Protein 6XUX (pdb70)

Structure (mmCIF, N/CA/C/O backbone):
data_6XUX
#
_entry.id   6XUX
#
_cell.length_a   67.450
_cell.length_b   84.460
_cell.length_c   140.320
_cell.angle_alpha   90.000
_cell.angle_beta   90.000
_cell.angle_gamma   90.000
#
_symmetry.space_group_name_H-M   'P 21 21 21'
#
loop_
_entity.id
_entity.type
_entity.pdbx_description
1 polymer 'Nanobody,Glucosidase YgjK,Glucosidase YgjK,Nanobody'
2 non-polymer 'CALCIUM ION'
3 water water
#
loop_
_atom_site.group_PDB
_atom_site.id
_atom_site.type_symbol
_atom_site.label_atom_id
_atom_site.label_alt_id
_atom_site.label_comp_id
_atom_site.label_asym_id
_atom_site.label_entity_id
_atom_site.label_seq_id
_atom_site.pdbx_PDB_ins_code
_atom_site.Cartn_x
_atom_site.Cartn_y
_atom_site.Cartn_z
_atom_site.occupancy
_atom_site.B_iso_or_equiv
_atom_site.auth_seq_id
_atom_site.auth_comp_id
_atom_site.auth_asym_id
_atom_site.auth_atom_id
_atom_site.pdbx_PDB_model_num
ATOM 1 N N . VAL A 1 2 ? 27.87300 -11.81000 -43.37100 1.000 43.60000 2 VAL A N 1
ATOM 2 C CA . VAL A 1 2 ? 29.05700 -11.15200 -42.71800 1.000 47.52000 2 VAL A CA 1
ATOM 3 C C . VAL A 1 2 ? 29.15500 -9.65900 -43.07700 1.000 44.16000 2 VAL A C 1
ATOM 4 O O . VAL A 1 2 ? 29.27200 -9.30400 -44.25100 1.000 52.25000 2 VAL A O 1
ATOM 8 N N . GLN A 1 3 ? 29.12900 -8.79300 -42.06600 1.000 38.04000 3 GLN A N 1
ATOM 9 C CA . GLN A 1 3 ? 29.34000 -7.37400 -42.29200 1.000 35.02000 3 GLN A CA 1
ATOM 10 C C . GLN A 1 3 ? 30.38300 -6.77600 -41.34100 1.000 39.02000 3 GLN A C 1
ATOM 11 O O . GLN A 1 3 ? 30.40600 -7.09500 -40.14600 1.000 37.56000 3 GLN A O 1
ATOM 17 N N . LEU A 1 4 ? 31.24300 -5.92200 -41.89400 1.000 30.42000 4 LEU A N 1
ATOM 18 C CA . LEU A 1 4 ? 32.20700 -5.13300 -41.11800 1.000 35.90000 4 LEU A CA 1
ATOM 19 C C . LEU A 1 4 ? 31.90800 -3.65100 -41.33300 1.000 32.63000 4 LEU A C 1
ATOM 20 O O . LEU A 1 4 ? 31.81000 -3.19300 -42.47700 1.000 35.00000 4 LEU A O 1
ATOM 25 N N . VAL A 1 5 ? 31.72900 -2.91500 -40.24200 1.000 32.27000 5 VAL A N 1
ATOM 26 C CA . VAL A 1 5 ? 31.28400 -1.52500 -40.30700 1.000 26.67000 5 VAL A CA 1
ATOM 27 C C . VAL A 1 5 ? 32.33500 -0.68300 -39.59600 1.000 38.44000 5 VAL A C 1
ATOM 28 O O . VAL A 1 5 ? 32.5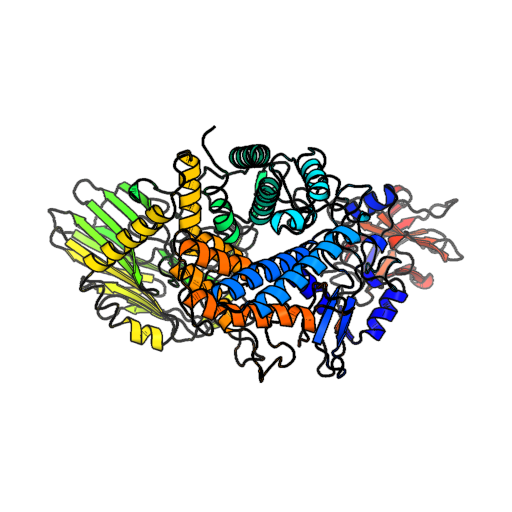4500 -0.84500 -38.37800 1.000 31.70000 5 VAL A O 1
ATOM 32 N N . GLU A 1 6 ? 32.99100 0.21000 -40.34900 1.000 38.62000 6 GLU A N 1
ATOM 33 C CA . GLU A 1 6 ? 33.99600 1.09800 -39.75300 1.000 31.75000 6 GLU A CA 1
ATOM 34 C C . GLU A 1 6 ? 33.39700 2.42100 -39.27600 1.000 40.81000 6 GLU A C 1
ATOM 35 O O . GLU A 1 6 ? 32.36900 2.87000 -39.78600 1.000 41.50000 6 GLU A O 1
ATOM 41 N N . SER A 1 7 ? 34.05700 3.01700 -38.28300 1.000 32.09000 7 SER A N 1
ATOM 42 C CA . SER A 1 7 ? 33.64500 4.25600 -37.67300 1.000 36.88000 7 SER A CA 1
ATOM 43 C C . SER A 1 7 ? 34.90000 5.01900 -37.32100 1.000 38.84000 7 SER A C 1
ATOM 44 O O . SER A 1 7 ? 35.99500 4.44300 -37.28400 1.000 35.15000 7 SER A O 1
ATOM 47 N N . GLY A 1 8 ? 34.73400 6.31600 -37.08200 1.000 34.44000 8 GLY A N 1
ATOM 48 C CA . GLY A 1 8 ? 35.75000 7.11700 -36.43500 1.000 33.16000 8 GLY A CA 1
ATOM 49 C C . GLY A 1 8 ? 36.70200 7.86900 -37.33500 1.000 32.49000 8 GLY A C 1
ATOM 50 O O . GLY A 1 8 ? 37.67700 8.44800 -36.84600 1.000 41.42000 8 GLY A O 1
ATOM 51 N N . GLY A 1 9 ? 36.43100 7.90100 -38.63600 1.000 33.19000 9 GLY A N 1
ATOM 52 C CA . GLY A 1 9 ? 37.29700 8.65200 -39.55300 1.000 41.46000 9 GLY A CA 1
ATOM 53 C C . GLY A 1 9 ? 36.95900 10.13300 -39.61000 1.000 44.62000 9 GLY A C 1
ATOM 54 O O . GLY A 1 9 ? 36.23500 10.65100 -38.73700 1.000 46.38000 9 GLY A O 1
ATOM 55 N N . GLY A 1 10 ? 37.47100 10.81100 -40.64000 1.000 40.33000 10 GLY A N 1
ATOM 56 C CA . GLY A 1 10 ? 37.22400 12.24400 -40.83700 1.000 48.23000 10 GLY A CA 1
ATOM 57 C C . GLY A 1 10 ? 38.47000 13.10800 -40.77300 1.000 38.87000 10 GLY A C 1
ATOM 58 O O . GLY A 1 10 ? 39.58800 12.60300 -40.85500 1.000 43.67000 10 GLY A O 1
ATOM 59 N N . LEU A 1 11 ? 38.27600 14.41900 -40.65300 1.000 35.72000 11 LEU A N 1
ATOM 60 C CA . LEU A 1 11 ? 39.39600 15.34700 -40.56500 1.000 35.20000 11 LEU A CA 1
ATOM 61 C C . LEU A 1 11 ? 39.94800 15.31600 -39.14600 1.000 32.78000 11 LEU A C 1
ATOM 62 O O . LEU A 1 11 ? 39.21600 15.51600 -38.16800 1.000 35.21000 11 LEU A O 1
ATOM 67 N N . VAL A 1 12 ? 41.23600 15.00100 -39.06300 1.000 38.81000 12 VAL A N 1
ATOM 68 C CA . VAL A 1 12 ? 41.99400 14.99300 -37.81100 1.000 39.14000 12 VAL A CA 1
ATOM 69 C C . VAL A 1 12 ? 42.24300 16.43100 -37.32200 1.000 34.01000 12 VAL A C 1
ATOM 70 O O . VAL A 1 12 ? 42.59400 17.32600 -38.09300 1.000 37.43000 12 VAL A O 1
ATOM 74 N N . LYS A 1 13 ? 42.04300 16.63400 -36.03300 1.000 31.13000 13 LYS A N 1
ATOM 75 C CA . LYS A 1 13 ? 42.21000 17.94000 -35.42700 1.000 42.68000 13 LYS A CA 1
ATOM 76 C C . LYS A 1 13 ? 43.67000 18.14900 -34.98300 1.000 41.65000 13 LYS A C 1
ATOM 77 O O . LYS A 1 13 ? 44.49100 17.21800 -35.01700 1.000 31.15000 13 LYS A O 1
ATOM 83 N N . GLU A 1 14 ? 43.97400 19.38800 -34.59700 1.000 36.10000 14 GLU A N 1
ATOM 84 C CA . GLU A 1 14 ? 45.30400 19.82400 -34.20800 1.000 34.92000 14 GLU A CA 1
ATOM 85 C C . GLU A 1 14 ? 45.30300 20.31700 -32.75800 1.000 39.11000 14 GLU A C 1
ATOM 86 O O . GLU A 1 14 ? 44.27100 20.68100 -32.20200 1.000 44.79000 14 GLU A O 1
ATOM 92 N N . GLU A 1 15 ? 46.47500 20.33600 -32.15400 1.000 36.90000 15 GLU A N 1
ATOM 93 C CA . GLU A 1 15 ? 46.64100 20.94500 -30.85700 1.000 38.39000 15 GLU A CA 1
ATOM 94 C C . GLU A 1 15 ? 47.96000 21.71300 -30.85800 1.000 37.75000 15 GLU A C 1
ATOM 95 O O . GLU A 1 15 ? 49.00700 21.17200 -31.24500 1.000 30.66000 15 GLU A O 1
ATOM 101 N N . THR A 1 16 ? 47.88700 22.96500 -30.41000 1.000 29.15000 16 THR A N 1
ATOM 102 C CA . THR A 1 16 ? 49.04300 23.80400 -30.24200 1.000 30.22000 16 THR A CA 1
ATOM 103 C C . THR A 1 16 ? 49.76300 23.49000 -28.93100 1.000 29.41000 16 THR A C 1
ATOM 104 O O . THR A 1 16 ? 49.14200 23.32700 -27.87900 1.000 27.93000 16 THR A O 1
ATOM 108 N N . GLN A 1 17 ? 51.08300 23.42300 -29.02300 1.000 30.32000 17 GLN A N 1
ATOM 109 C CA . GLN A 1 17 ? 51.97300 23.25100 -27.88700 1.000 33.11000 17 GLN A CA 1
ATOM 110 C C . GLN A 1 17 ? 53.03200 24.35100 -27.96200 1.000 31.65000 17 GLN A C 1
ATOM 111 O O . GLN A 1 17 ? 53.22400 24.96200 -29.02200 1.000 26.28000 17 GLN A O 1
ATOM 117 N N . SER A 1 18 ? 53.76000 24.56800 -26.87100 1.000 32.69000 18 SER A N 1
ATOM 118 C CA . SER A 1 18 ? 54.88300 25.49400 -26.91500 1.000 28.76000 18 SER A CA 1
ATOM 119 C C . SER A 1 18 ? 56.14100 25.01500 -26.20800 1.000 29.33000 18 SER A C 1
ATOM 120 O O . SER A 1 18 ? 56.08600 24.21100 -25.28100 1.000 27.41000 18 SER A O 1
ATOM 123 N N . GLY A 1 19 ? 57.28400 25.51400 -26.66600 1.000 25.57000 19 GLY A N 1
ATOM 124 C CA . GLY A 1 19 ? 58.52600 25.30900 -25.95700 1.000 24.53000 19 GLY A CA 1
ATOM 125 C C . GLY A 1 19 ? 59.51000 24.56100 -26.78800 1.000 24.00000 19 GLY A C 1
ATOM 126 O O . GLY A 1 19 ? 59.22100 23.43200 -27.22200 1.000 24.69000 19 GLY A O 1
ATOM 127 N N . LEU A 1 20 ? 60.69100 25.16100 -26.98100 1.000 27.64000 20 LEU A N 1
ATOM 128 C CA . LEU A 1 20 ? 61.76100 24.54400 -27.77100 1.000 22.56000 20 LEU A CA 1
ATOM 129 C C . LEU A 1 20 ? 62.27000 23.27800 -27.09600 1.000 27.28000 20 LEU A C 1
ATOM 130 O O . LEU A 1 20 ? 62.61300 22.30000 -27.77500 1.000 32.85000 20 LEU A O 1
ATOM 135 N N . ASN A 1 21 ? 62.32000 23.28500 -25.76600 1.000 25.41000 21 ASN A N 1
ATOM 136 C CA . ASN A 1 21 ? 62.59300 22.04800 -25.03200 1.000 33.45000 21 ASN A CA 1
ATOM 137 C C . ASN A 1 21 ? 61.56400 20.90900 -25.29300 1.000 27.47000 21 ASN A C 1
ATOM 138 O O . ASN A 1 21 ? 61.97300 19.79200 -25.58900 1.000 30.06000 21 ASN A O 1
ATOM 143 N N . ASN A 1 22 ? 60.25800 21.20600 -25.25600 1.000 27.80000 22 ASN A N 1
ATOM 144 C CA . ASN A 1 22 ? 59.21300 20.21900 -25.61000 1.000 22.90000 22 ASN A CA 1
ATOM 145 C C . ASN A 1 22 ? 59.32900 19.71900 -27.03200 1.000 26.46000 22 ASN A C 1
ATOM 146 O O . ASN A 1 22 ? 59.15900 18.51800 -27.29300 1.000 30.57000 22 ASN A O 1
ATOM 151 N N . TYR A 1 23 ? 59.61900 20.63000 -27.95500 1.000 23.72000 23 TYR A N 1
ATOM 152 C CA . TYR A 1 23 ? 59.85900 20.24600 -29.35100 1.000 31.91000 23 TYR A CA 1
ATOM 153 C C . TYR A 1 23 ? 61.00100 19.23100 -29.44100 1.000 22.36000 23 TYR A C 1
ATOM 154 O O . TYR A 1 23 ? 60.85200 18.21200 -30.10100 1.000 30.51000 23 TYR A O 1
ATOM 163 N N . ALA A 1 24 ? 62.12300 19.51200 -28.77400 1.000 26.16000 24 ALA A N 1
ATOM 164 C CA . ALA A 1 24 ? 63.30000 18.64400 -28.85000 1.000 27.85000 24 ALA A CA 1
ATOM 165 C C . ALA A 1 24 ? 63.01700 17.26300 -28.26400 1.000 26.78000 24 ALA A C 1
ATOM 166 O O . ALA A 1 24 ? 63.50000 16.25000 -28.80100 1.000 37.74000 24 ALA A O 1
ATOM 168 N N . ARG A 1 25 ? 62.22200 17.22300 -27.18700 1.000 28.23000 25 ARG A N 1
ATOM 169 C CA . ARG A 1 25 ? 61.72200 15.94800 -26.62900 1.000 35.98000 25 ARG A CA 1
ATOM 170 C C . ARG A 1 25 ? 60.86500 15.12400 -27.61100 1.000 29.66000 25 ARG A C 1
ATOM 171 O O . ARG A 1 25 ? 60.96600 13.88600 -27.62800 1.000 29.51000 25 ARG A O 1
ATOM 179 N N . VAL A 1 26 ? 60.06300 15.79000 -28.45300 1.000 25.04000 26 VAL A N 1
ATOM 180 C CA . VAL A 1 26 ? 59.28900 15.07500 -29.49800 1.000 26.34000 26 VAL A CA 1
ATOM 181 C C . VAL A 1 26 ? 60.19800 14.52000 -30.62300 1.000 25.62000 26 VAL A C 1
ATOM 182 O O . VAL A 1 26 ? 60.06100 13.35700 -31.03000 1.000 34.18000 26 VAL A O 1
ATOM 186 N N . VAL A 1 27 ? 61.13100 15.33700 -31.10300 1.000 28.53000 27 VAL A N 1
ATOM 187 C CA . VAL A 1 27 ? 62.17300 14.89100 -32.03900 1.000 30.47000 27 VAL A CA 1
ATOM 188 C C . VAL A 1 27 ? 62.94900 13.68600 -31.46000 1.000 41.73000 27 VAL A C 1
ATOM 189 O O . VAL A 1 27 ? 63.09600 12.64500 -32.13100 1.000 26.19000 27 VAL A O 1
ATOM 193 N N . GLU A 1 28 ? 63.35400 13.80500 -30.19900 1.000 33.69000 28 GLU A N 1
ATOM 194 C CA . GLU A 1 28 ? 64.07800 12.74200 -29.50300 1.000 40.27000 28 GLU A CA 1
ATOM 195 C C . GLU A 1 28 ? 63.31600 11.42100 -29.43200 1.000 34.76000 28 GLU A C 1
ATOM 196 O O . GLU A 1 28 ? 63.90600 10.34300 -29.53600 1.000 34.62000 28 GLU A O 1
ATOM 202 N N . LYS A 1 29 ? 62.00700 11.52400 -29.23900 1.000 33.44000 29 LYS A N 1
ATOM 203 C CA . LYS A 1 29 ? 61.09900 10.39900 -29.17600 1.000 29.46000 29 LYS A CA 1
ATOM 204 C C . LYS A 1 29 ? 61.01200 9.62600 -30.50900 1.000 33.20000 29 LYS A C 1
ATOM 205 O O . LYS A 1 29 ? 60.58300 8.48000 -30.52600 1.000 31.11000 29 LYS A O 1
ATOM 211 N N . GLY A 1 30 ? 61.40400 10.26700 -31.61100 1.000 30.88000 30 GLY A N 1
ATOM 212 C CA . GLY A 1 30 ? 61.33900 9.66100 -32.93600 1.000 32.32000 30 GLY A CA 1
ATOM 213 C C . GLY A 1 30 ? 60.24300 10.25800 -33.78800 1.000 34.78000 30 GLY A C 1
ATOM 214 O O . GLY A 1 30 ? 60.02600 9.81700 -34.91300 1.000 28.33000 30 GLY A O 1
ATOM 215 N N . GLN A 1 31 ? 59.59000 11.29900 -33.28500 1.000 21.80000 31 GLN A N 1
ATOM 216 C CA . GLN A 1 31 ? 58.31300 11.72700 -33.85200 1.000 24.98000 31 GLN A CA 1
ATOM 217 C C . GLN A 1 31 ? 58.35000 13.12000 -34.53500 1.000 30.49000 31 GLN A C 1
ATOM 218 O O . GLN A 1 31 ? 57.30000 13.79500 -34.64600 1.000 27.51000 31 GLN A O 1
ATOM 224 N N . TYR A 1 32 ? 59.54400 13.51200 -35.00500 1.000 24.28000 32 TYR A N 1
ATOM 225 C CA . TYR A 1 32 ? 59.72900 14.70600 -35.85600 1.000 34.58000 32 TYR A CA 1
ATOM 226 C C . TYR A 1 32 ? 58.63300 14.91700 -36.91100 1.000 33.24000 32 TYR A C 1
ATOM 227 O O . TYR A 1 32 ? 58.13600 16.05000 -37.07700 1.000 31.74000 32 TYR A O 1
ATOM 236 N N . ASP A 1 33 ? 58.28900 13.84100 -37.63200 1.000 34.90000 33 ASP A N 1
ATOM 237 C CA . ASP A 1 33 ? 57.26100 13.87000 -38.68800 1.000 33.18000 33 ASP A CA 1
ATOM 238 C C . ASP A 1 33 ? 55.82800 14.19300 -38.25400 1.000 33.70000 33 ASP A C 1
ATOM 239 O O . ASP A 1 33 ? 54.97200 14.47600 -39.10800 1.000 37.53000 33 ASP A O 1
ATOM 244 N N . SER A 1 34 ? 55.56400 14.15100 -36.95100 1.000 32.03000 34 SER A N 1
ATOM 245 C CA . SER A 1 34 ? 54.23500 14.50100 -36.45400 1.000 35.11000 34 SER A CA 1
ATOM 246 C C . SER A 1 34 ? 54.09000 15.99400 -36.14800 1.000 18.52000 34 SER A C 1
ATOM 247 O O . SER A 1 34 ? 53.00900 16.46200 -35.76400 1.000 24.21000 34 SER A O 1
ATOM 250 N N . LEU A 1 35 ? 55.17500 16.73300 -36.31800 1.000 31.57000 35 LEU A N 1
ATOM 251 C CA . LEU A 1 35 ? 55.21700 18.15600 -35.92200 1.000 23.85000 35 LEU A CA 1
ATOM 252 C C . LEU A 1 35 ? 55.08000 19.10600 -37.08800 1.000 31.33000 35 LEU A C 1
ATOM 253 O O . LEU A 1 35 ? 55.59000 18.82200 -38.17700 1.000 22.53000 35 LEU A O 1
ATOM 258 N N . GLU A 1 36 ? 54.41700 20.23900 -36.82900 1.000 28.79000 36 GLU A N 1
ATOM 259 C CA . GLU A 1 36 ? 54.42100 21.41300 -37.71600 1.000 30.37000 36 GLU A CA 1
ATOM 260 C C . GLU A 1 36 ? 54.81000 22.60300 -36.81100 1.000 26.82000 36 GLU A C 1
ATOM 261 O O . GLU A 1 36 ? 54.18500 22.83400 -35.76200 1.000 36.40000 36 GLU A O 1
ATOM 267 N N . ILE A 1 37 ? 55.89400 23.29500 -37.17200 1.000 23.19000 37 ILE A N 1
ATOM 268 C CA . ILE A 1 37 ? 56.39600 24.43400 -36.41400 1.000 23.48000 37 ILE A CA 1
ATOM 269 C C . ILE A 1 37 ? 56.20100 25.64700 -37.32100 1.000 22.19000 37 ILE A C 1
ATOM 270 O O . ILE A 1 37 ? 56.84700 25.70800 -38.36800 1.000 22.67000 37 ILE A O 1
ATOM 275 N N . PRO A 1 38 ? 55.29500 26.58300 -36.94100 1.000 25.43000 38 PRO A N 1
ATOM 276 C CA . PRO A 1 38 ? 55.07000 27.82400 -37.74900 1.000 15.92000 38 PRO A CA 1
ATOM 277 C C . PRO A 1 38 ? 56.36600 28.56400 -38.12200 1.000 18.65000 38 PRO A C 1
ATOM 278 O O . PRO A 1 38 ? 56.51100 28.97100 -39.28500 1.000 19.04000 38 PRO A O 1
ATOM 282 N N . ALA A 1 39 ? 57.30600 28.69900 -37.18000 1.000 15.74000 39 ALA A N 1
ATOM 283 C CA . ALA A 1 39 ? 58.60500 29.35200 -37.47600 1.000 22.79000 39 ALA A CA 1
ATOM 284 C C . ALA A 1 39 ? 59.43000 28.62500 -38.51900 1.000 19.56000 39 ALA A C 1
ATOM 285 O O . ALA A 1 39 ? 60.02200 29.24900 -39.36900 1.000 22.14000 39 ALA A O 1
ATOM 287 N N . GLN A 1 40 ? 59.40900 27.30400 -38.50200 1.000 20.25000 40 GLN A N 1
ATOM 288 C CA . GLN A 1 40 ? 60.10000 26.50800 -39.51700 1.000 20.80000 40 GLN A CA 1
ATOM 289 C C . GLN A 1 40 ? 59.43500 26.53300 -40.92900 1.000 17.25000 40 GLN A C 1
ATOM 290 O O . GLN A 1 40 ? 60.14300 26.53200 -41.93900 1.000 20.29000 40 GLN A O 1
ATOM 296 N N . VAL A 1 41 ? 58.09700 26.60300 -40.97400 1.000 17.19000 41 VAL A N 1
ATOM 297 C CA . VAL A 1 41 ? 57.35600 26.82500 -42.20700 1.000 18.67000 41 VAL A CA 1
ATOM 298 C C . VAL A 1 41 ? 57.81300 28.20100 -42.79700 1.000 24.31000 41 VAL A C 1
ATOM 299 O O . VAL A 1 41 ? 58.11900 28.31800 -44.00800 1.000 19.28000 41 VAL A O 1
ATOM 303 N N . ALA A 1 42 ? 57.91800 29.19900 -41.92500 1.000 17.91000 42 ALA A N 1
ATOM 304 C CA . ALA A 1 42 ? 58.31600 30.52700 -42.33500 1.000 23.63000 42 ALA A CA 1
ATOM 305 C C . ALA A 1 42 ? 59.78900 30.55100 -42.82700 1.000 23.63000 42 ALA A C 1
ATOM 306 O O . ALA A 1 42 ? 60.09800 31.32700 -43.72100 1.000 19.72000 42 ALA A O 1
ATOM 308 N N . ALA A 1 43 ? 60.68100 29.71100 -42.27900 1.000 18.12000 43 ALA A N 1
ATOM 309 C CA . ALA A 1 43 ? 62.07000 29.69000 -42.74600 1.000 17.83000 43 ALA A CA 1
ATOM 310 C C . ALA A 1 43 ? 62.15500 29.13300 -44.16400 1.000 15.45000 43 ALA A C 1
ATOM 311 O O . ALA A 1 43 ? 63.00400 29.56400 -44.96600 1.000 18.03000 43 ALA A O 1
ATOM 313 N N . SER A 1 44 ? 61.23800 28.22300 -44.48900 1.000 19.62000 44 SER A N 1
ATOM 314 C CA . SER A 1 44 ? 61.12500 27.72500 -45.87700 1.000 22.71000 44 SER A CA 1
ATOM 315 C C . SER A 1 44 ? 60.63600 28.84800 -46.81400 1.000 22.87000 44 SER A C 1
ATOM 316 O O . SER A 1 44 ? 61.00000 28.87300 -47.99100 1.000 30.89000 44 SER A O 1
ATOM 319 N N . TRP A 1 45 ? 59.84100 29.77800 -46.28600 1.000 24.47000 45 TRP A N 1
ATOM 320 C CA . TRP A 1 45 ? 59.43700 30.94400 -47.06300 1.000 18.34000 45 TRP A CA 1
ATOM 321 C C . TRP A 1 45 ? 60.60500 31.89500 -47.25600 1.000 21.58000 45 TRP A C 1
ATOM 322 O O . TRP A 1 45 ? 60.78400 32.45300 -48.34700 1.000 20.96000 45 TRP A O 1
ATOM 333 N N . GLU A 1 46 ? 61.41700 32.07600 -46.20100 1.000 19.86000 46 GLU A N 1
ATOM 334 C CA . GLU A 1 46 ? 62.61700 32.90300 -46.27400 1.000 16.37000 46 GLU A CA 1
ATOM 335 C C . GLU A 1 46 ? 63.62600 32.42500 -47.33900 1.000 24.69000 46 GLU A C 1
ATOM 336 O O . GLU A 1 46 ? 64.26000 33.24700 -47.97100 1.000 19.95000 46 GLU A O 1
ATOM 342 N N . SER A 1 47 ? 63.76100 31.11100 -47.52000 1.000 21.13000 47 SER A N 1
ATOM 343 C CA . SER A 1 47 ? 64.64500 30.53400 -48.57200 1.000 17.23000 47 SER A CA 1
ATOM 344 C C . SER A 1 47 ? 64.15100 30.83800 -49.97800 1.000 22.30000 47 SER A C 1
ATOM 345 O O . SER A 1 47 ? 64.94000 30.85200 -50.93100 1.000 20.24000 47 SER A O 1
ATOM 348 N N . GLY A 1 48 ? 62.83600 31.00100 -50.10000 1.000 19.57000 48 GLY A N 1
ATOM 349 C CA . GLY A 1 48 ? 62.20200 31.34200 -51.35400 1.000 23.84000 48 GLY A CA 1
ATOM 350 C C . GLY A 1 48 ? 61.94600 30.16700 -52.24100 1.000 21.72000 48 GLY A C 1
ATOM 351 O O . GLY A 1 48 ? 61.59000 30.34800 -53.40200 1.000 21.91000 48 GLY A O 1
ATOM 352 N N . ARG A 1 49 ? 62.17200 28.96800 -51.70600 1.000 24.23000 49 ARG A N 1
ATOM 353 C CA . ARG A 1 49 ? 61.97200 27.69100 -52.41600 1.000 29.14000 49 ARG A CA 1
ATOM 354 C C . ARG A 1 49 ? 61.16100 26.78600 -51.49300 1.000 28.29000 49 ARG A C 1
ATOM 355 O O . ARG A 1 49 ? 61.72400 25.97800 -50.75700 1.000 40.13000 49 ARG A O 1
ATOM 363 N N . ASP A 1 50 ? 59.84500 26.97700 -51.54900 1.000 30.57000 50 ASP A N 1
ATOM 364 C CA . ASP A 1 50 ? 58.80700 26.34400 -50.72900 1.000 39.98000 50 ASP A CA 1
ATOM 365 C C . ASP A 1 50 ? 59.02000 24.90200 -50.26000 1.000 35.05000 50 ASP A C 1
ATOM 366 O O . ASP A 1 50 ? 59.03300 24.61000 -49.06000 1.000 39.45000 50 ASP A O 1
ATOM 371 N N . ASP A 1 51 ? 59.12900 24.00200 -51.22400 1.000 37.51000 51 ASP A N 1
ATOM 372 C CA . ASP A 1 51 ? 59.27300 22.59300 -50.92800 1.000 33.74000 51 ASP A CA 1
ATOM 373 C C . ASP A 1 51 ? 60.45400 22.01100 -51.70600 1.000 18.74000 51 ASP A C 1
ATOM 374 O O . ASP A 1 51 ? 60.33200 21.00700 -52.37800 1.000 22.31000 51 ASP A O 1
ATOM 379 N N . ALA A 1 52 ? 61.61300 22.66700 -51.59700 1.000 22.15000 52 ALA A N 1
ATOM 380 C CA . ALA A 1 52 ? 62.83100 22.15600 -52.20600 1.000 20.91000 52 ALA A CA 1
ATOM 381 C C . ALA A 1 52 ? 63.36200 20.97900 -51.41400 1.000 17.22000 52 ALA A C 1
ATOM 382 O O . ALA A 1 52 ? 63.19900 20.91500 -50.19000 1.000 19.08000 52 ALA A O 1
ATOM 384 N N . ALA A 1 53 ? 64.02700 20.08700 -52.14800 1.000 23.67000 53 ALA A N 1
ATOM 385 C CA . ALA A 1 53 ? 64.62400 18.84800 -51.61400 1.000 20.08000 53 ALA A CA 1
ATOM 386 C C . ALA A 1 53 ? 65.55600 19.18600 -50.46900 1.000 27.98000 53 ALA A C 1
ATOM 387 O O . ALA A 1 53 ? 65.54000 18.51900 -49.43600 1.000 23.94000 53 ALA A O 1
ATOM 389 N N . VAL A 1 54 ? 66.33300 20.24000 -50.64200 1.000 21.53000 54 VAL A N 1
ATOM 390 C CA . VAL A 1 54 ? 67.33600 20.56100 -49.67100 1.000 24.05000 54 VAL A CA 1
ATOM 391 C C . VAL A 1 54 ? 66.83000 20.87900 -48.28800 1.000 24.28000 54 VAL A C 1
ATOM 392 O O . VAL A 1 54 ? 67.51500 20.64700 -47.35600 1.000 25.54000 54 VAL A O 1
ATOM 396 N N . PHE A 1 55 ? 65.62200 21.36300 -48.20200 1.000 25.83000 55 PHE A N 1
ATOM 397 C CA . PHE A 1 55 ? 64.94500 21.67900 -46.92300 1.000 27.40000 55 PHE A CA 1
ATOM 398 C C . PHE A 1 55 ? 64.10200 20.54500 -46.36100 1.000 21.18000 55 PHE A C 1
ATOM 399 O O . PHE A 1 55 ? 63.29600 20.75400 -45.45800 1.000 21.19000 55 PHE A O 1
ATOM 407 N N . GLY A 1 56 ? 64.28600 19.35200 -46.92700 1.000 23.74000 56 GLY A N 1
ATOM 408 C CA . GLY A 1 56 ? 63.73800 18.11200 -46.37200 1.000 28.34000 56 GLY A CA 1
ATOM 409 C C . GLY A 1 56 ? 62.48100 17.56600 -47.00900 1.000 30.07000 56 GLY A C 1
ATOM 410 O O . GLY A 1 56 ? 61.92200 16.55000 -46.53400 1.000 35.75000 56 GLY A O 1
ATOM 411 N N . PHE A 1 57 ? 62.05900 18.20600 -48.10000 1.000 25.87000 57 PHE A N 1
ATOM 412 C CA . PHE A 1 57 ? 60.75900 17.96500 -48.73100 1.000 26.61000 57 PHE A CA 1
ATOM 413 C C . PHE A 1 57 ? 60.83700 16.88400 -49.80300 1.000 23.95000 57 PHE A C 1
ATOM 414 O O . PHE A 1 57 ? 61.58600 17.01200 -50.76600 1.000 20.06000 57 PHE A O 1
ATOM 422 N N . ILE A 1 58 ? 60.09900 15.79700 -49.57800 1.000 25.75000 58 ILE A N 1
ATOM 423 C CA . ILE A 1 58 ? 60.20000 14.57500 -50.39600 1.000 25.68000 58 ILE A CA 1
ATOM 424 C C . ILE A 1 58 ? 58.91800 13.77800 -50.15800 1.000 27.97000 58 ILE A C 1
ATOM 425 O O . ILE A 1 58 ? 58.46000 13.64500 -49.01500 1.000 29.71000 58 ILE A O 1
ATOM 430 N N . ASP A 1 59 ? 58.29800 13.27600 -51.21200 1.000 25.45000 59 ASP A N 1
ATOM 431 C CA . ASP A 1 59 ? 57.00900 12.65900 -50.97800 1.000 26.53000 59 ASP A CA 1
ATOM 432 C C . ASP A 1 59 ? 57.19800 11.17500 -50.66300 1.000 28.47000 59 ASP A C 1
ATOM 433 O O . ASP A 1 59 ? 58.31700 10.64700 -50.77900 1.000 24.65000 59 ASP A O 1
ATOM 438 N N . LYS A 1 60 ? 56.12300 10.51800 -50.23200 1.000 35.01000 60 LYS A N 1
ATOM 439 C CA . LYS A 1 60 ? 56.19900 9.14100 -49.73400 1.000 28.47000 60 LYS A CA 1
ATOM 440 C C . LYS A 1 60 ? 56.81600 8.17500 -50.74800 1.000 28.56000 60 LYS A C 1
ATOM 441 O O . LYS A 1 60 ? 57.71700 7.43200 -50.39800 1.000 35.55000 60 LYS A O 1
ATOM 447 N N . GLU A 1 61 ? 56.33400 8.19700 -51.99100 1.000 32.71000 61 GLU A N 1
ATOM 448 C CA . GLU A 1 61 ? 56.78600 7.23600 -53.02100 1.000 25.53000 61 GLU A CA 1
ATOM 449 C C . GLU A 1 61 ? 58.26500 7.46700 -53.34100 1.000 27.87000 61 GLU A C 1
ATOM 450 O O . GLU A 1 61 ? 59.02900 6.51800 -53.50600 1.000 24.67000 61 GLU A O 1
ATOM 456 N N . GLN A 1 62 ? 58.67200 8.73800 -53.39300 1.000 27.34000 62 GLN A N 1
ATOM 457 C CA . GLN A 1 62 ? 60.07300 9.11400 -53.61200 1.000 23.26000 62 GLN A CA 1
ATOM 458 C C . GLN A 1 62 ? 60.97900 8.63100 -52.47400 1.000 22.75000 62 GLN A C 1
ATOM 459 O O . GLN A 1 62 ? 62.09300 8.16400 -52.72400 1.000 20.05000 62 GLN A O 1
ATOM 465 N N . LEU A 1 63 ? 60.50300 8.79400 -51.23700 1.000 18.10000 63 LEU A N 1
ATOM 466 C CA . LEU A 1 63 ? 61.25200 8.39500 -50.05600 1.000 24.84000 63 LEU A CA 1
ATOM 467 C C . LEU A 1 63 ? 61.39100 6.85900 -49.96300 1.000 22.63000 63 LEU A C 1
ATOM 468 O O . LEU A 1 63 ? 62.45800 6.35100 -49.56400 1.000 22.63000 63 LEU A O 1
ATOM 473 N N . ASP A 1 64 ? 60.33100 6.13700 -50.32900 1.000 26.02000 64 ASP A N 1
ATOM 474 C CA . ASP A 1 64 ? 60.42200 4.65700 -50.39200 1.000 26.14000 64 ASP A CA 1
ATOM 475 C C . ASP A 1 64 ? 61.52400 4.21600 -51.35300 1.000 25.23000 64 ASP A C 1
ATOM 476 O O . ASP A 1 64 ? 62.33700 3.36200 -51.00600 1.000 22.95000 64 ASP A O 1
ATOM 481 N N . LYS A 1 65 ? 61.56500 4.84000 -52.53600 1.000 22.32000 65 LYS A N 1
ATOM 482 C CA . LYS A 1 65 ? 62.59500 4.53500 -53.51800 1.000 22.32000 65 LYS A CA 1
ATOM 483 C C . LYS A 1 65 ? 63.99200 4.89000 -53.01200 1.000 24.03000 65 LYS A C 1
ATOM 484 O O . LYS A 1 65 ? 64.95000 4.19400 -53.31600 1.000 23.23000 65 LYS A O 1
ATOM 490 N N . TYR A 1 66 ? 64.10000 6.00000 -52.27100 1.000 24.06000 66 TYR A N 1
ATOM 491 C CA . TYR A 1 66 ? 65.37600 6.474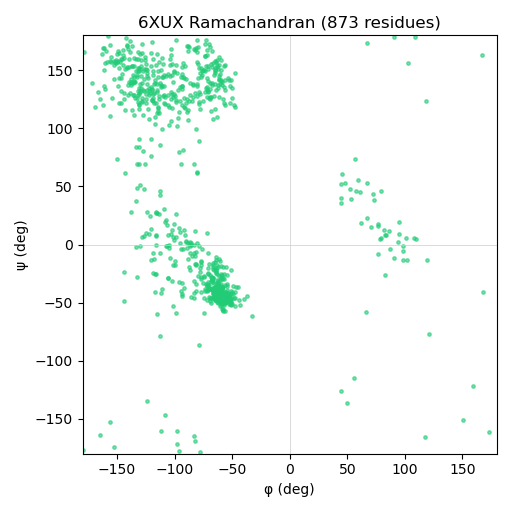00 -51.76400 1.000 16.77000 66 TYR A CA 1
ATOM 492 C C . TYR A 1 66 ? 65.99600 5.45900 -50.77200 1.000 17.23000 66 TYR A C 1
ATOM 493 O O . TYR A 1 66 ? 67.18500 5.15000 -50.82500 1.000 21.52000 66 TYR A O 1
ATOM 502 N N . VAL A 1 67 ? 65.16100 4.94200 -49.89800 1.000 17.56000 67 VAL A N 1
ATOM 503 C CA . VAL A 1 67 ? 65.54400 3.89600 -48.93400 1.000 23.58000 67 VAL A CA 1
ATOM 504 C C . VAL A 1 67 ? 65.93800 2.57700 -49.67000 1.000 24.29000 67 VAL A C 1
ATOM 505 O O . VAL A 1 67 ? 66.96700 1.95000 -49.37800 1.000 24.42000 67 VAL A O 1
ATOM 509 N N . ALA A 1 68 ? 65.13300 2.20000 -50.65400 1.000 28.03000 68 ALA A N 1
ATOM 510 C CA . ALA A 1 68 ? 65.43400 1.00800 -51.45700 1.000 28.61000 68 ALA A CA 1
ATOM 511 C C . ALA A 1 68 ? 66.79100 1.15200 -52.15800 1.000 33.69000 68 ALA A C 1
ATOM 512 O O . ALA A 1 68 ? 67.45300 0.15900 -52.45500 1.000 29.04000 68 ALA A O 1
ATOM 514 N N . ASN A 1 69 ? 67.19800 2.39100 -52.42700 1.000 29.51000 69 ASN A N 1
ATOM 515 C CA . ASN A 1 69 ? 68.49100 2.64300 -53.04400 1.000 29.48000 69 ASN A CA 1
ATOM 516 C C . ASN A 1 69 ? 69.63600 2.72800 -52.01700 1.000 35.39000 69 ASN A C 1
ATOM 517 O O . ASN A 1 69 ? 70.77500 2.95100 -52.40900 1.000 40.58000 69 ASN A O 1
ATOM 522 N N . GLY A 1 70 ? 69.35400 2.55000 -50.72000 1.000 26.78000 70 GLY A N 1
ATOM 523 C CA . GLY A 1 70 ? 70.40700 2.65000 -49.70600 1.000 26.83000 70 GLY A CA 1
ATOM 524 C C . GLY A 1 70 ? 70.30600 3.71400 -48.61800 1.000 30.70000 70 GLY A C 1
ATOM 525 O O . GLY A 1 70 ? 71.04200 3.66000 -47.62500 1.000 31.76000 70 GLY A O 1
ATOM 526 N N . GLY A 1 71 ? 69.41000 4.68300 -48.78000 1.000 35.09000 71 GLY A N 1
ATOM 527 C CA . GLY A 1 71 ? 69.33400 5.80900 -47.85000 1.000 34.24000 71 GLY A CA 1
ATOM 528 C C . GLY A 1 71 ? 68.45400 5.59800 -46.62700 1.000 31.53000 71 GLY A C 1
ATOM 529 O O . GLY A 1 71 ? 67.71400 4.62400 -46.55500 1.000 29.95000 71 GLY A O 1
ATOM 530 N N . LYS A 1 72 ? 68.53700 6.52100 -45.66400 1.000 31.24000 72 LYS A N 1
ATOM 531 C CA . LYS A 1 72 ? 67.70500 6.47700 -44.45300 1.000 28.65000 72 LYS A CA 1
ATOM 532 C C . LYS A 1 72 ? 66.71500 7.62200 -44.48500 1.000 29.91000 72 LYS A C 1
ATOM 533 O O . LYS A 1 72 ? 67.06700 8.69600 -44.95900 1.000 27.64000 72 LYS A O 1
ATOM 539 N N . ARG A 1 73 ? 65.49100 7.39500 -43.98400 1.000 30.15000 73 ARG A N 1
ATOM 540 C CA . ARG A 1 73 ? 64.44500 8.44100 -43.93900 1.000 29.93000 73 ARG A CA 1
ATOM 541 C C . ARG A 1 73 ? 64.87300 9.67100 -43.11800 1.000 30.89000 73 ARG A C 1
ATOM 542 O O . ARG A 1 73 ? 64.59600 10.81600 -43.49300 1.000 27.49000 73 ARG A O 1
ATOM 550 N N . SER A 1 74 ? 65.58500 9.42000 -42.01700 1.000 22.16000 74 SER A N 1
ATOM 551 C CA . SER A 1 74 ? 66.09500 10.49800 -41.17400 1.000 42.75000 74 SER A CA 1
ATOM 552 C C . SER A 1 74 ? 67.08500 11.48200 -41.89200 1.000 34.72000 74 SER A C 1
ATOM 553 O O . SER A 1 74 ? 67.37500 12.57900 -41.37200 1.000 25.19000 74 SER A O 1
ATOM 556 N N . ASP A 1 75 ? 67.58700 11.09500 -43.07200 1.000 31.19000 75 ASP A N 1
ATOM 557 C CA . ASP A 1 75 ? 68.43800 11.97500 -43.89600 1.000 27.57000 75 ASP A CA 1
ATOM 558 C C . ASP A 1 75 ? 67.73700 13.24200 -44.41100 1.000 26.41000 75 ASP A C 1
ATOM 559 O O . ASP A 1 75 ? 68.42200 14.13700 -44.94800 1.000 25.07000 75 ASP A O 1
ATOM 564 N N . TRP A 1 76 ? 66.40700 13.29600 -44.25000 1.000 20.94000 76 TRP A N 1
ATOM 565 C CA . TRP A 1 76 ? 65.54100 14.40700 -44.71800 1.000 25.86000 76 TRP A CA 1
ATOM 566 C C . TRP A 1 76 ? 65.04500 15.33900 -43.59800 1.000 26.98000 76 TRP A C 1
ATOM 567 O O . TRP A 1 76 ? 64.40200 16.34600 -43.87400 1.000 29.59000 76 TRP A O 1
ATOM 578 N N . THR A 1 77 ? 65.37800 15.02200 -42.34800 1.000 24.73000 77 THR A N 1
ATOM 579 C CA . THR A 1 77 ? 64.99400 15.81100 -41.17300 1.000 16.83000 77 THR A CA 1
ATOM 580 C C . THR A 1 77 ? 65.86800 17.03100 -41.05500 1.000 24.35000 77 THR A C 1
ATOM 581 O O . THR A 1 77 ? 67.09700 16.92900 -41.10300 1.000 22.66000 77 THR A O 1
ATOM 585 N N . VAL A 1 78 ? 65.23000 18.19100 -40.88900 1.000 22.51000 78 VAL A N 1
ATOM 586 C CA . VAL A 1 78 ? 65.94900 19.45800 -40.72000 1.000 17.88000 78 VAL A CA 1
ATOM 587 C C . VAL A 1 78 ? 65.66200 19.96200 -39.31300 1.000 18.50000 78 VAL A C 1
ATOM 588 O O . VAL A 1 78 ? 64.50100 20.24100 -38.95700 1.000 18.66000 78 VAL A O 1
ATOM 592 N N . LYS A 1 79 ? 66.70900 20.05900 -38.51100 1.000 19.50000 79 LYS A N 1
ATOM 593 C CA . LYS A 1 79 ? 66.55700 20.55100 -37.12900 1.000 19.43000 79 LYS A CA 1
ATOM 594 C C . LYS A 1 79 ? 66.52900 22.08400 -37.08000 1.000 22.26000 79 LYS A C 1
ATOM 595 O O . LYS A 1 79 ? 66.85600 22.75700 -38.06200 1.000 21.76000 79 LYS A O 1
ATOM 601 N N . PHE A 1 80 ? 66.13700 22.62400 -35.93400 1.000 24.19000 80 PHE A N 1
ATOM 602 C CA . PHE A 1 80 ? 65.72500 24.01400 -35.82400 1.000 24.90000 80 PHE A CA 1
ATOM 603 C C . PHE A 1 80 ? 66.15700 24.49700 -34.47200 1.000 26.59000 80 PHE A C 1
ATOM 604 O O . PHE A 1 80 ? 66.19100 23.72500 -33.50300 1.000 22.18000 80 PHE A O 1
ATOM 612 N N . ALA A 1 81 ? 66.51500 25.76900 -34.39400 1.000 23.17000 81 ALA A N 1
ATOM 613 C CA . ALA A 1 81 ? 67.02800 26.31400 -33.15000 1.000 23.19000 81 ALA A CA 1
ATOM 614 C C . ALA A 1 81 ? 66.61900 27.79400 -32.95800 1.000 20.96000 81 ALA A C 1
ATOM 615 O O . ALA A 1 81 ? 66.21700 28.47000 -33.91500 1.000 22.90000 81 ALA A O 1
ATOM 617 N N . GLU A 1 82 ? 66.66700 28.25800 -31.71700 1.000 18.80000 82 GLU A N 1
ATOM 618 C CA . GLU A 1 82 ? 66.42100 29.68600 -31.43200 1.000 18.66000 82 GLU A CA 1
ATOM 619 C C . GLU A 1 82 ? 67.72400 30.49200 -31.39200 1.000 20.57000 82 GLU A C 1
ATOM 620 O O . GLU A 1 82 ? 68.79500 29.98100 -30.99800 1.000 15.92000 82 GLU A O 1
ATOM 626 N N . ASN A 1 83 ? 67.62200 31.75800 -31.82500 1.000 16.12000 83 ASN A N 1
ATOM 627 C CA . ASN A 1 83 ? 68.75500 32.65500 -31.95800 1.000 25.78000 83 ASN A CA 1
ATOM 628 C C . ASN A 1 83 ? 68.61300 33.66000 -30.85000 1.000 21.11000 83 ASN A C 1
ATOM 629 O O . ASN A 1 83 ? 67.58100 34.32700 -30.74900 1.000 25.21000 83 ASN A O 1
ATOM 634 N N . ARG A 1 84 ? 69.61500 33.72100 -29.98600 1.000 23.20000 84 ARG A N 1
ATOM 635 C CA . ARG A 1 84 ? 69.62900 34.68000 -28.85400 1.000 21.93000 84 ARG A CA 1
ATOM 636 C C . ARG A 1 84 ? 70.89800 35.54000 -28.89500 1.000 24.10000 84 ARG A C 1
ATOM 637 O O . ARG A 1 84 ? 71.94800 35.06100 -29.30800 1.000 29.28000 84 ARG A O 1
ATOM 645 N N . SER A 1 85 ? 70.79000 36.78800 -28.43600 1.000 19.76000 85 SER A N 1
ATOM 646 C CA . SER A 1 85 ? 71.93500 37.67500 -28.34900 1.000 27.77000 85 SER A CA 1
ATOM 647 C C . SER A 1 85 ? 72.72400 37.34800 -27.07400 1.000 31.03000 85 SER A C 1
ATOM 648 O O . SER A 1 85 ? 72.27600 36.52600 -26.27500 1.000 26.33000 85 SER A O 1
ATOM 651 N N . GLN A 1 86 ? 73.85800 38.02400 -26.88800 1.000 32.05000 86 GLN A N 1
ATOM 652 C CA . GLN A 1 86 ? 74.68200 37.91100 -25.67500 1.000 41.27000 86 GLN A CA 1
ATOM 653 C C . GLN A 1 86 ? 73.93500 38.32500 -24.42800 1.000 35.00000 86 GLN A C 1
ATOM 654 O O . GLN A 1 86 ? 74.21600 37.81300 -23.35400 1.000 36.74000 86 GLN A O 1
ATOM 660 N N . ASP A 1 87 ? 72.99900 39.26400 -24.59000 1.000 37.21000 87 ASP A N 1
ATOM 661 C CA . ASP A 1 87 ? 72.06600 39.69500 -23.53600 1.000 36.72000 87 ASP A CA 1
ATOM 662 C C . ASP A 1 87 ? 71.11700 38.57100 -23.05900 1.000 39.66000 87 ASP A C 1
ATOM 663 O O . ASP A 1 87 ? 70.63600 38.61800 -21.92000 1.000 42.62000 87 ASP A O 1
ATOM 668 N N . GLY A 1 88 ? 70.85700 37.58100 -23.91800 1.000 33.17000 88 GLY A N 1
ATOM 669 C CA . GLY A 1 88 ? 69.76100 36.62800 -23.72500 1.000 20.15000 88 GLY A CA 1
ATOM 670 C C . GLY A 1 88 ? 68.49000 36.92900 -24.50900 1.000 25.53000 88 GLY A C 1
ATOM 671 O O . GLY A 1 88 ? 67.52300 36.17600 -24.43800 1.000 26.73000 88 GLY A O 1
ATOM 672 N N . THR A 1 89 ? 68.47000 38.03100 -25.26600 1.000 24.54000 89 THR A N 1
ATOM 673 C CA . THR A 1 89 ? 67.23600 38.45700 -25.94500 1.000 22.91000 89 THR A CA 1
ATOM 674 C C . THR A 1 89 ? 66.91700 37.49600 -27.08400 1.000 19.66000 89 THR A C 1
ATOM 675 O O . THR A 1 89 ? 67.82400 37.06400 -27.78800 1.000 17.74000 89 THR A O 1
ATOM 679 N N . LEU A 1 90 ? 65.63200 37.19100 -27.25500 1.000 22.66000 90 LEU A N 1
ATOM 680 C CA . LEU A 1 90 ? 65.18600 36.34100 -28.35900 1.000 22.43000 90 LEU A CA 1
ATOM 681 C C . LEU A 1 90 ? 65.20400 37.14600 -29.66300 1.000 17.71000 90 LEU A C 1
ATOM 682 O O . LEU A 1 90 ? 64.55300 38.17600 -29.76400 1.000 25.32000 90 LEU A O 1
ATOM 687 N N . LEU A 1 91 ? 65.93600 36.64900 -30.65500 1.000 20.32000 91 LEU A N 1
ATOM 688 C CA . LEU A 1 91 ? 66.17600 37.40400 -31.90400 1.000 20.40000 91 LEU A CA 1
ATOM 689 C C . LEU A 1 91 ? 65.35800 36.83100 -33.02500 1.000 18.28000 91 LEU A C 1
ATOM 690 O O . LEU A 1 91 ? 64.99800 37.52100 -33.99100 1.000 25.98000 91 LEU A O 1
ATOM 695 N N . GLY A 1 92 ? 65.09700 35.55000 -32.90400 1.000 24.71000 92 GLY A N 1
ATOM 696 C CA . GLY A 1 92 ? 64.50200 34.76600 -33.97500 1.000 22.48000 92 GLY A CA 1
ATOM 697 C C . GLY A 1 92 ? 64.93500 33.30100 -33.93800 1.000 23.25000 92 GLY A C 1
ATOM 698 O O . GLY A 1 92 ? 65.15200 32.72600 -32.87400 1.000 20.55000 92 GLY A O 1
ATOM 699 N N . TYR A 1 93 ? 64.96500 32.69000 -35.11500 1.000 12.62000 93 TYR A N 1
ATOM 700 C CA . TYR A 1 93 ? 65.12700 31.26400 -35.25600 1.000 23.89000 93 TYR A CA 1
ATOM 701 C C . TYR A 1 93 ? 65.95500 31.01800 -36.50300 1.000 20.39000 93 TYR A C 1
ATOM 702 O O . TYR A 1 93 ? 65.95300 31.85500 -37.43100 1.000 24.19000 93 TYR A O 1
ATOM 711 N N . SER A 1 94 ? 66.64100 29.88500 -36.52300 1.000 18.37000 94 SER A N 1
ATOM 712 C CA . SER A 1 94 ? 67.38900 29.40500 -37.66900 1.000 19.23000 94 SER A CA 1
ATOM 713 C C . SER A 1 94 ? 67.16400 27.90000 -37.94500 1.000 21.57000 94 SER A C 1
ATOM 714 O O . SER A 1 94 ? 67.06000 27.08900 -37.02400 1.000 24.34000 94 SER A O 1
ATOM 717 N N . LEU A 1 95 ? 67.13300 27.51200 -39.22500 1.000 24.69000 95 LEU A N 1
ATOM 718 C CA . LEU A 1 95 ? 67.41500 26.10600 -39.57300 1.000 22.05000 95 LEU A CA 1
ATOM 719 C C . LEU A 1 95 ? 68.82300 25.77000 -39.09000 1.000 22.70000 95 LEU A C 1
ATOM 720 O O . LEU A 1 95 ? 69.72100 26.57900 -39.22100 1.000 18.69000 95 LEU A O 1
ATOM 725 N N . LEU A 1 96 ? 69.03500 24.55900 -38.57200 1.000 20.67000 96 LEU A N 1
ATOM 726 C CA . LEU A 1 96 ? 70.40800 24.11000 -38.25600 1.000 19.98000 96 LEU A CA 1
ATOM 727 C C . LEU A 1 96 ? 71.14100 23.61900 -39.50600 1.000 18.16000 96 LEU A C 1
ATOM 728 O O . LEU A 1 96 ? 71.50800 22.44700 -39.64200 1.000 19.13000 96 LEU A O 1
ATOM 733 N N . GLN A 1 97 ? 71.32100 24.54200 -40.44800 1.000 16.63000 97 GLN A N 1
ATOM 734 C CA . GLN A 1 97 ? 71.70800 24.21700 -41.81000 1.000 18.14000 97 GLN A CA 1
ATOM 735 C C . GLN A 1 97 ? 72.17100 25.53400 -42.42200 1.000 16.40000 97 GLN A C 1
ATOM 736 O O . GLN A 1 97 ? 71.46900 26.54000 -42.34200 1.000 20.37000 97 GLN A O 1
ATOM 742 N N . GLU A 1 98 ? 73.39200 25.53000 -42.93900 1.000 15.67000 98 GLU A N 1
ATOM 743 C CA . GLU A 1 98 ? 73.91700 26.67300 -43.65700 1.000 19.56000 98 GLU A CA 1
ATOM 744 C C . GLU A 1 98 ? 73.77800 26.43000 -45.14000 1.000 17.34000 98 GLU A C 1
ATOM 745 O O . GLU A 1 98 ? 74.27400 25.44000 -45.64300 1.000 20.67000 98 GLU A O 1
ATOM 751 N N . SER A 1 99 ? 73.07700 27.32900 -45.82500 1.000 20.94000 99 SER A N 1
ATOM 752 C CA . SER A 1 99 ? 72.73000 27.09600 -47.22300 1.000 21.86000 99 SER A CA 1
ATOM 753 C C . SER A 1 99 ? 73.76200 27.72400 -48.13800 1.000 22.13000 99 SER A C 1
ATOM 754 O O . SER A 1 99 ? 74.15800 28.85900 -47.95100 1.000 24.78000 99 SER A O 1
ATOM 757 N N . VAL A 1 100 ? 74.16100 26.99500 -49.16700 1.000 20.10000 100 VAL A N 1
ATOM 758 C CA . VAL A 1 100 ? 75.19500 27.46800 -50.07500 1.000 21.54000 100 VAL A CA 1
ATOM 759 C C . VAL A 1 100 ? 74.68900 28.64400 -50.94200 1.000 23.22000 100 VAL A C 1
ATOM 760 O O . VAL A 1 100 ? 75.45000 29.58800 -51.19300 1.000 22.09000 100 VAL A O 1
ATOM 764 N N . ASP A 1 101 ? 73.42000 28.61300 -51.36500 1.000 22.88000 101 ASP A N 1
ATOM 765 C CA . ASP A 1 101 ? 72.86700 29.79500 -52.08400 1.000 22.96000 101 ASP A CA 1
ATOM 766 C C . ASP A 1 101 ? 72.81500 31.05100 -51.19200 1.000 24.72000 101 ASP A C 1
ATOM 767 O O . ASP A 1 101 ? 73.24400 32.09900 -51.60100 1.000 18.09000 101 ASP A O 1
ATOM 772 N N . GLN A 1 102 ? 72.41900 30.90200 -49.93300 1.000 21.06000 102 GLN A N 1
ATOM 773 C CA . GLN A 1 102 ? 72.46300 32.01800 -49.03200 1.000 21.81000 102 GLN A CA 1
ATOM 774 C C . GLN A 1 102 ? 73.88700 32.50500 -48.67100 1.000 23.08000 102 GLN A C 1
ATOM 775 O O . GLN A 1 102 ? 74.09600 33.71300 -48.61400 1.000 20.14000 102 GLN A O 1
ATOM 781 N N . ALA A 1 103 ? 74.84800 31.58900 -48.47600 1.000 20.26000 103 ALA A N 1
ATOM 782 C CA . ALA A 1 103 ? 76.24700 31.97800 -48.33300 1.000 25.50000 103 ALA A CA 1
ATOM 783 C C . ALA A 1 103 ? 76.74600 32.73700 -49.55600 1.000 19.29000 103 ALA A C 1
ATOM 784 O O . ALA A 1 103 ? 77.45200 33.71400 -49.40700 1.000 15.64000 103 ALA A O 1
ATOM 786 N N . SER A 1 104 ? 76.41100 32.26000 -50.75600 1.000 21.52000 104 SER A N 1
ATOM 787 C CA . SER A 1 104 ? 76.86400 32.95500 -51.96300 1.000 20.91000 104 SER A CA 1
ATOM 788 C C . SER A 1 104 ? 76.23700 34.34900 -52.15800 1.000 19.52000 104 SER A C 1
ATOM 789 O O . SER A 1 104 ? 76.94600 35.26400 -52.62900 1.000 22.24000 104 SER A O 1
ATOM 792 N N . TYR A 1 105 ? 74.95100 34.50100 -51.80300 1.000 14.89000 105 TYR A N 1
ATOM 793 C CA . TYR A 1 105 ? 74.27300 35.80800 -51.81600 1.000 23.66000 105 TYR A CA 1
ATOM 794 C C . TYR A 1 105 ? 74.95400 36.78100 -50.87100 1.000 24.62000 105 TYR A C 1
ATOM 795 O O . TYR A 1 105 ? 75.10800 37.95200 -51.21400 1.000 19.00000 105 TYR A O 1
ATOM 804 N N . MET A 1 106 ? 75.34800 36.28800 -49.69900 1.000 19.14000 106 MET A N 1
ATOM 805 C CA . MET A 1 106 ? 76.04900 37.07300 -48.69800 1.000 25.29000 106 MET A CA 1
ATOM 806 C C . MET A 1 106 ? 77.42900 37.48000 -49.24500 1.000 25.45000 106 MET A C 1
ATOM 807 O O . MET A 1 106 ? 77.87400 38.63400 -49.03800 1.000 20.73000 106 MET A O 1
ATOM 812 N N . TYR A 1 107 ? 78.07200 36.56400 -49.97900 1.000 22.92000 107 TYR A N 1
ATOM 813 C CA . TYR A 1 107 ? 79.30800 36.87300 -50.67600 1.000 20.34000 107 TYR A CA 1
ATOM 814 C C . TYR A 1 107 ? 79.10500 38.05100 -51.63900 1.000 19.93000 107 TYR A C 1
ATOM 815 O O . TYR A 1 107 ? 79.90100 38.98100 -51.64500 1.000 23.46000 107 TYR A O 1
ATOM 824 N N . SER A 1 108 ? 78.05000 37.98300 -52.43700 1.000 22.61000 108 SER A N 1
ATOM 825 C CA . SER A 1 108 ? 77.67200 39.04600 -53.40300 1.000 25.93000 108 SER A CA 1
ATOM 826 C C . SER A 1 108 ? 77.32700 40.35500 -52.69700 1.000 24.70000 108 SER A C 1
ATOM 827 O O . SER A 1 108 ? 77.72500 41.43800 -53.16300 1.000 25.85000 108 SER A O 1
ATOM 830 N N . ASP A 1 109 ? 76.57700 40.25500 -51.59500 1.000 21.33000 109 ASP A N 1
ATOM 831 C CA . ASP A 1 109 ? 76.22000 41.42100 -50.77900 1.000 22.98000 109 ASP A CA 1
ATOM 832 C C . ASP A 1 109 ? 77.48100 42.20200 -50.39800 1.000 25.29000 109 ASP A C 1
ATOM 833 O O . ASP A 1 109 ? 77.56200 43.44300 -50.60000 1.000 16.81000 109 ASP A O 1
ATOM 838 N N . ASN A 1 110 ? 78.45600 41.46000 -49.86200 1.000 15.51000 110 ASN A N 1
ATOM 839 C CA . ASN A 1 110 ? 79.75800 42.00200 -49.45100 1.000 19.90000 110 ASN A CA 1
ATOM 840 C C . ASN A 1 110 ? 80.54200 42.59300 -50.62000 1.000 24.18000 110 ASN A C 1
ATOM 841 O O . ASN A 1 110 ? 81.09000 43.69200 -50.49800 1.000 17.56000 110 ASN A O 1
ATOM 846 N N . HIS A 1 111 ? 80.58400 41.86100 -51.72600 1.000 21.15000 111 HIS A N 1
ATOM 847 C CA . HIS A 1 111 ? 81.28000 42.26200 -52.93200 1.000 28.27000 111 HIS A CA 1
ATOM 848 C C . HIS A 1 111 ? 80.74400 43.60900 -53.47800 1.000 21.33000 111 HIS A C 1
ATOM 849 O O . HIS A 1 111 ? 81.53200 44.52800 -53.73400 1.000 28.18000 111 HIS A O 1
ATOM 856 N N . TYR A 1 112 ? 79.41300 43.73300 -53.61800 1.000 18.58000 112 TYR A N 1
ATOM 857 C CA . TYR A 1 112 ? 78.77700 44.96300 -54.08300 1.000 19.12000 112 TYR A CA 1
ATOM 858 C C . TYR A 1 112 ? 78.82000 46.08300 -53.06500 1.000 18.83000 112 TYR A C 1
ATOM 859 O O . TYR A 1 112 ? 78.96400 47.23600 -53.42600 1.000 16.61000 112 TYR A O 1
ATOM 868 N N . LEU A 1 113 ? 78.69800 45.75300 -51.78200 1.000 16.12000 113 LEU A N 1
ATOM 869 C CA . LEU A 1 113 ? 78.89500 46.75500 -50.75400 1.000 15.20000 113 LEU A CA 1
ATOM 870 C C . LEU A 1 113 ? 80.29200 47.35400 -50.76300 1.000 24.04000 113 LEU A C 1
ATOM 871 O O . LEU A 1 113 ? 80.40900 48.57200 -50.54400 1.000 16.64000 113 LEU A O 1
ATOM 876 N N . ALA A 1 114 ? 81.33400 46.52500 -50.97600 1.000 17.18000 114 ALA A N 1
ATOM 877 C CA . ALA A 1 114 ? 82.68900 47.06000 -51.11400 1.000 18.32000 114 ALA A CA 1
ATOM 878 C C . ALA A 1 114 ? 82.77800 48.00400 -52.30100 1.000 20.63000 114 ALA A C 1
ATOM 879 O O . ALA A 1 114 ? 83.35300 49.09100 -52.17800 1.000 24.88000 114 ALA A O 1
ATOM 881 N N . GLU A 1 115 ? 82.20600 47.61700 -53.44000 1.000 18.14000 115 GLU A N 1
ATOM 882 C CA . GLU A 1 115 ? 82.20900 48.53900 -54.59500 1.000 18.47000 115 GLU A CA 1
ATOM 883 C C . GLU A 1 115 ? 81.50400 49.89700 -54.29600 1.000 21.09000 115 GLU A C 1
ATOM 884 O O . GLU A 1 115 ? 81.99400 50.97800 -54.68300 1.000 22.21000 115 GLU A O 1
ATOM 890 N N . MET A 1 116 ? 80.35200 49.83500 -53.61500 1.000 17.59000 116 MET A N 1
ATOM 891 C CA . MET A 1 116 ? 79.64600 51.00900 -53.19500 1.000 22.13000 116 MET A CA 1
ATOM 892 C C . MET A 1 116 ? 80.44500 51.92100 -52.26000 1.000 23.75000 116 MET A C 1
ATOM 893 O O . MET A 1 116 ? 80.46900 53.12100 -52.49800 1.000 21.21000 116 MET A O 1
ATOM 898 N N . ALA A 1 117 ? 81.06000 51.35200 -51.20700 1.000 21.48000 117 ALA A N 1
ATOM 899 C CA . ALA A 1 117 ? 82.00400 52.07900 -50.30100 1.000 21.46000 117 ALA A CA 1
ATOM 900 C C . ALA A 1 117 ? 83.12000 52.73100 -51.12000 1.000 22.18000 117 ALA A C 1
ATOM 901 O O . ALA A 1 117 ? 83.44200 53.91100 -50.90600 1.000 24.96000 117 ALA A O 1
ATOM 903 N N . THR A 1 118 ? 83.66100 52.00900 -52.09700 1.000 21.10000 118 THR A N 1
ATOM 904 C CA . THR A 1 118 ? 84.68200 52.58900 -52.97900 1.000 22.50000 118 THR A CA 1
ATOM 905 C C . THR A 1 118 ? 84.16400 53.83400 -53.77400 1.000 23.08000 118 THR A C 1
ATOM 906 O O . THR A 1 118 ? 84.75100 54.93700 -53.68300 1.000 23.36000 118 THR A O 1
ATOM 910 N N . ILE A 1 119 ? 83.02900 53.65900 -54.46700 1.000 23.84000 119 ILE A N 1
ATOM 911 C CA . ILE A 1 119 ? 82.29100 54.75700 -55.12600 1.000 25.44000 119 ILE A CA 1
ATOM 912 C C . ILE A 1 119 ? 82.11800 55.95400 -54.18100 1.000 25.73000 119 ILE A C 1
ATOM 913 O O . ILE A 1 119 ? 82.29000 57.10900 -54.60900 1.000 27.74000 119 ILE A O 1
ATOM 918 N N . LEU A 1 120 ? 81.81300 55.67500 -52.90300 1.000 22.43000 120 LEU A N 1
ATOM 919 C CA . LEU A 1 120 ? 81.55100 56.70900 -51.90600 1.000 23.58000 120 LEU A CA 1
ATOM 920 C C . LEU A 1 120 ? 82.78000 57.24600 -51.13700 1.000 29.72000 120 LEU A C 1
ATOM 921 O O . LEU A 1 120 ? 82.62800 58.14500 -50.27800 1.000 25.77000 120 LEU A O 1
ATOM 926 N N . GLY A 1 121 ? 83.97800 56.74900 -51.45800 1.000 21.37000 121 GLY A N 1
ATOM 927 C CA . GLY A 1 121 ? 85.20200 57.25800 -50.83300 1.000 26.06000 121 GLY A CA 1
ATOM 928 C C . GLY A 1 121 ? 85.328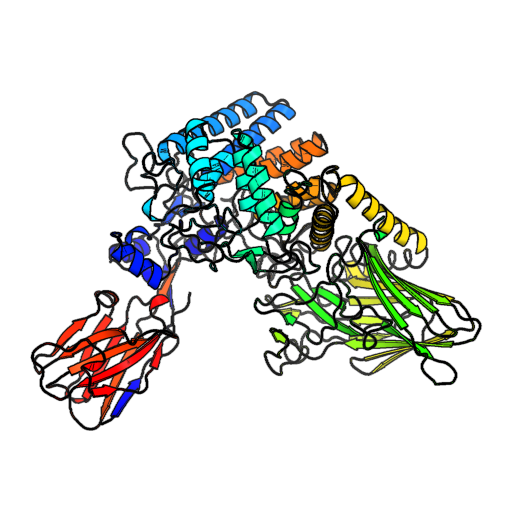00 56.82900 -49.39300 1.000 29.74000 121 GLY A C 1
ATOM 929 O O . GLY A 1 121 ? 85.68000 57.62700 -48.50800 1.000 18.46000 121 GLY A O 1
ATOM 930 N N . LYS A 1 122 ? 85.02900 55.55100 -49.15200 1.000 21.31000 122 LYS A N 1
ATOM 931 C CA . LYS A 1 122 ? 85.10000 54.96900 -47.80400 1.000 22.70000 122 LYS A CA 1
ATOM 932 C C . LYS A 1 122 ? 86.01400 53.72900 -47.87300 1.000 28.86000 122 LYS A C 1
ATOM 933 O O . LYS A 1 122 ? 85.53100 52.56200 -47.79100 1.000 25.48000 122 LYS A O 1
ATOM 939 N N . PRO A 1 123 ? 87.34500 53.95200 -48.08700 1.000 25.19000 123 PRO A N 1
ATOM 940 C CA . PRO A 1 123 ? 88.22200 52.79100 -48.35200 1.000 15.00000 123 PRO A CA 1
ATOM 941 C C . PRO A 1 123 ? 88.31200 51.78000 -47.19800 1.000 19.90000 123 PRO A C 1
ATOM 942 O O . PRO A 1 123 ? 88.46700 50.57100 -47.43100 1.000 18.89000 123 PRO A O 1
ATOM 946 N N . GLU A 1 124 ? 88.20300 52.24100 -45.95600 1.000 23.48000 124 GLU A N 1
ATOM 947 C CA . GLU A 1 124 ? 88.25700 51.26500 -44.82800 1.000 20.33000 124 GLU A CA 1
ATOM 948 C C . GLU A 1 124 ? 87.03100 50.36500 -44.75000 1.000 17.55000 124 GLU A C 1
ATOM 949 O O . GLU A 1 124 ? 87.14900 49.17700 -44.42800 1.000 19.11000 124 GLU A O 1
ATOM 955 N N . GLU A 1 125 ? 85.84700 50.91200 -45.04200 1.000 21.70000 125 GLU A N 1
ATOM 956 C CA . GLU A 1 125 ? 84.63900 50.09000 -45.15700 1.000 23.92000 125 GLU A CA 1
ATOM 957 C C . GLU A 1 125 ? 84.72300 49.10200 -46.33200 1.000 15.90000 125 GLU A C 1
ATOM 958 O O . GLU A 1 125 ? 84.38400 47.90100 -46.17900 1.000 19.76000 125 GLU A O 1
ATOM 964 N N . ALA A 1 126 ? 85.18200 49.57500 -47.49200 1.000 19.04000 126 ALA A N 1
ATOM 965 C CA . ALA A 1 126 ? 85.49200 48.66100 -48.61300 1.000 18.22000 126 ALA A CA 1
ATOM 966 C C . ALA A 1 126 ? 86.42100 47.47300 -48.19400 1.000 23.70000 126 ALA A C 1
ATOM 967 O O . ALA A 1 126 ? 86.19300 46.29300 -48.60600 1.000 22.20000 126 ALA A O 1
ATOM 969 N N . LYS A 1 127 ? 87.42400 47.76500 -47.35000 1.000 19.76000 127 LYS A N 1
ATOM 970 C CA . LYS A 1 127 ? 88.32400 46.74500 -46.82500 1.000 19.31000 127 LYS A CA 1
ATOM 971 C C . LYS A 1 127 ? 87.59300 45.73500 -45.93000 1.000 24.54000 127 LYS A C 1
ATOM 972 O O . LYS A 1 127 ? 87.76000 44.51400 -46.10600 1.000 14.37000 127 LYS A O 1
ATOM 978 N N . ARG A 1 128 ? 86.74900 46.23400 -45.02300 1.000 20.30000 128 ARG A N 1
ATOM 979 C CA . ARG A 1 128 ? 85.89600 45.32500 -44.21700 1.000 21.62000 128 ARG A CA 1
ATOM 980 C C . ARG A 1 128 ? 85.05700 44.36600 -45.09300 1.000 15.86000 128 ARG A C 1
ATOM 981 O O . ARG A 1 128 ? 85.06700 43.11800 -44.87700 1.000 15.96000 128 ARG A O 1
ATOM 989 N N . TYR A 1 129 ? 84.38700 44.91400 -46.10700 1.000 13.26000 129 TYR A N 1
ATOM 990 C CA . TYR A 1 129 ? 83.47500 44.13400 -46.93300 1.000 18.55000 129 TYR A CA 1
ATOM 991 C C . TYR A 1 129 ? 84.22600 43.13200 -47.82200 1.000 19.70000 129 TYR A C 1
ATOM 992 O O . TYR A 1 129 ? 83.75000 41.99300 -48.01600 1.000 24.59000 129 TYR A O 1
ATOM 1001 N N . ARG A 1 130 ? 85.42400 43.51000 -48.30000 1.000 17.39000 130 ARG A N 1
ATOM 1002 C CA . ARG A 1 130 ? 86.29300 42.56500 -49.05900 1.000 22.50000 130 ARG A CA 1
ATOM 1003 C C . ARG A 1 130 ? 86.78500 41.40900 -48.19100 1.000 18.03000 130 ARG A C 1
ATOM 1004 O O . ARG A 1 130 ? 86.80000 40.25800 -48.64000 1.000 17.14000 130 ARG A O 1
ATOM 1012 N N . GLN A 1 131 ? 87.11800 41.71900 -46.93500 1.000 18.95000 131 GLN A N 1
ATOM 1013 C CA . GLN A 1 131 ? 87.51900 40.70200 -45.94000 1.000 21.52000 131 GLN A CA 1
ATOM 1014 C C . GLN A 1 131 ? 86.41600 39.70400 -45.65000 1.000 18.63000 131 GLN A C 1
ATOM 1015 O O . GLN A 1 131 ? 86.66900 38.51500 -45.66300 1.000 18.02000 131 GLN A O 1
ATOM 1021 N N . LEU A 1 132 ? 85.20500 40.19700 -45.39300 1.000 23.07000 132 LEU A N 1
ATOM 1022 C CA . LEU A 1 132 ? 84.02100 39.35000 -45.15200 1.000 23.01000 132 LEU A CA 1
ATOM 1023 C C . LEU A 1 132 ? 83.68800 38.46300 -46.35400 1.000 19.68000 132 LEU A C 1
ATOM 1024 O O . LEU A 1 132 ? 83.43000 37.26800 -46.19500 1.000 22.21000 132 LEU A O 1
ATOM 1029 N N . ALA A 1 133 ? 83.73800 39.04200 -47.55100 1.000 14.80000 133 ALA A N 1
ATOM 1030 C CA . ALA A 1 133 ? 83.59900 38.25800 -48.79500 1.000 21.51000 133 ALA A CA 1
ATOM 1031 C C . ALA A 1 133 ? 84.61900 37.09900 -48.89100 1.000 15.68000 133 ALA A C 1
ATOM 1032 O O . ALA A 1 133 ? 84.26600 35.96600 -49.17000 1.000 22.76000 133 ALA A O 1
ATOM 1034 N N . GLN A 1 134 ? 85.89900 37.38600 -48.65600 1.000 20.90000 134 GLN A N 1
ATOM 1035 C CA . GLN A 1 134 ? 86.96000 36.39100 -48.83200 1.000 16.92000 134 GLN A CA 1
ATOM 1036 C C . GLN A 1 134 ? 86.79700 35.24900 -47.81700 1.000 23.20000 134 GLN A C 1
ATOM 1037 O O . GLN A 1 134 ? 86.89700 34.04800 -48.18100 1.000 17.76000 134 GLN A O 1
ATOM 1043 N N . GLN A 1 135 ? 86.53700 35.62900 -46.56000 1.000 22.38000 135 GLN A N 1
ATOM 1044 C CA . GLN A 1 135 ? 86.13100 34.65400 -45.52000 1.000 18.54000 135 GLN A CA 1
ATOM 1045 C C . GLN A 1 135 ? 84.95900 33.75500 -45.96800 1.000 19.23000 135 GLN A C 1
ATOM 1046 O O . GLN A 1 135 ? 85.05800 32.52500 -45.80600 1.000 15.05000 135 GLN A O 1
ATOM 1052 N N . LEU A 1 136 ? 83.88100 34.34300 -46.51400 1.000 13.02000 136 LEU A N 1
ATOM 1053 C CA . LEU A 1 136 ? 82.71500 33.57500 -46.96700 1.000 16.54000 136 LEU A CA 1
ATOM 1054 C C . LEU A 1 136 ? 83.09200 32.67000 -48.13900 1.000 17.25000 136 LEU A C 1
ATOM 1055 O O . LEU A 1 136 ? 82.75000 31.49100 -48.15500 1.000 18.56000 136 LEU A O 1
ATOM 1060 N N . ALA A 1 137 ? 83.89500 33.19000 -49.06200 1.000 18.17000 137 ALA A N 1
ATOM 1061 C CA . ALA A 1 137 ? 84.36900 32.37700 -50.21300 1.000 19.56000 137 ALA A CA 1
ATOM 1062 C C . ALA A 1 137 ? 85.21100 31.17300 -49.74500 1.000 20.83000 137 ALA A C 1
ATOM 1063 O O . ALA A 1 137 ? 85.03200 30.05400 -50.25200 1.000 20.04000 137 ALA A O 1
ATOM 1065 N N . ASP A 1 138 ? 86.05000 31.37800 -48.72500 1.000 20.77000 138 ASP A N 1
ATOM 1066 C CA . ASP A 1 138 ? 86.82400 30.24800 -48.17900 1.000 24.71000 138 ASP A CA 1
ATOM 1067 C C . ASP A 1 138 ? 85.93800 29.17700 -47.55800 1.000 23.02000 138 ASP A C 1
ATOM 1068 O O . ASP A 1 138 ? 86.15900 27.99200 -47.77800 1.000 21.12000 138 ASP A O 1
ATOM 1073 N N . TYR A 1 139 ? 84.91500 29.61000 -46.80900 1.000 25.53000 139 TYR A N 1
ATOM 1074 C CA . TYR A 1 139 ? 83.93200 28.68900 -46.23300 1.000 24.99000 139 TYR A CA 1
ATOM 1075 C C . TYR A 1 139 ? 83.15200 27.94000 -47.29400 1.000 21.62000 139 TYR A C 1
ATOM 1076 O O . TYR A 1 139 ? 83.04800 26.71900 -47.23000 1.000 23.83000 139 TYR A O 1
ATOM 1085 N N . ILE A 1 140 ? 82.65600 28.66000 -48.28800 1.000 17.21000 140 ILE A N 1
ATOM 1086 C CA . ILE A 1 140 ? 81.90000 28.07000 -49.39000 1.000 18.23000 140 ILE A CA 1
ATOM 1087 C C . ILE A 1 140 ? 82.71900 27.02500 -50.16300 1.000 19.49000 140 ILE A C 1
ATOM 1088 O O . ILE A 1 140 ? 82.24600 25.91200 -50.46900 1.000 22.61000 140 ILE A O 1
ATOM 1093 N N . ASN A 1 141 ? 83.94800 27.38100 -50.49700 1.000 19.46000 141 ASN A N 1
ATOM 1094 C CA . ASN A 1 141 ? 84.83600 26.46300 -51.22700 1.000 23.28000 141 ASN A CA 1
ATOM 1095 C C . ASN A 1 141 ? 85.43500 25.30100 -50.43000 1.000 21.07000 141 ASN A C 1
ATOM 1096 O O . ASN A 1 141 ? 85.67600 24.26100 -50.99600 1.000 23.05000 141 ASN A O 1
ATOM 1101 N N . THR A 1 142 ? 85.61300 25.47200 -49.11800 1.000 24.40000 142 THR A N 1
ATOM 1102 C CA . THR A 1 142 ? 86.09100 24.40600 -48.21800 1.000 22.69000 142 THR A CA 1
ATOM 1103 C C . THR A 1 142 ? 84.98800 23.49100 -47.67300 1.000 28.49000 142 THR A C 1
ATOM 1104 O O . THR A 1 142 ? 85.15500 22.26400 -47.65200 1.000 21.18000 142 THR A O 1
ATOM 1108 N N . CYS A 1 143 ? 83.89300 24.09500 -47.22400 1.000 23.66000 143 CYS A N 1
ATOM 1109 C CA . CYS A 1 143 ? 82.81600 23.39900 -46.49400 1.000 21.89000 143 CYS A CA 1
ATOM 1110 C C . CYS A 1 143 ? 81.69800 22.86100 -47.35400 1.000 21.33000 143 CYS A C 1
ATOM 1111 O O . CYS A 1 143 ? 81.22500 21.75100 -47.10200 1.000 25.22000 143 CYS A O 1
ATOM 1114 N N . MET A 1 144 ? 81.33500 23.60600 -48.39900 1.000 23.48000 144 MET A N 1
ATOM 1115 C CA . MET A 1 144 ? 80.13500 23.33800 -49.15900 1.000 13.90000 144 MET A CA 1
ATOM 1116 C C . MET A 1 144 ? 80.38300 22.58400 -50.46700 1.000 17.52000 144 MET A C 1
ATOM 1117 O O . MET A 1 144 ? 79.43500 22.04300 -51.04900 1.000 23.04000 144 MET A O 1
ATOM 1122 N N . PHE A 1 145 ? 81.64700 22.52200 -50.91400 1.000 23.45000 145 PHE A N 1
ATOM 1123 C CA . PHE A 1 145 ? 81.98000 21.80500 -52.12900 1.000 22.44000 145 PHE A CA 1
ATOM 1124 C C . PHE A 1 145 ? 82.30000 20.35900 -51.80100 1.000 25.99000 145 PHE A C 1
ATOM 1125 O O . PHE A 1 145 ? 83.20200 20.07600 -50.97900 1.000 26.28000 145 PHE A O 1
ATOM 1133 N N . ASP A 1 146 ? 81.59600 19.44100 -52.46000 1.000 26.42000 146 ASP A N 1
ATOM 1134 C CA . ASP A 1 146 ? 81.87700 18.00900 -52.25900 1.000 28.56000 146 ASP A CA 1
ATOM 1135 C C . ASP A 1 146 ? 82.80600 17.43000 -53.32700 1.000 33.45000 146 ASP A C 1
ATOM 1136 O O . ASP A 1 146 ? 82.39500 17.33700 -54.49000 1.000 28.43000 146 ASP A O 1
ATOM 1141 N N . PRO A 1 147 ? 84.03700 17.00800 -52.93800 1.000 34.14000 147 PRO A N 1
ATOM 1142 C CA . PRO A 1 147 ? 84.96600 16.53600 -53.97500 1.000 34.13000 147 PRO A CA 1
ATOM 1143 C C . PRO A 1 147 ? 84.46000 15.31000 -54.75600 1.000 41.56000 147 PRO A C 1
ATOM 1144 O O . PRO A 1 147 ? 84.59900 15.30000 -55.97200 1.000 46.44000 147 PRO A O 1
ATOM 1148 N N . THR A 1 148 ? 83.83000 14.33800 -54.08800 1.000 31.31000 148 THR A N 1
ATOM 1149 C CA . THR A 1 148 ? 83.33300 13.10800 -54.75800 1.000 37.91000 148 THR A CA 1
ATOM 1150 C C . THR A 1 148 ? 82.32900 13.37800 -55.87900 1.000 33.34000 148 THR A C 1
ATOM 1151 O O . THR A 1 148 ? 82.54100 12.93800 -57.00300 1.000 33.67000 148 THR A O 1
ATOM 1155 N N . THR A 1 149 ? 81.25000 14.09500 -55.56900 1.000 36.70000 149 THR A N 1
ATOM 1156 C CA . THR A 1 149 ? 80.19800 14.37400 -56.54300 1.000 34.80000 149 THR A CA 1
ATOM 1157 C C . THR A 1 149 ? 80.42800 15.67100 -57.34200 1.000 36.49000 149 THR A C 1
ATOM 1158 O O . THR A 1 149 ? 79.59700 16.03800 -58.17300 1.000 29.01000 149 THR A O 1
ATOM 1162 N N . GLN A 1 150 ? 81.55400 16.33700 -57.08100 1.000 29.73000 150 GLN A N 1
ATOM 1163 C CA . GLN A 1 150 ? 81.93500 17.57700 -57.76900 1.000 37.68000 150 GLN A CA 1
ATOM 1164 C C . GLN A 1 150 ? 80.78800 18.57600 -57.89600 1.000 30.34000 150 GLN A C 1
ATOM 1165 O O . GLN A 1 150 ? 80.38700 18.93800 -59.00300 1.000 24.09000 150 GLN A O 1
ATOM 1171 N N . PHE A 1 151 ? 80.26300 19.01800 -56.75900 1.000 22.69000 151 PHE A N 1
ATOM 1172 C CA . PHE A 1 151 ? 79.14500 19.95200 -56.73900 1.000 31.51000 151 PHE A CA 1
ATOM 1173 C C . PHE A 1 151 ? 79.05500 20.57100 -55.36700 1.000 24.03000 151 PHE A C 1
ATOM 1174 O O . PHE A 1 151 ? 79.64200 20.05200 -54.40700 1.000 22.96000 151 PHE A O 1
ATOM 1182 N N . TYR A 1 152 ? 78.32100 21.67100 -55.27200 1.000 21.33000 152 TYR A N 1
ATOM 1183 C CA . TYR A 1 152 ? 78.09200 22.33000 -53.99500 1.000 22.66000 152 TYR A CA 1
ATOM 1184 C C . TYR A 1 152 ? 76.74800 21.94300 -53.38700 1.000 25.35000 152 TYR A C 1
ATOM 1185 O O . TYR A 1 152 ? 75.76300 21.73700 -54.11200 1.000 22.09000 152 TYR A O 1
ATOM 1194 N N . TYR A 1 153 ? 76.72900 21.91000 -52.04400 1.000 23.82000 153 TYR A N 1
ATOM 1195 C CA . TYR A 1 153 ? 75.54600 21.61700 -51.25700 1.000 20.17000 153 TYR A CA 1
ATOM 1196 C C . TYR A 1 153 ? 75.52900 22.43900 -49.98600 1.000 19.96000 153 TYR A C 1
ATOM 1197 O O . TYR A 1 153 ? 76.56900 22.94200 -49.53000 1.000 19.61000 153 TYR A O 1
ATOM 1206 N N . ASP A 1 154 ? 74.33700 22.56300 -49.41300 1.000 23.08000 154 ASP A N 1
ATOM 1207 C CA . ASP A 1 154 ? 74.16600 23.06300 -48.05100 1.000 21.14000 154 ASP A CA 1
ATOM 1208 C C . ASP A 1 154 ? 74.93000 22.13300 -47.10100 1.000 22.36000 154 ASP A C 1
ATOM 1209 O O . ASP A 1 154 ? 75.20800 20.99600 -47.45200 1.000 18.84000 154 ASP A O 1
ATOM 1214 N N . VAL A 1 155 ? 75.26700 22.63200 -45.91000 1.000 22.69000 155 VAL A N 1
ATOM 1215 C CA . VAL A 1 155 ? 75.84000 21.79500 -44.83300 1.000 19.11000 155 VAL A CA 1
ATOM 1216 C C . VAL A 1 155 ? 74.89800 21.83800 -43.62300 1.000 20.89000 155 VAL A C 1
ATOM 1217 O O . VAL A 1 155 ? 74.22900 22.85400 -43.39700 1.000 23.21000 155 VAL A O 1
ATOM 1221 N N . ARG A 1 156 ? 74.84600 20.76100 -42.82400 1.000 19.05000 156 ARG A N 1
ATOM 1222 C CA . ARG A 1 156 ? 74.19200 20.88500 -41.50900 1.000 19.01000 156 ARG A CA 1
ATOM 1223 C C . ARG A 1 156 ? 75.05400 21.63200 -40.50000 1.000 19.28000 156 ARG A C 1
ATOM 1224 O O . ARG A 1 156 ? 76.29000 21.60800 -40.56900 1.000 27.72000 156 ARG A O 1
ATOM 1232 N N . ILE A 1 157 ? 74.40200 22.31500 -39.57800 1.000 19.13000 157 ILE A N 1
ATOM 1233 C CA . ILE A 1 157 ? 75.05300 22.68000 -38.35000 1.000 17.10000 157 ILE A CA 1
ATOM 1234 C C . ILE A 1 157 ? 74.97600 21.41700 -37.46200 1.000 22.95000 157 ILE A C 1
ATOM 1235 O O . ILE A 1 157 ? 73.94700 21.11500 -36.87900 1.000 25.77000 157 ILE A O 1
ATOM 1240 N N . GLU A 1 158 ? 76.07000 20.65800 -37.42400 1.000 20.13000 158 GLU A N 1
ATOM 1241 C CA . GLU A 1 158 ? 76.15300 19.45900 -36.57600 1.000 26.12000 158 GLU A CA 1
ATOM 1242 C C . GLU A 1 158 ? 76.45200 19.82600 -35.12700 1.000 24.03000 158 GLU A C 1
ATOM 1243 O O . GLU A 1 158 ? 76.78300 20.96400 -34.83100 1.000 23.66000 158 GLU A O 1
ATOM 1249 N N . ASP A 1 159 ? 76.34700 18.85500 -34.22500 1.000 29.44000 159 ASP A N 1
ATOM 1250 C CA . ASP A 1 159 ? 76.57100 19.07700 -32.79600 1.000 31.57000 159 ASP A CA 1
ATOM 1251 C C . ASP A 1 159 ? 77.91700 19.74400 -32.46500 1.000 29.15000 159 ASP A C 1
ATOM 1252 O O . ASP A 1 159 ? 77.97400 20.64400 -31.61900 1.000 32.83000 159 ASP A O 1
ATOM 1257 N N . LYS A 1 160 ? 78.98600 19.31100 -33.12900 1.000 34.41000 160 LYS A N 1
ATOM 1258 C CA . LYS A 1 160 ? 80.26500 20.04100 -33.14100 1.000 33.84000 160 LYS A CA 1
ATOM 1259 C C . LYS A 1 160 ? 80.74400 20.23300 -34.58900 1.000 32.05000 160 LYS A C 1
ATOM 1260 O O . LYS A 1 160 ? 80.37200 19.43900 -35.46600 1.000 20.58000 160 LYS A O 1
ATOM 1266 N N . PRO A 1 161 ? 81.55500 21.29800 -34.84700 1.000 23.09000 161 PRO A N 1
ATOM 1267 C CA . PRO A 1 161 ? 82.20600 21.46200 -36.16000 1.000 21.54000 161 PRO A CA 1
ATOM 1268 C C . PRO A 1 161 ? 83.19200 20.34100 -36.50100 1.000 30.02000 161 PRO A C 1
ATOM 1269 O O . PRO A 1 161 ? 83.70600 19.64600 -35.59900 1.000 25.81000 161 PRO A O 1
ATOM 1273 N N . LEU A 1 162 ? 83.46900 20.18300 -37.79400 1.000 25.26000 162 LEU A N 1
ATOM 1274 C CA . LEU A 1 162 ? 84.48000 19.24400 -38.26800 1.000 25.90000 162 LEU A CA 1
ATOM 1275 C C . LEU A 1 162 ? 85.87200 19.76000 -37.89600 1.000 28.31000 162 LEU A C 1
ATOM 1276 O O . LEU A 1 162 ? 86.01500 20.90100 -37.43000 1.000 23.14000 162 LEU A O 1
ATOM 1281 N N . ALA A 1 163 ? 86.90000 18.93800 -38.12100 1.000 25.49000 163 ALA A N 1
ATOM 1282 C CA . ALA A 1 163 ? 88.28000 19.27000 -37.75200 1.000 27.11000 163 ALA A CA 1
ATOM 1283 C C . ALA A 1 163 ? 88.75900 20.54900 -38.40100 1.000 19.92000 163 ALA A C 1
ATOM 1284 O O . ALA A 1 163 ? 89.49000 21.29100 -37.78700 1.000 24.32000 163 ALA A O 1
ATOM 1286 N N . ASN A 1 164 ? 88.33700 20.79700 -39.64300 1.000 23.76000 164 ASN A N 1
ATOM 1287 C CA . ASN A 1 164 ? 88.72100 22.01500 -40.39600 1.000 25.95000 164 ASN A CA 1
ATOM 1288 C C . ASN A 1 164 ? 87.88500 23.28600 -40.10100 1.000 18.68000 164 ASN A C 1
ATOM 1289 O O . ASN A 1 164 ? 88.10900 24.32500 -40.70300 1.000 22.23000 164 ASN A O 1
ATOM 1294 N N . GLY A 1 165 ? 86.90800 23.18200 -39.21200 1.000 19.36000 165 GLY A N 1
ATOM 1295 C CA . GLY A 1 165 ? 86.08500 24.29900 -38.81200 1.000 24.95000 165 GLY A CA 1
ATOM 1296 C C . GLY A 1 165 ? 84.70000 24.36300 -39.43800 1.000 22.47000 165 GLY A C 1
ATOM 1297 O O . GLY A 1 165 ? 83.88100 25.17100 -39.00500 1.000 26.19000 165 GLY A O 1
ATOM 1298 N N . CYS A 1 166 ? 84.45100 23.57000 -40.47600 1.000 17.04000 166 CYS A N 1
ATOM 1299 C CA . CYS A 1 166 ? 83.15200 23.54300 -41.12600 1.000 19.51000 166 CYS A CA 1
ATOM 1300 C C . CYS A 1 166 ? 82.08000 23.08700 -40.14800 1.000 21.58000 166 CYS A C 1
ATOM 1301 O O . CYS A 1 166 ? 82.30700 22.12400 -39.39400 1.000 28.03000 166 CYS A O 1
ATOM 1304 N N . ALA A 1 167 ? 80.91800 23.75200 -40.16500 1.000 21.27000 167 ALA A N 1
ATOM 1305 C CA . ALA A 1 167 ? 79.77900 23.38900 -39.29100 1.000 22.43000 167 ALA A CA 1
ATOM 1306 C C . ALA A 1 167 ? 79.31200 21.95700 -39.44200 1.000 24.27000 167 ALA A C 1
ATOM 1307 O O . ALA A 1 167 ? 78.82400 21.37200 -38.48200 1.000 25.00000 167 ALA A O 1
ATOM 1309 N N . GLY A 1 168 ? 79.47900 21.39400 -40.64200 1.000 25.55000 168 GLY A N 1
ATOM 1310 C CA . GLY A 1 168 ? 79.16200 19.99300 -40.88800 1.000 19.28000 168 GLY A CA 1
ATOM 1311 C C . GLY A 1 168 ? 79.45300 19.59400 -42.31000 1.000 23.05000 168 GLY A C 1
ATOM 1312 O O . GLY A 1 168 ? 79.94100 20.41700 -43.09000 1.000 24.64000 168 GLY A O 1
ATOM 1313 N N . LYS A 1 169 ? 79.13800 18.34200 -42.64100 1.000 22.79000 169 LYS A N 1
ATOM 1314 C CA . LYS A 1 169 ? 79.42600 17.78700 -43.96000 1.000 25.42000 169 LYS A CA 1
ATOM 1315 C C . LYS A 1 169 ? 78.40700 18.25300 -44.99800 1.000 22.26000 169 LYS A C 1
ATOM 1316 O O . LYS A 1 169 ? 77.24900 18.53000 -44.66000 1.000 22.77000 169 LYS A O 1
ATOM 1322 N N . PRO A 1 170 ? 78.81800 18.32700 -46.27400 1.000 22.05000 170 PRO A N 1
ATOM 1323 C CA . PRO A 1 170 ? 77.78600 18.71300 -47.25200 1.000 23.66000 170 PRO A CA 1
ATOM 1324 C C . PRO A 1 170 ? 76.63900 17.72500 -47.30600 1.000 22.68000 170 PRO A C 1
ATOM 1325 O O . PRO A 1 170 ? 76.89500 16.54000 -47.20800 1.000 18.41000 170 PRO A O 1
ATOM 1329 N N . ILE A 1 171 ? 75.39500 18.19600 -47.46100 1.000 17.81000 171 ILE A N 1
ATOM 1330 C CA . ILE A 1 171 ? 74.21100 17.30100 -47.50700 1.000 20.68000 171 ILE A CA 1
ATOM 1331 C C . ILE A 1 171 ? 74.02300 16.66300 -48.90000 1.000 28.61000 171 ILE A C 1
ATOM 1332 O O . ILE A 1 171 ? 72.99500 16.86200 -49.57000 1.000 29.07000 171 ILE A O 1
ATOM 1337 N N . VAL A 1 172 ? 75.01300 15.88400 -49.32000 1.000 20.75000 172 VAL A N 1
ATOM 1338 C CA . VAL A 1 172 ? 75.02600 15.30500 -50.67800 1.000 18.92000 172 VAL A CA 1
ATOM 1339 C C . VAL A 1 172 ? 73.80400 14.40900 -50.92300 1.000 24.28000 172 VAL A C 1
ATOM 1340 O O . VAL A 1 172 ? 73.29200 14.37100 -52.02600 1.000 24.73000 172 VAL A O 1
ATOM 1344 N N . GLU A 1 173 ? 73.33600 13.71600 -49.87800 1.000 20.19000 173 GLU A N 1
ATOM 1345 C CA . GLU A 1 173 ? 72.26400 12.70500 -49.98900 1.000 29.33000 173 GLU A CA 1
ATOM 1346 C C . GLU A 1 173 ? 70.87700 13.25900 -50.37200 1.000 27.98000 173 GLU A C 1
ATOM 1347 O O . GLU A 1 173 ? 70.04400 12.52200 -50.88900 1.000 25.57000 173 GLU A O 1
ATOM 1353 N N . ARG A 1 174 ? 70.64100 14.54800 -50.14600 1.000 22.86000 174 ARG A N 1
ATOM 1354 C CA . ARG A 1 174 ? 69.38300 15.15300 -50.57800 1.000 28.48000 174 ARG A CA 1
ATOM 1355 C C . ARG A 1 174 ? 69.43000 15.52800 -52.07100 1.000 20.47000 174 ARG A C 1
ATOM 1356 O O . ARG A 1 174 ? 68.41600 15.92400 -52.64600 1.000 22.32000 174 ARG A O 1
ATOM 1364 N N . GLY A 1 175 ? 70.60200 15.38100 -52.68400 1.000 17.93000 175 GLY A N 1
ATOM 1365 C CA . GLY A 1 175 ? 70.74900 15.51900 -54.11800 1.000 23.35000 175 GLY A CA 1
ATOM 1366 C C . GLY A 1 175 ? 71.07200 16.93900 -54.55600 1.000 24.01000 175 GLY A C 1
ATOM 1367 O O . GLY A 1 175 ? 71.15900 17.86800 -53.74600 1.000 26.57000 175 GLY A O 1
ATOM 1368 N N . LYS A 1 176 ? 71.24200 17.09400 -55.86300 1.000 27.32000 176 LYS A N 1
ATOM 1369 C CA . LYS A 1 176 ? 71.71000 18.35900 -56.43500 1.000 28.72000 176 LYS A CA 1
ATOM 1370 C C . LYS A 1 176 ? 70.55000 19.26400 -56.81300 1.000 25.64000 176 LYS A C 1
ATOM 1371 O O . LYS A 1 176 ? 69.49100 18.81000 -57.30200 1.000 16.28000 176 LYS A O 1
ATOM 1377 N N . GLY A 1 177 ? 70.77700 20.55900 -56.60500 1.000 22.56000 177 GLY A N 1
ATOM 1378 C CA . GLY A 1 177 ? 69.81300 21.58700 -56.97700 1.000 29.54000 177 GLY A CA 1
ATOM 1379 C C . GLY A 1 177 ? 70.48900 22.84200 -57.52400 1.000 17.72000 177 GLY A C 1
ATOM 1380 O O . GLY A 1 177 ? 71.72800 22.91400 -57.61400 1.000 17.71000 177 GLY A O 1
ATOM 1381 N N . PRO A 1 178 ? 69.68000 23.82400 -57.93800 1.000 23.22000 178 PRO A N 1
ATOM 1382 C CA . PRO A 1 178 ? 70.23700 25.06900 -58.48300 1.000 19.43000 178 PRO A CA 1
ATOM 1383 C C . PRO A 1 178 ? 71.14700 25.82400 -57.51000 1.000 20.35000 178 PRO A C 1
ATOM 1384 O O . PRO A 1 178 ? 72.02400 26.55800 -57.95600 1.000 27.32000 178 PRO A O 1
ATOM 1388 N N . GLU A 1 179 ? 70.97000 25.64600 -56.20100 1.000 18.15000 179 GLU A N 1
ATOM 1389 C CA . GLU A 1 179 ? 71.86500 26.25500 -55.24300 1.000 16.95000 179 GLU A CA 1
ATOM 1390 C C . GLU A 1 179 ? 73.35000 25.86300 -55.51500 1.000 19.42000 179 GLU A C 1
ATOM 1391 O O . GLU A 1 179 ? 74.29500 26.55700 -55.10200 1.000 22.77000 179 GLU A O 1
ATOM 1397 N N . GLY A 1 180 ? 73.55500 24.77700 -56.25600 1.000 17.43000 180 GLY A N 1
ATOM 1398 C CA . GLY A 1 180 ? 74.89500 24.30300 -56.57700 1.000 26.52000 180 GLY A CA 1
ATOM 1399 C C . GLY A 1 180 ? 75.66900 25.23600 -57.47400 1.000 24.75000 180 GLY A C 1
ATOM 1400 O O . GLY A 1 180 ? 76.91100 25.22900 -57.43300 1.000 24.50000 180 GLY A O 1
ATOM 1401 N N . TRP A 1 181 ? 74.96800 25.99500 -58.32400 1.000 20.23000 181 TRP A N 1
ATOM 1402 C CA . TRP A 1 181 ? 75.66000 26.98900 -59.16500 1.000 17.57000 181 TRP A CA 1
ATOM 1403 C C . TRP A 1 181 ? 75.52200 28.43000 -58.63200 1.000 21.48000 181 TRP A C 1
ATOM 1404 O O . TRP A 1 181 ? 76.02300 29.38500 -59.23500 1.000 17.07000 181 TRP A O 1
ATOM 1415 N N . SER A 1 182 ? 74.92600 28.56700 -57.45100 1.000 21.98000 182 SER A N 1
ATOM 1416 C CA . SER A 1 182 ? 74.88600 29.86200 -56.79800 1.000 18.79000 182 SER A CA 1
ATOM 1417 C C . SER A 1 182 ? 76.29700 30.43400 -56.53800 1.000 18.44000 182 SER A C 1
ATOM 1418 O O . SER A 1 182 ? 76.48200 31.64100 -56.75100 1.000 20.14000 182 SER A O 1
ATOM 1421 N N . PRO A 1 183 ? 77.30100 29.58800 -56.14600 1.000 17.62000 183 PRO A N 1
ATOM 1422 C CA . PRO A 1 183 ? 78.66800 30.13800 -56.00900 1.000 23.23000 183 PRO A CA 1
ATOM 1423 C C . PRO A 1 183 ? 79.23900 30.65700 -57.32300 1.000 22.99000 183 PRO A C 1
ATOM 1424 O O . PRO A 1 183 ? 79.99600 31.61600 -57.29700 1.000 17.82000 183 PRO A O 1
ATOM 1428 N N . LEU A 1 184 ? 78.88200 30.03800 -58.44300 1.000 21.61000 184 LEU A N 1
ATOM 1429 C CA . LEU A 1 184 ? 79.33600 30.55700 -59.74100 1.000 23.86000 184 LEU A CA 1
ATOM 1430 C C . LEU A 1 184 ? 78.69400 31.91700 -60.11400 1.000 21.78000 184 LEU A C 1
ATOM 1431 O O . LEU A 1 184 ? 79.39600 32.84500 -60.50400 1.000 23.20000 184 LEU A O 1
ATOM 1436 N N . PHE A 1 185 ? 77.36600 32.00500 -60.02400 1.000 21.65000 185 PHE A N 1
ATOM 1437 C CA . PHE A 1 185 ? 76.62500 33.22700 -60.33400 1.000 27.36000 185 PHE A CA 1
ATOM 1438 C C . PHE A 1 185 ? 77.16300 34.40200 -59.52600 1.000 19.26000 185 PHE A C 1
ATOM 1439 O O . PHE A 1 185 ? 77.40100 35.45400 -60.06800 1.000 18.17000 185 PHE A O 1
ATOM 1447 N N . ASN A 1 186 ? 77.39600 34.16700 -58.24100 1.000 18.10000 186 ASN A N 1
ATOM 1448 C CA . ASN A 1 186 ? 77.78700 35.17700 -57.29000 1.000 20.51000 186 ASN A CA 1
ATOM 1449 C C . ASN A 1 186 ? 79.28400 35.42600 -57.21700 1.000 21.68000 186 ASN A C 1
ATOM 1450 O O . ASN A 1 186 ? 79.70100 36.39200 -56.57200 1.000 24.66000 186 ASN A O 1
ATOM 1455 N N . GLY A 1 187 ? 80.06100 34.59000 -57.91400 1.000 21.62000 187 GLY A N 1
ATOM 1456 C CA . GLY A 1 187 ? 81.51100 34.72700 -58.04700 1.000 19.42000 187 GLY A CA 1
ATOM 1457 C C . GLY A 1 187 ? 82.35000 34.30300 -56.85200 1.000 20.66000 187 GLY A C 1
ATOM 1458 O O . GLY A 1 187 ? 83.51000 34.66900 -56.76900 1.000 20.54000 187 GLY A O 1
ATOM 1459 N N . ALA A 1 188 ? 81.78200 33.51600 -55.92900 1.000 16.78000 188 ALA A N 1
ATOM 1460 C CA . ALA A 1 188 ? 82.54900 32.94200 -54.80000 1.000 17.20000 188 ALA A CA 1
ATOM 1461 C C . ALA A 1 188 ? 83.36200 31.70600 -55.18600 1.000 21.80000 188 ALA A C 1
ATOM 1462 O O . ALA A 1 188 ? 84.41100 31.43200 -54.58100 1.000 23.83000 188 ALA A O 1
ATOM 1464 N N . ALA A 1 189 ? 82.90600 30.98500 -56.21800 1.000 24.74000 189 ALA A N 1
ATOM 1465 C CA . ALA A 1 189 ? 83.55100 29.75000 -56.68100 1.000 23.23000 189 ALA A CA 1
ATOM 1466 C C . ALA A 1 189 ? 85.01300 29.98800 -57.09300 1.000 29.67000 189 ALA A C 1
ATOM 1467 O O . ALA A 1 189 ? 85.33900 31.03200 -57.66600 1.000 23.75000 189 ALA A O 1
ATOM 1469 N N . THR A 1 190 ? 85.89500 29.05100 -56.75600 1.000 19.36000 190 THR A N 1
ATOM 1470 C CA . THR A 1 190 ? 87.22900 29.00400 -57.38200 1.000 28.12000 190 THR A CA 1
ATOM 1471 C C . THR A 1 190 ? 87.03500 28.47900 -58.80800 1.000 24.83000 190 THR A C 1
ATOM 1472 O O . THR A 1 190 ? 85.97700 27.90300 -59.13100 1.000 19.73000 190 THR A O 1
ATOM 1476 N N . GLN A 1 191 ? 88.03200 28.68600 -59.66500 1.000 27.23000 191 GLN A N 1
ATOM 1477 C CA . GLN A 1 191 ? 87.93800 28.22800 -61.05900 1.000 23.22000 191 GLN A CA 1
ATOM 1478 C C . GLN A 1 191 ? 87.76400 26.69900 -61.14400 1.000 22.93000 191 GLN A C 1
ATOM 1479 O O . GLN A 1 191 ? 86.92500 26.23000 -61.89600 1.000 18.76000 191 GLN A O 1
ATOM 1485 N N . ALA A 1 192 ? 88.55100 25.94400 -60.36700 1.000 27.69000 192 ALA A N 1
ATOM 1486 C CA . ALA A 1 192 ? 88.48600 24.47900 -60.37100 1.000 22.69000 192 ALA A CA 1
ATOM 1487 C C . ALA A 1 192 ? 87.09900 23.98000 -59.99200 1.000 24.00000 192 ALA A C 1
ATOM 1488 O O . ALA A 1 192 ? 86.50700 23.15000 -60.68600 1.000 25.31000 192 ALA A O 1
ATOM 1490 N N . ASN A 1 193 ? 86.57600 24.48700 -58.88500 1.000 25.99000 193 ASN A N 1
ATOM 1491 C CA . ASN A 1 193 ? 85.22900 24.16000 -58.45700 1.000 26.62000 193 ASN A CA 1
ATOM 1492 C C . ASN A 1 193 ? 84.14700 24.54800 -59.48800 1.000 25.66000 193 ASN A C 1
ATOM 1493 O O . ASN A 1 193 ? 83.20200 23.78700 -59.71500 1.000 20.55000 193 ASN A O 1
ATOM 1498 N N . ALA A 1 194 ? 84.33000 25.69100 -60.15200 1.000 22.35000 194 ALA A N 1
ATOM 1499 C CA . ALA A 1 194 ? 83.37000 26.11300 -61.17000 1.000 19.79000 194 ALA A CA 1
ATOM 1500 C C . ALA A 1 194 ? 83.36500 25.14200 -62.33500 1.000 20.31000 194 ALA A C 1
ATOM 1501 O O . ALA A 1 194 ? 82.27600 24.75300 -62.79700 1.000 16.43000 194 ALA A O 1
ATOM 1503 N N . ASP A 1 195 ? 84.56000 24.74800 -62.78600 1.000 20.11000 195 ASP A N 1
ATOM 1504 C CA . ASP A 1 195 ? 84.70100 23.82200 -63.92200 1.000 25.32000 195 ASP A CA 1
ATOM 1505 C C . ASP A 1 195 ? 83.95700 22.52400 -63.62400 1.000 29.74000 195 ASP A C 1
ATOM 1506 O O . ASP A 1 195 ? 83.27900 21.98000 -64.47500 1.000 22.27000 195 ASP A O 1
ATOM 1511 N N . ALA A 1 196 ? 84.13700 22.03000 -62.39900 1.000 22.31000 196 ALA A N 1
ATOM 1512 C CA . ALA A 1 196 ? 83.45900 20.83100 -61.93100 1.000 22.64000 196 ALA A CA 1
ATOM 1513 C C . ALA A 1 196 ? 81.92500 21.03300 -61.99600 1.000 19.50000 196 ALA A C 1
ATOM 1514 O O . ALA A 1 196 ? 81.18900 20.15000 -62.44200 1.000 18.53000 196 ALA A O 1
ATOM 1516 N N . VAL A 1 197 ? 81.44700 22.21100 -61.59100 1.000 25.30000 197 VAL A N 1
ATOM 1517 C CA . VAL A 1 197 ? 79.99000 22.42900 -61.50000 1.000 18.41000 197 VAL A CA 1
ATOM 1518 C C . VAL A 1 197 ? 79.38600 22.49400 -62.92300 1.000 17.57000 197 VAL A C 1
ATOM 1519 O O . VAL A 1 197 ? 78.29200 22.00300 -63.15900 1.000 19.87000 197 VAL A O 1
ATOM 1523 N N . VAL A 1 198 ? 80.10600 23.13000 -63.83100 1.000 22.55000 198 VAL A N 1
ATOM 1524 C CA . VAL A 1 198 ? 79.60000 23.39700 -65.18900 1.000 18.65000 198 VAL A CA 1
ATOM 1525 C C . VAL A 1 198 ? 79.49000 22.06700 -65.89800 1.000 21.63000 198 VAL A C 1
ATOM 1526 O O . VAL A 1 198 ? 78.48600 21.80700 -66.57800 1.000 23.24000 198 VAL A O 1
ATOM 1530 N N . LYS A 1 199 ? 80.45700 21.18200 -65.64400 1.000 17.66000 199 LYS A N 1
ATOM 1531 C CA . LYS A 1 199 ? 80.33100 19.81800 -66.17500 1.000 22.18000 199 LYS A CA 1
ATOM 1532 C C . LYS A 1 199 ? 79.04100 19.07000 -65.75100 1.000 19.61000 199 LYS A C 1
ATOM 1533 O O . LYS A 1 199 ? 78.45300 18.37500 -66.55300 1.000 20.98000 199 LYS A O 1
ATOM 1539 N N . VAL A 1 200 ? 78.64500 19.18600 -64.48800 1.000 23.69000 200 VAL A N 1
ATOM 1540 C CA . VAL A 1 200 ? 77.37500 18.62500 -63.99900 1.000 15.88000 200 VAL A CA 1
ATOM 1541 C C . VAL A 1 200 ? 76.16900 19.33300 -64.66100 1.000 24.34000 200 VAL A C 1
ATOM 1542 O O . VAL A 1 200 ? 75.18100 18.69300 -65.05800 1.000 16.45000 200 VAL A O 1
ATOM 1546 N N . MET A 1 201 ? 76.24000 20.66800 -64.77200 1.000 20.00000 201 MET A N 1
ATOM 1547 C CA . MET A 1 201 ? 75.13100 21.44300 -65.36700 1.000 25.33000 201 MET A CA 1
ATOM 1548 C C . MET A 1 201 ? 74.86200 20.96000 -66.80600 1.000 22.80000 201 MET A C 1
ATOM 1549 O O . MET A 1 201 ? 73.71500 20.78600 -67.20900 1.000 25.78000 201 MET A O 1
ATOM 1554 N N . LEU A 1 202 ? 75.92700 20.69100 -67.54200 1.000 18.54000 202 LEU A N 1
ATOM 1555 C CA . LEU A 1 202 ? 75.82900 20.26300 -68.93600 1.000 16.90000 202 LEU A CA 1
ATOM 1556 C C . LEU A 1 202 ? 75.65900 18.74400 -69.10400 1.000 23.19000 202 LEU A C 1
ATOM 1557 O O . LEU A 1 202 ? 75.62100 18.24100 -70.23400 1.000 22.70000 202 LEU A O 1
ATOM 1562 N N . ASP A 1 203 ? 75.57500 18.03200 -67.98400 1.000 19.55000 203 ASP A N 1
ATOM 1563 C CA . ASP A 1 203 ? 75.36900 16.58100 -68.03500 1.000 21.13000 203 ASP A CA 1
ATOM 1564 C C . ASP A 1 203 ? 73.88000 16.34600 -68.30200 1.000 22.68000 203 ASP A C 1
ATOM 1565 O O . ASP A 1 203 ? 73.01900 16.82200 -67.50500 1.000 24.29000 203 ASP A O 1
ATOM 1570 N N . PRO A 1 204 ? 73.55800 15.64000 -69.41900 1.000 20.93000 204 PRO A N 1
ATOM 1571 C CA . PRO A 1 204 ? 72.14300 15.27300 -69.69800 1.000 26.81000 204 PRO A CA 1
ATOM 1572 C C . PRO A 1 204 ? 71.49100 14.36100 -68.64000 1.000 24.06000 204 PRO A C 1
ATOM 1573 O O . PRO A 1 204 ? 70.25800 14.23100 -68.63000 1.000 28.93000 204 PRO A O 1
ATOM 1577 N N . LYS A 1 205 ? 72.27800 13.78100 -67.73500 1.000 28.00000 205 LYS A N 1
ATOM 1578 C CA . LYS A 1 205 ? 71.72300 12.94800 -66.64100 1.000 22.14000 205 LYS A CA 1
ATOM 1579 C C . LYS A 1 205 ? 71.37600 13.81800 -65.40200 1.000 32.01000 205 LYS A C 1
ATOM 1580 O O . LYS A 1 205 ? 70.71600 13.35400 -64.44600 1.000 22.36000 205 LYS A O 1
ATOM 1586 N N . GLU A 1 206 ? 71.84800 15.06900 -65.41500 1.000 25.08000 206 GLU A N 1
ATOM 1587 C CA . GLU A 1 206 ? 71.68200 15.95700 -64.26300 1.000 28.55000 206 GLU A CA 1
ATOM 1588 C C . GLU A 1 206 ? 70.74300 17.11600 -64.59400 1.000 21.58000 206 GLU A C 1
ATOM 1589 O O . GLU A 1 206 ? 69.55800 17.05100 -64.24000 1.000 27.08000 206 GLU A O 1
ATOM 1595 N N . PHE A 1 207 ? 71.25900 18.13400 -65.29500 1.000 23.14000 207 PHE A N 1
ATOM 1596 C CA . PHE A 1 207 ? 70.49700 19.37700 -65.55300 1.000 22.60000 207 PHE A CA 1
ATOM 1597 C C . PHE A 1 207 ? 70.27500 19.70900 -66.99900 1.000 24.24000 207 PHE A C 1
ATOM 1598 O O . PHE A 1 207 ? 69.47500 20.60100 -67.29700 1.000 26.73000 207 PHE A O 1
ATOM 1606 N N . ASN A 1 208 ? 70.98900 19.03100 -67.89100 1.000 22.93000 208 ASN A N 1
ATOM 1607 C CA . ASN A 1 208 ? 70.91700 19.37700 -69.27500 1.000 22.06000 208 ASN A CA 1
ATOM 1608 C C . ASN A 1 208 ? 69.71800 18.73000 -69.93900 1.000 26.24000 208 ASN A C 1
ATOM 1609 O O . ASN A 1 208 ? 69.84800 17.84900 -70.79600 1.000 21.18000 208 ASN A O 1
ATOM 1614 N N . THR A 1 209 ? 68.54600 19.21800 -69.55700 1.000 21.44000 209 THR A N 1
ATOM 1615 C CA . THR A 1 209 ? 67.27300 18.62800 -69.95600 1.000 22.46000 209 THR A CA 1
ATOM 1616 C C . THR A 1 209 ? 66.66000 19.38000 -71.12100 1.000 20.95000 209 THR A C 1
ATOM 1617 O O . THR A 1 209 ? 67.20700 20.42100 -71.54600 1.000 30.65000 209 THR A O 1
ATOM 1621 N N . PHE A 1 210 ? 65.53200 18.87000 -71.61600 1.000 21.05000 210 PHE A N 1
ATOM 1622 C CA . PHE A 1 210 ? 64.75200 19.48100 -72.71700 1.000 18.69000 210 PHE A CA 1
ATOM 1623 C C . PHE A 1 210 ? 64.61500 21.01600 -72.53800 1.000 17.64000 210 PHE A C 1
ATOM 1624 O O . PHE A 1 210 ? 64.88100 21.78700 -73.46300 1.000 24.04000 210 PHE A O 1
ATOM 1632 N N . VAL A 1 211 ? 64.24300 21.45500 -71.34500 1.000 19.31000 211 VAL A N 1
ATOM 1633 C CA . VAL A 1 211 ? 64.44700 22.85400 -70.94100 1.000 19.23000 211 VAL A CA 1
ATOM 1634 C C . VAL A 1 211 ? 65.44800 22.69500 -69.79600 1.000 19.78000 211 VAL A C 1
ATOM 1635 O O . VAL A 1 211 ? 65.10900 22.06600 -68.80100 1.000 26.30000 211 VAL A O 1
ATOM 1639 N N . PRO A 1 212 ? 66.70800 23.17900 -69.95800 1.000 21.47000 212 PRO A N 1
ATOM 1640 C CA . PRO A 1 212 ? 67.69600 22.85300 -68.95800 1.000 21.79000 212 PRO A CA 1
ATOM 1641 C C . PRO A 1 212 ? 67.69300 23.73900 -67.69800 1.000 22.27000 212 PRO A C 1
ATOM 1642 O O . PRO A 1 212 ? 67.02300 24.81000 -67.64600 1.000 22.24000 212 PRO A O 1
ATOM 1646 N N . LEU A 1 213 ? 68.45100 23.25400 -66.70500 1.000 21.35000 213 LEU A N 1
ATOM 1647 C CA . LEU A 1 213 ? 68.75700 23.93400 -65.42500 1.000 24.12000 213 LEU A CA 1
ATOM 1648 C C . LEU A 1 213 ? 67.54400 24.10100 -64.54100 1.000 25.66000 213 LEU A C 1
ATOM 1649 O O . LEU A 1 213 ? 67.28700 25.20000 -64.02800 1.000 23.18000 213 LEU A O 1
ATOM 1654 N N . GLY A 1 214 ? 66.85200 22.98400 -64.29500 1.000 19.83000 214 GLY A N 1
ATOM 1655 C CA . GLY A 1 214 ? 65.66600 22.95200 -63.42900 1.000 20.81000 214 GLY A CA 1
ATOM 1656 C C . GLY A 1 214 ? 66.01000 22.97800 -61.94700 1.000 18.40000 214 GLY A C 1
ATOM 1657 O O . GLY A 1 214 ? 67.18900 22.96400 -61.58800 1.000 22.28000 214 GLY A O 1
ATOM 1658 N N . THR A 1 215 ? 64.97800 22.92500 -61.10800 1.000 15.72000 215 THR A N 1
ATOM 1659 C CA . THR A 1 215 ? 65.11000 23.10000 -59.66400 1.000 13.36000 215 THR A CA 1
ATOM 1660 C C . THR A 1 215 ? 65.57000 21.88000 -58.88700 1.000 21.21000 215 THR A C 1
ATOM 1661 O O . THR A 1 215 ? 65.68700 21.92000 -57.64600 1.000 18.90000 215 THR A O 1
ATOM 1665 N N . ALA A 1 216 ? 65.82700 20.79100 -59.60800 1.000 21.86000 216 ALA A N 1
ATOM 1666 C CA . ALA A 1 216 ? 66.41700 19.56700 -59.02000 1.000 20.86000 216 ALA A CA 1
ATOM 1667 C C . ALA A 1 216 ? 66.98300 18.77100 -60.15600 1.000 19.13000 216 ALA A C 1
ATOM 1668 O O . ALA A 1 216 ? 66.34400 18.65800 -61.22200 1.000 23.10000 216 ALA A O 1
ATOM 1670 N N . ALA A 1 217 ? 68.19100 18.23400 -59.97200 1.000 21.46000 217 ALA A N 1
ATOM 1671 C CA . ALA A 1 217 ? 68.74600 17.35100 -61.00000 1.000 22.34000 217 ALA A CA 1
ATOM 1672 C C . ALA A 1 217 ? 67.85500 16.10100 -61.20100 1.000 28.02000 217 ALA A C 1
ATOM 1673 O O . ALA A 1 217 ? 67.14000 15.65500 -60.27700 1.000 20.33000 217 ALA A O 1
ATOM 1675 N N . LEU A 1 218 ? 67.91800 15.51500 -62.39200 1.000 27.56000 218 LEU A N 1
ATOM 1676 C CA . LEU A 1 218 ? 67.19100 14.27300 -62.65400 1.000 23.38000 218 LEU A CA 1
ATOM 1677 C C . LEU A 1 218 ? 67.52800 13.16100 -61.64800 1.000 29.45000 218 LEU A C 1
ATOM 1678 O O . LEU A 1 218 ? 66.66300 12.37500 -61.31100 1.000 30.43000 218 LEU A O 1
ATOM 1683 N N . THR A 1 219 ? 68.78400 13.13000 -61.19300 1.000 26.55000 219 THR A N 1
ATOM 1684 C CA . THR A 1 219 ? 69.28100 12.18000 -60.19500 1.000 24.45000 219 THR A CA 1
ATOM 1685 C C . THR A 1 219 ? 68.82900 12.54900 -58.77200 1.000 22.97000 219 THR A C 1
ATOM 1686 O O . THR A 1 219 ? 69.13300 11.81700 -57.83800 1.000 18.24000 219 THR A O 1
ATOM 1690 N N . ASN A 1 220 ? 68.13500 13.67700 -58.58000 1.000 24.27000 220 ASN A N 1
ATOM 1691 C CA . ASN A 1 220 ? 67.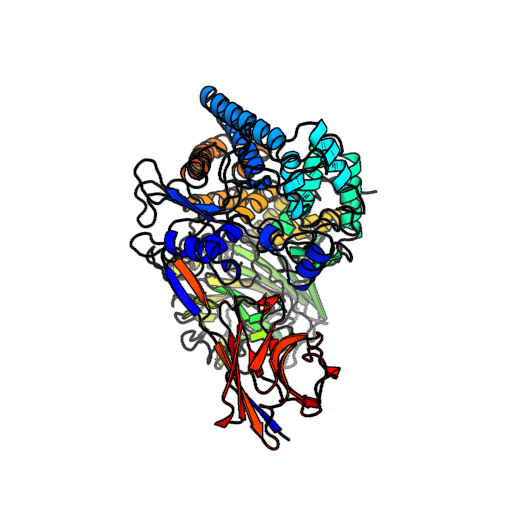70900 14.06700 -57.22500 1.000 24.93000 220 ASN A CA 1
ATOM 1692 C C . ASN A 1 220 ? 66.64000 13.07100 -56.74200 1.000 20.12000 220 ASN A C 1
ATOM 1693 O O . ASN A 1 220 ? 65.67300 12.82600 -57.44500 1.000 24.71000 220 ASN A O 1
ATOM 1698 N N . PRO A 1 221 ? 66.82700 12.46500 -55.55700 1.000 23.78000 221 PRO A N 1
ATOM 1699 C CA . PRO A 1 221 ? 65.83700 11.48700 -55.07800 1.000 25.23000 221 PRO A CA 1
ATOM 1700 C C . PRO A 1 221 ? 64.40800 12.05500 -54.98200 1.000 25.56000 221 PRO A C 1
ATOM 1701 O O . PRO A 1 221 ? 63.44400 11.30600 -55.01600 1.000 26.32000 221 PRO A O 1
ATOM 1705 N N . ALA A 1 222 ? 64.29000 13.37000 -54.81100 1.000 18.24000 222 ALA A N 1
ATOM 1706 C CA . ALA A 1 222 ? 62.98100 13.99700 -54.67200 1.000 22.74000 222 ALA A CA 1
ATOM 1707 C C . ALA A 1 222 ? 62.53700 14.71900 -55.95400 1.000 21.17000 222 ALA A C 1
ATOM 1708 O O . ALA A 1 222 ? 61.51200 15.40700 -55.94500 1.000 23.31000 222 ALA A O 1
ATOM 1710 N N . PHE A 1 223 ? 63.27400 14.54100 -57.04100 1.000 24.97000 223 PHE A N 1
ATOM 1711 C CA . PHE A 1 223 ? 62.88300 15.08300 -58.36600 1.000 24.17000 223 PHE A CA 1
ATOM 1712 C C . PHE A 1 223 ? 61.50100 14.62200 -58.85100 1.000 25.87000 223 PHE A C 1
ATOM 1713 O O . PHE A 1 223 ? 61.16300 13.44100 -58.77500 1.000 17.87000 223 PHE A O 1
ATOM 1721 N N . GLY A 1 224 ? 60.71500 15.56300 -59.36800 1.000 20.63000 224 GLY A N 1
ATOM 1722 C CA . GLY A 1 224 ? 59.52500 15.26400 -60.15300 1.000 19.31000 224 GLY A CA 1
ATOM 1723 C C . GLY A 1 224 ? 59.41100 16.36200 -61.19900 1.000 27.55000 224 GLY A C 1
ATOM 1724 O O . GLY A 1 224 ? 59.52400 17.55800 -60.87800 1.000 23.64000 224 GLY A O 1
ATOM 1725 N N . ALA A 1 225 ? 59.18600 15.96500 -62.44800 1.000 22.63000 225 ALA A N 1
ATOM 1726 C CA . ALA A 1 225 ? 59.13600 16.94400 -63.54900 1.000 26.47000 225 ALA A CA 1
ATOM 1727 C C . ALA A 1 225 ? 58.05400 18.02200 -63.38700 1.000 20.17000 225 ALA A C 1
ATOM 1728 O O . ALA A 1 225 ? 58.16800 19.06100 -63.98800 1.000 24.34000 225 ALA A O 1
ATOM 1730 N N . ASP A 1 226 ? 57.05300 17.77400 -62.53800 1.000 23.76000 226 ASP A N 1
ATOM 1731 C CA . ASP A 1 226 ? 55.95500 18.68000 -62.28100 1.000 27.82000 226 ASP A CA 1
ATOM 1732 C C . ASP A 1 226 ? 55.96100 19.38300 -60.93700 1.000 31.78000 226 ASP A C 1
ATOM 1733 O O . ASP A 1 226 ? 55.08200 20.20800 -60.67300 1.000 37.01000 226 ASP A O 1
ATOM 1738 N N . ILE A 1 227 ? 56.95200 19.10000 -60.09900 1.000 24.82000 227 ILE A N 1
ATOM 1739 C CA . ILE A 1 227 ? 57.03100 19.74800 -58.77200 1.000 25.31000 227 ILE A CA 1
ATOM 1740 C C . ILE A 1 227 ? 57.70900 21.12600 -58.87000 1.000 20.97000 227 ILE A C 1
ATOM 1741 O O . ILE A 1 227 ? 58.82700 21.22700 -59.39600 1.000 20.44000 227 ILE A O 1
ATOM 1746 N N . TYR A 1 228 ? 57.03600 22.15900 -58.34600 1.000 25.09000 228 TYR A N 1
ATOM 1747 C CA . TYR A 1 228 ? 57.46000 23.56500 -58.55400 1.000 21.91000 228 TYR A CA 1
ATOM 1748 C C . TYR A 1 228 ? 58.93600 23.73400 -58.21800 1.000 18.49000 228 TYR A C 1
ATOM 1749 O O . TYR A 1 228 ? 59.71000 24.21200 -59.05700 1.000 26.71000 228 TYR A O 1
ATOM 1758 N N . TRP A 1 229 ? 59.31900 23.29000 -57.01500 1.000 18.16000 229 TRP A N 1
ATOM 1759 C CA . TRP A 1 229 ? 60.65800 23.49500 -56.51900 1.000 17.82000 229 TRP A CA 1
ATOM 1760 C C . TRP A 1 229 ? 61.58600 22.29200 -56.50000 1.000 23.44000 229 TRP A C 1
ATOM 1761 O O . TRP A 1 229 ? 62.70000 22.38400 -55.97000 1.000 22.04000 229 TRP A O 1
ATOM 1772 N N . ARG A 1 230 ? 61.14700 21.18300 -57.10500 1.000 21.25000 230 ARG A N 1
ATOM 1773 C CA . ARG A 1 230 ? 61.95100 19.96400 -57.16800 1.000 27.41000 230 ARG A CA 1
ATOM 1774 C C . ARG A 1 230 ? 61.96400 19.38100 -58.55200 1.000 27.29000 230 ARG A C 1
ATOM 1775 O O . ARG A 1 230 ? 61.97100 18.16500 -58.73900 1.000 18.63000 230 ARG A O 1
ATOM 1783 N N . GLY A 1 231 ? 62.00400 20.26100 -59.54200 1.000 20.34000 231 GLY A N 1
ATOM 1784 C CA . GLY A 1 231 ? 62.24100 19.80000 -60.88600 1.000 21.41000 231 GLY A CA 1
ATOM 1785 C C . GLY A 1 231 ? 61.97200 20.85400 -61.92900 1.000 18.69000 231 GLY A C 1
ATOM 1786 O O . GLY A 1 231 ? 62.70200 20.97000 -62.90600 1.000 20.70000 231 GLY A O 1
ATOM 1787 N N . ARG A 1 232 ? 60.90500 21.61500 -61.73700 1.000 21.08000 232 ARG A N 1
ATOM 1788 C CA . ARG A 1 232 ? 60.56500 22.63200 -62.72200 1.000 19.51000 232 ARG A CA 1
ATOM 1789 C C . ARG A 1 232 ? 61.61000 23.69400 -62.87200 1.000 18.85000 232 ARG A C 1
ATOM 1790 O O . ARG A 1 232 ? 62.30800 24.03200 -61.91000 1.000 19.25000 232 ARG A O 1
ATOM 1798 N N . VAL A 1 233 ? 61.66300 24.25300 -64.08200 1.000 18.05000 233 VAL A N 1
ATOM 1799 C CA . VAL A 1 233 ? 62.63000 25.24900 -64.45900 1.000 20.20000 233 VAL A CA 1
ATOM 1800 C C . VAL A 1 233 ? 62.02400 26.64400 -64.27800 1.000 19.49000 233 VAL A C 1
ATOM 1801 O O . VAL A 1 233 ? 60.96200 26.96500 -64.81500 1.000 18.25000 233 VAL A O 1
ATOM 1805 N N . TRP A 1 234 ? 62.71300 27.44400 -63.49300 1.000 22.51000 234 TRP A N 1
ATOM 1806 C CA . TRP A 1 234 ? 62.40000 28.85800 -63.37100 1.000 18.18000 234 TRP A CA 1
ATOM 1807 C C . TRP A 1 234 ? 63.40800 29.70000 -64.14000 1.000 19.95000 234 TRP A C 1
ATOM 1808 O O . TRP A 1 234 ? 64.61700 29.40500 -64.20100 1.000 16.68000 234 TRP A O 1
ATOM 1819 N N . VAL A 1 235 ? 62.90500 30.79200 -64.70500 1.000 22.66000 235 VAL A N 1
ATOM 1820 C CA . VAL A 1 235 ? 63.72300 31.69000 -65.52300 1.000 19.99000 235 VAL A CA 1
ATOM 1821 C C . VAL A 1 235 ? 64.83300 32.36900 -64.72900 1.000 16.62000 235 VAL A C 1
ATOM 1822 O O . VAL A 1 235 ? 65.94700 32.48000 -65.24900 1.000 20.42000 235 VAL A O 1
ATOM 1826 N N . ASP A 1 236 ? 64.58400 32.72300 -63.45400 1.000 19.85000 236 ASP A N 1
ATOM 1827 C CA . ASP A 1 236 ? 65.64400 33.30100 -62.64100 1.000 19.08000 236 ASP A CA 1
ATOM 1828 C C . ASP A 1 236 ? 66.86000 32.38900 -62.46700 1.000 21.32000 236 ASP A C 1
ATOM 1829 O O . ASP A 1 236 ? 68.02000 32.78800 -62.71800 1.000 19.55000 236 ASP A O 1
ATOM 1834 N N . GLN A 1 237 ? 66.60100 31.15100 -62.03600 1.000 18.98000 237 GLN A N 1
ATOM 1835 C CA . GLN A 1 237 ? 67.68100 30.20600 -61.75200 1.000 21.74000 237 GLN A CA 1
ATOM 1836 C C . GLN A 1 237 ? 68.35300 29.73300 -63.03900 1.000 15.46000 237 GLN A C 1
ATOM 1837 O O . GLN A 1 237 ? 69.58000 29.48300 -63.06400 1.000 17.54000 237 GLN A O 1
ATOM 1843 N N . PHE A 1 238 ? 67.56600 29.62000 -64.10400 1.000 16.48000 238 PHE A N 1
ATOM 1844 C CA . PHE A 1 238 ? 68.14800 29.41700 -65.43900 1.000 16.65000 238 PHE A CA 1
ATOM 1845 C C . PHE A 1 238 ? 69.14900 30.54000 -65.81100 1.000 21.42000 238 PHE A C 1
ATOM 1846 O O . PHE A 1 238 ? 70.30900 30.25900 -66.21100 1.000 14.78000 238 PHE A O 1
ATOM 1854 N N . TRP A 1 239 ? 68.71900 31.80200 -65.64400 1.000 14.48000 239 TRP A N 1
ATOM 1855 C CA . TRP A 1 239 ? 69.57300 32.90700 -65.99100 1.000 17.14000 239 TRP A CA 1
ATOM 1856 C C . TRP A 1 239 ? 70.80300 32.96300 -65.06500 1.000 19.25000 239 TRP A C 1
ATOM 1857 O O . TRP A 1 239 ? 71.93300 33.16900 -65.57000 1.000 18.60000 239 TRP A O 1
ATOM 1868 N N . PHE A 1 240 ? 70.60700 32.74100 -63.73800 1.000 22.52000 240 PHE A N 1
ATOM 1869 C CA . PHE A 1 240 ? 71.73700 32.67400 -62.79500 1.000 17.17000 240 PHE A CA 1
ATOM 1870 C C . PHE A 1 240 ? 72.76400 31.65000 -63.26900 1.000 16.48000 240 PHE A C 1
ATOM 1871 O O . PHE A 1 240 ? 73.98800 31.89700 -63.19300 1.000 22.83000 240 PHE A O 1
ATOM 1879 N N . GLY A 1 241 ? 72.25200 30.50800 -63.75500 1.000 19.68000 241 GLY A N 1
ATOM 1880 C CA . GLY A 1 241 ? 73.04500 29.40900 -64.28500 1.000 22.26000 241 GLY A CA 1
ATOM 1881 C C . GLY A 1 241 ? 73.91300 29.89900 -65.43500 1.000 24.87000 241 GLY A C 1
ATOM 1882 O O . GLY A 1 241 ? 75.12800 29.77000 -65.40400 1.000 18.92000 241 GLY A O 1
ATOM 1883 N N . LEU A 1 242 ? 73.26600 30.47800 -66.44200 1.000 18.08000 242 LEU A N 1
ATOM 1884 C CA . LEU A 1 242 ? 74.01900 30.99600 -67.58100 1.000 13.86000 242 LEU A CA 1
ATOM 1885 C C . LEU A 1 242 ? 75.05700 32.07400 -67.22800 1.000 25.68000 242 LEU A C 1
ATOM 1886 O O . LEU A 1 242 ? 76.18500 32.04900 -67.75800 1.000 23.76000 242 LEU A O 1
ATOM 1891 N N . LYS A 1 243 ? 74.67600 33.00800 -66.33700 1.000 20.29000 243 LYS A N 1
ATOM 1892 C CA . LYS A 1 243 ? 75.57300 34.06500 -65.87600 1.000 18.29000 243 LYS A CA 1
ATOM 1893 C C . LYS A 1 243 ? 76.77800 33.48200 -65.16000 1.000 22.23000 243 LYS A C 1
ATOM 1894 O O . LYS A 1 243 ? 77.88600 33.96600 -65.33400 1.000 19.07000 243 LYS A O 1
ATOM 1900 N N . GLY A 1 244 ? 76.54500 32.45100 -64.34600 1.000 22.77000 244 GLY A N 1
ATOM 1901 C CA . GLY A 1 244 ? 77.60700 31.76400 -63.61000 1.000 17.58000 244 GLY A CA 1
ATOM 1902 C C . GLY A 1 244 ? 78.57100 31.11300 -64.56000 1.000 24.07000 244 GLY A C 1
ATOM 1903 O O . GLY A 1 244 ? 79.80300 31.22800 -64.39100 1.000 19.37000 244 GLY A O 1
ATOM 1904 N N . MET A 1 245 ? 78.02000 30.44800 -65.58100 1.000 22.27000 245 MET A N 1
ATOM 1905 C CA . MET A 1 245 ? 78.83600 29.82700 -66.59600 1.000 15.42000 245 MET A CA 1
ATOM 1906 C C . MET A 1 245 ? 79.73900 30.85300 -67.29300 1.000 27.73000 245 MET A C 1
ATOM 1907 O O . MET A 1 245 ? 80.98000 30.69400 -67.34900 1.000 27.95000 245 MET A O 1
ATOM 1912 N N . GLU A 1 246 ? 79.10700 31.90700 -67.82900 1.000 24.76000 246 GLU A N 1
ATOM 1913 C CA . GLU A 1 246 ? 79.83000 32.99500 -68.48800 1.000 24.59000 246 GLU A CA 1
ATOM 1914 C C . GLU A 1 246 ? 80.96400 33.54900 -67.59100 1.000 20.27000 246 GLU A C 1
ATOM 1915 O O . GLU A 1 246 ? 82.10500 33.73600 -68.04900 1.000 18.00000 246 GLU A O 1
ATOM 1921 N N . ARG A 1 247 ? 80.67200 33.71000 -66.29700 1.000 18.92000 247 ARG A N 1
ATOM 1922 C CA . ARG A 1 247 ? 81.64600 34.22600 -65.36200 1.000 21.76000 247 ARG A CA 1
ATOM 1923 C C . ARG A 1 247 ? 82.95900 33.41800 -65.31500 1.000 18.75000 247 ARG A C 1
ATOM 1924 O O . ARG A 1 247 ? 84.05200 33.99100 -65.21200 1.000 22.42000 247 ARG A O 1
ATOM 1932 N N . TYR A 1 248 ? 82.87300 32.10100 -65.48500 1.000 21.69000 248 TYR A N 1
ATOM 1933 C CA . TYR A 1 248 ? 84.05600 31.25100 -65.43000 1.000 23.03000 248 TYR A CA 1
ATOM 1934 C C . TYR A 1 248 ? 84.52700 30.68200 -66.78000 1.000 23.53000 248 TYR A C 1
ATOM 1935 O O . TYR A 1 248 ? 85.24700 29.70900 -66.80000 1.000 21.13000 248 TYR A O 1
ATOM 1944 N N . GLY A 1 249 ? 84.13300 31.30000 -67.88900 1.000 24.46000 249 GLY A N 1
ATOM 1945 C CA . GLY A 1 249 ? 84.78900 31.04200 -69.18600 1.000 30.75000 249 GLY A CA 1
ATOM 1946 C C . GLY A 1 249 ? 83.96100 30.27700 -70.21100 1.000 23.45000 249 GLY A C 1
ATOM 1947 O O . GLY A 1 249 ? 84.43600 29.97700 -71.30500 1.000 24.62000 249 GLY A O 1
ATOM 1948 N N . TYR A 1 250 ? 82.70900 30.00500 -69.87400 1.000 21.88000 250 TYR A N 1
ATOM 1949 C CA . TYR A 1 250 ? 81.84700 29.14700 -70.68600 1.000 27.69000 250 TYR A CA 1
ATOM 1950 C C . TYR A 1 250 ? 80.67600 29.88500 -71.32800 1.000 24.36000 250 TYR A C 1
ATOM 1951 O O . TYR A 1 250 ? 79.56200 29.37000 -71.32800 1.000 23.45000 250 TYR A O 1
ATOM 1960 N N . ARG A 1 251 ? 80.92000 31.08500 -71.85600 1.000 20.58000 251 ARG A N 1
ATOM 1961 C CA . ARG A 1 251 ? 79.91700 31.82800 -72.60900 1.000 23.38000 251 ARG A CA 1
ATOM 1962 C C . ARG A 1 251 ? 79.38100 30.98700 -73.79200 1.000 21.70000 251 ARG A C 1
ATOM 1963 O O . ARG A 1 251 ? 78.16400 30.91800 -73.99500 1.000 27.01000 251 ARG A O 1
ATOM 1971 N N . ASP A 1 252 ? 80.27600 30.32700 -74.53300 1.000 29.62000 252 ASP A N 1
ATOM 1972 C CA . ASP A 1 252 ? 79.86700 29.50300 -75.69300 1.000 25.46000 252 ASP A CA 1
ATOM 1973 C C . ASP A 1 252 ? 78.75500 28.51400 -75.35200 1.000 25.02000 252 ASP A C 1
ATOM 1974 O O . ASP A 1 252 ? 77.76600 28.41100 -76.09500 1.000 26.98000 252 ASP A O 1
ATOM 1979 N N . ASP A 1 253 ? 78.91900 27.79300 -74.23500 1.000 27.23000 253 ASP A N 1
ATOM 1980 C CA . ASP A 1 253 ? 77.92800 26.81500 -73.80300 1.000 22.24000 253 ASP A CA 1
ATOM 1981 C C . ASP A 1 253 ? 76.66400 27.46900 -73.27700 1.000 22.89000 253 ASP A C 1
ATOM 1982 O O . ASP A 1 253 ? 75.56400 26.96700 -73.56200 1.000 21.96000 253 ASP A O 1
ATOM 1987 N N . ALA A 1 254 ? 76.81200 28.59100 -72.53500 1.000 24.91000 254 ALA A N 1
ATOM 1988 C CA . ALA A 1 254 ? 75.66200 29.38700 -72.10900 1.000 16.16000 254 ALA A CA 1
ATOM 1989 C C . ALA A 1 254 ? 74.80100 29.78100 -73.31000 1.000 17.54000 254 ALA A C 1
ATOM 1990 O O . ALA A 1 254 ? 73.56200 29.65300 -73.26700 1.000 17.87000 254 ALA A O 1
ATOM 1992 N N . LEU A 1 255 ? 75.45700 30.21800 -74.37700 1.000 21.06000 255 LEU A N 1
ATOM 1993 C CA . LEU A 1 255 ? 74.74400 30.60500 -75.59400 1.000 16.39000 255 LEU A CA 1
ATOM 1994 C C . LEU A 1 255 ? 73.94100 29.40600 -76.17500 1.000 26.51000 255 LEU A C 1
ATOM 1995 O O . LEU A 1 255 ? 72.74900 29.52800 -76.56100 1.000 23.74000 255 LEU A O 1
ATOM 2000 N N . LYS A 1 256 ? 74.56300 28.24200 -76.15200 1.000 24.81000 256 LYS A N 1
ATOM 2001 C CA . LYS A 1 256 ? 73.88400 27.00900 -76.58900 1.000 25.37000 256 LYS A CA 1
ATOM 2002 C C . LYS A 1 256 ? 72.65000 26.69800 -75.75400 1.000 23.16000 256 LYS A C 1
ATOM 2003 O O . LYS A 1 256 ? 71.60900 26.41400 -76.32400 1.000 20.51000 256 LYS A O 1
ATOM 2009 N N . LEU A 1 257 ? 72.76700 26.80400 -74.42200 1.000 22.26000 257 LEU A N 1
ATOM 2010 C CA . LEU A 1 257 ? 71.64200 26.57200 -73.54600 1.000 23.78000 257 LEU A CA 1
ATOM 2011 C C . LEU A 1 257 ? 70.52000 27.59600 -73.75100 1.000 24.32000 257 LEU A C 1
ATOM 2012 O O . LEU A 1 257 ? 69.33900 27.22500 -73.74600 1.000 21.70000 257 LEU A O 1
ATOM 2017 N N . ALA A 1 258 ? 70.89000 28.86900 -73.95100 1.000 20.47000 258 ALA A N 1
ATOM 2018 C CA . ALA A 1 258 ? 69.90700 29.90900 -74.19600 1.000 23.06000 258 ALA A CA 1
ATOM 2019 C C . ALA A 1 258 ? 69.09900 29.58100 -75.46900 1.000 17.90000 258 ALA A C 1
ATOM 2020 O O . ALA A 1 258 ? 67.85900 29.63400 -75.46400 1.000 19.59000 258 ALA A O 1
ATOM 2022 N N . ASP A 1 259 ? 69.78600 29.13600 -76.50000 1.000 14.34000 259 ASP A N 1
ATOM 2023 C CA . ASP A 1 259 ? 69.14700 28.74200 -77.74100 1.000 21.64000 259 ASP A CA 1
ATOM 2024 C C . ASP A 1 259 ? 68.19400 27.55300 -77.50600 1.000 22.70000 259 ASP A C 1
ATOM 2025 O O . ASP A 1 259 ? 67.09200 27.55900 -77.98100 1.000 19.80000 259 ASP A O 1
ATOM 2030 N N . THR A 1 260 ? 68.64200 26.56200 -76.74700 1.000 21.20000 260 THR A N 1
ATOM 2031 C CA . THR A 1 260 ? 67.81400 25.41400 -76.40000 1.000 21.80000 260 THR A CA 1
ATOM 2032 C C . THR A 1 260 ? 66.53900 25.89100 -75.71900 1.000 25.30000 260 THR A C 1
ATOM 2033 O O . THR A 1 260 ? 65.43800 25.49200 -76.12100 1.000 20.43000 260 THR A O 1
ATOM 2037 N N . PHE A 1 261 ? 66.71000 26.79100 -74.73600 1.000 24.15000 261 PHE A N 1
ATOM 2038 C CA . PHE A 1 261 ? 65.60800 27.34200 -74.00400 1.000 23.22000 261 PHE A CA 1
ATOM 2039 C C . PHE A 1 261 ? 64.66000 28.06500 -74.95300 1.000 19.42000 261 PHE A C 1
ATOM 2040 O O . PHE A 1 261 ? 63.42900 27.88000 -74.86900 1.000 18.78000 261 PHE A O 1
ATOM 2048 N N . PHE A 1 262 ? 65.21500 28.88500 -75.85400 1.000 27.17000 262 PHE A N 1
ATOM 2049 C CA . PHE A 1 262 ? 64.35500 29.58700 -76.81200 1.000 17.84000 262 PHE A CA 1
ATOM 2050 C C . PHE A 1 262 ? 63.50900 28.66300 -77.70000 1.000 22.92000 262 PHE A C 1
ATOM 2051 O O . PHE A 1 262 ? 62.33000 28.95600 -77.97000 1.000 26.26000 262 PHE A O 1
ATOM 2059 N N . ARG A 1 263 ? 64.09000 27.53700 -78.10200 1.000 24.11000 263 ARG A N 1
ATOM 2060 C CA . ARG A 1 263 ? 63.38900 26.55200 -78.95800 1.000 29.16000 263 ARG A CA 1
ATOM 2061 C C . ARG A 1 263 ? 62.38000 25.66200 -78.23900 1.000 23.78000 263 ARG A C 1
ATOM 2062 O O . ARG A 1 263 ? 61.44200 25.20300 -78.84600 1.000 21.98000 263 ARG A O 1
ATOM 2070 N N . HIS A 1 264 ? 62.54400 25.47500 -76.93400 1.000 25.28000 264 HIS A N 1
ATOM 2071 C CA . HIS A 1 264 ? 61.81800 24.42900 -76.22800 1.000 22.53000 264 HIS A CA 1
ATOM 2072 C C . HIS A 1 264 ? 60.83100 24.90400 -75.16200 1.000 25.78000 264 HIS A C 1
ATOM 2073 O O . HIS A 1 264 ? 59.86300 24.18900 -74.87300 1.000 23.42000 264 HIS A O 1
ATOM 2080 N N . ALA A 1 265 ? 61.05500 26.09800 -74.59300 1.000 18.60000 265 ALA A N 1
ATOM 2081 C CA . ALA A 1 265 ? 60.13800 26.62700 -73.60500 1.000 20.49000 265 ALA A CA 1
ATOM 2082 C C . ALA A 1 265 ? 58.78800 26.87600 -74.31900 1.000 28.24000 265 ALA A C 1
ATOM 2083 O O . ALA A 1 265 ? 58.72000 27.66100 -75.27200 1.000 27.03000 265 ALA A O 1
ATOM 2085 N N . LYS A 1 266 ? 57.73800 26.16300 -73.90400 1.000 24.37000 266 LYS A N 1
ATOM 2086 C CA . LYS A 1 266 ? 56.45600 26.23600 -74.63200 1.000 27.81000 266 LYS A CA 1
ATOM 2087 C C . LYS A 1 266 ? 55.79700 27.60500 -74.51900 1.000 22.96000 266 LYS A C 1
ATOM 2088 O O . LYS A 1 266 ? 55.81800 28.22700 -73.45500 1.000 24.07000 266 LYS A O 1
ATOM 2094 N N . GLY A 1 267 ? 55.27600 28.06300 -75.65200 1.000 23.12000 267 GLY A N 1
ATOM 2095 C CA . GLY A 1 267 ? 54.54100 29.33900 -75.77600 1.000 28.33000 267 GLY A CA 1
ATOM 2096 C C . GLY A 1 267 ? 55.34200 30.62800 -75.83700 1.000 27.83000 267 GLY A C 1
ATOM 2097 O O . GLY A 1 267 ? 54.76200 31.71500 -75.82600 1.000 26.25000 267 GLY A O 1
ATOM 2098 N N . LEU A 1 268 ? 56.67100 30.50400 -75.87700 1.000 23.84000 268 LEU A N 1
ATOM 2099 C CA . LEU A 1 268 ? 57.56500 31.61800 -75.84000 1.000 24.38000 268 LEU A CA 1
ATOM 2100 C C . LEU A 1 268 ? 57.28000 32.59900 -76.97800 1.000 27.47000 268 LEU A C 1
ATOM 2101 O O . LEU A 1 268 ? 57.16700 33.81100 -76.73600 1.000 23.96000 268 LEU A O 1
ATOM 2106 N N . THR A 1 269 ? 57.09100 32.06900 -78.18400 1.000 21.30000 269 THR A N 1
ATOM 2107 C CA . THR A 1 269 ? 56.78800 32.87400 -79.35400 1.000 27.59000 269 THR A CA 1
ATOM 2108 C C . THR A 1 269 ? 55.29200 33.01400 -79.71500 1.000 30.43000 269 THR A C 1
ATOM 2109 O O . THR A 1 269 ? 54.95400 33.52200 -80.80800 1.000 31.37000 269 THR A O 1
ATOM 2113 N N . ALA A 1 270 ? 54.42500 32.57700 -78.81000 1.000 23.01000 270 ALA A N 1
ATOM 2114 C CA . ALA A 1 270 ? 52.96700 32.77800 -78.91200 1.000 30.69000 270 ALA A CA 1
ATOM 2115 C C . ALA A 1 270 ? 52.53100 34.02400 -78.10200 1.000 27.90000 270 ALA A C 1
ATOM 2116 O O . ALA A 1 270 ? 53.37500 34.69100 -77.50600 1.000 26.40000 270 ALA A O 1
ATOM 2118 N N . ASP A 1 271 ? 51.22100 34.30000 -78.07300 1.000 22.01000 271 ASP A N 1
ATOM 2119 C CA . ASP A 1 271 ? 50.66100 35.48300 -77.43700 1.000 19.80000 271 ASP A CA 1
ATOM 2120 C C . ASP A 1 271 ? 50.04200 35.31700 -76.04300 1.000 17.99000 271 ASP A C 1
ATOM 2121 O O . ASP A 1 271 ? 49.25700 36.15900 -75.61400 1.000 20.53000 271 ASP A O 1
ATOM 2126 N N . GLY A 1 272 ? 50.35700 34.22600 -75.34900 1.000 22.64000 272 GLY A N 1
ATOM 2127 C CA . GLY A 1 272 ? 49.85400 34.02900 -74.00100 1.000 18.78000 272 GLY A CA 1
ATOM 2128 C C . GLY A 1 272 ? 50.67300 34.80600 -72.99100 1.000 11.58000 272 GLY A C 1
ATOM 2129 O O . GLY A 1 272 ? 51.80300 35.21500 -73.28300 1.000 18.49000 272 GLY A O 1
ATOM 2130 N N . PRO A 1 273 ? 50.14100 34.95600 -71.76800 1.000 21.45000 273 PRO A N 1
ATOM 2131 C CA . PRO A 1 273 ? 50.85800 35.65800 -70.66600 1.000 23.50000 273 PRO A CA 1
ATOM 2132 C C . PRO A 1 273 ? 52.09600 34.90300 -70.20500 1.000 24.82000 273 PRO A C 1
ATOM 2133 O O . PRO A 1 273 ? 52.21900 33.68000 -70.43900 1.000 14.17000 273 PRO A O 1
ATOM 2137 N N . ILE A 1 274 ? 53.04000 35.62600 -69.61800 1.000 19.55000 274 ILE A N 1
ATOM 2138 C CA . ILE A 1 274 ? 54.28700 35.03000 -69.15900 1.000 17.45000 274 ILE A CA 1
ATOM 2139 C C . ILE A 1 274 ? 53.99500 34.32900 -67.83400 1.000 17.82000 274 ILE A C 1
ATOM 2140 O O . ILE A 1 274 ? 53.32900 34.91600 -66.98500 1.000 16.05000 274 ILE A O 1
ATOM 2145 N N . GLN A 1 275 ? 54.42800 33.06400 -67.67900 1.000 15.54000 275 GLN A N 1
ATOM 2146 C CA . GLN A 1 275 ? 54.05400 32.30900 -66.44600 1.000 15.73000 275 GLN A CA 1
ATOM 2147 C C . GLN A 1 275 ? 55.25500 32.04400 -65.52700 1.000 22.47000 275 GLN A C 1
ATOM 2148 O O . GLN A 1 275 ? 56.24700 32.76200 -65.62800 1.000 17.82000 275 GLN A O 1
ATOM 2154 N N . GLU A 1 276 ? 55.17500 31.06400 -64.60600 1.000 14.47000 276 GLU A N 1
ATOM 2155 C CA . GLU A 1 276 ? 56.23000 30.94300 -63.59000 1.000 16.50000 276 GLU A CA 1
ATOM 2156 C C . GLU A 1 276 ? 57.35100 29.98700 -63.93800 1.000 17.09000 276 GLU A C 1
ATOM 2157 O O . GLU A 1 276 ? 58.54800 30.29100 -63.69300 1.000 22.11000 276 GLU A O 1
ATOM 2163 N N . ASN A 1 277 ? 56.98700 28.82000 -64.49200 1.000 17.55000 277 ASN A N 1
ATOM 2164 C CA . ASN A 1 277 ? 57.96000 27.75000 -64.61800 1.000 18.67000 277 ASN A CA 1
ATOM 2165 C C . ASN A 1 277 ? 57.61800 26.75300 -65.73800 1.000 19.96000 277 ASN A C 1
ATOM 2166 O O . ASN A 1 277 ? 56.52900 26.80100 -66.34800 1.000 20.48000 277 ASN A O 1
ATOM 2171 N N . TYR A 1 278 ? 58.56000 25.86300 -65.99500 1.000 16.86000 278 TYR A N 1
ATOM 2172 C CA . TYR A 1 278 ? 58.43200 24.90600 -67.09300 1.000 19.21000 278 TYR A CA 1
ATOM 2173 C C . TYR A 1 278 ? 58.79000 23.48300 -66.61700 1.000 19.41000 278 TYR A C 1
ATOM 2174 O O . TYR A 1 278 ? 59.70500 23.26800 -65.80300 1.000 17.59000 278 TYR A O 1
ATOM 2183 N N . ASN A 1 279 ? 58.09500 22.52000 -67.18800 1.000 19.67000 279 ASN A N 1
ATOM 2184 C CA . ASN A 1 279 ? 58.44400 21.10300 -67.00800 1.000 24.52000 279 ASN A CA 1
ATOM 2185 C C . ASN A 1 279 ? 59.78600 20.84000 -67.75400 1.000 21.39000 279 ASN A C 1
ATOM 2186 O O . ASN A 1 279 ? 59.90500 21.18600 -68.94000 1.000 20.32000 279 ASN A O 1
ATOM 2191 N N . PRO A 1 280 ? 60.82500 20.29500 -67.06200 1.000 17.94000 280 PRO A N 1
ATOM 2192 C CA . PRO A 1 280 ? 62.14900 20.21100 -67.71200 1.000 16.85000 280 PRO A CA 1
ATOM 2193 C C . PRO A 1 280 ? 62.21900 19.19900 -68.84900 1.000 25.35000 280 PRO A C 1
ATOM 2194 O O . PRO A 1 280 ? 63.15500 19.26000 -69.67000 1.000 24.17000 280 PRO A O 1
ATOM 2198 N N . LEU A 1 281 ? 61.23000 18.30500 -68.88000 1.000 17.53000 281 LEU A N 1
ATOM 2199 C CA . LEU A 1 281 ? 61.16600 17.17000 -69.82600 1.000 21.16000 281 LEU A CA 1
ATOM 2200 C C . LEU A 1 281 ? 60.32100 17.49100 -71.04000 1.000 23.78000 281 LEU A C 1
ATOM 2201 O O . LEU A 1 281 ? 60.59900 17.00100 -72.13900 1.000 22.47000 281 LEU A O 1
ATOM 2206 N N . THR A 1 282 ? 59.29800 18.32600 -70.84100 1.000 26.94000 282 THR A N 1
ATOM 2207 C CA . THR A 1 282 ? 58.33200 18.63700 -71.91300 1.000 27.11000 282 THR A CA 1
ATOM 2208 C C . THR A 1 282 ? 58.29400 20.11400 -72.30600 1.000 26.09000 282 THR A C 1
ATOM 2209 O O . THR A 1 282 ? 57.89600 20.45700 -73.41300 1.000 24.25000 282 THR A O 1
ATOM 2213 N N . GLY A 1 283 ? 58.69100 20.97700 -71.37800 1.000 27.95000 283 GLY A N 1
ATOM 2214 C CA . GLY A 1 283 ? 58.69300 22.39600 -71.61800 1.000 19.58000 283 GLY A CA 1
ATOM 2215 C C . GLY A 1 283 ? 57.33500 23.03700 -71.39000 1.000 26.07000 283 GLY A C 1
ATOM 2216 O O . GLY A 1 283 ? 57.17900 24.23100 -71.66700 1.000 27.16000 283 GLY A O 1
ATOM 2217 N N . ALA A 1 284 ? 56.36800 22.29400 -70.86000 1.000 18.48000 284 ALA A N 1
ATOM 2218 C CA . ALA A 1 284 ? 55.01600 22.85900 -70.61300 1.000 22.61000 284 ALA A CA 1
ATOM 2219 C C . ALA A 1 284 ? 55.00900 23.84700 -69.43300 1.000 26.21000 284 ALA A C 1
ATOM 2220 O O . ALA A 1 284 ? 55.71500 23.63800 -68.43600 1.000 22.90000 284 ALA A O 1
ATOM 2222 N N . GLN A 1 285 ? 54.20500 24.90500 -69.56000 1.000 25.83000 285 GLN A N 1
ATOM 2223 C CA . GLN A 1 285 ? 54.20700 26.04700 -68.59600 1.000 18.23000 285 GLN A CA 1
ATOM 2224 C C . GLN A 1 285 ? 53.19000 25.91000 -67.50300 1.000 19.91000 285 GLN A C 1
ATOM 2225 O O . GLN A 1 285 ? 52.15200 25.30100 -67.68100 1.000 32.21000 285 GLN A O 1
ATOM 2231 N N . GLN A 1 286 ? 53.49000 26.52800 -66.37200 1.000 19.61000 286 GLN A N 1
ATOM 2232 C CA . GLN A 1 286 ? 52.62900 26.52500 -65.22400 1.000 22.40000 286 GLN A CA 1
ATOM 2233 C C . GLN A 1 286 ? 52.87600 27.78800 -64.42100 1.000 20.26000 286 GLN A C 1
ATOM 2234 O O . GLN A 1 286 ? 53.95300 28.38900 -64.49100 1.000 19.15000 286 GLN A O 1
ATOM 2240 N N . GLY A 1 287 ? 51.87800 28.15600 -63.62800 1.000 28.67000 287 GLY A N 1
ATOM 2241 C CA . GLY A 1 287 ? 52.02200 29.21600 -62.64800 1.000 24.88000 287 GLY A CA 1
ATOM 2242 C C . GLY A 1 287 ? 51.24600 30.44100 -63.06100 1.000 22.85000 287 GLY A C 1
ATOM 2243 O O . GLY A 1 287 ? 50.63600 30.45500 -64.12600 1.000 23.17000 287 GLY A O 1
ATOM 2244 N N . ALA A 1 288 ? 51.29500 31.45700 -62.19400 1.000 20.02000 288 ALA A N 1
ATOM 2245 C CA . ALA A 1 288 ? 50.57700 32.70100 -62.35100 1.000 24.51000 288 ALA A CA 1
ATOM 2246 C C . ALA A 1 288 ? 50.93400 33.37500 -63.68700 1.000 22.63000 288 ALA A C 1
ATOM 2247 O O . ALA A 1 288 ? 52.12500 33.47400 -64.00100 1.000 20.05000 288 ALA A O 1
ATOM 2249 N N . PRO A 1 289 ? 49.92000 33.83800 -64.44800 1.000 20.78000 289 PRO A N 1
ATOM 2250 C CA . PRO A 1 289 ? 50.11500 34.63200 -65.66400 1.000 18.66000 289 PRO A CA 1
ATOM 2251 C C . PRO A 1 289 ? 50.58500 36.08500 -65.31100 1.000 18.74000 289 PRO A C 1
ATOM 2252 O O . PRO A 1 289 ? 50.38000 36.55300 -64.16400 1.000 19.53000 289 PRO A O 1
ATOM 2256 N N . ASN A 1 290 ? 51.30500 36.71200 -66.24000 1.000 15.04000 290 ASN A N 1
ATOM 2257 C CA . ASN A 1 290 ? 51.85900 38.06900 -66.06700 1.000 24.14000 290 ASN A CA 1
ATOM 2258 C C . ASN A 1 290 ? 52.85800 38.15600 -64.87900 1.000 15.52000 290 ASN A C 1
ATOM 2259 O O . ASN A 1 290 ? 52.79900 39.08700 -64.07100 1.000 17.24000 290 ASN A O 1
ATOM 2264 N N . PHE A 1 291 ? 53.75300 37.16200 -64.79800 1.000 14.38000 291 PHE A N 1
ATOM 2265 C CA . PHE A 1 291 ? 54.61800 36.94000 -63.64000 1.000 13.34000 291 PHE A CA 1
ATOM 2266 C C . PHE A 1 291 ? 55.88200 37.77200 -63.84100 1.000 12.74000 291 PHE A C 1
ATOM 2267 O O . PHE A 1 291 ? 56.59500 37.56500 -64.80600 1.000 14.20000 291 PHE A O 1
ATOM 2275 N N . SER A 1 292 ? 56.08200 38.75200 -62.96100 1.000 16.83000 292 SER A N 1
ATOM 2276 C CA . SER A 1 292 ? 57.14400 39.71300 -63.06100 1.000 16.97000 292 SER A CA 1
ATOM 2277 C C . SER A 1 292 ? 58.57800 39.15000 -63.12700 1.000 17.89000 292 SER A C 1
ATOM 2278 O O . SER A 1 292 ? 59.32200 39.53100 -64.02300 1.000 16.08000 292 SER A O 1
ATOM 2281 N N . TRP A 1 293 ? 58.98400 38.27700 -62.20600 1.000 16.95000 293 TRP A N 1
ATOM 2282 C CA . TRP A 1 293 ? 60.40100 37.87700 -62.27700 1.000 22.70000 293 TRP A CA 1
ATOM 2283 C C . TRP A 1 293 ? 60.71900 36.99400 -63.47200 1.000 18.31000 293 TRP A C 1
ATOM 2284 O O . TRP A 1 293 ? 61.88500 36.95200 -63.89600 1.000 22.41000 293 TRP A O 1
ATOM 2295 N N . SER A 1 294 ? 59.69300 36.36200 -64.02900 1.000 14.97000 294 SER A N 1
ATOM 2296 C CA . SER A 1 294 ? 59.86200 35.69600 -65.34200 1.000 18.04000 294 SER A CA 1
ATOM 2297 C C . SER A 1 294 ? 60.04900 36.67700 -66.47700 1.000 15.16000 294 SER A C 1
ATOM 2298 O O . SER A 1 294 ? 60.96200 36.54500 -67.28900 1.000 13.87000 294 SER A O 1
ATOM 2301 N N . ALA A 1 295 ? 59.21500 37.70600 -66.49100 1.000 18.28000 295 ALA A N 1
ATOM 2302 C CA . ALA A 1 295 ? 59.38500 38.81700 -67.44600 1.000 15.37000 295 ALA A CA 1
ATOM 2303 C C . ALA A 1 295 ? 60.79700 39.40800 -67.31500 1.000 16.14000 295 ALA A C 1
ATOM 2304 O O . ALA A 1 295 ? 61.51300 39.53300 -68.30200 1.000 18.64000 295 ALA A O 1
ATOM 2306 N N . ALA A 1 296 ? 61.22500 39.69200 -66.08400 1.000 15.42000 296 ALA A N 1
ATOM 2307 C CA . ALA A 1 296 ? 62.54100 40.26600 -65.82800 1.000 17.32000 296 ALA A CA 1
ATOM 2308 C C . ALA A 1 296 ? 63.71200 39.46600 -66.35900 1.000 12.79000 296 ALA A C 1
ATOM 2309 O O . ALA A 1 296 ? 64.57100 40.02100 -67.00900 1.000 14.46000 296 ALA A O 1
ATOM 2311 N N . HIS A 1 297 ? 63.73300 38.15800 -66.09100 1.000 14.68000 297 HIS A N 1
ATOM 2312 C CA . HIS A 1 297 ? 64.80500 37.29200 -66.55100 1.000 13.50000 297 HIS A CA 1
ATOM 2313 C C . HIS A 1 297 ? 64.72500 36.91200 -68.02500 1.000 12.09000 297 HIS A C 1
ATOM 2314 O O . HIS A 1 297 ? 65.75000 36.74600 -68.64900 1.000 14.25000 297 HIS A O 1
ATOM 2321 N N . LEU A 1 298 ? 63.52600 36.85200 -68.58100 1.000 17.76000 298 LEU A N 1
ATOM 2322 C CA . LEU A 1 298 ? 63.35400 36.78200 -70.04800 1.000 14.23000 298 LEU A CA 1
ATOM 2323 C C . LEU A 1 298 ? 63.90200 38.03200 -70.73500 1.000 15.08000 298 LEU A C 1
ATOM 2324 O O . LEU A 1 298 ? 64.49600 37.93500 -71.80200 1.000 14.87000 298 LEU A O 1
ATOM 2329 N N . TYR A 1 299 ? 63.70400 39.20200 -70.12300 1.000 18.25000 299 TYR A N 1
ATOM 2330 C CA . TYR A 1 299 ? 64.29700 40.41500 -70.65400 1.000 17.43000 299 TYR A CA 1
ATOM 2331 C C . TYR A 1 299 ? 65.85900 40.30900 -70.55000 1.000 19.44000 299 TYR A C 1
ATOM 2332 O O . TYR A 1 299 ? 66.56900 40.62600 -71.51900 1.000 17.72000 299 TYR A O 1
ATOM 2341 N N . MET A 1 300 ? 66.38200 39.81200 -69.41900 1.000 17.23000 300 MET A N 1
ATOM 2342 C CA A MET A 1 300 ? 67.83900 39.71800 -69.20000 0.480 17.22000 300 MET A CA 1
ATOM 2343 C CA B MET A 1 300 ? 67.83700 39.76400 -69.25100 0.520 17.25000 300 MET A CA 1
ATOM 2344 C C . MET A 1 300 ? 68.47800 38.76000 -70.19500 1.000 18.81000 300 MET A C 1
ATOM 2345 O O . MET A 1 300 ? 69.65200 38.90600 -70.56600 1.000 21.26000 300 MET A O 1
ATOM 2354 N N . LEU A 1 301 ? 67.70200 37.77100 -70.59700 1.000 19.38000 301 LEU A N 1
ATOM 2355 C CA . LEU A 1 301 ? 68.14300 36.73700 -71.55200 1.000 19.45000 301 LEU A CA 1
ATOM 2356 C C . LEU A 1 301 ? 68.18100 37.33500 -72.93300 1.000 20.01000 301 LEU A C 1
ATOM 2357 O O . LEU A 1 301 ? 69.14400 37.12500 -73.67100 1.000 19.62000 301 LEU A O 1
ATOM 2362 N N . TYR A 1 302 ? 67.11600 38.07200 -73.28000 1.000 14.94000 302 TYR A N 1
ATOM 2363 C CA . TYR A 1 302 ? 67.10600 38.92000 -74.50400 1.000 22.21000 302 TYR A CA 1
ATOM 2364 C C . TYR A 1 302 ? 68.39900 39.74800 -74.58200 1.000 14.00000 302 TYR A C 1
ATOM 2365 O O . TYR A 1 302 ? 69.10300 39.70400 -75.58400 1.000 19.11000 302 TYR A O 1
ATOM 2374 N N . ASN A 1 303 ? 68.70900 40.47000 -73.51100 1.000 17.99000 303 ASN A N 1
ATOM 2375 C CA . ASN A 1 303 ? 69.87100 41.33600 -73.43700 1.000 19.60000 303 ASN A CA 1
ATOM 2376 C C . ASN A 1 303 ? 71.23400 40.60000 -73.58100 1.000 24.18000 303 ASN A C 1
ATOM 2377 O O . ASN A 1 303 ? 72.09900 41.03800 -74.32400 1.000 25.27000 303 ASN A O 1
ATOM 2382 N N . ASP A 1 304 ? 71.39200 39.47300 -72.87800 1.000 26.07000 304 ASP A N 1
ATOM 2383 C CA . ASP A 1 304 ? 72.68200 38.80800 -72.66000 1.000 23.64000 304 ASP A CA 1
ATOM 2384 C C . ASP A 1 304 ? 72.95200 37.56400 -73.53000 1.000 32.35000 304 ASP A C 1
ATOM 2385 O O . ASP A 1 304 ? 74.11000 37.24400 -73.80200 1.000 29.50000 304 ASP A O 1
ATOM 2390 N N . PHE A 1 305 ? 71.90000 36.82700 -73.88500 1.000 20.71000 305 PHE A N 1
ATOM 2391 C CA . PHE A 1 305 ? 72.09800 35.47200 -74.39300 1.000 23.11000 305 PHE A CA 1
ATOM 2392 C C . PHE A 1 305 ? 71.34300 35.07300 -75.66100 1.000 22.56000 305 PHE A C 1
ATOM 2393 O O . PHE A 1 305 ? 71.80300 34.20100 -76.37300 1.000 27.59000 305 PHE A O 1
ATOM 2401 N N . PHE A 1 306 ? 70.18600 35.66400 -75.93700 1.000 27.55000 306 PHE A N 1
ATOM 2402 C CA . PHE A 1 306 ? 69.41500 35.27300 -77.12000 1.000 20.39000 306 PHE A CA 1
ATOM 2403 C C . PHE A 1 306 ? 70.00200 35.95800 -78.33000 1.000 23.22000 306 PHE A C 1
ATOM 2404 O O . PHE A 1 306 ? 70.34500 37.14500 -78.28400 1.000 27.34000 306 PHE A O 1
ATOM 2412 N N . ARG A 1 307 ? 70.11900 35.24300 -79.42800 1.000 23.63000 307 ARG A N 1
ATOM 2413 C CA . ARG A 1 307 ? 70.55300 35.90000 -80.66200 1.000 28.04000 307 ARG A CA 1
ATOM 2414 C C . ARG A 1 307 ? 70.18800 35.03900 -81.84700 1.000 29.90000 307 ARG A C 1
ATOM 2415 O O . ARG A 1 307 ? 69.85900 33.88400 -81.67500 1.000 21.99000 307 ARG A O 1
ATOM 2423 N N . LYS A 1 308 ? 70.31800 35.59800 -83.04800 1.000 35.71000 308 LYS A N 1
ATOM 2424 C CA . LYS A 1 308 ? 70.04800 34.86100 -84.27600 1.000 30.52000 308 LYS A CA 1
ATOM 2425 C C . LYS A 1 308 ? 71.05200 33.71600 -84.36600 1.000 30.03000 308 LYS A C 1
ATOM 2426 O O . LYS A 1 308 ? 72.15600 33.81100 -83.83200 1.000 28.69000 308 LYS A O 1
ATOM 2432 N N . GLN A 1 309 ? 70.67100 32.63500 -85.03900 1.000 27.71000 309 GLN A N 1
ATOM 2433 C CA . GLN A 1 309 ? 71.54200 31.45500 -85.14700 1.000 43.95000 309 GLN A CA 1
ATOM 2434 C C . GLN A 1 309 ? 72.13200 31.33400 -86.53500 1.000 34.90000 309 GLN A C 1
ATOM 2435 O O . GLN A 1 309 ? 71.40400 31.44900 -87.50800 1.000 34.39000 309 GLN A O 1
ATOM 2441 N N . ASN A 1 327 ? 55.86800 52.63900 -84.53700 1.000 41.85000 327 ASN A N 1
ATOM 2442 C CA . ASN A 1 327 ? 56.91400 51.92800 -83.78000 1.000 45.22000 327 ASN A CA 1
ATOM 2443 C C . ASN A 1 327 ? 56.37100 50.96200 -82.69900 1.000 44.41000 327 ASN A C 1
ATOM 2444 O O . ASN A 1 327 ? 56.65900 49.76100 -82.77200 1.000 30.36000 327 ASN A O 1
ATOM 2449 N N . ALA A 1 328 ? 55.59200 51.44700 -81.72100 1.000 31.11000 328 ALA A N 1
ATOM 2450 C CA . ALA A 1 328 ? 54.76100 50.51700 -80.90600 1.000 35.29000 328 ALA A CA 1
ATOM 2451 C C . ALA A 1 328 ? 53.77800 49.76100 -81.81200 1.000 33.69000 328 ALA A C 1
ATOM 2452 O O . ALA A 1 328 ? 53.44500 48.60600 -81.52500 1.000 30.73000 328 ALA A O 1
ATOM 2454 N N . ASP A 1 329 ? 53.38500 50.39600 -82.93200 1.000 33.21000 329 ASP A N 1
ATOM 2455 C CA . ASP A 1 329 ? 52.61700 49.75600 -84.02300 1.000 39.69000 329 ASP A CA 1
ATOM 2456 C C . ASP A 1 329 ? 53.25000 48.47900 -84.61100 1.000 35.09000 329 ASP A C 1
ATOM 2457 O O . ASP A 1 329 ? 52.55000 47.64300 -85.15400 1.000 39.92000 329 ASP A O 1
ATOM 2462 N N . ASN A 1 330 ? 54.57000 48.34000 -84.52700 1.000 32.90000 330 ASN A N 1
ATOM 2463 C CA . ASN A 1 330 ? 55.25400 47.13600 -84.99200 1.000 29.08000 330 ASN A CA 1
ATOM 2464 C C . ASN A 1 330 ? 55.00000 45.89900 -84.11100 1.000 33.85000 330 ASN A C 1
ATOM 2465 O O . ASN A 1 330 ? 55.42800 44.79900 -84.45700 1.000 31.75000 330 ASN A O 1
ATOM 2470 N N . TYR A 1 331 ? 54.32400 46.09100 -82.97700 1.000 25.07000 331 TYR A N 1
ATOM 2471 C CA . TYR A 1 331 ? 54.13500 45.03400 -81.98500 1.000 22.79000 331 TYR A CA 1
ATOM 2472 C C . TYR A 1 331 ? 52.68300 44.91800 -81.56700 1.000 18.09000 331 TYR A C 1
ATOM 2473 O O . TYR A 1 331 ? 52.30500 45.24800 -80.42300 1.000 25.72000 331 TYR A O 1
ATOM 2482 N N . LYS A 1 332 ? 51.83900 44.45500 -82.48000 1.000 18.81000 332 LYS A N 1
ATOM 2483 C CA . LYS A 1 332 ? 50.40100 44.26800 -82.16500 1.000 15.38000 332 LYS A CA 1
ATOM 2484 C C . LYS A 1 332 ? 50.17900 42.92700 -81.48800 1.000 22.60000 332 LYS A C 1
ATOM 2485 O O . LYS A 1 332 ? 50.80400 41.93100 -81.85900 1.000 21.93000 332 LYS A O 1
ATOM 2491 N N . ASN A 1 333 ? 49.35700 42.93100 -80.44900 1.000 17.99000 333 ASN A N 1
ATOM 2492 C CA . ASN A 1 333 ? 48.81600 41.71200 -79.83100 1.000 21.94000 333 ASN A CA 1
ATOM 2493 C C . ASN A 1 333 ? 49.91400 40.79200 -79.35200 1.000 21.88000 333 ASN A C 1
ATOM 2494 O O . ASN A 1 333 ? 49.87200 39.57700 -79.58400 1.000 26.23000 333 ASN A O 1
ATOM 2499 N N . VAL A 1 334 ? 50.89200 41.38400 -78.68300 1.000 19.61000 334 VAL A N 1
ATOM 2500 C CA . VAL A 1 334 ? 51.98700 40.61800 -78.10000 1.000 26.36000 334 VAL A CA 1
ATOM 2501 C C . VAL A 1 334 ? 51.48300 39.73600 -76.97800 1.000 23.92000 334 VAL A C 1
ATOM 2502 O O . VAL A 1 334 ? 51.96300 38.60000 -76.82900 1.000 20.68000 334 VAL A O 1
ATOM 2506 N N . ILE A 1 335 ? 50.49300 40.22400 -76.28500 1.000 11.21000 335 ILE A N 1
ATOM 2507 C CA . ILE A 1 335 ? 49.78500 39.46800 -75.29400 1.000 26.89000 335 ILE A CA 1
ATOM 2508 C C . ILE A 1 335 ? 48.30300 39.54600 -75.61400 1.000 24.62000 335 ILE A C 1
ATOM 2509 O O . ILE A 1 335 ? 47.83000 40.55100 -75.87400 1.000 18.85000 335 ILE A O 1
ATOM 2514 N N . ASN A 1 336 ? 47.60600 38.43000 -75.61700 1.000 18.99000 336 ASN A N 1
ATOM 2515 C CA . ASN A 1 336 ? 46.15400 38.41400 -75.84900 1.000 18.51000 336 ASN A CA 1
ATOM 2516 C C . ASN A 1 336 ? 45.39700 39.10100 -74.69000 1.000 25.11000 336 ASN A C 1
ATOM 2517 O O . ASN A 1 336 ? 45.29900 38.55900 -73.58300 1.000 20.05000 336 ASN A O 1
ATOM 2522 N N . ARG A 1 337 ? 44.86100 40.29800 -74.96600 1.000 18.65000 337 ARG A N 1
ATOM 2523 C CA . ARG A 1 337 ? 44.12200 41.09100 -73.96400 1.000 18.45000 337 ARG A CA 1
ATOM 2524 C C . ARG A 1 337 ? 42.61000 41.10900 -74.25100 1.000 24.52000 337 ARG A C 1
ATOM 2525 O O . ARG A 1 337 ? 41.87700 42.00300 -73.77300 1.000 19.56000 337 ARG A O 1
ATOM 2533 N N . THR A 1 338 ? 42.14500 40.14500 -75.04800 1.000 19.39000 338 THR A N 1
ATOM 2534 C CA . THR A 1 338 ? 40.71900 40.02900 -75.30500 1.000 21.62000 338 THR A CA 1
ATOM 2535 C C . THR A 1 338 ? 40.05200 39.32800 -74.12200 1.000 25.82000 338 THR A C 1
ATOM 2536 O O . THR A 1 338 ? 40.68400 38.56200 -73.42100 1.000 24.03000 338 THR A O 1
ATOM 2540 N N . GLY A 1 339 ? 38.76300 39.57200 -73.92000 1.000 23.29000 339 GLY A N 1
ATOM 2541 C CA . GLY A 1 339 ? 38.00400 38.68300 -73.03800 1.000 29.90000 339 GLY A CA 1
ATOM 2542 C C . GLY A 1 339 ? 36.68100 39.30400 -72.68500 1.000 28.45000 339 GLY A C 1
ATOM 2543 O O . GLY A 1 339 ? 36.49300 40.50400 -72.87500 1.000 28.97000 339 GLY A O 1
ATOM 2544 N N . ALA A 1 340 ? 35.75600 38.49800 -72.18500 1.000 24.17000 340 ALA A N 1
ATOM 2545 C CA . ALA A 1 340 ? 34.48600 39.01800 -71.68500 1.000 27.05000 340 ALA A CA 1
ATOM 2546 C C . ALA A 1 340 ? 34.18600 38.37800 -70.34500 1.000 26.44000 340 ALA A C 1
ATOM 2547 O O . ALA A 1 340 ? 33.43800 37.41600 -70.30200 1.000 26.22000 340 ALA A O 1
ATOM 2549 N N . PRO A 1 341 ? 34.74400 38.92100 -69.23700 1.000 27.56000 341 PRO A N 1
ATOM 2550 C CA . PRO A 1 341 ? 34.46800 38.24600 -67.96800 1.000 23.05000 341 PRO A CA 1
ATOM 2551 C C . PRO A 1 341 ? 32.97600 38.19600 -67.60600 1.000 23.15000 341 PRO A C 1
ATOM 2552 O O . PRO A 1 341 ? 32.20400 39.09500 -67.94900 1.000 23.49000 341 PRO A O 1
ATOM 2556 N N . GLN A 1 342 ? 32.59400 37.10900 -66.93900 1.000 25.61000 342 GLN A N 1
ATOM 2557 C CA . GLN A 1 342 ? 31.22200 36.89200 -66.49500 1.000 23.45000 342 GLN A CA 1
ATOM 2558 C C . GLN A 1 342 ? 31.14800 36.77100 -64.98800 1.000 18.33000 342 GLN A C 1
ATOM 2559 O O . GLN A 1 342 ? 30.07200 36.69100 -64.44200 1.000 21.57000 342 GLN A O 1
ATOM 2565 N N . TYR A 1 343 ? 32.30800 36.72400 -64.34200 1.000 21.56000 343 TYR A N 1
ATOM 2566 C CA . TYR A 1 343 ? 32.39800 36.56500 -62.88700 1.000 21.95000 343 TYR A CA 1
ATOM 2567 C C . TYR A 1 343 ? 33.34000 37.59800 -62.34100 1.000 17.53000 343 TYR A C 1
ATOM 2568 O O . TYR A 1 343 ? 34.25100 37.99800 -63.04400 1.000 20.46000 343 TYR A O 1
ATOM 2577 N N . MET A 1 344 ? 33.13500 37.99500 -61.08000 1.000 19.18000 344 MET A N 1
ATOM 2578 C CA . MET A 1 344 ? 34.05200 38.89900 -60.40800 1.000 20.16000 344 MET A CA 1
ATOM 2579 C C . MET A 1 344 ? 35.43300 38.21800 -60.29700 1.000 19.87000 344 MET A C 1
ATOM 2580 O O . MET A 1 344 ? 36.47000 38.83900 -60.51800 1.000 18.87000 344 MET A O 1
ATOM 2585 N N . LYS A 1 345 ? 35.41000 36.93700 -59.93100 1.000 18.18000 345 LYS A N 1
ATOM 2586 C CA . LYS A 1 345 ? 36.59200 36.11000 -59.81200 1.000 16.75000 345 LYS A CA 1
ATOM 2587 C C . LYS A 1 345 ? 36.43500 35.07500 -60.93000 1.000 19.65000 345 LYS A C 1
ATOM 2588 O O . LYS A 1 345 ? 35.86100 33.98100 -60.72000 1.000 23.91000 345 LYS A O 1
ATOM 2594 N N . ASP A 1 346 ? 36.88100 35.43500 -62.12400 1.000 16.40000 346 ASP A N 1
ATOM 2595 C CA . ASP A 1 346 ? 36.84200 34.56500 -63.29400 1.000 22.31000 346 ASP A CA 1
ATOM 2596 C C . ASP A 1 346 ? 38.22200 33.88800 -63.39800 1.000 23.06000 346 ASP A C 1
ATOM 2597 O O . ASP A 1 346 ? 39.09100 34.29300 -64.17900 1.000 19.26000 346 ASP A O 1
ATOM 2602 N N . TYR A 1 347 ? 38.40500 32.84100 -62.58000 1.000 16.98000 347 TYR A N 1
ATOM 2603 C CA . TYR A 1 347 ? 39.73300 32.28600 -62.30700 1.000 18.87000 347 TYR A CA 1
ATOM 2604 C C . TYR A 1 347 ? 40.17500 31.11800 -63.20700 1.000 22.21000 347 TYR A C 1
ATOM 2605 O O . TYR A 1 347 ? 39.33700 30.39400 -63.74300 1.000 18.92000 347 TYR A O 1
ATOM 2614 N N . ASP A 1 348 ? 41.50500 30.92900 -63.33200 1.000 21.23000 348 ASP A N 1
ATOM 2615 C CA . ASP A 1 348 ? 42.06400 29.72600 -63.92900 1.000 33.90000 348 ASP A CA 1
ATOM 2616 C C . ASP A 1 348 ? 42.09400 28.62700 -62.85000 1.000 27.40000 348 ASP A C 1
ATOM 2617 O O . ASP A 1 348 ? 41.49700 28.79200 -61.75900 1.000 22.20000 348 ASP A O 1
ATOM 2622 N N . TYR A 1 349 ? 42.77100 27.51700 -63.12000 1.000 33.25000 349 TYR A N 1
ATOM 2623 C CA . TYR A 1 349 ? 42.83400 26.43800 -62.12700 1.000 39.29000 349 TYR A CA 1
ATOM 2624 C C . TYR A 1 349 ? 43.54200 26.82700 -60.79900 1.000 40.97000 349 TYR A C 1
ATOM 2625 O O . TYR A 1 349 ? 43.19800 26.30400 -59.72400 1.000 41.87000 349 TYR A O 1
ATOM 2634 N N . ASP A 1 350 ? 44.51400 27.74400 -60.87400 1.000 30.33000 350 ASP A N 1
ATOM 2635 C CA . ASP A 1 350 ? 45.26700 28.19100 -59.69800 1.000 30.43000 350 ASP A CA 1
ATOM 2636 C C . ASP A 1 350 ? 44.78500 29.53200 -59.08800 1.000 24.32000 350 ASP A C 1
ATOM 2637 O O . ASP A 1 350 ? 45.55300 30.22200 -58.41000 1.000 22.58000 350 ASP A O 1
ATOM 2642 N N . ASP A 1 351 ? 43.50600 29.84300 -59.30200 1.000 21.46000 351 ASP A N 1
ATOM 2643 C CA . ASP A 1 351 ? 42.80200 31.02000 -58.76200 1.000 21.55000 351 ASP A CA 1
ATOM 2644 C C . ASP A 1 351 ? 43.28200 32.39000 -59.29700 1.000 22.18000 351 ASP A C 1
ATOM 2645 O O . ASP A 1 351 ? 43.08600 33.43400 -58.66100 1.000 24.77000 351 ASP A O 1
ATOM 2650 N N . HIS A 1 352 ? 43.89900 32.38800 -60.46700 1.000 20.43000 352 HIS A N 1
ATOM 2651 C CA . HIS A 1 352 ? 44.41600 33.61700 -61.03100 1.000 29.01000 352 HIS A CA 1
ATOM 2652 C C . HIS A 1 352 ? 43.40200 34.06100 -62.06500 1.000 27.69000 352 HIS A C 1
ATOM 2653 O O . HIS A 1 352 ? 42.71600 33.22600 -62.66500 1.000 20.73000 352 HIS A O 1
ATOM 2660 N N . GLN A 1 353 ? 43.27500 35.37400 -62.26200 1.000 20.58000 353 GLN A N 1
ATOM 2661 C CA . GLN A 1 353 ? 42.30300 35.87400 -63.24700 1.000 17.93000 353 GLN A CA 1
ATOM 2662 C C . GLN A 1 353 ? 42.74700 35.44100 -64.64400 1.000 19.12000 353 GLN A C 1
ATOM 2663 O O . GLN A 1 353 ? 43.92200 35.64700 -65.00800 1.000 21.11000 353 GLN A O 1
ATOM 2669 N N . ARG A 1 354 ? 41.83600 34.80200 -65.38400 1.000 19.30000 354 ARG A N 1
ATOM 2670 C CA . ARG A 1 354 ? 42.13700 34.15700 -66.68800 1.000 14.18000 354 ARG A CA 1
ATOM 2671 C C . ARG A 1 354 ? 42.16800 35.07100 -67.92500 1.000 21.98000 354 ARG A C 1
ATOM 2672 O O . ARG A 1 354 ? 42.17600 34.58700 -69.08300 1.000 20.17000 354 ARG A O 1
ATOM 2680 N N . PHE A 1 355 ? 42.15400 36.36700 -67.67300 1.000 20.90000 355 PHE A N 1
ATOM 2681 C CA . PHE A 1 355 ? 42.22300 37.40000 -68.73400 1.000 27.08000 355 PHE A CA 1
ATOM 2682 C C . PHE A 1 355 ? 43.37200 38.32400 -68.42000 1.000 18.76000 355 PHE A C 1
ATOM 2683 O O . PHE A 1 355 ? 43.82500 38.36800 -67.25900 1.000 18.46000 355 PHE A O 1
ATOM 2691 N N . ASN A 1 356 ? 43.82900 39.06900 -69.42900 1.000 18.05000 356 ASN A N 1
ATOM 2692 C CA . ASN A 1 356 ? 45.03100 39.89900 -69.28900 1.000 15.68000 356 ASN A CA 1
ATOM 2693 C C . ASN A 1 356 ? 44.70000 41.39700 -69.55300 1.000 13.93000 356 ASN A C 1
ATOM 2694 O O . ASN A 1 356 ? 44.96000 41.91300 -70.64300 1.000 15.31000 356 ASN A O 1
ATOM 2699 N N . PRO A 1 357 ? 44.06000 42.07000 -68.58300 1.000 17.05000 357 PRO A N 1
ATOM 2700 C CA . PRO A 1 357 ? 43.72000 43.48700 -68.76600 1.000 10.98000 357 PRO A CA 1
ATOM 2701 C C . PRO A 1 357 ? 44.96500 44.34600 -68.91600 1.000 21.33000 357 PRO A C 1
ATOM 2702 O O . PRO A 1 357 ? 46.07500 43.96600 -68.43500 1.000 11.81000 357 PRO A O 1
ATOM 2706 N N . PHE A 1 358 ? 44.76300 45.48400 -69.59900 1.000 17.09000 358 PHE A N 1
ATOM 2707 C CA . PHE A 1 358 ? 45.78300 46.50000 -69.83600 1.000 17.03000 358 PHE A CA 1
ATOM 2708 C C . PHE A 1 358 ? 45.73800 47.50600 -68.67700 1.000 12.99000 358 PHE A C 1
ATOM 2709 O O . PHE A 1 358 ? 44.68800 48.05700 -68.41700 1.000 12.99000 358 PHE A O 1
ATOM 2717 N N . PHE A 1 359 ? 46.87100 47.65900 -67.99400 1.000 14.26000 359 PHE A N 1
ATOM 2718 C CA . PHE A 1 359 ? 47.10500 48.58200 -66.88800 1.000 18.41000 359 PHE A CA 1
ATOM 2719 C C . PHE A 1 359 ? 48.33800 49.38300 -67.27800 1.000 12.93000 359 PHE A C 1
ATOM 2720 O O . PHE A 1 359 ? 49.27000 48.81800 -67.84100 1.000 19.43000 359 PHE A O 1
ATOM 2728 N N . ASP A 1 360 ? 48.35800 50.67600 -66.95900 1.000 15.20000 360 ASP A N 1
ATOM 2729 C CA . ASP A 1 360 ? 49.54500 51.48800 -67.24200 1.000 14.98000 360 ASP A CA 1
ATOM 2730 C C . ASP A 1 360 ? 49.61200 52.60200 -66.19800 1.000 14.10000 360 ASP A C 1
ATOM 2731 O O . ASP A 1 360 ? 48.58400 52.90900 -65.57800 1.000 14.95000 360 ASP A O 1
ATOM 2736 N N . LEU A 1 361 ? 50.81800 53.16400 -66.01800 1.000 14.79000 361 LEU A N 1
ATOM 2737 C CA . LEU A 1 361 ? 51.05100 54.39000 -65.19300 1.000 20.68000 361 LEU A CA 1
ATOM 2738 C C . LEU A 1 361 ? 50.89300 54.14800 -63.71900 1.000 21.46000 361 LEU A C 1
ATOM 2739 O O . LEU A 1 361 ? 50.76600 55.10500 -62.93800 1.000 20.47000 361 LEU A O 1
ATOM 2744 N N . GLY A 1 362 ? 50.88900 52.87400 -63.32000 1.000 14.96000 362 GLY A N 1
ATOM 2745 C CA . GLY A 1 362 ? 50.62100 52.53800 -61.93800 1.000 11.50000 362 GLY A CA 1
ATOM 2746 C C . GLY A 1 362 ? 49.15800 52.60700 -61.53400 1.000 9.49000 362 GLY A C 1
ATOM 2747 O O . GLY A 1 362 ? 48.86700 52.62800 -60.32600 1.000 14.38000 362 GLY A O 1
ATOM 2748 N N . ALA A 1 363 ? 48.23800 52.63600 -62.50200 1.000 12.04000 363 ALA A N 1
ATOM 2749 C CA . ALA A 1 363 ? 46.79100 52.76300 -62.18100 1.000 21.28000 363 ALA A CA 1
ATOM 2750 C C . ALA A 1 363 ? 46.20200 51.55100 -61.47600 1.000 17.29000 363 ALA A C 1
ATOM 2751 O O . ALA A 1 363 ? 46.80200 50.49900 -61.46800 1.000 14.23000 363 ALA A O 1
ATOM 2753 N N . TRP A 1 364 ? 44.99700 51.72700 -60.93400 1.000 19.26000 364 TRP A N 1
ATOM 2754 C CA . TRP A 1 364 ? 44.34200 50.73100 -60.09300 1.000 14.52000 364 TRP A CA 1
ATOM 2755 C C . TRP A 1 364 ? 43.08200 50.24600 -60.76100 1.000 13.06000 364 TRP A C 1
ATOM 2756 O O . TRP A 1 364 ? 42.17400 49.78600 -60.09500 1.000 17.69000 364 TRP A O 1
ATOM 2767 N N . HIS A 1 365 ? 43.03900 50.29500 -62.10800 1.000 13.50000 365 HIS A N 1
ATOM 2768 C CA . HIS A 1 365 ? 41.99000 49.65900 -62.88800 1.000 9.88000 365 HIS A CA 1
ATOM 2769 C C . HIS A 1 365 ? 42.56600 49.36800 -64.28600 1.000 13.32000 365 HIS A C 1
ATOM 2770 O O . HIS A 1 365 ? 43.59100 49.97400 -64.69300 1.000 13.74000 365 HIS A O 1
ATOM 2777 N N . GLY A 1 366 ? 41.97000 48.39500 -64.97100 1.000 16.54000 366 GLY A N 1
ATOM 2778 C CA . GLY A 1 366 ? 42.47900 47.93400 -66.24800 1.000 18.49000 366 GLY A CA 1
ATOM 2779 C C . GLY A 1 366 ? 41.36700 47.54200 -67.17900 1.000 13.84000 366 GLY A C 1
ATOM 2780 O O . GLY A 1 366 ? 40.22600 47.36700 -66.76100 1.000 16.36000 366 GLY A O 1
ATOM 2781 N N . HIS A 1 367 ? 41.72900 47.35800 -68.44800 1.000 17.12000 367 HIS A N 1
ATOM 2782 C CA . HIS A 1 367 ? 40.74700 47.18100 -69.48400 1.000 19.42000 367 HIS A CA 1
ATOM 2783 C C . HIS A 1 367 ? 41.07900 45.98300 -70.38600 1.000 8.88000 367 HIS A C 1
ATOM 2784 O O . HIS A 1 367 ? 42.23500 45.73300 -70.64100 1.000 11.97000 367 HIS A O 1
ATOM 2791 N N . LEU A 1 368 ? 40.06300 45.37400 -70.95900 1.000 13.72000 368 LEU A N 1
ATOM 2792 C CA . LEU A 1 368 ? 40.22700 44.30100 -71.98800 1.000 13.43000 368 LEU A CA 1
ATOM 2793 C C . LEU A 1 368 ? 39.72000 44.73800 -73.36000 1.000 15.12000 368 LEU A C 1
ATOM 2794 O O . LEU A 1 368 ? 38.89100 45.65200 -73.45800 1.000 16.57000 368 LEU A O 1
ATOM 2799 N N . LEU A 1 369 ? 40.23500 44.08400 -74.39800 1.000 18.52000 369 LEU A N 1
ATOM 2800 C CA . LEU A 1 369 ? 39.71300 44.18200 -75.74700 1.000 17.65000 369 LEU A CA 1
ATOM 2801 C C . LEU A 1 369 ? 38.44200 43.37300 -75.91700 1.000 21.59000 369 LEU A C 1
ATOM 2802 O O . LEU A 1 369 ? 38.27400 42.32200 -75.24700 1.000 22.42000 369 LEU A O 1
ATOM 2807 N N . PRO A 1 370 ? 37.54500 43.83900 -76.80400 1.000 16.59000 370 PRO A N 1
ATOM 2808 C CA . PRO A 1 370 ? 36.31500 43.07000 -77.02600 1.000 21.66000 370 PRO A CA 1
ATOM 2809 C C . PRO A 1 370 ? 36.68700 41.76500 -77.75300 1.000 27.99000 370 PRO A C 1
ATOM 2810 O O . PRO A 1 370 ? 37.52100 41.79900 -78.67300 1.000 30.46000 370 PRO A O 1
ATOM 2814 N N . ASP A 1 371 ? 36.13900 40.64000 -77.27600 1.000 33.79000 371 ASP A N 1
ATOM 2815 C CA . ASP A 1 371 ? 36.35200 39.29800 -77.88000 1.000 35.17000 371 ASP A CA 1
ATOM 2816 C C . ASP A 1 371 ? 35.80400 39.17500 -79.30100 1.000 42.44000 371 ASP A C 1
ATOM 2817 O O . ASP A 1 371 ? 36.48600 38.65600 -80.18700 1.000 50.88000 371 ASP A O 1
ATOM 2822 N N . GLY A 1 372 ? 34.57500 39.64000 -79.51200 1.000 34.61000 372 GLY A N 1
ATOM 2823 C CA . GLY A 1 372 ? 34.00100 39.75000 -80.85000 1.000 42.28000 372 GLY A CA 1
ATOM 2824 C C . GLY A 1 372 ? 32.89900 40.79900 -80.92200 1.000 28.99000 372 GLY A C 1
ATOM 2825 O O . GLY A 1 372 ? 32.90500 41.74500 -80.14300 1.000 36.55000 372 GLY A O 1
ATOM 2826 N N . PRO A 1 373 ? 31.94400 40.63600 -81.85800 1.000 41.00000 373 PRO A N 1
ATOM 2827 C CA . PRO A 1 373 ? 30.80300 41.55600 -81.99000 1.000 35.48000 373 PRO A CA 1
ATOM 2828 C C . PRO A 1 373 ? 29.85000 41.62900 -80.80200 1.000 38.65000 373 PRO A C 1
ATOM 2829 O O . PRO A 1 373 ? 29.10700 42.58700 -80.68600 1.000 38.49000 373 PRO A O 1
ATOM 2833 N N . ASN A 1 374 ? 29.88900 40.65300 -79.90900 1.000 36.62000 374 ASN A N 1
ATOM 2834 C CA . ASN A 1 374 ? 29.08900 40.71700 -78.69000 1.000 39.99000 374 ASN A CA 1
ATOM 2835 C C . ASN A 1 374 ? 29.51700 41.81700 -77.71100 1.000 39.68000 374 ASN A C 1
ATOM 2836 O O . ASN A 1 374 ? 28.69200 42.35000 -76.96800 1.000 45.36000 374 ASN A O 1
ATOM 2841 N N . THR A 1 375 ? 30.80200 42.16400 -77.73400 1.000 32.59000 375 THR A N 1
ATOM 2842 C CA . THR A 1 375 ? 31.36100 43.19200 -76.83500 1.000 24.15000 375 THR A CA 1
ATOM 2843 C C . THR A 1 375 ? 31.89700 44.41200 -77.60100 1.000 27.24000 375 THR A C 1
ATOM 2844 O O . THR A 1 375 ? 32.40300 45.36900 -77.00600 1.000 20.43000 375 THR A O 1
ATOM 2848 N N . MET A 1 376 ? 31.78200 44.35500 -78.92800 1.000 20.89000 376 MET A N 1
ATOM 2849 C CA . MET A 1 376 ? 32.21300 45.40000 -79.81900 1.000 21.92000 376 MET A CA 1
ATOM 2850 C C . MET A 1 376 ? 31.64900 46.79200 -79.42300 1.000 18.61000 376 MET A C 1
ATOM 2851 O O . MET A 1 376 ? 30.46100 46.92400 -79.10400 1.000 19.27000 376 MET A O 1
ATOM 2856 N N . GLY A 1 377 ? 32.50900 47.81000 -79.46700 1.000 21.47000 377 GLY A N 1
ATOM 2857 C CA . GLY A 1 377 ? 32.12200 49.19900 -79.21100 1.000 20.59000 377 GLY A CA 1
ATOM 2858 C C . GLY A 1 377 ? 32.45000 49.62800 -77.78300 1.000 21.66000 377 GLY A C 1
ATOM 2859 O O . GLY A 1 377 ? 32.30500 50.79700 -77.40500 1.000 19.52000 377 GLY A O 1
ATOM 2860 N N . GLY A 1 378 ? 32.91200 48.65900 -77.00700 1.000 20.96000 378 GLY A N 1
ATOM 2861 C CA . GLY A 1 378 ? 33.39000 48.90900 -75.66300 1.000 26.36000 378 GLY A CA 1
ATOM 2862 C C . GLY A 1 378 ? 34.67100 48.16400 -75.36300 1.000 24.95000 378 GLY A C 1
ATOM 2863 O O . GLY A 1 378 ? 35.10500 47.26400 -76.11600 1.000 26.22000 378 GLY A O 1
ATOM 2864 N N . PHE A 1 379 ? 35.25500 48.49300 -74.22000 1.000 20.57000 379 PHE A N 1
ATOM 2865 C CA . PHE A 1 379 ? 36.40000 47.74600 -73.75100 1.000 26.17000 379 PHE A CA 1
ATOM 2866 C C . PHE A 1 379 ? 35.92200 46.97600 -72.52700 1.000 27.43000 379 PHE A C 1
ATOM 2867 O O . PHE A 1 379 ? 35.79500 47.55600 -71.44200 1.000 21.23000 379 PHE A O 1
ATOM 2875 N N . PRO A 1 380 ? 35.59800 45.67300 -72.69900 1.000 16.66000 380 PRO A N 1
ATOM 2876 C CA . PRO A 1 380 ? 34.89800 44.98400 -71.62200 1.000 19.67000 380 PRO A CA 1
ATOM 2877 C C . PRO A 1 380 ? 35.71900 44.74000 -70.37800 1.000 20.19000 380 PRO A C 1
ATOM 2878 O O . PRO A 1 380 ? 36.94100 44.98900 -70.34700 1.000 20.78000 380 PRO A O 1
ATOM 2882 N N . GLY A 1 381 ? 35.03200 44.29700 -69.33200 1.000 30.40000 381 GLY A N 1
ATOM 2883 C CA . GLY A 1 381 ? 35.70100 43.80100 -68.13200 1.000 32.10000 381 GLY A CA 1
ATOM 2884 C C . GLY A 1 381 ? 36.64100 44.80400 -67.52300 1.000 35.36000 381 GLY A C 1
ATOM 2885 O O . GLY A 1 381 ? 37.88000 44.70300 -67.63400 1.000 39.87000 381 GLY A O 1
ATOM 2886 N N . VAL A 1 382 ? 36.02900 45.79400 -66.90700 1.000 21.16000 382 VAL A N 1
ATOM 2887 C CA . VAL A 1 382 ? 36.67300 46.74000 -66.04500 1.000 19.05000 382 VAL A CA 1
ATOM 2888 C C . VAL A 1 382 ? 37.21700 45.93600 -64.86800 1.000 20.23000 382 VAL A C 1
ATOM 2889 O O . VAL A 1 382 ? 36.42700 45.39200 -64.08200 1.000 20.39000 382 VAL A O 1
ATOM 2893 N N . ALA A 1 383 ? 38.54500 45.80600 -64.81300 1.000 16.00000 383 ALA A N 1
ATOM 2894 C CA . ALA A 1 383 ? 39.23700 45.14300 -63.69100 1.000 16.47000 383 ALA A CA 1
ATOM 2895 C C . ALA A 1 383 ? 39.61000 46.20400 -62.62900 1.000 20.84000 383 ALA A C 1
ATOM 2896 O O . ALA A 1 383 ? 40.29000 47.16700 -62.95100 1.000 19.48000 383 ALA A O 1
ATOM 2898 N N . LEU A 1 384 ? 39.21100 46.00400 -61.37600 1.000 13.23000 384 LEU A N 1
ATOM 2899 C CA . LEU A 1 384 ? 39.47000 46.96100 -60.32000 1.000 16.74000 384 LEU A CA 1
ATOM 2900 C C . LEU A 1 384 ? 40.46300 46.35700 -59.35600 1.000 18.53000 384 LEU A C 1
ATOM 2901 O O . LEU A 1 384 ? 40.35400 45.18500 -58.97500 1.000 17.85000 384 LEU A O 1
ATOM 2906 N N . LEU A 1 385 ? 41.43900 47.13500 -58.95100 1.000 12.40000 385 LEU A N 1
ATOM 2907 C CA . LEU A 1 385 ? 42.36700 46.61500 -57.98600 1.000 18.69000 385 LEU A CA 1
ATOM 2908 C C . LEU A 1 385 ? 41.88500 47.14100 -56.62800 1.000 19.80000 385 LEU A C 1
ATOM 2909 O O . LEU A 1 385 ? 42.07800 48.29900 -56.27700 1.000 17.12000 385 LEU A O 1
ATOM 2914 N N . THR A 1 386 ? 41.23200 46.25800 -55.88300 1.000 10.44000 386 THR A N 1
ATOM 2915 C CA . THR A 1 386 ? 40.62100 46.67300 -54.65400 1.000 12.09000 386 THR A CA 1
ATOM 2916 C C . THR A 1 386 ? 41.58300 46.46900 -53.50600 1.000 20.92000 386 THR A C 1
ATOM 2917 O O . THR A 1 386 ? 41.53700 45.45100 -52.81800 1.000 17.04000 386 THR A O 1
ATOM 2921 N N . GLU A 1 387 ? 42.49600 47.44400 -53.37400 1.000 16.29000 387 GLU A N 1
ATOM 2922 C CA . GLU A 1 387 ? 43.57000 47.51100 -52.35200 1.000 19.51000 387 GLU A CA 1
ATOM 2923 C C . GLU A 1 387 ? 44.65800 46.40900 -52.47200 1.000 17.91000 387 GLU A C 1
ATOM 2924 O O . GLU A 1 387 ? 45.85100 46.71400 -52.59600 1.000 18.01000 387 GLU A O 1
ATOM 2930 N N . GLU A 1 388 ? 44.24400 45.15000 -52.41700 1.000 15.73000 388 GLU A N 1
ATOM 2931 C CA . GLU A 1 388 ? 45.18700 44.02400 -52.43900 1.000 20.26000 388 GLU A CA 1
ATOM 2932 C C . GLU A 1 388 ? 44.77200 42.90000 -53.41700 1.000 15.03000 388 GLU A C 1
ATOM 2933 O O . GLU A 1 388 ? 45.47500 41.88400 -53.48600 1.000 21.30000 388 GLU A O 1
ATOM 2939 N N . TYR A 1 389 ? 43.61400 43.04200 -54.09400 1.000 13.52000 389 TYR A N 1
ATOM 2940 C CA . TYR A 1 389 ? 43.08600 41.99500 -55.00900 1.000 16.27000 389 TYR A CA 1
ATOM 2941 C C . TYR A 1 389 ? 42.58800 42.56600 -56.31800 1.000 17.38000 389 TYR A C 1
ATOM 2942 O O . TYR A 1 389 ? 42.23600 43.72600 -56.38000 1.000 17.90000 389 TYR A O 1
ATOM 2951 N N . ILE A 1 390 ? 42.60000 41.76300 -57.35800 1.000 13.24000 390 ILE A N 1
ATOM 2952 C CA . ILE A 1 390 ? 41.98400 42.16100 -58.65300 1.000 18.22000 390 ILE A CA 1
ATOM 2953 C C . ILE A 1 390 ? 40.58600 41.50300 -58.72600 1.000 16.63000 390 ILE A C 1
ATOM 2954 O O . ILE A 1 390 ? 40.44100 40.27200 -58.50600 1.000 16.44000 390 ILE A O 1
ATOM 2959 N N . ASN A 1 391 ? 39.58600 42.32200 -59.00500 1.000 11.56000 391 ASN A N 1
ATOM 2960 C CA . ASN A 1 391 ? 38.16900 41.92600 -59.13300 1.000 13.96000 391 ASN A CA 1
ATOM 2961 C C . ASN A 1 391 ? 37.53500 42.57800 -60.31900 1.000 16.98000 391 ASN A C 1
ATOM 2962 O O . ASN A 1 391 ? 37.60700 43.81100 -60.47600 1.000 16.44000 391 ASN A O 1
ATOM 2967 N N . PHE A 1 392 ? 36.89900 41.77600 -61.16400 1.000 13.26000 392 PHE A N 1
ATOM 2968 C CA . PHE A 1 392 ? 36.13400 42.30500 -62.29300 1.000 14.00000 392 PHE A CA 1
ATOM 2969 C C . PHE A 1 392 ? 34.84000 42.95200 -61.81400 1.000 20.63000 392 PHE A C 1
ATOM 2970 O O . PHE A 1 392 ? 34.20300 42.43100 -60.88800 1.000 21.72000 392 PHE A O 1
ATOM 2978 N N . MET A 1 393 ? 34.54900 44.15500 -62.35100 1.000 14.64000 393 MET A N 1
ATOM 2979 C CA . MET A 1 393 ? 33.34400 44.90200 -62.03300 1.000 12.16000 393 MET A CA 1
ATOM 2980 C C . MET A 1 393 ? 32.18500 44.69200 -62.97900 1.000 11.13000 393 MET A C 1
ATOM 2981 O O . MET A 1 393 ? 31.01300 44.68600 -62.56300 1.000 15.23000 393 MET A O 1
ATOM 2986 N N . ALA A 1 394 ? 32.47800 44.62000 -64.27700 1.000 18.35000 394 ALA A N 1
ATOM 2987 C CA . ALA A 1 394 ? 31.41400 44.56000 -65.29000 1.000 15.39000 394 ALA A CA 1
ATOM 2988 C C . ALA A 1 394 ? 31.88900 43.79600 -66.53200 1.000 18.98000 394 ALA A C 1
ATOM 2989 O O . ALA A 1 394 ? 33.09800 43.73400 -66.79000 1.000 23.15000 394 ALA A O 1
ATOM 2991 N N . SER A 1 395 ? 30.94500 43.24600 -67.30400 1.000 17.48000 395 SER A N 1
ATOM 2992 C CA . SER A 1 395 ? 31.25000 42.73300 -68.64600 1.000 26.41000 395 SER A CA 1
ATOM 2993 C C . SER A 1 395 ? 31.32900 43.93700 -69.58000 1.000 33.49000 395 SER A C 1
ATOM 2994 O O . SER A 1 395 ? 32.39000 44.52400 -69.75600 1.000 39.76000 395 SER A O 1
ATOM 2997 N N . ASN A 1 396 ? 30.19300 44.34900 -70.11900 1.000 32.10000 396 ASN A N 1
ATOM 2998 C CA . ASN A 1 396 ? 30.12000 45.58200 -70.86700 1.000 27.15000 396 ASN A CA 1
ATOM 2999 C C . ASN A 1 396 ? 29.92300 46.70800 -69.89000 1.000 18.48000 396 ASN A C 1
ATOM 3000 O O . ASN A 1 396 ? 29.12800 46.59800 -68.96400 1.000 22.00000 396 ASN A O 1
ATOM 3005 N N . PHE A 1 397 ? 30.62000 47.80500 -70.12800 1.000 21.23000 397 PHE A N 1
ATOM 3006 C CA . PHE A 1 397 ? 30.43100 48.99600 -69.34500 1.000 21.01000 397 PHE A CA 1
ATOM 3007 C C . PHE A 1 397 ? 30.87600 50.15900 -70.20500 1.000 19.99000 397 PHE A C 1
ATOM 3008 O O . PHE A 1 397 ? 32.06400 50.32400 -70.48500 1.000 20.85000 397 PHE A O 1
ATOM 3016 N N . ASP A 1 398 ? 29.90900 50.95400 -70.60400 1.000 21.04000 398 ASP A N 1
ATOM 3017 C CA . ASP A 1 398 ? 30.10700 52.10700 -71.50200 1.000 19.76000 398 ASP A CA 1
ATOM 3018 C C . ASP A 1 398 ? 30.37500 51.65800 -72.93500 1.000 24.52000 398 ASP A C 1
ATOM 3019 O O . ASP A 1 398 ? 31.19900 52.25500 -73.65600 1.000 20.56000 398 ASP A O 1
ATOM 3024 N N . ARG A 1 399 ? 29.66700 50.59700 -73.34300 1.000 16.95000 399 ARG A N 1
ATOM 3025 C CA . ARG A 1 399 ? 29.76400 50.09000 -74.69400 1.000 20.05000 399 ARG A CA 1
ATOM 3026 C C . ARG A 1 399 ? 28.90700 50.91800 -75.62500 1.000 17.80000 399 ARG A C 1
ATOM 3027 O O . ARG A 1 399 ? 27.70400 51.05500 -75.38500 1.000 18.58000 399 ARG A O 1
ATOM 3035 N N . LEU A 1 400 ? 29.50300 51.39600 -76.71700 1.000 17.74000 400 LEU A N 1
ATOM 3036 C CA . LEU A 1 400 ? 28.78100 52.19600 -77.70400 1.000 19.16000 400 LEU A CA 1
ATOM 3037 C C . LEU A 1 400 ? 28.06700 51.39200 -78.78800 1.000 20.74000 400 LEU A C 1
ATOM 3038 O O . LEU A 1 400 ? 28.67900 50.53200 -79.41900 1.000 18.14000 400 LEU A O 1
ATOM 3043 N N . THR A 1 401 ? 26.77300 51.67700 -78.99900 1.000 20.40000 401 THR A N 1
ATOM 3044 C CA . THR A 1 401 ? 26.08100 51.26300 -80.22300 1.000 20.28000 401 THR A CA 1
ATOM 3045 C C . THR A 1 401 ? 25.54300 52.50400 -80.96700 1.000 15.96000 401 THR A C 1
ATOM 3046 O O . THR A 1 401 ? 25.28700 53.56700 -80.36800 1.000 17.57000 401 THR A O 1
ATOM 3050 N N . VAL A 1 402 ? 25.39200 52.37000 -82.28100 1.000 17.12000 402 VAL A N 1
ATOM 3051 C CA . VAL A 1 402 ? 25.03000 53.50100 -83.13400 1.000 21.27000 402 VAL A CA 1
ATOM 3052 C C . VAL A 1 402 ? 23.73300 53.17200 -83.87700 1.000 27.07000 402 VAL A C 1
ATOM 3053 O O . VAL A 1 402 ? 23.55300 52.03300 -84.38500 1.000 26.49000 402 VAL A O 1
ATOM 3057 N N . TRP A 1 403 ? 22.82300 54.13800 -83.90200 1.000 19.13000 403 TRP A N 1
ATOM 3058 C CA . TRP A 1 403 ? 21.45900 53.93900 -84.42000 1.000 21.48000 403 TRP A CA 1
ATOM 3059 C C . TRP A 1 403 ? 21.06100 54.98100 -85.46000 1.000 27.10000 403 TRP A C 1
ATOM 3060 O O . TRP A 1 403 ? 21.39400 56.16700 -85.32500 1.000 23.10000 403 TRP A O 1
ATOM 3071 N N . GLN A 1 404 ? 20.38300 54.52000 -86.51600 1.000 26.04000 404 GLN A N 1
ATOM 3072 C CA . GLN A 1 404 ? 19.74100 55.44000 -87.48000 1.000 33.23000 404 GLN A CA 1
ATOM 3073 C C . GLN A 1 404 ? 18.31400 55.00100 -87.73200 1.000 30.44000 404 GLN A C 1
ATOM 3074 O O . GLN A 1 404 ? 18.05700 53.82700 -87.97400 1.000 40.51000 404 GLN A O 1
ATOM 3080 N N . ASP A 1 405 ? 17.38700 55.94500 -87.59500 1.000 39.58000 405 ASP A N 1
ATOM 3081 C CA . ASP A 1 405 ? 15.92500 55.71900 -87.69700 1.000 41.26000 405 ASP A CA 1
ATOM 3082 C C . ASP A 1 405 ? 15.44300 54.48000 -86.94300 1.000 36.34000 405 ASP A C 1
ATOM 3083 O O . ASP A 1 405 ? 14.54100 53.76800 -87.39600 1.000 34.83000 405 ASP A O 1
ATOM 3088 N N . GLY A 1 406 ? 16.07100 54.21800 -85.79900 1.000 30.09000 406 GLY A N 1
ATOM 3089 C CA . GLY A 1 406 ? 15.71300 53.06800 -84.96600 1.000 40.03000 406 GLY A CA 1
ATOM 3090 C C . GLY A 1 406 ? 16.26200 51.72300 -85.40900 1.000 31.50000 406 GLY A C 1
ATOM 3091 O O . GLY A 1 406 ? 15.91800 50.72200 -84.81100 1.000 31.23000 406 GLY A O 1
ATOM 3092 N N . LYS A 1 407 ? 17.11300 51.69400 -86.44000 1.000 28.15000 407 LYS A N 1
ATOM 3093 C CA . LYS A 1 407 ? 17.85500 50.48500 -86.78500 1.000 32.52000 407 LYS A CA 1
ATOM 3094 C C . LYS A 1 407 ? 19.32200 50.62900 -86.37300 1.000 27.80000 407 LYS A C 1
ATOM 3095 O O . LYS A 1 407 ? 19.97700 51.61800 -86.70500 1.000 27.67000 407 LYS A O 1
ATOM 3101 N N . LYS A 1 408 ? 19.81200 49.63700 -85.64100 1.000 28.96000 408 LYS A N 1
ATOM 3102 C CA . LYS A 1 408 ? 21.20900 49.56200 -85.24700 1.000 22.65000 408 LYS A CA 1
ATOM 3103 C C . LYS A 1 408 ? 22.14300 49.41700 -86.43800 1.000 28.67000 408 LYS A C 1
ATOM 3104 O O . LYS A 1 408 ? 21.93400 48.57200 -87.31800 1.000 27.80000 408 LYS A O 1
ATOM 3110 N N . VAL A 1 409 ? 23.19600 50.22400 -86.43700 1.000 20.59000 409 VAL A N 1
ATOM 3111 C CA . VAL A 1 409 ? 24.21600 50.16000 -87.47300 1.000 19.92000 409 VAL A CA 1
ATOM 3112 C C . VAL A 1 409 ? 25.04900 48.87200 -87.28800 1.000 23.43000 409 VAL A C 1
ATOM 3113 O O . VAL A 1 409 ? 25.46600 48.55700 -86.17500 1.000 21.74000 409 VAL A O 1
ATOM 3117 N N . ASP A 1 410 ? 25.26400 48.15400 -88.38800 1.000 27.23000 410 ASP A N 1
ATOM 3118 C CA . ASP A 1 410 ? 26.08900 46.95200 -88.42000 1.000 35.01000 410 ASP A CA 1
ATOM 3119 C C . ASP A 1 410 ? 27.56700 47.23500 -88.70700 1.000 25.51000 410 ASP A C 1
ATOM 3120 O O . ASP A 1 410 ? 27.94600 47.70000 -89.77400 1.000 27.89000 410 ASP A O 1
ATOM 3125 N N . PHE A 1 411 ? 28.40500 46.97200 -87.72200 1.000 25.95000 411 PHE A N 1
ATOM 3126 C CA . PHE A 1 411 ? 29.85600 47.21000 -87.88700 1.000 26.95000 411 PHE A CA 1
ATOM 3127 C C . PHE A 1 411 ? 30.70900 45.96700 -88.06600 1.000 24.51000 411 PHE A C 1
ATOM 3128 O O . PHE A 1 411 ? 30.45100 44.93200 -87.45100 1.000 27.38000 411 PHE A O 1
ATOM 3136 N N . THR A 1 412 ? 31.76500 46.11700 -88.85300 1.000 26.66000 412 THR A N 1
ATOM 3137 C CA . THR A 1 412 ? 32.93000 45.21900 -88.84000 1.000 31.52000 412 THR A CA 1
ATOM 3138 C C . THR A 1 412 ? 33.85700 45.63800 -87.70300 1.000 22.59000 412 THR A C 1
ATOM 3139 O O . THR A 1 412 ? 34.18500 46.81900 -87.59400 1.000 28.32000 412 THR A O 1
ATOM 3143 N N . LEU A 1 413 ? 34.28700 44.69100 -86.87300 1.000 27.12000 413 LEU A N 1
ATOM 3144 C CA . LEU A 1 413 ? 35.30200 44.96100 -85.81400 1.000 22.82000 413 LEU A CA 1
ATOM 3145 C C . LEU A 1 413 ? 36.76000 44.66700 -86.22700 1.000 26.13000 413 LEU A C 1
ATOM 3146 O O . LEU A 1 413 ? 37.06600 43.62700 -86.81000 1.000 26.22000 413 LEU A O 1
ATOM 3151 N N . GLU A 1 414 ? 37.66600 45.58500 -85.92200 1.000 22.81000 414 GLU A N 1
ATOM 3152 C CA . GLU A 1 414 ? 39.08400 45.24300 -85.81400 1.000 25.36000 414 GLU A CA 1
ATOM 3153 C C . GLU A 1 414 ? 39.58000 45.77200 -84.47100 1.000 26.79000 414 GLU A C 1
ATOM 3154 O O . GLU A 1 414 ? 39.37100 46.93400 -84.14100 1.000 25.40000 414 GLU A O 1
ATOM 3160 N N . ALA A 1 415 ? 40.18000 44.92000 -83.65900 1.000 23.62000 415 ALA A N 1
ATOM 3161 C CA . ALA A 1 415 ? 40.67500 45.39400 -82.38100 1.000 22.42000 415 ALA A CA 1
ATOM 3162 C C . ALA A 1 415 ? 42.01800 44.74800 -82.08600 1.000 25.96000 415 ALA A C 1
ATOM 3163 O O . ALA A 1 415 ? 42.19800 43.52600 -82.34500 1.000 24.12000 415 ALA A O 1
ATOM 3165 N N . TYR A 1 416 ? 42.94900 45.55600 -81.57800 1.000 17.29000 416 TYR A N 1
ATOM 3166 C CA . TYR A 1 416 ? 44.31900 45.13800 -81.22800 1.000 15.02000 416 TYR A CA 1
ATOM 3167 C C . TYR A 1 416 ? 44.89300 45.90600 -80.03100 1.000 19.35000 416 TYR A C 1
ATOM 3168 O O . TYR A 1 416 ? 44.44800 47.02100 -79.72200 1.000 13.74000 416 TYR A O 1
ATOM 3177 N N . SER A 1 417 ? 45.88300 45.31500 -79.35800 1.000 13.32000 417 SER A N 1
ATOM 3178 C CA . SER A 1 417 ? 46.70000 46.04000 -78.40300 1.000 21.82000 417 SER A CA 1
ATOM 3179 C C . SER A 1 417 ? 48.04000 46.32700 -79.03300 1.000 17.53000 417 SER A C 1
ATOM 3180 O O . SER A 1 417 ? 48.45000 45.64100 -79.96900 1.000 15.25000 417 SER A O 1
ATOM 3183 N N . ILE A 1 418 ? 48.65800 47.39600 -78.53700 1.000 18.11000 418 ILE A N 1
ATOM 3184 C CA . ILE A 1 418 ? 50.06000 47.70000 -78.79300 1.000 17.63000 418 ILE A CA 1
ATOM 3185 C C . ILE A 1 418 ? 50.65900 48.00900 -77.42100 1.000 16.19000 418 ILE A C 1
ATOM 3186 O O . ILE A 1 418 ? 49.91400 48.19400 -76.47500 1.000 14.02000 418 ILE A O 1
ATOM 3191 N N . PRO A 1 419 ? 51.99600 48.04700 -77.30100 1.000 15.09000 419 PRO A N 1
ATOM 3192 C CA . PRO A 1 419 ? 52.58100 48.47900 -76.03800 1.000 21.71000 419 PRO A CA 1
ATOM 3193 C C . PRO A 1 419 ? 52.04100 49.88900 -75.67300 1.000 17.64000 419 PRO A C 1
ATOM 3194 O O . PRO A 1 419 ? 52.14400 50.82300 -76.49700 1.000 17.45000 419 PRO A O 1
ATOM 3198 N N . GLY A 1 420 ? 51.37500 50.02500 -74.52100 1.000 16.90000 420 GLY A N 1
ATOM 3199 C CA . GLY A 1 420 ? 50.76600 51.31000 -74.14400 1.000 15.79000 420 GLY A CA 1
ATOM 3200 C C . GLY A 1 420 ? 49.34700 51.69400 -74.59800 1.000 14.36000 420 GLY A C 1
ATOM 3201 O O . GLY A 1 420 ? 48.84700 52.76200 -74.19300 1.000 21.93000 420 GLY A O 1
ATOM 3202 N N . ALA A 1 421 ? 48.69500 50.86000 -75.41500 1.000 16.53000 421 ALA A N 1
ATOM 3203 C CA . ALA A 1 421 ? 47.31200 51.17500 -75.86000 1.000 19.79000 421 ALA A CA 1
ATOM 3204 C C . ALA A 1 421 ? 46.45200 50.00400 -76.28800 1.000 11.78000 421 ALA A C 1
ATOM 3205 O O . ALA A 1 421 ? 46.94900 48.97000 -76.69000 1.000 17.09000 421 ALA A O 1
ATOM 3207 N N . LEU A 1 422 ? 45.13700 50.24200 -76.22500 1.000 13.13000 422 LEU A N 1
ATOM 3208 C CA . LEU A 1 422 ? 44.11800 49.42300 -76.83500 1.000 8.98000 422 LEU A CA 1
ATOM 3209 C C . LEU A 1 422 ? 43.40400 50.22600 -77.90700 1.000 19.04000 422 LEU A C 1
ATOM 3210 O O . LEU A 1 422 ? 43.03700 51.39200 -77.71200 1.000 16.97000 422 LEU A O 1
ATOM 3215 N N . VAL A 1 423 ? 43.24300 49.59900 -79.06400 1.000 14.55000 423 VAL A N 1
ATOM 3216 C CA . VAL A 1 423 ? 42.66700 50.22200 -80.23600 1.000 13.20000 423 VAL A CA 1
ATOM 3217 C C . VAL A 1 423 ? 41.52200 49.33900 -80.77800 1.000 16.64000 423 VAL A C 1
ATOM 3218 O O . VAL A 1 423 ? 41.62100 48.09800 -80.84200 1.000 14.92000 423 VAL A O 1
ATOM 3222 N N . GLN A 1 424 ? 40.39200 49.95600 -81.07500 1.000 15.94000 424 GLN A N 1
ATOM 3223 C CA . GLN A 1 424 ? 39.37700 49.26600 -81.85500 1.000 13.41000 424 GLN A CA 1
ATOM 3224 C C . GLN A 1 424 ? 38.78900 50.14100 -82.92900 1.000 21.41000 424 GLN A C 1
ATOM 3225 O O . GLN A 1 424 ? 38.58900 51.34300 -82.71000 1.000 22.74000 424 GLN A O 1
ATOM 3231 N N . LYS A 1 425 ? 38.57200 49.55600 -84.10000 1.000 15.17000 425 LYS A N 1
ATOM 3232 C CA . LYS A 1 425 ? 37.95700 50.26200 -85.23500 1.000 19.52000 425 LYS A CA 1
ATOM 3233 C C . LYS A 1 425 ? 36.70400 49.53600 -85.66700 1.000 22.31000 425 LYS A C 1
ATOM 3234 O O . LYS A 1 425 ? 36.71900 48.28900 -85.80400 1.000 27.30000 425 LYS A O 1
ATOM 3240 N N . LEU A 1 426 ? 35.62600 50.28700 -85.84500 1.000 13.44000 426 LEU A N 1
ATOM 3241 C CA . LEU A 1 426 ? 34.33600 49.77600 -86.27800 1.000 15.87000 426 LEU A CA 1
ATOM 3242 C C . LEU A 1 426 ? 34.01800 50.43100 -87.60300 1.000 22.76000 426 LEU A C 1
ATOM 3243 O O . LEU A 1 426 ? 33.98100 51.65900 -87.70600 1.000 17.29000 426 LEU A O 1
ATOM 3248 N N . THR A 1 427 ? 33.82400 49.60500 -88.62900 1.000 20.79000 427 THR A N 1
ATOM 3249 C CA . THR A 1 427 ? 33.55400 50.11100 -89.97200 1.000 18.97000 427 THR A CA 1
ATOM 3250 C C . THR A 1 427 ? 32.17900 49.64100 -90.44700 1.000 17.56000 427 THR A C 1
ATOM 3251 O O . THR A 1 427 ? 31.90500 48.44100 -90.46300 1.000 22.78000 427 THR A O 1
ATOM 3255 N N . ALA A 1 428 ? 31.32100 50.58900 -90.80300 1.000 21.63000 428 ALA A N 1
ATOM 3256 C CA . ALA A 1 428 ? 30.05300 50.31000 -91.48400 1.000 26.89000 428 ALA A CA 1
ATOM 3257 C C . ALA A 1 428 ? 30.02400 50.99700 -92.83300 1.000 23.09000 428 ALA A C 1
ATOM 3258 O O . ALA A 1 428 ? 30.92000 51.77100 -93.14600 1.000 24.45000 428 ALA A O 1
ATOM 3260 N N . LYS A 1 429 ? 28.98300 50.72800 -93.61600 1.000 25.11000 429 LYS A N 1
ATOM 3261 C CA . LYS A 1 429 ? 28.82300 51.34700 -94.94100 1.000 32.67000 429 LYS A CA 1
ATOM 3262 C C . LYS A 1 429 ? 28.92500 52.88700 -94.91100 1.000 33.04000 429 LYS A C 1
ATOM 3263 O O . LYS A 1 429 ? 29.63200 53.46700 -95.72200 1.000 34.95000 429 LYS A O 1
ATOM 3269 N N . ASP A 1 430 ? 28.25800 53.51600 -93.95100 1.000 29.20000 430 ASP A N 1
ATOM 3270 C CA . ASP A 1 430 ? 28.19300 54.99200 -93.89000 1.000 43.90000 430 ASP A CA 1
ATOM 3271 C C . ASP A 1 430 ? 28.61800 55.63400 -92.54900 1.000 28.54000 430 ASP A C 1
ATOM 3272 O O . ASP A 1 430 ? 28.48600 56.84900 -92.36900 1.000 33.41000 430 ASP A O 1
ATOM 3277 N N . VAL A 1 431 ? 29.14700 54.82700 -91.62600 1.000 27.72000 431 VAL A N 1
ATOM 3278 C CA . VAL A 1 431 ? 29.67300 55.31400 -90.34600 1.000 20.47000 431 VAL A CA 1
ATOM 3279 C C . VAL A 1 431 ? 30.95700 54.53300 -90.05600 1.000 25.70000 431 VAL A C 1
ATOM 3280 O O . VAL A 1 431 ? 31.05700 53.32000 -90.34200 1.000 19.16000 431 VAL A O 1
ATOM 3284 N N . GLN A 1 432 ? 31.94600 55.23100 -89.53700 1.000 17.25000 432 GLN A N 1
ATOM 3285 C CA . GLN A 1 432 ? 33.15200 54.59900 -89.02400 1.000 18.61000 432 GLN A CA 1
ATOM 3286 C C . GLN A 1 432 ? 33.37000 55.14300 -87.62500 1.000 23.38000 432 GLN A C 1
ATOM 3287 O O . GLN A 1 432 ? 33.06900 56.30800 -87.34600 1.000 19.32000 432 GLN A O 1
ATOM 3293 N N . VAL A 1 433 ? 33.87400 54.28800 -86.74600 1.000 24.39000 433 VAL A N 1
ATOM 3294 C CA . VAL A 1 433 ? 34.23200 54.71100 -85.37600 1.000 14.77000 433 VAL A CA 1
ATOM 3295 C C . VAL A 1 433 ? 35.64400 54.18600 -85.11400 1.000 19.91000 433 VAL A C 1
ATOM 3296 O O . VAL A 1 433 ? 35.94500 52.99100 -85.38500 1.000 17.57000 433 VAL A O 1
ATOM 3300 N N . GLU A 1 434 ? 36.51900 55.07300 -84.65600 1.000 20.06000 434 GLU A N 1
ATOM 3301 C CA . GLU A 1 434 ? 37.87100 54.72500 -84.25100 1.000 17.82000 434 GLU A CA 1
ATOM 3302 C C . GLU A 1 434 ? 38.01400 55.02000 -82.75400 1.000 21.19000 434 GLU A C 1
ATOM 3303 O O . GLU A 1 434 ? 37.82300 56.18900 -82.32500 1.000 16.32000 434 GLU A O 1
ATOM 3309 N N . MET A 1 435 ? 38.35800 53.97900 -81.98200 1.000 13.82000 435 MET A N 1
ATOM 3310 C CA . MET A 1 435 ? 38.54100 54.06600 -80.51500 1.000 12.66000 435 MET A CA 1
ATOM 3311 C C . MET A 1 435 ? 39.97400 53.78700 -80.09500 1.000 16.50000 435 MET A C 1
ATOM 3312 O O . MET A 1 435 ? 40.55000 52.78700 -80.51800 1.000 19.09000 435 MET A O 1
ATOM 3317 N N . THR A 1 436 ? 40.54200 54.66200 -79.25200 1.000 20.28000 436 THR A N 1
ATOM 3318 C CA . THR A 1 436 ? 41.94700 54.50600 -78.75800 1.000 9.21000 436 THR A CA 1
ATOM 3319 C C . THR A 1 436 ? 41.87400 54.70300 -77.23800 1.000 16.79000 436 THR A C 1
ATOM 3320 O O . THR A 1 436 ? 41.39500 55.73900 -76.75900 1.000 10.75000 436 THR A O 1
ATOM 3324 N N . LEU A 1 437 ? 42.32600 53.71700 -76.50100 1.000 9.85000 437 LEU A N 1
ATOM 3325 C CA . LEU A 1 437 ? 42.37200 53.80700 -75.03500 1.000 12.21000 437 LEU A CA 1
ATOM 3326 C C . LEU A 1 437 ? 43.82800 53.81900 -74.51100 1.000 15.35000 437 LEU A C 1
ATOM 3327 O O . LEU A 1 437 ? 44.62800 52.95700 -74.84800 1.000 11.06000 437 LEU A O 1
ATOM 3332 N N . ARG A 1 438 ? 44.17100 54.85000 -73.72000 1.000 14.06000 438 ARG A N 1
ATOM 3333 C CA . ARG A 1 438 ? 45.53300 54.98100 -73.12300 1.000 14.72000 438 ARG A CA 1
ATOM 3334 C C . ARG A 1 438 ? 45.32600 55.47500 -71.67900 1.000 16.09000 438 ARG A C 1
ATOM 3335 O O . ARG A 1 438 ? 44.22300 55.87200 -71.34300 1.000 17.31000 438 ARG A O 1
ATOM 3343 N N . PHE A 1 439 ? 46.35100 55.40000 -70.84300 1.000 16.72000 439 PHE A N 1
ATOM 3344 C CA . PHE A 1 439 ? 46.26500 55.86800 -69.46000 1.000 16.23000 439 PHE A CA 1
ATOM 3345 C C . PHE A 1 439 ? 46.78600 57.30600 -69.38000 1.000 12.57000 439 PHE A C 1
ATOM 3346 O O . PHE A 1 439 ? 47.75900 57.64500 -70.03700 1.000 14.69000 439 PHE A O 1
ATOM 3354 N N . ALA A 1 440 ? 46.16900 58.11800 -68.53100 1.000 16.13000 440 ALA A N 1
ATOM 3355 C CA . ALA A 1 440 ? 46.42300 59.56000 -68.49600 1.000 16.74000 440 ALA A CA 1
ATOM 3356 C C . ALA A 1 440 ? 47.13200 59.97100 -67.18800 1.000 20.96000 440 ALA A C 1
ATOM 3357 O O . ALA A 1 440 ? 48.06900 60.77200 -67.21300 1.000 20.08000 440 ALA A O 1
ATOM 3359 N N . THR A 1 441 ? 46.69100 59.39500 -66.06400 1.000 19.15000 441 THR A N 1
ATOM 3360 C CA . THR A 1 441 ? 47.28500 59.61700 -64.74400 1.000 17.49000 441 THR A CA 1
ATOM 3361 C C . THR A 1 441 ? 47.34300 58.26500 -64.00600 1.000 22.88000 441 THR A C 1
ATOM 3362 O O . THR A 1 441 ? 46.78900 57.29000 -64.47300 1.000 14.71000 441 THR A O 1
ATOM 3366 N N . PRO A 1 442 ? 47.95900 58.22000 -62.80400 1.000 25.74000 442 PRO A N 1
ATOM 3367 C CA . PRO A 1 442 ? 47.89500 56.92100 -62.10900 1.000 13.01000 442 PRO A CA 1
ATOM 3368 C C . PRO A 1 442 ? 46.54100 56.48200 -61.50100 1.000 14.92000 442 PRO A C 1
ATOM 3369 O O . PRO A 1 442 ? 46.50000 55.46200 -60.79700 1.000 20.44000 442 PRO A O 1
ATOM 3373 N N . ARG A 1 443 ? 45.45700 57.19400 -61.79700 1.000 21.79000 443 ARG A N 1
ATOM 3374 C CA . ARG A 1 443 ? 44.11400 56.79800 -61.45100 1.000 18.67000 443 ARG A CA 1
ATOM 3375 C C . ARG A 1 443 ? 43.12400 56.84600 -62.61300 1.000 18.90000 443 ARG A C 1
ATOM 3376 O O . ARG A 1 443 ? 41.95400 56.47900 -62.41100 1.000 16.18000 443 ARG A O 1
ATOM 3384 N N . THR A 1 444 ? 43.55400 57.26300 -63.82000 1.000 15.66000 444 THR A N 1
ATOM 3385 C CA . THR A 1 444 ? 42.64300 57.63300 -64.87100 1.000 13.12000 444 THR A CA 1
ATOM 3386 C C . THR A 1 444 ? 43.09800 57.17400 -66.25200 1.000 13.09000 444 THR A C 1
ATOM 3387 O O . THR A 1 444 ? 44.23000 57.39800 -66.63800 1.000 16.14000 444 THR A O 1
ATOM 3391 N N . SER A 1 445 ? 42.21000 56.50100 -66.96900 1.000 15.68000 445 SER A N 1
ATOM 3392 C CA . SER A 1 445 ? 42.46000 56.15400 -68.38100 1.000 12.50000 445 SER A CA 1
ATOM 3393 C C . SER A 1 445 ? 41.63400 57.10100 -69.25000 1.000 16.35000 445 SER A C 1
ATOM 3394 O O . SER A 1 445 ? 40.65800 57.68300 -68.77900 1.000 19.49000 445 SER A O 1
ATOM 3397 N N . LEU A 1 446 ? 42.01100 57.24300 -70.52300 1.000 15.58000 446 LEU A N 1
ATOM 3398 C CA . LEU A 1 446 ? 41.35100 58.16300 -71.43900 1.000 16.43000 446 LEU A CA 1
ATOM 3399 C C . LEU A 1 446 ? 41.04800 57.47500 -72.76600 1.000 21.68000 446 LEU A C 1
ATOM 3400 O O . LEU A 1 446 ? 41.93000 56.90600 -73.39700 1.000 14.85000 446 LEU A O 1
ATOM 3405 N N . LEU A 1 447 ? 39.78100 57.53100 -73.16200 1.000 16.73000 447 LEU A N 1
ATOM 3406 C CA . LEU A 1 447 ? 39.34300 56.98700 -74.43500 1.000 13.65000 447 LEU A CA 1
ATOM 3407 C C . LEU A 1 447 ? 38.97800 58.10500 -75.40700 1.000 16.81000 447 LEU A C 1
ATOM 3408 O O . LEU A 1 447 ? 38.16600 58.96500 -75.08400 1.000 20.88000 447 LEU A O 1
ATOM 3413 N N . GLU A 1 448 ? 39.53600 58.05900 -76.60300 1.000 11.21000 448 GLU A N 1
ATOM 3414 C CA . GLU A 1 448 ? 39.10700 58.89500 -77.72200 1.000 17.78000 448 GLU A CA 1
ATOM 3415 C C . GLU A 1 448 ? 38.18000 58.07500 -78.61900 1.000 19.70000 448 GLU A C 1
ATOM 3416 O O . GLU A 1 448 ? 38.54400 56.99700 -79.03500 1.000 17.29000 448 GLU A O 1
ATOM 3422 N N . THR A 1 449 ? 36.96900 58.56800 -78.85900 1.000 14.51000 449 THR A N 1
ATOM 3423 C CA . THR A 1 449 ? 36.02100 57.90300 -79.71500 1.000 13.38000 449 THR A CA 1
ATOM 3424 C C . THR A 1 449 ? 35.80800 58.87600 -80.86800 1.000 16.22000 449 THR A C 1
ATOM 3425 O O . THR A 1 449 ? 35.21000 59.91400 -80.67700 1.000 22.89000 449 THR A O 1
ATOM 3429 N N . LYS A 1 450 ? 36.29800 58.53100 -82.04500 1.000 11.35000 450 LYS A N 1
ATOM 3430 C CA . LYS A 1 450 ? 36.15500 59.37000 -83.22900 1.000 18.21000 450 LYS A CA 1
ATOM 3431 C C . LYS A 1 450 ? 35.10700 58.78600 -84.15300 1.000 23.77000 450 LYS A C 1
ATOM 3432 O O . LYS A 1 450 ? 35.27300 57.64200 -84.62100 1.000 19.13000 450 LYS A O 1
ATOM 3438 N N . ILE A 1 451 ? 34.03100 59.54200 -84.39600 1.000 15.61000 451 ILE A N 1
ATOM 3439 C CA . ILE A 1 451 ? 32.87900 59.09000 -85.20300 1.000 18.04000 451 ILE A CA 1
ATOM 3440 C C . ILE A 1 451 ? 32.88600 59.84300 -86.52000 1.000 23.94000 451 ILE A C 1
ATOM 3441 O O . ILE A 1 451 ? 32.87400 61.06300 -86.52900 1.000 18.34000 451 ILE A O 1
ATOM 3446 N N . THR A 1 452 ? 32.94400 59.11000 -87.62800 1.000 19.64000 452 THR A N 1
ATOM 3447 C CA . THR A 1 452 ? 32.86900 59.69800 -88.98700 1.000 16.94000 452 THR A CA 1
ATOM 3448 C C . THR A 1 452 ? 31.50200 59.32800 -89.57300 1.000 22.04000 452 THR A C 1
ATOM 3449 O O . THR A 1 452 ? 31.13500 58.13700 -89.59600 1.000 25.71000 452 THR A O 1
ATOM 3453 N N . SER A 1 453 ? 30.76700 60.34600 -90.03800 1.000 17.92000 453 SER A N 1
ATOM 3454 C CA . SER A 1 453 ? 29.39200 60.25600 -90.55000 1.000 23.33000 453 SER A CA 1
ATOM 3455 C C . SER A 1 453 ? 28.96300 61.54200 -91.30100 1.000 30.24000 453 SER A C 1
ATOM 3456 O O . SER A 1 453 ? 29.09300 62.66400 -90.78500 1.000 29.89000 453 SER A O 1
ATOM 3459 N N . ASN A 1 454 ? 28.41000 61.37700 -92.49300 1.000 40.00000 454 ASN A N 1
ATOM 3460 C CA . ASN A 1 454 ? 27.75800 62.50100 -93.17200 1.000 38.36000 454 ASN A CA 1
ATOM 3461 C C . ASN A 1 454 ? 26.27400 62.57100 -92.84300 1.000 40.26000 454 ASN A C 1
ATOM 3462 O O . ASN A 1 454 ? 25.54500 63.35200 -93.44300 1.000 44.11000 454 ASN A O 1
ATOM 3467 N N . LYS A 1 455 ? 25.80000 61.76900 -91.90000 1.000 29.27000 455 LYS A N 1
ATOM 3468 C CA . LYS A 1 455 ? 24.38100 61.83300 -91.55500 1.000 37.36000 455 LYS A CA 1
ATOM 3469 C C . LYS A 1 455 ? 24.22500 61.92000 -90.03700 1.000 28.10000 455 LYS A C 1
ATOM 3470 O O . LYS A 1 455 ? 25.17000 61.56200 -89.32300 1.000 26.88000 455 LYS A O 1
ATOM 3476 N N . PRO A 1 456 ? 23.05700 62.40400 -89.54100 1.000 23.18000 456 PRO A N 1
ATOM 3477 C CA . PRO A 1 456 ? 22.84200 62.37400 -88.08400 1.000 29.14000 456 PRO A CA 1
ATOM 3478 C C . PRO A 1 456 ? 22.72000 60.95000 -87.57500 1.000 19.07000 456 PRO A C 1
ATOM 3479 O O . PRO A 1 456 ? 22.32400 60.05500 -88.34200 1.000 23.81000 456 PRO A O 1
ATOM 3483 N N . LEU A 1 457 ? 23.08300 60.74200 -86.30500 1.000 16.65000 457 LEU A N 1
ATOM 3484 C CA . LEU A 1 457 ? 23.06900 59.42700 -85.66200 1.000 26.25000 457 LEU A CA 1
ATOM 3485 C C . LEU A 1 457 ? 22.60400 59.53600 -84.21100 1.000 19.22000 457 LEU A C 1
ATOM 3486 O O . LEU A 1 457 ? 22.73400 60.58300 -83.59600 1.000 21.64000 457 LEU A O 1
ATOM 3491 N N . ASP A 1 458 ? 22.01200 58.46400 -83.70400 1.000 22.62000 458 ASP A N 1
ATOM 3492 C CA . ASP A 1 458 ? 21.72300 58.35200 -82.29200 1.000 20.61000 458 ASP A CA 1
ATOM 3493 C C . ASP A 1 458 ? 22.75800 57.43600 -81.66700 1.000 23.87000 458 ASP A C 1
ATOM 3494 O O . ASP A 1 458 ? 22.97700 56.30300 -82.13700 1.000 24.30000 458 ASP A O 1
ATOM 3499 N N . LEU A 1 459 ? 23.37000 57.89200 -80.58900 1.000 17.54000 459 LEU A N 1
ATOM 3500 C CA . LEU A 1 459 ? 24.36300 57.07300 -79.95200 1.000 22.76000 459 LEU A CA 1
ATOM 3501 C C . LEU A 1 459 ? 23.80600 56.60600 -78.65000 1.000 21.34000 459 LEU A C 1
ATOM 3502 O O . LEU A 1 459 ? 23.08700 57.34700 -77.96200 1.000 23.79000 459 LEU A O 1
ATOM 3507 N N . VAL A 1 460 ? 24.16200 55.37700 -78.31900 1.000 20.44000 460 VAL A N 1
ATOM 3508 C CA . VAL A 1 460 ? 23.72700 54.74000 -77.07200 1.000 20.06000 460 VAL A CA 1
ATOM 3509 C C . VAL A 1 460 ? 24.92000 54.05200 -76.42800 1.000 22.63000 460 VAL A C 1
ATOM 3510 O O . VAL A 1 460 ? 25.61300 53.26100 -77.06600 1.000 20.83000 460 VAL A O 1
ATOM 3514 N N . TRP A 1 461 ? 25.13800 54.34100 -75.14700 1.000 19.35000 461 TRP A N 1
ATOM 3515 C CA . TRP A 1 461 ? 26.11900 53.58400 -74.37200 1.000 19.98000 461 TRP A CA 1
ATOM 3516 C C . TRP A 1 461 ? 25.39000 52.75600 -73.31700 1.000 19.88000 461 TRP A C 1
ATOM 3517 O O . TRP A 1 461 ? 24.44700 53.25900 -72.70200 1.000 22.16000 461 TRP A O 1
ATOM 3528 N N . ASP A 1 462 ? 25.79900 51.49900 -73.13700 1.000 20.55000 462 ASP A N 1
ATOM 3529 C CA . ASP A 1 462 ? 25.17600 50.63400 -72.13100 1.000 23.76000 462 ASP A CA 1
ATOM 3530 C C . ASP A 1 462 ? 26.21900 50.00100 -71.24700 1.000 17.80000 462 ASP A C 1
ATOM 3531 O O . ASP A 1 462 ? 27.40900 49.86500 -71.62900 1.000 16.98000 462 ASP A O 1
ATOM 3536 N N . GLY A 1 463 ? 25.78600 49.57700 -70.06100 1.000 23.89000 463 GLY A N 1
ATOM 3537 C CA . GLY A 1 463 ? 26.68600 48.84700 -69.18900 1.000 16.89000 463 GLY A CA 1
ATOM 3538 C C . GLY A 1 463 ? 25.86200 48.04000 -68.20800 1.000 18.59000 463 GLY A C 1
ATOM 3539 O O . GLY A 1 463 ? 24.70800 48.35100 -67.93900 1.000 18.00000 463 GLY A O 1
ATOM 3540 N N . GLU A 1 464 ? 26.48400 47.00200 -67.68300 1.000 21.78000 464 GLU A N 1
ATOM 3541 C CA . GLU A 1 464 ? 25.88300 46.15200 -66.67200 1.000 22.75000 464 GLU A CA 1
ATOM 3542 C C . GLU A 1 464 ? 26.96400 45.70800 -65.69300 1.000 25.20000 464 GLU A C 1
ATOM 3543 O O . GLU A 1 464 ? 28.03400 45.26200 -66.10300 1.000 17.42000 464 GLU A O 1
ATOM 3549 N N . LEU A 1 465 ? 26.69200 45.86500 -64.39400 1.000 20.51000 465 LEU A N 1
ATOM 3550 C CA . LEU A 1 465 ? 27.60700 45.34100 -63.37700 1.000 17.67000 465 LEU A CA 1
ATOM 3551 C C . LEU A 1 465 ? 27.45500 43.82100 -63.35800 1.000 14.70000 465 LEU A C 1
ATOM 3552 O O . LEU A 1 465 ? 26.35300 43.31900 -63.60000 1.000 16.60000 465 LEU A O 1
ATOM 3557 N N . LEU A 1 466 ? 28.53100 43.10700 -63.03200 1.000 17.65000 466 LEU A N 1
ATOM 3558 C CA . LEU A 1 466 ? 28.47400 41.63000 -62.89100 1.000 18.69000 466 LEU A CA 1
ATOM 3559 C C . LEU A 1 466 ? 27.56500 41.17200 -61.74300 1.000 23.99000 466 LEU A C 1
ATOM 3560 O O . LEU A 1 466 ? 27.35200 41.91900 -60.78100 1.000 19.45000 466 LEU A O 1
ATOM 3565 N N . GLU A 1 467 ? 27.08300 39.92300 -61.83300 1.000 21.21000 467 GLU A N 1
ATOM 3566 C CA . GLU A 1 467 ? 26.19900 39.38600 -60.81300 1.000 16.77000 467 GLU A CA 1
ATOM 3567 C C . GLU A 1 467 ? 26.82100 38.19500 -60.10600 1.000 18.80000 467 GLU A C 1
ATOM 3568 O O . GLU A 1 467 ? 26.71900 38.08100 -58.88100 1.000 23.28000 467 GLU A O 1
ATOM 3574 N N . LYS A 1 468 ? 27.47700 37.33600 -60.87700 1.000 22.70000 468 LYS A N 1
ATOM 3575 C CA . LYS A 1 468 ? 27.98800 36.05900 -60.39800 1.000 23.12000 468 LYS A CA 1
ATOM 3576 C C . LYS A 1 468 ? 29.37900 36.19800 -59.79900 1.000 21.46000 468 LYS A C 1
ATOM 3577 O O . LYS A 1 468 ? 30.22200 36.97400 -60.28800 1.000 23.02000 468 LYS A O 1
ATOM 3583 N N . LEU A 1 469 ? 29.58400 35.49900 -58.69000 1.000 20.65000 469 LEU A N 1
ATOM 3584 C CA . LEU A 1 469 ? 30.79300 35.63900 -57.91700 1.000 19.96000 469 LEU A CA 1
ATOM 3585 C C . LEU A 1 469 ? 32.05100 34.99600 -58.49000 1.000 23.36000 469 LEU A C 1
ATOM 3586 O O . LEU A 1 469 ? 33.06600 35.67400 -58.65600 1.000 20.28000 469 LEU A O 1
ATOM 3591 N N . GLU A 1 470 ? 32.01600 33.67300 -58.71100 1.000 24.14000 470 GLU A N 1
ATOM 3592 C CA . GLU A 1 470 ? 33.25400 32.91600 -58.89800 1.000 21.23000 470 GLU A CA 1
ATOM 3593 C C . GLU A 1 470 ? 33.06500 31.74400 -59.81800 1.000 25.29000 470 GLU A C 1
ATOM 3594 O O . GLU A 1 470 ? 32.07300 31.01500 -59.71900 1.000 30.04000 470 GLU A O 1
ATOM 3600 N N . ALA A 1 471 ? 34.03500 31.59300 -60.70600 1.000 27.39000 471 ALA A N 1
ATOM 3601 C CA . ALA A 1 471 ? 34.16700 30.50400 -61.64500 1.000 30.01000 471 ALA A CA 1
ATOM 3602 C C . ALA A 1 471 ? 35.62100 30.02600 -61.58000 1.000 28.64000 471 ALA A C 1
ATOM 3603 O O . ALA A 1 471 ? 36.52200 30.81200 -61.31400 1.000 22.11000 471 ALA A O 1
ATOM 3605 N N . LYS A 1 472 ? 35.84300 28.73900 -61.82800 1.000 30.16000 472 LYS A N 1
ATOM 3606 C CA . LYS A 1 472 ? 37.18000 28.20400 -61.95200 1.000 22.16000 472 LYS A CA 1
ATOM 3607 C C . LYS A 1 472 ? 37.22100 27.42500 -63.26200 1.000 30.10000 472 LYS A C 1
ATOM 3608 O O . LYS A 1 472 ? 36.37100 26.56800 -63.49100 1.000 31.92000 472 LYS A O 1
ATOM 3614 N N . GLU A 1 473 ? 38.14800 27.80100 -64.12500 1.000 33.15000 473 GLU A N 1
ATOM 3615 C CA . GLU A 1 473 ? 38.27200 27.26300 -65.47000 1.000 41.39000 473 GLU A CA 1
ATOM 3616 C C . GLU A 1 473 ? 36.94600 27.34400 -66.22100 1.000 42.46000 473 GLU A C 1
ATOM 3617 O O . GLU A 1 473 ? 36.52200 26.38400 -66.79600 1.000 39.88000 473 GLU A O 1
ATOM 3623 N N . GLY A 1 474 ? 36.30000 28.49600 -66.17800 1.000 38.64000 474 GLY A N 1
ATOM 3624 C CA . GLY A 1 474 ? 35.02100 28.74700 -66.88100 1.000 36.95000 474 GLY A CA 1
ATOM 3625 C C . GLY A 1 474 ? 33.74700 28.15800 -66.27700 1.000 50.81000 474 GLY A C 1
ATOM 3626 O O . GLY A 1 474 ? 32.64800 28.44900 -66.76100 1.000 52.10000 474 GLY A O 1
ATOM 3627 N N . LYS A 1 475 ? 33.86200 27.31100 -65.24300 1.000 44.11000 475 LYS A N 1
ATOM 3628 C CA . LYS A 1 475 ? 32.74700 26.67700 -64.55300 1.000 36.52000 475 LYS A CA 1
ATOM 3629 C C . LYS A 1 475 ? 32.44800 27.33700 -63.20900 1.000 42.93000 475 LYS A C 1
ATOM 3630 O O . LYS A 1 475 ? 33.33800 27.49600 -62.42900 1.000 29.55000 475 LYS A O 1
ATOM 3636 N N . PRO A 1 476 ? 31.16600 27.65900 -62.93300 1.000 47.39000 476 PRO A N 1
ATOM 3637 C CA . PRO A 1 476 ? 30.85400 28.34700 -61.66600 1.000 45.98000 476 PRO A CA 1
ATOM 3638 C C . PRO A 1 476 ? 31.22600 27.48200 -60.46500 1.000 40.79000 476 PRO A C 1
ATOM 3639 O O . PRO A 1 476 ? 30.97100 26.26700 -60.47400 1.000 40.88000 476 PRO A O 1
ATOM 3643 N N . LEU A 1 477 ? 31.88300 28.08800 -59.47800 1.000 35.26000 477 LEU A N 1
ATOM 3644 C CA . LEU A 1 477 ? 32.26200 27.37200 -58.25700 1.000 38.59000 477 LEU A CA 1
ATOM 3645 C C . LEU A 1 477 ? 31.05800 27.08700 -57.36600 1.000 46.09000 477 LEU A C 1
ATOM 3646 O O . LEU A 1 477 ? 30.99600 26.04500 -56.70000 1.000 46.22000 477 LEU A O 1
ATOM 3651 N N . SER A 1 478 ? 30.09900 28.00800 -57.37700 1.000 40.41000 478 SER A N 1
ATOM 3652 C CA . SER A 1 478 ? 28.86200 27.84600 -56.62700 1.000 41.13000 478 SER A CA 1
ATOM 3653 C C . SER A 1 478 ? 27.79400 28.65100 -57.34700 1.000 48.84000 478 SER A C 1
ATOM 3654 O O . SER A 1 478 ? 28.04900 29.20900 -58.42500 1.000 34.94000 478 SER A O 1
ATOM 3657 N N . ASP A 1 479 ? 26.60900 28.73300 -56.75300 1.000 43.33000 479 ASP A N 1
ATOM 3658 C CA . ASP A 1 479 ? 25.58200 29.63100 -57.28200 1.000 49.72000 479 ASP A CA 1
ATOM 3659 C C . ASP A 1 479 ? 25.54900 31.00100 -56.56900 1.000 30.02000 479 ASP A C 1
ATOM 3660 O O . ASP A 1 479 ? 24.59900 31.77000 -56.73700 1.000 36.47000 479 ASP A O 1
ATOM 3665 N N . LYS A 1 480 ? 26.60800 31.29600 -55.81300 1.000 33.09000 480 LYS A N 1
ATOM 3666 C CA . LYS A 1 480 ? 26.74800 32.54700 -55.04100 1.000 30.44000 480 LYS A CA 1
ATOM 3667 C C . LYS A 1 480 ? 26.82800 33.79900 -55.93700 1.000 27.62000 480 LYS A C 1
ATOM 3668 O O . LYS A 1 480 ? 27.36000 33.74900 -57.05600 1.000 26.00000 480 LYS A O 1
ATOM 3674 N N . THR A 1 481 ? 26.29500 34.91000 -55.43600 1.000 28.10000 481 THR A N 1
ATOM 3675 C CA . THR A 1 481 ? 26.31000 36.17700 -56.15100 1.000 23.20000 481 THR A CA 1
ATOM 3676 C C . THR A 1 481 ? 27.26900 37.10400 -55.41500 1.000 22.69000 481 THR A C 1
ATOM 3677 O O . THR A 1 481 ? 27.47900 36.99000 -54.19500 1.000 18.85000 481 THR A O 1
ATOM 3681 N N . ILE A 1 482 ? 27.79600 38.07400 -56.15400 1.000 22.24000 482 ILE A N 1
ATOM 3682 C CA . ILE A 1 482 ? 28.62200 39.14500 -55.58200 1.000 19.33000 482 ILE A CA 1
ATOM 3683 C C . ILE A 1 482 ? 27.93700 39.79100 -54.37700 1.000 15.62000 482 ILE A C 1
ATOM 3684 O O . ILE A 1 482 ? 28.52200 39.89600 -53.26900 1.000 21.60000 482 ILE A O 1
ATOM 3689 N N . ALA A 1 483 ? 26.67800 40.18400 -54.60100 1.000 23.33000 483 ALA A N 1
ATOM 3690 C CA . ALA A 1 483 ? 25.85000 40.85500 -53.61100 1.000 30.99000 483 ALA A CA 1
ATOM 3691 C C . ALA A 1 483 ? 25.53500 39.95800 -52.40300 1.000 22.75000 483 ALA A C 1
ATOM 3692 O O . ALA A 1 483 ? 25.68900 40.40100 -51.28700 1.000 27.36000 483 ALA A O 1
ATOM 3694 N N . GLY A 1 484 ? 25.10500 38.71500 -52.63500 1.000 31.06000 484 GLY A N 1
ATOM 3695 C CA . GLY A 1 484 ? 24.91800 37.70400 -51.55300 1.000 26.50000 484 GLY A CA 1
ATOM 3696 C C . GLY A 1 484 ? 26.16200 37.43900 -50.73000 1.000 27.14000 484 GLY A C 1
ATOM 3697 O O . GLY A 1 484 ? 26.13500 37.47600 -49.47600 1.000 23.39000 484 GLY A O 1
ATOM 3698 N N . GLU A 1 485 ? 27.27100 37.21200 -51.42400 1.000 26.08000 485 GLU A N 1
ATOM 3699 C CA . GLU A 1 485 ? 28.55300 36.98800 -50.75300 1.000 32.14000 485 GLU A CA 1
ATOM 3700 C C . GLU A 1 485 ? 29.08900 38.18200 -49.98800 1.000 25.75000 485 GLU A C 1
ATOM 3701 O O . GLU A 1 485 ? 29.62300 37.99900 -48.87700 1.000 19.27000 485 GLU A O 1
ATOM 3707 N N . TYR A 1 486 ? 28.93200 39.39000 -50.56000 1.000 17.76000 486 TYR A N 1
ATOM 3708 C CA . TYR A 1 486 ? 29.45400 40.61700 -49.95900 1.000 22.43000 486 TYR A CA 1
ATOM 3709 C C . TYR A 1 486 ? 28.35900 41.67300 -49.83400 1.000 23.03000 486 TYR A C 1
ATOM 3710 O O . TYR A 1 486 ? 28.30400 42.58300 -50.66600 1.000 24.88000 486 TYR A O 1
ATOM 3719 N N . PRO A 1 487 ? 27.50500 41.57800 -48.79300 1.000 22.54000 487 PRO A N 1
ATOM 3720 C CA . PRO A 1 487 ? 26.39200 42.52800 -48.59600 1.000 28.62000 487 PRO A CA 1
ATOM 3721 C C . PRO A 1 487 ? 26.86200 43.97300 -48.32400 1.000 24.39000 487 PRO A C 1
ATOM 3722 O O . PRO A 1 487 ? 26.10300 44.92300 -48.51100 1.000 25.20000 487 PRO A O 1
ATOM 3726 N N . ASP A 1 488 ? 28.10100 44.12400 -47.86800 1.000 23.75000 488 ASP A N 1
ATOM 3727 C CA . ASP A 1 488 ? 28.64400 45.43400 -47.59500 1.000 24.91000 488 ASP A CA 1
ATOM 3728 C C . ASP A 1 488 ? 29.06200 46.15900 -48.87400 1.000 18.16000 488 ASP A C 1
ATOM 3729 O O . ASP A 1 488 ? 29.30400 47.35000 -48.83200 1.000 28.90000 488 ASP A O 1
ATOM 3734 N N . TYR A 1 489 ? 29.16500 45.44700 -49.98300 1.000 21.71000 489 TYR A N 1
ATOM 3735 C CA . TYR A 1 489 ? 29.64400 46.04400 -51.23600 1.000 24.40000 489 TYR A CA 1
ATOM 3736 C C . TYR A 1 489 ? 28.74700 47.17300 -51.75900 1.000 17.60000 489 TYR A C 1
ATOM 3737 O O . TYR A 1 489 ? 29.25700 48.19700 -52.23600 1.000 21.71000 489 TYR A O 1
ATOM 3746 N N . GLN A 1 490 ? 27.42500 46.97700 -51.69000 1.000 20.02000 490 GLN A N 1
ATOM 3747 C CA . GLN A 1 490 ? 26.42900 48.04900 -51.96000 1.000 21.29000 490 GLN A CA 1
ATOM 3748 C C . GLN A 1 490 ? 26.74900 48.88100 -53.20300 1.000 21.11000 490 GLN A C 1
ATOM 3749 O O . GLN A 1 490 ? 26.81000 50.12600 -53.15800 1.000 23.05000 490 GLN A O 1
ATOM 3755 N N . ARG A 1 491 ? 26.96400 48.18000 -54.30000 1.000 20.64000 491 ARG A N 1
ATOM 3756 C CA . ARG A 1 491 ? 27.30600 48.80200 -55.58000 1.000 25.20000 491 ARG A CA 1
ATOM 3757 C C . ARG A 1 491 ? 26.08900 49.57700 -56.05700 1.000 21.59000 491 ARG A C 1
ATOM 3758 O O . ARG A 1 491 ? 24.95300 49.12300 -55.90000 1.000 28.15000 491 ARG A O 1
ATOM 3766 N N . LYS A 1 492 ? 26.32000 50.76300 -56.60500 1.000 24.69000 492 LYS A N 1
ATOM 3767 C CA . LYS A 1 492 ? 25.21700 51.63400 -56.98200 1.000 19.52000 492 LYS A CA 1
ATOM 3768 C C . LYS A 1 492 ? 25.69300 52.53500 -58.08100 1.000 20.48000 492 LYS A C 1
ATOM 3769 O O . LYS A 1 492 ? 26.69400 53.24200 -57.91300 1.000 22.20000 492 LYS A O 1
ATOM 3775 N N . ILE A 1 493 ? 24.95000 52.52000 -59.17400 1.000 21.45000 493 ILE A N 1
ATOM 3776 C CA . ILE A 1 493 ? 25.23300 53.39900 -60.31100 1.000 22.21000 493 ILE A CA 1
ATOM 3777 C C . ILE A 1 493 ? 24.36300 54.65500 -60.20100 1.000 20.38000 493 ILE A C 1
ATOM 3778 O O . ILE A 1 493 ? 23.15100 54.56000 -59.95600 1.000 27.71000 493 ILE A O 1
ATOM 3783 N N . SER A 1 494 ? 24.97300 55.80800 -60.44400 1.000 20.74000 494 SER A N 1
ATOM 3784 C CA . SER A 1 494 ? 24.27500 57.11200 -60.49000 1.000 24.14000 494 SER A CA 1
ATOM 3785 C C . SER A 1 494 ? 24.71600 57.91000 -61.69500 1.000 22.27000 494 SER A C 1
ATOM 3786 O O . SER A 1 494 ? 25.93800 57.94000 -62.05300 1.000 18.48000 494 SER A O 1
ATOM 3789 N N . ALA A 1 495 ? 23.73700 58.56600 -62.31600 1.000 28.76000 495 ALA A N 1
ATOM 3790 C CA . ALA A 1 495 ? 24.02000 59.61500 -63.33100 1.000 20.40000 495 ALA A CA 1
ATOM 3791 C C . ALA A 1 495 ? 24.69900 60.77500 -62.63700 1.000 24.01000 495 ALA A C 1
ATOM 3792 O O . ALA A 1 495 ? 24.40900 61.06500 -61.47300 1.000 18.70000 495 ALA A O 1
ATOM 3794 N N . THR A 1 496 ? 25.61300 61.43700 -63.34400 1.000 24.50000 496 THR A N 1
ATOM 3795 C CA . THR A 1 496 ? 26.29400 62.62500 -62.81000 1.000 21.56000 496 THR A CA 1
ATOM 3796 C C . THR A 1 496 ? 26.18000 63.78100 -63.82500 1.000 22.30000 496 THR A C 1
ATOM 3797 O O . THR A 1 496 ? 25.74400 63.56600 -64.98400 1.000 21.36000 496 THR A O 1
ATOM 3801 N N . ARG A 1 497 ? 26.62300 64.96700 -63.37800 1.000 21.57000 497 ARG A N 1
ATOM 3802 C CA . ARG A 1 497 ? 26.77600 66.16700 -64.19400 1.000 24.79000 497 ARG A CA 1
ATOM 3803 C C . ARG A 1 497 ? 27.27100 65.91100 -65.60600 1.000 22.11000 497 ARG A C 1
ATOM 3804 O O . ARG A 1 497 ? 26.84200 66.57600 -66.54800 1.000 25.75000 497 ARG A O 1
ATOM 3812 N N . ASP A 1 498 ? 28.28000 65.05100 -65.71400 1.000 16.80000 498 ASP A N 1
ATOM 3813 C CA . ASP A 1 498 ? 28.99500 64.86200 -66.96100 1.000 18.74000 498 ASP A CA 1
ATOM 3814 C C . ASP A 1 498 ? 29.29200 63.37500 -67.24700 1.000 20.47000 498 ASP A C 1
ATOM 3815 O O . ASP A 1 498 ? 30.30700 63.04600 -67.90300 1.000 19.25000 498 ASP A O 1
ATOM 3820 N N . GLY A 1 499 ? 28.43500 62.49300 -66.73400 1.000 21.23000 499 GLY A N 1
ATOM 3821 C CA . GLY A 1 499 ? 28.56400 61.04700 -66.97600 1.000 15.23000 499 GLY A CA 1
ATOM 3822 C C . GLY A 1 499 ? 27.83400 60.24500 -65.92800 1.000 22.57000 499 GLY A C 1
ATOM 3823 O O . GLY A 1 499 ? 26.61500 60.38000 -65.74900 1.000 18.08000 499 GLY A O 1
ATOM 3824 N N . LEU A 1 500 ? 28.59900 59.38700 -65.25700 1.000 16.65000 500 LEU A N 1
ATOM 3825 C CA . LEU A 1 500 ? 28.08000 58.44800 -64.29500 1.000 17.18000 500 LEU A CA 1
ATOM 3826 C C . LEU A 1 500 ? 29.19100 57.97200 -63.39600 1.000 14.58000 500 LEU A C 1
ATOM 3827 O O . LEU A 1 500 ? 30.38200 58.02200 -63.73900 1.000 18.68000 500 LEU A O 1
ATOM 3832 N N . LYS A 1 501 ? 28.80300 57.52400 -62.20700 1.000 18.19000 501 LYS A N 1
ATOM 3833 C CA . LYS A 1 501 ? 29.73400 56.94500 -61.28900 1.000 16.39000 501 LYS A CA 1
ATOM 3834 C C . LYS A 1 501 ? 29.13800 55.64700 -60.72800 1.000 20.29000 501 LYS A C 1
ATOM 3835 O O . LYS A 1 501 ? 27.92000 55.42100 -60.81800 1.000 19.48000 501 LYS A O 1
ATOM 3841 N N . VAL A 1 502 ? 30.01100 54.79600 -60.21100 1.000 14.85000 502 VAL A N 1
ATOM 3842 C CA . VAL A 1 502 ? 29.60000 53.65100 -59.39600 1.000 13.92000 502 VAL A CA 1
ATOM 3843 C C . VAL A 1 502 ? 30.24800 53.86600 -58.08000 1.000 11.18000 502 VAL A C 1
ATOM 3844 O O . VAL A 1 502 ? 31.49100 54.04000 -58.00900 1.000 16.50000 502 VAL A O 1
ATOM 3848 N N . THR A 1 503 ? 29.41700 53.87500 -57.04600 1.000 14.35000 503 THR A N 1
ATOM 3849 C CA . THR A 1 503 ? 29.90900 53.96600 -55.64500 1.000 20.41000 503 THR A CA 1
ATOM 3850 C C . THR A 1 503 ? 29.86100 52.58600 -54.95500 1.000 13.19000 503 THR A C 1
ATOM 3851 O O . THR A 1 503 ? 29.04600 51.76300 -55.32500 1.000 19.50000 503 THR A O 1
ATOM 3855 N N . PHE A 1 504 ? 30.69200 52.38900 -53.93400 1.000 18.45000 504 PHE A N 1
ATOM 3856 C CA . PHE A 1 504 ? 30.87600 51.08200 -53.27500 1.000 16.36000 504 PHE A CA 1
ATOM 3857 C C . PHE A 1 504 ? 30.86600 51.29400 -51.77900 1.000 13.03000 504 PHE A C 1
ATOM 3858 O O . PHE A 1 504 ? 31.45400 52.25000 -51.28700 1.000 18.89000 504 PHE A O 1
ATOM 3866 N N . GLY A 1 505 ? 30.22800 50.37900 -51.06600 1.000 14.95000 505 GLY A N 1
ATOM 3867 C CA . GLY A 1 505 ? 30.32800 50.33800 -49.60900 1.000 19.36000 505 GLY A CA 1
ATOM 3868 C C . GLY A 1 505 ? 31.67000 49.82200 -49.13000 1.000 15.25000 505 GLY A C 1
ATOM 3869 O O . GLY A 1 505 ? 32.48200 49.36000 -49.92100 1.000 21.62000 505 GLY A O 1
ATOM 3870 N N . LYS A 1 506 ? 31.88200 49.91500 -47.80900 1.000 18.05000 506 LYS A N 1
ATOM 3871 C CA . LYS A 1 506 ? 33.09400 49.49100 -47.12500 1.000 13.76000 506 LYS A CA 1
ATOM 3872 C C . LYS A 1 506 ? 33.06000 47.98700 -46.97500 1.000 21.27000 506 LYS A C 1
ATOM 3873 O O . LYS A 1 506 ? 32.17500 47.47700 -46.26700 1.000 16.27000 506 LYS A O 1
ATOM 3879 N N . VAL A 1 507 ? 34.01900 47.28800 -47.60000 1.000 21.20000 507 VAL A N 1
ATOM 3880 C CA . VAL A 1 507 ? 34.10300 45.79900 -47.49400 1.000 17.84000 507 VAL A CA 1
ATOM 3881 C C . VAL A 1 507 ? 35.48300 45.48600 -47.00100 1.000 23.01000 507 VAL A C 1
ATOM 3882 O O . VAL A 1 507 ? 36.48600 45.85300 -47.63400 1.000 18.98000 507 VAL A O 1
ATOM 3886 N N . ARG A 1 508 ? 35.54900 44.79700 -45.86000 1.000 16.51000 508 ARG A N 1
ATOM 3887 C CA . ARG A 1 508 ? 36.82200 44.44800 -45.28400 1.000 12.61000 508 ARG A CA 1
ATOM 3888 C C . ARG A 1 508 ? 37.03500 42.92000 -45.33900 1.000 14.73000 508 ARG A C 1
ATOM 3889 O O . ARG A 1 508 ? 37.46300 42.33200 -44.37300 1.000 16.42000 508 ARG A O 1
ATOM 3897 N N . ALA A 1 509 ? 36.74800 42.30600 -46.48900 1.000 18.68000 509 ALA A N 1
ATOM 3898 C CA . ALA A 1 509 ? 36.90400 40.86200 -46.73200 1.000 20.16000 509 ALA A CA 1
ATOM 3899 C C . ALA A 1 509 ? 38.39100 40.61200 -46.99500 1.000 20.43000 509 ALA A C 1
ATOM 3900 O O . ALA A 1 509 ? 38.87600 40.66000 -48.13100 1.000 17.12000 509 ALA A O 1
ATOM 3902 N N . THR A 1 510 ? 39.10100 40.35600 -45.90000 1.000 14.92000 510 THR A N 1
ATOM 3903 C CA . THR A 1 510 ? 40.56300 40.31900 -45.83100 1.000 16.10000 510 THR A CA 1
ATOM 3904 C C . THR A 1 510 ? 41.28300 39.57700 -46.93900 1.000 18.71000 510 THR A C 1
ATOM 3905 O O . THR A 1 510 ? 42.37000 40.00200 -47.35600 1.000 18.61000 510 THR A O 1
ATOM 3909 N N . TRP A 1 511 ? 40.68700 38.46500 -47.39400 1.000 19.97000 511 TRP A N 1
ATOM 3910 C CA . TRP A 1 511 ? 41.26600 37.51600 -48.35200 1.000 17.42000 511 TRP A CA 1
ATOM 3911 C C . TRP A 1 511 ? 40.75600 37.67000 -49.80000 1.000 16.76000 511 TRP A C 1
ATOM 3912 O O . TRP A 1 511 ? 41.14100 36.89600 -50.68200 1.000 16.25000 511 TRP A O 1
ATOM 3923 N N . ASP A 1 512 ? 39.92900 38.68400 -50.03400 1.000 16.08000 512 ASP A N 1
ATOM 3924 C CA . ASP A 1 512 ? 39.09500 38.73900 -51.25300 1.000 21.78000 512 ASP A CA 1
ATOM 3925 C C . ASP A 1 512 ? 38.84500 40.08500 -51.89400 1.000 14.75000 512 ASP A C 1
ATOM 3926 O O . ASP A 1 512 ? 38.93000 40.21800 -53.13700 1.000 14.53000 512 ASP A O 1
ATOM 3931 N N . LEU A 1 513 ? 38.45800 41.04200 -51.05900 1.000 16.25000 513 LEU A N 1
ATOM 3932 C CA . LEU A 1 513 ? 37.89600 42.34300 -51.54600 1.000 17.04000 513 LEU A CA 1
ATOM 3933 C C . LEU A 1 513 ? 37.95900 43.37500 -50.43900 1.000 19.49000 513 LEU A C 1
ATOM 3934 O O . LEU A 1 513 ? 37.39000 43.19200 -49.34200 1.000 17.44000 513 LEU A O 1
ATOM 3939 N N . LEU A 1 514 ? 38.68000 44.45600 -50.72600 1.000 19.37000 514 LEU A N 1
ATOM 3940 C CA . LEU A 1 514 ? 38.97400 45.48200 -49.73100 1.000 19.32000 514 LEU A CA 1
ATOM 3941 C C . LEU A 1 514 ? 38.66400 46.85400 -50.30500 1.000 17.79000 514 LEU A C 1
ATOM 3942 O O . LEU A 1 514 ? 39.20300 47.24300 -51.33800 1.000 14.37000 514 LEU A O 1
ATOM 3947 N N . THR A 1 515 ? 37.75000 47.55500 -49.63600 1.000 20.33000 515 THR A N 1
ATOM 3948 C CA . THR A 1 515 ? 37.33300 48.86200 -50.06300 1.000 16.90000 515 THR A CA 1
ATOM 3949 C C . THR A 1 515 ? 37.17700 49.75400 -48.82700 1.000 24.07000 515 THR A C 1
ATOM 3950 O O . THR A 1 515 ? 36.84500 49.27200 -47.70500 1.000 26.01000 515 THR A O 1
ATOM 3954 N N . SER A 1 516 ? 37.35700 51.04900 -49.05100 1.000 17.85000 516 SER A N 1
ATOM 3955 C CA . SER A 1 516 ? 37.37100 52.02300 -47.96200 1.000 22.15000 516 SER A CA 1
ATOM 3956 C C . SER A 1 516 ? 35.97400 52.47400 -47.47200 1.000 23.95000 516 SER A C 1
ATOM 3957 O O . SER A 1 516 ? 35.86100 53.02100 -46.36700 1.000 21.99000 516 SER A O 1
ATOM 3960 N N . GLY A 1 517 ? 34.94300 52.23400 -48.28300 1.000 19.22000 517 GLY A N 1
ATOM 3961 C CA . GLY A 1 517 ? 33.64700 52.92100 -48.16800 1.000 21.13000 517 GLY A CA 1
ATOM 3962 C C . GLY A 1 517 ? 33.50900 54.22600 -48.99200 1.000 19.37000 517 GLY A C 1
ATOM 3963 O O . GLY A 1 517 ? 32.41100 54.77500 -49.13300 1.000 20.06000 517 GLY A O 1
ATOM 3964 N N . GLU A 1 518 ? 34.61400 54.72300 -49.52200 1.000 18.69000 518 GLU A N 1
ATOM 3965 C CA . GLU A 1 518 ? 34.61800 55.97900 -50.24000 1.000 21.62000 518 GLU A CA 1
ATOM 3966 C C . GLU A 1 518 ? 35.19800 55.82300 -51.64100 1.000 20.35000 518 GLU A C 1
ATOM 3967 O O . GLU A 1 518 ? 35.43000 56.81200 -52.32800 1.000 20.85000 518 GLU A O 1
ATOM 3973 N N . SER A 1 519 ? 35.41700 54.58700 -52.07100 1.000 17.62000 519 SER A N 1
ATOM 3974 C CA . SER A 1 519 ? 35.95000 54.33700 -53.42300 1.000 16.76000 519 SER A CA 1
ATOM 3975 C C . SER A 1 519 ? 34.88100 54.49300 -54.48300 1.000 15.03000 519 SER A C 1
ATOM 3976 O O . SER A 1 519 ? 33.71900 54.31300 -54.20800 1.000 17.06000 519 SER A O 1
ATOM 3979 N N . GLU A 1 520 ? 35.27900 54.86500 -55.70400 1.000 14.20000 520 GLU A N 1
ATOM 3980 C CA . GLU A 1 520 ? 34.31800 55.08900 -56.77100 1.000 12.51000 520 GLU A CA 1
ATOM 3981 C C . GLU A 1 520 ? 34.93100 54.74400 -58.11500 1.000 13.20000 520 GLU A C 1
ATOM 3982 O O . GLU A 1 520 ? 36.15500 54.84700 -58.29100 1.000 16.37000 520 GLU A O 1
ATOM 3988 N N . TYR A 1 521 ? 34.06400 54.35200 -59.04500 1.000 15.06000 521 TYR A N 1
ATOM 3989 C CA . TYR A 1 521 ? 34.46800 54.24200 -60.45400 1.000 14.81000 521 TYR A CA 1
ATOM 3990 C C . TYR A 1 521 ? 33.70400 55.26200 -61.20700 1.000 13.69000 521 TYR A C 1
ATOM 3991 O O . TYR A 1 521 ? 32.47800 55.17300 -61.25600 1.000 15.89000 521 TYR A O 1
ATOM 4000 N N . GLN A 1 522 ? 34.41900 56.23500 -61.75700 1.000 17.47000 522 GLN A N 1
ATOM 4001 C CA . GLN A 1 522 ? 33.76100 57.40300 -62.40900 1.000 13.57000 522 GLN A CA 1
ATOM 4002 C C . GLN A 1 522 ? 33.98700 57.42300 -63.89200 1.000 14.50000 522 GLN A C 1
ATOM 4003 O O . GLN A 1 522 ? 35.09700 57.15300 -64.36000 1.000 16.82000 522 GLN A O 1
ATOM 4009 N N . VAL A 1 523 ? 32.92200 57.76100 -64.60300 1.000 16.75000 523 VAL A N 1
ATOM 4010 C CA . VAL A 1 523 ? 32.95200 58.00900 -66.05200 1.000 11.37000 523 VAL A CA 1
ATOM 4011 C C . VAL A 1 523 ? 32.61700 59.49700 -66.31000 1.000 18.13000 523 VAL A C 1
ATOM 4012 O O . VAL A 1 523 ? 31.53300 59.95600 -65.98600 1.000 18.61000 523 VAL A O 1
ATOM 4016 N N . HIS A 1 524 ? 33.56300 60.22100 -66.90000 1.000 17.91000 524 HIS A N 1
ATOM 4017 C CA . HIS A 1 524 ? 33.35700 61.62100 -67.31100 1.000 15.44000 524 HIS A CA 1
ATOM 4018 C C . HIS A 1 524 ? 33.48800 61.69700 -68.83200 1.000 20.66000 524 HIS A C 1
ATOM 4019 O O . HIS A 1 524 ? 34.35700 61.03700 -69.41300 1.000 16.06000 524 HIS A O 1
ATOM 4026 N N . LYS A 1 525 ? 32.61800 62.47500 -69.46300 1.000 18.40000 525 LYS A N 1
ATOM 4027 C CA . LYS A 1 525 ? 32.58300 62.53500 -70.94800 1.000 17.79000 525 LYS A CA 1
ATOM 4028 C C . LYS A 1 525 ? 32.57300 63.98600 -71.38800 1.000 21.69000 525 LYS A C 1
ATOM 4029 O O . LYS A 1 525 ? 32.01400 64.83300 -70.69100 1.000 16.95000 525 LYS A O 1
ATOM 4035 N N . SER A 1 526 ? 33.16500 64.24400 -72.55900 1.000 20.05000 526 SER A N 1
ATOM 4036 C CA . SER A 1 526 ? 33.21600 65.60100 -73.10600 1.000 20.05000 526 SER A CA 1
ATOM 4037 C C . SER A 1 526 ? 31.90400 66.04100 -73.74400 1.000 19.96000 526 SER A C 1
ATOM 4038 O O . SER A 1 526 ? 31.67600 67.24700 -73.96500 1.000 28.90000 526 SER A O 1
ATOM 4041 N N . LEU A 1 527 ? 31.07100 65.07400 -74.09200 1.000 22.91000 527 LEU A N 1
ATOM 4042 C CA . LEU A 1 527 ? 29.77700 65.27100 -74.70200 1.000 26.25000 527 LEU A CA 1
ATOM 4043 C C . LEU A 1 527 ? 28.67600 65.11200 -73.64200 1.000 26.23000 527 LEU A C 1
ATOM 4044 O O . LEU A 1 527 ? 28.79400 64.24200 -72.76200 1.000 25.30000 527 LEU A O 1
ATOM 4049 N N . PRO A 1 528 ? 27.63100 65.97000 -73.69300 1.000 29.69000 528 PRO A N 1
ATOM 4050 C CA . PRO A 1 528 ? 26.45400 65.85000 -72.82200 1.000 29.16000 528 PRO A CA 1
ATOM 4051 C C . PRO A 1 528 ? 25.64400 64.63300 -73.20200 1.000 24.71000 528 PRO A C 1
ATOM 4052 O O . PRO A 1 528 ? 25.31500 64.46400 -74.38200 1.000 22.46000 528 PRO A O 1
ATOM 4056 N N . VAL A 1 529 ? 25.35800 63.78400 -72.21600 1.000 24.91000 529 VAL A N 1
ATOM 4057 C CA . VAL A 1 529 ? 24.57200 62.55500 -72.43600 1.000 26.16000 529 VAL A CA 1
ATOM 4058 C C . VAL A 1 529 ? 23.42900 62.47000 -71.39700 1.000 27.96000 529 VAL A C 1
ATOM 4059 O O . VAL A 1 529 ? 23.54900 63.02600 -70.28700 1.000 34.87000 529 VAL A O 1
ATOM 4063 N N . GLN A 1 530 ? 22.32600 61.82500 -71.75200 1.000 22.58000 530 GLN A N 1
ATOM 4064 C CA . GLN A 1 530 ? 21.21500 61.62200 -70.79000 1.000 19.69000 530 GLN A CA 1
ATOM 4065 C C . GLN A 1 530 ? 21.32300 60.17100 -70.34200 1.000 25.73000 530 GLN A C 1
ATOM 4066 O O . GLN A 1 530 ? 21.32700 59.29200 -71.18700 1.000 17.98000 530 GLN A O 1
ATOM 4072 N N . THR A 1 531 ? 21.40500 59.93300 -69.03100 1.000 22.82000 531 THR A N 1
ATOM 4073 C CA . THR A 1 531 ? 21.78300 58.62200 -68.48400 1.000 24.65000 531 THR A CA 1
ATOM 4074 C C . THR A 1 531 ? 20.63800 58.09400 -67.61800 1.000 19.80000 531 THR A C 1
ATOM 4075 O O . THR A 1 531 ? 20.18400 58.78900 -66.72900 1.000 21.02000 531 THR A O 1
ATOM 4079 N N . GLU A 1 532 ? 20.16100 56.88900 -67.92900 1.000 21.89000 532 GLU A N 1
ATOM 4080 C CA . GLU A 1 532 ? 19.10400 56.20100 -67.17900 1.000 26.63000 532 GLU A CA 1
ATOM 4081 C C . GLU A 1 532 ? 19.70900 55.02200 -66.44300 1.000 29.27000 532 GLU A C 1
ATOM 4082 O O . GLU A 1 532 ? 20.38800 54.22000 -67.06900 1.000 24.19000 532 GLU A O 1
ATOM 4088 N N . ILE A 1 533 ? 19.46600 54.93300 -65.12900 1.000 29.67000 533 ILE A N 1
ATOM 4089 C CA . ILE A 1 533 ? 19.87300 53.77300 -64.30900 1.000 31.77000 533 ILE A CA 1
ATOM 4090 C C . ILE A 1 533 ? 18.67000 52.83900 -64.18100 1.000 27.99000 533 ILE A C 1
ATOM 4091 O O . ILE A 1 533 ? 17.56000 53.28900 -63.91700 1.000 27.07000 533 ILE A O 1
ATOM 4096 N N . ASN A 1 534 ? 18.89000 51.54000 -64.39400 1.000 31.60000 534 ASN A N 1
ATOM 4097 C CA . ASN A 1 534 ? 17.88500 50.53800 -64.08900 1.000 31.42000 534 ASN A CA 1
ATOM 4098 C C . ASN A 1 534 ? 18.53700 49.42100 -63.28300 1.000 22.71000 534 ASN A C 1
ATOM 4099 O O . ASN A 1 534 ? 19.06000 48.47400 -63.84800 1.000 24.15000 534 ASN A O 1
ATOM 4104 N N . GLY A 1 535 ? 18.50600 49.57500 -61.96000 1.000 25.93000 535 GLY A N 1
ATOM 4105 C CA . GLY A 1 535 ? 19.25300 48.69900 -61.03500 1.000 33.02000 535 GLY A CA 1
ATOM 4106 C C . GLY A 1 535 ? 20.75500 48.63100 -61.31500 1.000 28.11000 535 GLY A C 1
ATOM 4107 O O . GLY A 1 535 ? 21.45900 49.64900 -61.23600 1.000 27.65000 535 GLY A O 1
ATOM 4108 N N . ASN A 1 536 ? 21.23100 47.44100 -61.70900 1.000 24.23000 536 ASN A N 1
ATOM 4109 C CA A ASN A 1 536 ? 22.64900 47.22400 -61.96900 0.550 23.40000 536 ASN A CA 1
ATOM 4110 C CA B ASN A 1 536 ? 22.64900 47.21300 -61.95800 0.450 23.42000 536 ASN A CA 1
ATOM 4111 C C . ASN A 1 536 ? 23.04000 47.57300 -63.39800 1.000 21.58000 536 ASN A C 1
ATOM 4112 O O . ASN A 1 536 ? 24.19400 47.37500 -63.78600 1.000 20.27000 536 ASN A O 1
ATOM 4121 N N . ARG A 1 537 ? 22.07400 48.08200 -64.17100 1.000 23.99000 537 ARG A N 1
ATOM 4122 C CA . ARG A 1 537 ? 22.29800 48.50700 -65.58600 1.000 21.18000 537 ARG A CA 1
ATOM 4123 C C . ARG A 1 537 ? 22.20900 50.03900 -65.76900 1.000 23.85000 537 ARG A C 1
ATOM 4124 O O . ARG A 1 537 ? 21.62700 50.73700 -64.93400 1.000 21.39000 537 ARG A O 1
ATOM 4132 N N . PHE A 1 538 ? 22.78400 50.54100 -66.87800 1.000 18.89000 538 PHE A N 1
ATOM 4133 C CA . PHE A 1 538 ? 22.64700 51.91800 -67.26300 1.000 16.67000 538 PHE A CA 1
ATOM 4134 C C . PHE A 1 538 ? 22.55800 51.97500 -68.76100 1.000 19.05000 538 PHE A C 1
ATOM 4135 O O . PHE A 1 538 ? 23.12700 51.10800 -69.43900 1.000 19.79000 538 PHE A O 1
ATOM 4143 N N . THR A 1 539 ? 21.85400 52.99400 -69.25900 1.000 17.69000 539 THR A N 1
ATOM 4144 C CA . THR A 1 539 ? 21.91000 53.39300 -70.67600 1.000 16.88000 539 THR A CA 1
ATOM 4145 C C . THR A 1 539 ? 22.14900 54.92900 -70.73200 1.000 23.49000 539 THR A C 1
ATOM 4146 O O . THR A 1 539 ? 21.52300 55.65900 -69.96500 1.000 25.85000 539 THR A O 1
ATOM 4150 N N . SER A 1 540 ? 23.06900 55.38500 -71.58800 1.000 16.94000 540 SER A N 1
ATOM 4151 C CA . SER A 1 540 ? 23.28800 56.81500 -71.85700 1.000 21.25000 540 SER A CA 1
ATOM 4152 C C . SER A 1 540 ? 23.00000 57.08300 -73.34100 1.000 21.39000 540 SER A C 1
ATOM 4153 O O . SER A 1 540 ? 23.33600 56.27200 -74.19800 1.000 24.63000 540 SER A O 1
ATOM 4156 N N . LYS A 1 541 ? 22.32900 58.18600 -73.64900 1.000 20.44000 541 LYS A N 1
ATOM 4157 C CA . LYS A 1 541 ? 21.96700 58.48200 -75.05800 1.000 17.59000 541 LYS A CA 1
ATOM 4158 C C . LYS A 1 541 ? 22.41800 59.87300 -75.44500 1.000 23.97000 541 LYS A C 1
ATOM 4159 O O . LYS A 1 541 ? 22.46200 60.76600 -74.59600 1.000 17.52000 541 LYS A O 1
ATOM 4165 N N . ALA A 1 542 ? 22.74900 60.06800 -76.72000 1.000 21.42000 542 ALA A N 1
ATOM 4166 C CA . ALA A 1 542 ? 22.95500 61.41000 -77.25700 1.000 22.12000 542 ALA A CA 1
ATOM 4167 C C . ALA A 1 542 ? 22.63500 61.37500 -78.72800 1.000 21.60000 542 ALA A C 1
ATOM 4168 O O . ALA A 1 542 ? 22.77300 60.34200 -79.36600 1.000 16.45000 542 ALA A O 1
ATOM 4170 N N . HIS A 1 543 ? 22.26100 62.52600 -79.28000 1.000 20.52000 543 HIS A N 1
ATOM 4171 C CA . HIS A 1 543 ? 22.06500 62.65100 -80.73600 1.000 19.19000 543 HIS A CA 1
ATOM 4172 C C . HIS A 1 543 ? 23.16600 63.54500 -81.34100 1.000 25.14000 543 HIS A C 1
ATOM 4173 O O . HIS A 1 543 ? 23.50700 64.59400 -80.77300 1.000 27.42000 543 HIS A O 1
ATOM 4180 N N . ILE A 1 544 ? 23.73100 63.13300 -82.48000 1.000 18.49000 544 ILE A N 1
ATOM 4181 C CA . ILE A 1 544 ? 24.76700 63.91600 -83.15300 1.000 21.57000 544 ILE A CA 1
ATOM 4182 C C . ILE A 1 544 ? 24.32100 64.16500 -84.60100 1.000 26.14000 544 ILE A C 1
ATOM 4183 O O . ILE A 1 544 ? 23.58100 63.35900 -85.14700 1.000 26.81000 544 ILE A O 1
ATOM 4188 N N . ASN A 1 545 ? 24.76500 65.27600 -85.19000 1.000 22.05000 545 ASN A N 1
ATOM 4189 C CA . ASN A 1 545 ? 24.27200 65.73500 -86.49600 1.000 16.25000 545 ASN A CA 1
ATOM 4190 C C . ASN A 1 545 ? 25.26900 65.49100 -87.60600 1.000 19.58000 545 ASN A C 1
ATOM 4191 O O . ASN A 1 545 ? 24.99700 65.78700 -88.77500 1.000 26.71000 545 ASN A O 1
ATOM 4196 N N . GLY A 1 546 ? 26.41300 64.92100 -87.24800 1.000 27.27000 546 GLY A N 1
ATOM 4197 C CA . GLY A 1 546 ? 27.43500 64.50400 -88.18500 1.000 30.45000 546 GLY A CA 1
ATOM 4198 C C . GLY A 1 546 ? 28.65800 64.06100 -87.41300 1.000 25.99000 546 GLY A C 1
ATOM 4199 O O . GLY A 1 546 ? 28.56800 63.77500 -86.19800 1.000 23.18000 546 GLY A O 1
ATOM 4200 N N . SER A 1 547 ? 29.78700 64.02400 -88.11100 1.000 17.88000 547 SER A N 1
ATOM 4201 C CA . SER A 1 547 ? 31.06800 63.62000 -87.52900 1.000 25.62000 547 SER A CA 1
ATOM 4202 C C . SER A 1 547 ? 31.37100 64.35900 -86.23400 1.000 27.63000 547 SER A C 1
ATOM 4203 O O . SER A 1 547 ? 31.18100 65.57300 -86.15900 1.000 23.75000 547 SER A O 1
ATOM 4206 N N . THR A 1 548 ? 31.81100 63.61400 -85.23000 1.000 21.73000 548 THR A N 1
ATOM 4207 C CA . THR A 1 548 ? 32.03700 64.12800 -83.84700 1.000 21.88000 548 THR A CA 1
ATOM 4208 C C . THR A 1 548 ? 33.18800 63.32800 -83.26200 1.000 23.67000 548 THR A C 1
ATOM 4209 O O . THR A 1 548 ? 33.28100 62.12600 -83.52800 1.000 25.63000 548 THR A O 1
ATOM 4213 N N . THR A 1 549 ? 34.04600 63.97000 -82.46600 1.000 24.25000 549 THR A N 1
ATOM 4214 C CA . THR A 1 549 ? 34.99000 63.25000 -81.64300 1.000 21.21000 549 THR A CA 1
ATOM 4215 C C . THR A 1 549 ? 34.61500 63.53900 -80.20600 1.000 25.58000 549 THR A C 1
ATOM 4216 O O . THR A 1 549 ? 34.28300 64.69200 -79.85000 1.000 16.74000 549 THR A O 1
ATOM 4220 N N . LEU A 1 550 ? 34.65300 62.50600 -79.38600 1.000 15.07000 550 LEU A N 1
ATOM 4221 C CA . LEU A 1 550 ? 34.46300 62.74100 -77.95600 1.000 20.44000 550 LEU A CA 1
ATOM 4222 C C . LEU A 1 550 ? 35.54100 62.07600 -77.14500 1.000 19.05000 550 LEU A C 1
ATOM 4223 O O . LEU A 1 550 ? 36.19000 61.15900 -77.63300 1.000 18.34000 550 LEU A O 1
ATOM 4228 N N . TYR A 1 551 ? 35.66100 62.48900 -75.88700 1.000 14.05000 551 TYR A N 1
ATOM 4229 C CA . TYR A 1 551 ? 36.75200 62.04100 -74.99700 1.000 18.93000 551 TYR A CA 1
ATOM 4230 C C . TYR A 1 551 ? 36.05100 61.58000 -73.71300 1.000 21.06000 551 TYR A C 1
ATOM 4231 O O . TYR A 1 551 ? 35.04200 62.21700 -73.29700 1.000 16.33000 551 TYR A O 1
ATOM 4240 N N . THR A 1 552 ? 36.47300 60.40800 -73.19300 1.000 17.89000 552 THR A N 1
ATOM 4241 C CA . THR A 1 552 ? 35.87200 59.79800 -71.98200 1.000 16.58000 552 THR A CA 1
ATOM 4242 C C . THR A 1 552 ? 36.99000 59.41800 -71.02400 1.000 9.35000 552 THR A C 1
ATOM 4243 O O . THR A 1 552 ? 37.98900 58.84800 -71.43900 1.000 16.69000 552 THR A O 1
ATOM 4247 N N . THR A 1 553 ? 36.86400 59.77300 -69.74900 1.000 18.09000 553 THR A N 1
ATOM 4248 C CA . THR A 1 553 ? 37.83700 59.31800 -68.77200 1.000 18.58000 553 THR A CA 1
ATOM 4249 C C . THR A 1 553 ? 37.18600 58.23600 -67.88600 1.000 11.90000 553 THR A C 1
ATOM 4250 O O . THR A 1 553 ? 35.96400 58.27600 -67.60300 1.000 12.11000 553 THR A O 1
ATOM 4254 N N . TYR A 1 554 ? 37.98600 57.25800 -67.48100 1.000 14.75000 554 TYR A N 1
ATOM 4255 C CA . TYR A 1 554 ? 37.53600 56.21500 -66.52400 1.000 12.38000 554 TYR A CA 1
ATOM 4256 C C . TYR A 1 554 ? 38.47300 56.28000 -65.37100 1.000 11.07000 554 TYR A C 1
ATOM 4257 O O . TYR A 1 554 ? 39.70900 56.25100 -65.55700 1.000 14.08000 554 TYR A O 1
ATOM 4266 N N . SER A 1 555 ? 37.91700 56.37500 -64.16100 1.000 14.43000 555 SER A N 1
ATOM 4267 C CA . SER A 1 555 ? 38.77200 56.55700 -63.00700 1.000 16.45000 555 SER A CA 1
ATOM 4268 C C . SER A 1 555 ? 38.36500 55.62700 -61.88000 1.000 10.60000 555 SER A C 1
ATOM 4269 O O . SER A 1 555 ? 37.19400 55.57500 -61.52000 1.000 14.94000 555 SER A O 1
ATOM 4272 N N . HIS A 1 556 ? 39.32600 54.84900 -61.38800 1.000 18.59000 556 HIS A N 1
ATOM 4273 C CA . HIS A 1 556 ? 39.10100 54.07000 -60.17000 1.000 16.27000 556 HIS A CA 1
ATOM 4274 C C . HIS A 1 556 ? 39.78500 54.76400 -59.01300 1.000 14.76000 556 HIS A C 1
ATOM 4275 O O . HIS A 1 556 ? 41.03800 54.94000 -58.98700 1.000 14.79000 556 HIS A O 1
ATOM 4282 N N . LEU A 1 557 ? 38.95500 55.17600 -58.06600 1.000 17.09000 557 LEU A N 1
ATOM 4283 C CA . LEU A 1 557 ? 39.41900 56.04900 -56.96400 1.000 24.28000 557 LEU A CA 1
ATOM 4284 C C . LEU A 1 557 ? 39.07200 55.37900 -55.63900 1.000 15.57000 557 LEU A C 1
ATOM 4285 O O . LEU A 1 557 ? 37.90800 55.05000 -55.39300 1.000 16.10000 557 LEU A O 1
ATOM 4290 N N . LEU A 1 558 ? 40.08600 55.20600 -54.81000 1.000 18.73000 558 LEU A N 1
ATOM 4291 C CA . LEU A 1 558 ? 40.03900 54.26800 -53.69000 1.000 24.46000 558 LEU A CA 1
ATOM 4292 C C . LEU A 1 558 ? 39.77900 54.91500 -52.34500 1.000 26.72000 558 LEU A C 1
ATOM 4293 O O . LEU A 1 558 ? 39.41100 54.21400 -51.38600 1.000 22.40000 558 LEU A O 1
ATOM 4298 N N . THR A 1 559 ? 39.98300 56.23000 -52.27100 1.000 16.68000 559 THR A N 1
ATOM 4299 C CA . THR A 1 559 ? 39.74000 56.99100 -51.01500 1.000 24.68000 559 THR A CA 1
ATOM 4300 C C . THR A 1 559 ? 38.98300 58.29400 -51.31100 1.000 20.30000 559 THR A C 1
ATOM 4301 O O . THR A 1 559 ? 38.95300 58.75800 -52.45400 1.000 18.70000 559 THR A O 1
ATOM 4305 N N . ALA A 1 560 ? 38.35200 58.87700 -50.28800 1.000 23.23000 560 ALA A N 1
ATOM 4306 C CA . ALA A 1 560 ? 37.69900 60.20500 -50.39900 1.000 24.74000 560 ALA A CA 1
ATOM 4307 C C . ALA A 1 560 ? 38.67300 61.28700 -50.90700 1.000 22.95000 560 ALA A C 1
ATOM 4308 O O . ALA A 1 560 ? 38.30800 62.11800 -51.77500 1.000 21.62000 560 ALA A O 1
ATOM 4310 N N . GLN A 1 561 ? 39.90700 61.24500 -50.39100 1.000 21.33000 561 GLN A N 1
ATOM 4311 C CA . GLN A 1 561 ? 40.96900 62.15400 -50.79600 1.000 25.75000 561 GLN A CA 1
ATOM 4312 C C . GLN A 1 561 ? 41.31000 62.02400 -52.28000 1.000 28.14000 561 GLN A C 1
ATOM 4313 O O . GLN A 1 561 ? 41.47600 63.02300 -52.99100 1.000 28.08000 561 GLN A O 1
ATOM 4319 N N . GLU A 1 562 ? 41.41300 60.78400 -52.74200 1.000 18.38000 562 GLU A N 1
ATOM 4320 C CA . GLU A 1 562 ? 41.65500 60.51300 -54.17200 1.000 17.60000 562 GLU A CA 1
ATOM 4321 C C . GLU A 1 562 ? 40.49000 60.98400 -55.03600 1.000 12.30000 562 GLU A C 1
ATOM 4322 O O . GLU A 1 562 ? 40.71600 61.52200 -56.12500 1.000 18.34000 562 GLU A O 1
ATOM 4328 N N . VAL A 1 563 ? 39.25100 60.77400 -54.59400 1.000 12.88000 563 VAL A N 1
ATOM 4329 C CA . VAL A 1 563 ? 38.06200 61.19100 -55.34300 1.000 16.59000 563 VAL A CA 1
ATOM 4330 C C . VAL A 1 563 ? 38.11600 62.71100 -55.50100 1.000 25.65000 563 VAL A C 1
ATOM 4331 O O . VAL A 1 563 ? 37.96700 63.25500 -56.62200 1.000 21.62000 563 VAL A O 1
ATOM 4335 N N . SER A 1 564 ? 38.36500 63.37800 -54.37400 1.000 21.47000 564 SER A N 1
ATOM 4336 C CA . SER A 1 564 ? 38.59700 64.81400 -54.35600 1.000 26.37000 564 SER A CA 1
ATOM 4337 C C . SER A 1 564 ? 39.73800 65.31600 -55.26200 1.000 18.77000 564 SER A C 1
ATOM 4338 O O . SER A 1 564 ? 39.49400 66.18200 -56.13900 1.000 29.49000 564 SER A O 1
ATOM 4341 N N . LYS A 1 565 ? 40.95000 64.79500 -55.06700 1.000 14.39000 565 LYS A N 1
ATOM 4342 C CA . LYS A 1 565 ? 42.13800 65.24000 -55.81000 1.000 21.02000 565 LYS A CA 1
ATOM 4343 C C . LYS A 1 565 ? 42.01200 65.00600 -57.31900 1.000 27.17000 565 LYS A C 1
ATOM 4344 O O . LYS A 1 565 ? 42.47400 65.82500 -58.12900 1.000 28.72000 565 LYS A O 1
ATOM 4350 N N . GLU A 1 566 ? 41.35100 63.92400 -57.70900 1.000 19.01000 566 GLU A N 1
ATOM 4351 C CA . GLU A 1 566 ? 41.26600 63.60800 -59.13300 1.000 21.24000 566 GLU A CA 1
ATOM 4352 C C . GLU A 1 566 ? 40.36600 64.54700 -59.96800 1.000 26.11000 566 GLU A C 1
ATOM 4353 O O . GLU A 1 566 ? 40.55300 64.64900 -61.19400 1.000 23.58000 566 GLU A O 1
ATOM 4359 N N . GLN A 1 567 ? 39.39700 65.20900 -59.33700 1.000 20.65000 567 GLN A N 1
ATOM 4360 C CA . GLN A 1 567 ? 38.43300 65.99000 -60.10300 1.000 24.25000 567 GLN A CA 1
ATOM 4361 C C . GLN A 1 567 ? 39.12600 67.02900 -61.00000 1.000 23.62000 567 GLN A C 1
ATOM 4362 O O . GLN A 1 567 ? 38.81600 67.09500 -62.20200 1.000 24.90000 567 GLN A O 1
ATOM 4368 N N . MET A 1 568 ? 40.06600 67.78500 -60.40500 1.000 25.57000 568 MET A N 1
ATOM 4369 C CA A MET A 1 568 ? 40.88300 68.78300 -61.12100 0.440 36.77000 568 MET A CA 1
ATOM 4370 C CA B MET A 1 568 ? 40.87200 68.78500 -61.12900 0.560 36.83000 568 MET A CA 1
ATOM 4371 C C . MET A 1 568 ? 41.63800 68.11600 -62.27700 1.000 29.26000 568 MET A C 1
ATOM 4372 O O . MET A 1 568 ? 41.66200 68.64000 -63.39200 1.000 19.82000 568 MET A O 1
ATOM 4381 N N . GLN A 1 569 ? 42.19400 66.94800 -62.03200 1.000 23.04000 569 GLN A N 1
ATOM 4382 C CA . GLN A 1 569 ? 42.91700 66.20600 -63.05300 1.000 22.29000 569 GLN A CA 1
ATOM 4383 C C . GLN A 1 569 ? 42.01700 65.74500 -64.16500 1.000 25.97000 569 GLN A C 1
ATOM 4384 O O . GLN A 1 569 ? 42.37700 65.81500 -65.30700 1.000 25.28000 569 GLN A O 1
ATOM 4390 N N . ILE A 1 570 ? 40.83200 65.28600 -63.80500 1.000 24.22000 570 ILE A N 1
ATOM 4391 C CA . ILE A 1 570 ? 39.83400 64.83100 -64.79100 1.000 20.60000 570 ILE A CA 1
ATOM 4392 C C . ILE A 1 570 ? 39.41700 66.01900 -65.67600 1.000 18.72000 570 ILE A C 1
ATOM 4393 O O . ILE A 1 570 ? 39.28700 65.86300 -66.88700 1.000 22.52000 570 ILE A O 1
ATOM 4398 N N . ARG A 1 571 ? 39.20400 67.19000 -65.07100 1.000 23.38000 571 ARG A N 1
ATOM 4399 C CA . ARG A 1 571 ? 38.87000 68.42000 -65.84800 1.000 24.98000 571 ARG A CA 1
ATOM 4400 C C . ARG A 1 571 ? 39.96100 68.75800 -66.84200 1.000 12.65000 571 ARG A C 1
ATOM 4401 O O . ARG A 1 571 ? 39.65300 69.12300 -68.00400 1.000 23.77000 571 ARG A O 1
ATOM 4409 N N . ASP A 1 572 ? 41.21400 68.63600 -66.38600 1.000 14.97000 572 ASP A N 1
ATOM 4410 C CA A ASP A 1 572 ? 42.40800 68.88900 -67.19600 0.270 17.89000 572 ASP A CA 1
ATOM 4411 C CA B ASP A 1 572 ? 42.37300 68.90400 -67.20400 0.730 17.95000 572 ASP A CA 1
ATOM 4412 C C . ASP A 1 572 ? 42.52600 67.96000 -68.40000 1.000 22.85000 572 ASP A C 1
ATOM 4413 O O . ASP A 1 572 ? 42.83700 68.41000 -69.49700 1.000 18.16000 572 ASP A O 1
ATOM 4422 N N . ILE A 1 573 ? 42.29700 66.66200 -68.17000 1.000 17.53000 573 ILE A N 1
ATOM 4423 C CA . ILE A 1 573 ? 42.41700 65.65300 -69.21500 1.000 16.94000 573 ILE A CA 1
ATOM 4424 C C . ILE A 1 573 ? 41.35300 65.88600 -70.28000 1.000 17.75000 573 ILE A C 1
ATOM 4425 O O . ILE A 1 573 ? 41.65600 65.86500 -71.47500 1.000 18.71000 573 ILE A O 1
ATOM 4430 N N . LEU A 1 574 ? 40.11700 66.13500 -69.86600 1.000 19.56000 574 LEU A N 1
ATOM 4431 C CA . LEU A 1 574 ? 39.04800 66.46800 -70.82200 1.000 24.03000 574 LEU A CA 1
ATOM 4432 C C . LEU A 1 574 ? 39.26300 67.79200 -71.60000 1.000 24.03000 574 LEU A C 1
ATOM 4433 O O . LEU A 1 574 ? 38.77300 67.94200 -72.73000 1.000 24.58000 574 LEU A O 1
ATOM 4438 N N . ALA A 1 575 ? 40.03700 68.70100 -71.01300 1.000 22.88000 575 ALA A N 1
ATOM 4439 C CA . ALA A 1 575 ? 40.42800 69.95200 -71.66300 1.000 26.51000 575 ALA A CA 1
ATOM 4440 C C . ALA A 1 575 ? 41.62400 69.81200 -72.58800 1.000 24.80000 575 ALA A C 1
ATOM 4441 O O . ALA A 1 575 ? 41.71000 70.55400 -73.58700 1.000 24.66000 575 ALA A O 1
ATOM 4443 N N . ARG A 1 576 ? 42.54400 68.89000 -72.25300 1.000 12.93000 576 ARG A N 1
ATOM 4444 C CA . ARG A 1 576 ? 43.81400 68.70200 -72.99200 1.000 11.91000 576 ARG A CA 1
ATOM 4445 C C . ARG A 1 576 ? 44.05700 67.24400 -73.46800 1.000 17.89000 576 ARG A C 1
ATOM 4446 O O . ARG A 1 576 ? 45.13600 66.70600 -73.26800 1.000 13.12000 576 ARG A O 1
ATOM 4454 N N . PRO A 1 577 ? 43.05300 66.61400 -74.08900 1.000 22.52000 577 PRO A N 1
ATOM 4455 C CA . PRO A 1 577 ? 43.23300 65.18100 -74.40900 1.000 11.86000 577 PRO A CA 1
ATOM 4456 C C . PRO A 1 577 ? 44.43400 64.86000 -75.33200 1.000 18.88000 577 PRO A C 1
ATOM 4457 O O . PRO A 1 577 ? 45.13600 63.86500 -75.10700 1.000 21.35000 577 PRO A O 1
ATOM 4461 N N . ALA A 1 578 ? 44.70100 65.68700 -76.34100 1.000 19.76000 578 ALA A N 1
ATOM 4462 C CA . ALA A 1 578 ? 45.85500 65.45500 -77.23900 1.000 21.14000 578 ALA A CA 1
ATOM 4463 C C . ALA A 1 578 ? 47.17400 65.42000 -76.48000 1.000 18.12000 578 ALA A C 1
ATOM 4464 O O . ALA A 1 578 ? 48.03400 64.60400 -76.77800 1.000 23.42000 578 ALA A O 1
ATOM 4466 N N . PHE A 1 579 ? 47.31800 66.26600 -75.46600 1.000 18.16000 579 PHE A N 1
ATOM 4467 C CA . PHE A 1 579 ? 48.52300 66.27200 -74.65000 1.000 17.71000 579 PHE A CA 1
ATOM 4468 C C . PHE A 1 579 ? 48.73200 64.92100 -73.93400 1.000 25.72000 579 PHE A C 1
ATOM 4469 O O . PHE A 1 579 ? 49.84000 64.39600 -73.90200 1.000 19.37000 579 PHE A O 1
ATOM 4477 N N . TYR A 1 580 ? 47.66900 64.38000 -73.34300 1.000 19.24000 580 TYR A N 1
ATOM 4478 C CA . TYR A 1 580 ? 47.81800 63.16700 -72.55000 1.000 17.19000 580 TYR A CA 1
ATOM 4479 C C . TYR A 1 580 ? 48.03200 61.94500 -73.43300 1.000 18.10000 580 TYR A C 1
ATOM 4480 O O . TYR A 1 580 ? 48.79700 61.05000 -73.07800 1.000 21.01000 580 TYR A O 1
ATOM 4489 N N . LEU A 1 581 ? 47.33700 61.89800 -74.56900 1.000 18.01000 581 LEU A N 1
ATOM 4490 C CA . LEU A 1 581 ? 47.54000 60.80800 -75.53400 1.000 23.65000 581 LEU A CA 1
ATOM 4491 C C . LEU A 1 581 ? 48.95200 60.80000 -76.07000 1.000 21.11000 581 LEU A C 1
ATOM 4492 O O . LEU A 1 581 ? 49.56900 59.74700 -76.15500 1.000 21.96000 581 LEU A O 1
ATOM 4497 N N . THR A 1 582 ? 49.46600 61.97100 -76.42100 1.000 20.94000 582 THR A N 1
ATOM 4498 C CA . THR A 1 582 ? 50.84400 62.07600 -76.87800 1.000 25.31000 582 THR A CA 1
ATOM 4499 C C . THR A 1 582 ? 51.87700 61.71400 -75.79500 1.000 19.06000 582 THR A C 1
ATOM 4500 O O . THR A 1 582 ? 52.86900 61.08000 -76.13300 1.000 15.52000 582 THR A O 1
ATOM 4504 N N . ALA A 1 583 ? 51.65800 62.15100 -74.54700 1.000 20.21000 583 ALA A N 1
ATOM 4505 C CA . ALA A 1 583 ? 52.53700 61.80600 -73.41800 1.000 15.80000 583 ALA A CA 1
ATOM 4506 C C . ALA A 1 583 ? 52.66100 60.27700 -73.29000 1.000 16.48000 583 ALA A C 1
ATOM 4507 O O . ALA A 1 583 ? 53.75400 59.76900 -73.14300 1.000 12.78000 583 ALA A O 1
ATOM 4509 N N . SER A 1 584 ? 51.52900 59.58100 -73.37200 1.000 16.24000 584 SER A N 1
ATOM 4510 C CA . SER A 1 584 ? 51.49500 58.10400 -73.32000 1.000 16.47000 584 SER A CA 1
ATOM 4511 C C . SER A 1 584 ? 52.25100 57.50800 -74.48900 1.000 18.04000 584 SER A C 1
ATOM 4512 O O . SER A 1 584 ? 53.11600 56.67200 -74.28800 1.000 19.57000 584 SER A O 1
ATOM 4515 N N . GLN A 1 585 ? 51.95700 57.94800 -75.71200 1.000 18.88000 585 GLN A N 1
ATOM 4516 C CA . GLN A 1 585 ? 52.63300 57.38400 -76.87200 1.000 23.89000 585 GLN A CA 1
ATOM 4517 C C . GLN A 1 585 ? 54.14900 57.56400 -76.70600 1.000 17.76000 585 GLN A C 1
ATOM 4518 O O . GLN A 1 585 ? 54.89900 56.66000 -76.97300 1.000 19.03000 585 GLN A O 1
ATOM 4524 N N . GLN A 1 586 ? 54.58400 58.72000 -76.24600 1.000 12.58000 586 GLN A N 1
ATOM 4525 C CA . GLN A 1 586 ? 56.02800 59.02400 -76.19400 1.000 14.48000 586 GLN A CA 1
ATOM 4526 C C . GLN A 1 586 ? 56.76600 58.35800 -75.06400 1.000 17.33000 586 GLN A C 1
ATOM 4527 O O . GLN A 1 586 ? 57.93700 58.04400 -75.21600 1.000 17.85000 586 GLN A O 1
ATOM 4533 N N . ARG A 1 587 ? 56.07300 58.07600 -73.96300 1.000 17.81000 587 ARG A N 1
ATOM 4534 C CA . ARG A 1 587 ? 56.68200 57.37600 -72.83400 1.000 16.67000 587 ARG A CA 1
ATOM 4535 C C . ARG A 1 587 ? 57.00800 55.95700 -73.30000 1.000 19.29000 587 ARG A C 1
ATOM 4536 O O . ARG A 1 587 ? 58.10100 55.44400 -73.06600 1.000 17.48000 587 ARG A O 1
ATOM 4544 N N . TRP A 1 588 ? 56.03500 55.33900 -73.96400 1.000 12.92000 588 TRP A N 1
ATOM 4545 C CA . TRP A 1 588 ? 56.17900 54.00800 -74.53800 1.000 18.74000 588 TRP A CA 1
ATOM 4546 C C . TRP A 1 588 ? 57.22700 53.90200 -75.62500 1.000 20.85000 588 TRP A C 1
ATOM 4547 O O . TRP A 1 588 ? 57.88700 52.87300 -75.71200 1.000 16.72000 588 TRP A O 1
ATOM 4558 N N . GLU A 1 589 ? 57.36400 54.93800 -76.46100 1.000 14.50000 589 GLU A N 1
ATOM 4559 C CA . GLU A 1 589 ? 58.51400 54.97600 -77.39600 1.000 21.46000 589 GLU A CA 1
ATOM 4560 C C . GLU A 1 589 ? 59.84000 54.98800 -76.66700 1.000 15.91000 589 GLU A C 1
ATOM 4561 O O . GLU A 1 589 ? 60.81200 54.38400 -77.12700 1.000 14.96000 589 GLU A O 1
ATOM 4567 N N . GLU A 1 590 ? 59.89000 55.68500 -75.52800 1.000 19.47000 590 GLU A N 1
ATOM 4568 C CA . GLU A 1 590 ? 61.09900 55.64100 -74.73200 1.000 17.29000 590 GLU A CA 1
ATOM 4569 C C . GLU A 1 590 ? 61.36600 54.22900 -74.13100 1.000 16.89000 590 GLU A C 1
ATOM 4570 O O . GLU A 1 590 ? 62.51500 53.81200 -74.06700 1.000 13.14000 590 GLU A O 1
ATOM 4576 N N . TYR A 1 591 ? 60.33200 53.53900 -73.66700 1.000 16.03000 591 TYR A N 1
ATOM 4577 C CA . TYR A 1 591 ? 60.54500 52.17100 -73.09000 1.000 20.27000 591 TYR A CA 1
ATOM 4578 C C . TYR A 1 591 ? 61.19800 51.22000 -74.11400 1.000 16.58000 591 TYR A C 1
ATOM 4579 O O . TYR A 1 591 ? 62.13500 50.48600 -73.79800 1.000 21.27000 591 TYR A O 1
ATOM 4588 N N . LEU A 1 592 ? 60.70800 51.27600 -75.34400 1.000 17.33000 592 LEU A N 1
ATOM 4589 C CA . LEU A 1 592 ? 61.14500 50.39200 -76.43500 1.000 17.17000 592 LEU A CA 1
ATOM 4590 C C . LEU A 1 592 ? 62.51400 50.81000 -76.90600 1.000 21.24000 592 LEU A C 1
ATOM 4591 O O . LEU A 1 592 ? 63.36300 49.99600 -77.17700 1.000 15.00000 592 LEU A O 1
ATOM 4596 N N . LYS A 1 593 ? 62.73200 52.12400 -76.97700 1.000 17.74000 593 LYS A N 1
ATOM 4597 C CA . LYS A 1 593 ? 64.04000 52.63300 -77.38200 1.000 22.40000 593 LYS A CA 1
ATOM 4598 C C . LYS A 1 593 ? 65.16900 52.26700 -76.39600 1.000 21.74000 593 LYS A C 1
ATOM 4599 O O . LYS A 1 593 ? 66.24700 51.84500 -76.81600 1.000 17.74000 593 LYS A O 1
ATOM 4605 N N . LYS A 1 594 ? 64.92400 52.46900 -75.10000 1.000 22.53000 594 LYS A N 1
ATOM 4606 C CA . LYS A 1 594 ? 65.89200 52.11000 -74.06800 1.000 17.53000 594 LYS A CA 1
ATOM 4607 C C . LYS A 1 594 ? 66.00700 50.56500 -73.96600 1.000 22.43000 594 LYS A C 1
ATOM 4608 O O . LYS A 1 594 ? 67.09400 50.02800 -73.79100 1.000 21.49000 594 LYS A O 1
ATOM 4614 N N . GLY A 1 595 ? 64.87800 49.87800 -74.10300 1.000 17.59000 595 GLY A N 1
ATOM 4615 C CA . GLY A 1 595 ? 64.82700 48.43000 -73.80100 1.000 23.20000 595 GLY A CA 1
ATOM 4616 C C . GLY A 1 595 ? 65.33400 47.52700 -74.90400 1.000 19.70000 595 GLY A C 1
ATOM 4617 O O . GLY A 1 595 ? 65.92200 46.50500 -74.60700 1.000 22.12000 595 GLY A O 1
ATOM 4618 N N . LEU A 1 596 ? 65.13700 47.90000 -76.17500 1.000 16.70000 596 LEU A N 1
ATOM 4619 C CA . LEU A 1 596 ? 65.43800 46.97900 -77.28800 1.000 21.79000 596 LEU A CA 1
ATOM 4620 C C . LEU A 1 596 ? 66.83000 47.17200 -77.87000 1.000 22.82000 596 LEU A C 1
ATOM 4621 O O . LEU A 1 596 ? 67.01200 47.57200 -79.01200 1.000 23.41000 596 LEU A O 1
ATOM 4626 N N . THR A 1 597 ? 67.80800 46.80900 -77.07000 1.000 22.53000 597 THR A N 1
ATOM 4627 C CA . THR A 1 597 ? 69.19100 47.14300 -77.35900 1.000 29.45000 597 THR A CA 1
ATOM 4628 C C . THR A 1 597 ? 70.04100 45.97100 -77.82400 1.000 30.18000 597 THR A C 1
ATOM 4629 O O . THR A 1 597 ? 71.28300 46.06200 -77.80300 1.000 28.98000 597 THR A O 1
ATOM 4633 N N . ASN A 1 598 ? 69.39200 44.88100 -78.24600 1.000 23.77000 598 ASN A N 1
ATOM 4634 C CA . ASN A 1 598 ? 70.11000 43.76800 -78.82700 1.000 21.55000 598 ASN A CA 1
ATOM 4635 C C . ASN A 1 598 ? 69.96500 43.76100 -80.37300 1.000 18.97000 598 ASN A C 1
ATOM 4636 O O . ASN A 1 598 ? 68.89100 43.41400 -80.90200 1.000 22.40000 598 ASN A O 1
ATOM 4641 N N . PRO A 1 599 ? 71.05100 44.13600 -81.09500 1.000 24.33000 599 PRO A N 1
ATOM 4642 C CA . PRO A 1 599 ? 71.01800 44.24300 -82.57600 1.000 29.84000 599 PRO A CA 1
ATOM 4643 C C . PRO A 1 599 ? 71.07800 42.87900 -83.27200 1.000 33.22000 599 PRO A C 1
ATOM 4644 O O . PRO A 1 599 ? 70.77300 42.77200 -84.46900 1.000 36.71000 599 PRO A O 1
ATOM 4648 N N . ASP A 1 600 ? 71.50700 41.86400 -82.52700 1.000 28.44000 600 ASP A N 1
ATOM 4649 C CA . ASP A 1 600 ? 71.69500 40.51400 -83.03200 1.000 29.25000 600 ASP A CA 1
ATOM 4650 C C . ASP A 1 600 ? 70.52300 39.58100 -82.70900 1.000 28.09000 600 ASP A C 1
ATOM 4651 O O . ASP A 1 600 ? 70.59200 38.39400 -83.00200 1.000 30.99000 600 ASP A O 1
ATOM 4656 N N . ALA A 1 601 ? 69.44700 40.13400 -82.14400 1.000 26.00000 601 ALA A N 1
ATOM 4657 C CA . ALA A 1 601 ? 68.20900 39.39500 -81.83500 1.000 28.24000 601 ALA A CA 1
ATOM 4658 C C . ALA A 1 601 ? 67.35100 39.22500 -83.05500 1.000 24.44000 601 ALA A C 1
ATOM 4659 O O . ALA A 1 601 ? 67.24700 40.12800 -83.86000 1.000 26.43000 601 ALA A O 1
ATOM 4661 N N . THR A 1 602 ? 66.70200 38.07700 -83.17100 1.000 18.44000 602 THR A N 1
ATOM 4662 C CA . THR A 1 602 ? 65.66900 37.83900 -84.19900 1.000 21.50000 602 THR A CA 1
ATOM 4663 C C . THR A 1 602 ? 64.38200 38.61900 -83.87000 1.000 28.43000 602 THR A C 1
ATOM 4664 O O . THR A 1 602 ? 64.21800 39.06600 -82.71700 1.000 22.68000 602 THR A O 1
ATOM 4668 N N . PRO A 1 603 ? 63.48300 38.80000 -84.86900 1.000 28.55000 603 PRO A N 1
ATOM 4669 C CA . PRO A 1 603 ? 62.12000 39.31000 -84.62100 1.000 24.61000 603 PRO A CA 1
ATOM 4670 C C . PRO A 1 603 ? 61.37100 38.63600 -83.46800 1.000 24.37000 603 PRO A C 1
ATOM 4671 O O . PRO A 1 603 ? 60.77300 39.34000 -82.63400 1.000 18.28000 603 PRO A O 1
ATOM 4675 N N . GLU A 1 604 ? 61.40600 37.31200 -83.42300 1.000 28.49000 604 GLU A N 1
ATOM 4676 C CA . GLU A 1 604 ? 60.72100 36.59700 -82.36500 1.000 27.12000 604 GLU A CA 1
ATOM 4677 C C . GLU A 1 604 ? 61.31900 36.89400 -80.97900 1.000 20.52000 604 GLU A C 1
ATOM 4678 O O . GLU A 1 604 ? 60.61900 37.01200 -80.04000 1.000 21.17000 604 GLU A O 1
ATOM 4684 N N . GLN A 1 605 ? 62.61600 36.97300 -80.89300 1.000 19.22000 605 GLN A N 1
ATOM 4685 C CA . GLN A 1 605 ? 63.29000 37.27700 -79.61900 1.000 24.01000 605 GLN A CA 1
ATOM 4686 C C . GLN A 1 605 ? 62.96400 38.68800 -79.13200 1.000 20.00000 605 GLN A C 1
ATOM 4687 O O . GLN A 1 605 ? 62.70200 38.90900 -77.95600 1.000 14.46000 605 GLN A O 1
ATOM 4693 N N . THR A 1 606 ? 62.95800 39.62500 -80.07500 1.000 18.99000 606 THR A N 1
ATOM 4694 C CA . THR A 1 606 ? 62.62400 41.01400 -79.80800 1.000 18.32000 606 THR A CA 1
ATOM 4695 C C . THR A 1 606 ? 61.21100 41.11800 -79.26500 1.000 17.26000 606 THR A C 1
ATOM 4696 O O . THR A 1 606 ? 60.99000 41.81100 -78.27000 1.000 19.44000 606 THR A O 1
ATOM 4700 N N . ARG A 1 607 ? 60.27300 40.43100 -79.90700 1.000 19.84000 607 ARG A N 1
ATOM 4701 C CA . ARG A 1 607 ? 58.89700 40.40800 -79.47200 1.000 19.59000 607 ARG A CA 1
ATOM 4702 C C . ARG A 1 607 ? 58.73300 39.84400 -78.02200 1.000 25.43000 607 ARG A C 1
ATOM 4703 O O . ARG A 1 607 ? 57.90200 40.35100 -77.24200 1.000 17.69000 607 ARG A O 1
ATOM 4711 N N . VAL A 1 608 ? 59.54300 38.83700 -77.66900 1.000 15.50000 608 VAL A N 1
ATOM 4712 C CA . VAL A 1 608 ? 59.61700 38.33000 -76.25300 1.000 16.38000 608 VAL A CA 1
ATOM 4713 C C . VAL A 1 608 ? 60.03200 39.43000 -75.27400 1.000 17.51000 608 VAL A C 1
ATOM 4714 O O . VAL A 1 608 ? 59.44900 39.55200 -74.18000 1.000 19.38000 608 VAL A O 1
ATOM 4718 N N . ALA A 1 609 ? 61.02900 40.22500 -75.65200 1.000 19.53000 609 ALA A N 1
ATOM 4719 C CA . ALA A 1 609 ? 61.45100 41.41700 -74.86100 1.000 24.87000 609 ALA A CA 1
ATOM 4720 C C . ALA A 1 609 ? 60.30600 42.41500 -74.70600 1.000 19.62000 609 ALA A C 1
ATOM 4721 O O . ALA A 1 609 ? 60.10800 42.97400 -73.63800 1.000 16.78000 609 ALA A O 1
ATOM 4723 N N . VAL A 1 610 ? 59.53500 42.62500 -75.77900 1.000 20.24000 610 VAL A N 1
ATOM 4724 C CA . VAL A 1 610 ? 58.39200 43.55900 -75.70700 1.000 16.10000 610 VAL A CA 1
ATOM 4725 C C . VAL A 1 610 ? 57.31800 42.99800 -74.76200 1.000 19.89000 610 VAL A C 1
ATOM 4726 O O . VAL A 1 610 ? 56.80400 43.73600 -73.91400 1.000 12.95000 610 VAL A O 1
ATOM 4730 N N . LYS A 1 611 ? 57.04400 41.68100 -74.84000 1.000 14.11000 611 LYS A N 1
ATOM 4731 C CA . LYS A 1 611 ? 56.11900 41.05000 -73.89700 1.000 14.58000 611 LYS A CA 1
ATOM 4732 C C . LYS A 1 611 ? 56.57800 41.27300 -72.45900 1.000 15.48000 611 LYS A C 1
ATOM 4733 O O . LYS A 1 611 ? 55.75100 41.55000 -71.60600 1.000 16.72000 611 LYS A O 1
ATOM 4739 N N . ALA A 1 612 ? 57.88400 41.16200 -72.19600 1.000 13.89000 612 ALA A N 1
ATOM 4740 C CA . ALA A 1 612 ? 58.42000 41.36900 -70.84400 1.000 16.76000 612 ALA A CA 1
ATOM 4741 C C . ALA A 1 612 ? 58.23100 42.82900 -70.37300 1.000 14.41000 612 ALA A C 1
ATOM 4742 O O . ALA A 1 612 ? 57.86300 43.11200 -69.22200 1.000 15.61000 612 ALA A O 1
ATOM 4744 N N . ILE A 1 613 ? 58.49300 43.76000 -71.27600 1.000 15.34000 613 ILE A N 1
ATOM 4745 C CA . ILE A 1 613 ? 58.30000 45.16100 -70.98900 1.000 17.62000 613 ILE A CA 1
ATOM 4746 C C . ILE A 1 613 ? 56.84000 45.42900 -70.63400 1.000 13.48000 613 ILE A C 1
ATOM 4747 O O . ILE A 1 613 ? 56.59300 46.06600 -69.61100 1.000 17.62000 613 ILE A O 1
ATOM 4752 N N . GLU A 1 614 ? 55.89700 44.93500 -71.44400 1.000 19.54000 614 GLU A N 1
ATOM 4753 C CA . GLU A 1 614 ? 54.46200 45.15300 -71.20900 1.000 13.97000 614 GLU A CA 1
ATOM 4754 C C . GLU A 1 614 ? 54.06300 44.56500 -69.88500 1.000 17.75000 614 GLU A C 1
ATOM 4755 O O . GLU A 1 614 ? 53.30300 45.20000 -69.11700 1.000 13.85000 614 GLU A O 1
ATOM 4761 N N . THR A 1 615 ? 54.55400 43.35200 -69.63500 1.000 13.04000 615 THR A N 1
ATOM 4762 C CA . THR A 1 615 ? 54.27500 42.66200 -68.36300 1.000 12.70000 615 THR A CA 1
ATOM 4763 C C . THR A 1 615 ? 54.72000 43.45600 -67.13300 1.000 15.90000 615 THR A C 1
ATOM 4764 O O . THR A 1 615 ? 53.89500 43.73100 -66.22300 1.000 15.66000 615 THR A O 1
ATOM 4768 N N . LEU A 1 616 ? 56.01700 43.80300 -67.07600 1.000 17.91000 616 LEU A N 1
ATOM 4769 C CA . LEU A 1 616 ? 56.53000 44.54200 -65.95900 1.000 15.29000 616 LEU A CA 1
ATOM 4770 C C . LEU A 1 616 ? 55.80500 45.87900 -65.77800 1.000 13.36000 616 LEU A C 1
ATOM 4771 O O . LEU A 1 616 ? 55.42000 46.18800 -64.64800 1.000 8.48000 616 LEU A O 1
ATOM 4776 N N . ASN A 1 617 ? 55.57200 46.62400 -66.87000 1.000 11.10000 617 ASN A N 1
ATOM 4777 C CA . ASN A 1 617 ? 54.93900 47.94300 -66.72700 1.000 15.65000 617 ASN A CA 1
ATOM 4778 C C . ASN A 1 617 ? 53.47800 47.75900 -66.30000 1.000 19.21000 617 ASN A C 1
ATOM 4779 O O . ASN A 1 617 ? 52.96300 48.59700 -65.56900 1.000 14.27000 617 ASN A O 1
ATOM 4784 N N . GLY A 1 618 ? 52.86900 46.60500 -66.63000 1.000 15.78000 618 GLY A N 1
ATOM 4785 C CA . GLY A 1 618 ? 51.51500 46.29700 -66.16200 1.000 12.63000 618 GLY A CA 1
ATOM 4786 C C . GLY A 1 618 ? 51.43100 46.05800 -64.65500 1.000 12.89000 618 GLY A C 1
ATOM 4787 O O . GLY A 1 618 ? 50.38400 46.27100 -64.02900 1.000 12.56000 618 GLY A O 1
ATOM 4788 N N . ASN A 1 619 ? 52.53100 45.58700 -64.09300 1.000 16.53000 619 ASN A N 1
ATOM 4789 C CA . ASN A 1 619 ? 52.59000 45.14500 -62.66700 1.000 18.10000 619 ASN A CA 1
ATOM 4790 C C . ASN A 1 619 ? 53.06300 46.21000 -61.73500 1.000 10.40000 619 ASN A C 1
ATOM 4791 O O . ASN A 1 619 ? 53.01800 46.05100 -60.51400 1.000 14.03000 619 ASN A O 1
ATOM 4796 N N . TRP A 1 620 ? 53.42100 47.33100 -62.32200 1.000 12.61000 620 TRP A N 1
ATOM 4797 C CA . TRP A 1 620 ? 53.75900 48.58600 -61.61100 1.000 13.05000 620 TRP A CA 1
ATOM 4798 C C . TRP A 1 620 ? 52.49700 49.19800 -61.03000 1.000 17.97000 620 TRP A C 1
ATOM 4799 O O . TRP A 1 620 ? 51.52000 49.45400 -61.76600 1.000 19.60000 620 TRP A O 1
ATOM 4810 N N . ARG A 1 621 ? 52.53200 49.47700 -59.71600 1.000 14.22000 621 ARG A N 1
ATOM 4811 C CA . ARG A 1 621 ? 51.45700 50.21900 -59.04100 1.000 12.53000 621 ARG A CA 1
ATOM 4812 C C . ARG A 1 621 ? 51.95800 51.53400 -58.47100 1.000 14.64000 621 ARG A C 1
ATOM 4813 O O . ARG A 1 621 ? 53.06200 51.58600 -57.93200 1.000 16.50000 621 ARG A O 1
ATOM 4821 N N . SER A 1 622 ? 51.12700 52.56500 -58.56200 1.000 16.49000 622 SER A N 1
ATOM 4822 C CA . SER A 1 622 ? 51.42000 53.89500 -57.96500 1.000 13.81000 622 SER A CA 1
ATOM 4823 C C . SER A 1 622 ? 51.29000 53.75700 -56.45500 1.000 21.14000 622 SER A C 1
ATOM 4824 O O . SER A 1 622 ? 50.78100 52.71800 -56.00500 1.000 19.35000 622 SER A O 1
ATOM 4827 N N . PRO A 1 623 ? 51.75800 54.76300 -55.65500 1.000 12.47000 623 PRO A N 1
ATOM 4828 C CA . PRO A 1 623 ? 51.59700 54.62300 -54.21000 1.000 17.42000 623 PRO A CA 1
ATOM 4829 C C . PRO A 1 623 ? 50.14200 54.41300 -53.80400 1.000 17.63000 623 PRO A C 1
ATOM 4830 O O . PRO A 1 623 ? 49.22100 54.81700 -54.51000 1.000 14.75000 623 PRO A O 1
ATOM 4834 N N . GLY A 1 624 ? 49.95600 53.77100 -52.66000 1.000 19.04000 624 GLY A N 1
ATOM 4835 C CA . GLY A 1 624 ? 48.63900 53.46200 -52.15400 1.000 18.85000 624 GLY A CA 1
ATOM 4836 C C . GLY A 1 624 ? 48.66500 52.91200 -50.74200 1.000 18.79000 624 GLY A C 1
ATOM 4837 O O . GLY A 1 624 ? 49.50200 52.08900 -50.43400 1.000 21.13000 624 GLY A O 1
ATOM 4838 N N . GLY A 1 625 ? 47.72100 53.34900 -49.90500 1.000 17.85000 625 GLY A N 1
ATOM 4839 C CA . GLY A 1 625 ? 47.71400 53.04500 -48.46300 1.000 16.17000 625 GLY A CA 1
ATOM 4840 C C . GLY A 1 625 ? 49.08700 53.19900 -47.83300 1.000 23.15000 625 GLY A C 1
ATOM 4841 O O . GLY A 1 625 ? 49.70300 54.28200 -47.93900 1.000 18.21000 625 GLY A O 1
ATOM 4842 N N . ALA A 1 626 ? 49.56100 52.13900 -47.15700 1.000 16.03000 626 ALA A N 1
ATOM 4843 C CA . ALA A 1 626 ? 50.85100 52.18100 -46.43900 1.000 14.48000 626 ALA A CA 1
ATOM 4844 C C . ALA A 1 626 ? 52.08300 52.31300 -47.30600 1.000 15.77000 626 ALA A C 1
ATOM 4845 O O . ALA A 1 626 ? 53.11100 52.70800 -46.80400 1.000 20.88000 626 ALA A O 1
ATOM 4847 N N . VAL A 1 627 ? 51.98000 52.03100 -48.60300 1.000 20.10000 627 VAL A N 1
ATOM 4848 C CA . VAL A 1 627 ? 53.13700 52.01200 -49.47700 1.000 18.46000 627 VAL A CA 1
ATOM 4849 C C . VAL A 1 627 ? 53.18400 53.36600 -50.16500 1.000 20.88000 627 VAL A C 1
ATOM 4850 O O . VAL A 1 627 ? 52.34700 53.69000 -51.05900 1.000 21.35000 627 VAL A O 1
ATOM 4854 N N . LYS A 1 628 ? 54.17800 54.14900 -49.73900 1.000 20.04000 628 LYS A N 1
ATOM 4855 C CA . LYS A 1 628 ? 54.30000 55.56700 -50.10800 1.000 19.23000 628 LYS A CA 1
ATOM 4856 C C . LYS A 1 628 ? 55.03600 55.77000 -51.43700 1.000 20.90000 628 LYS A C 1
ATOM 4857 O O . LYS A 1 628 ? 55.20300 56.92500 -51.88000 1.000 19.83000 628 LYS A O 1
ATOM 4863 N N . PHE A 1 629 ? 55.46300 54.68900 -52.07800 1.000 14.55000 629 PHE A N 1
ATOM 4864 C CA . PHE A 1 629 ? 56.24200 54.81400 -53.31600 1.000 17.81000 629 PHE A CA 1
ATOM 4865 C C . PHE A 1 629 ? 55.58100 54.00100 -54.42600 1.000 17.45000 629 PHE A C 1
ATOM 4866 O O . PHE A 1 629 ? 54.81500 53.11600 -54.12000 1.000 14.36000 629 PHE A O 1
ATOM 4874 N N . ASN A 1 630 ? 55.86000 54.29900 -55.70400 1.000 17.06000 630 ASN A N 1
ATOM 4875 C CA . ASN A 1 630 ? 55.59700 53.35000 -56.76100 1.000 14.83000 630 ASN A CA 1
ATOM 4876 C C . ASN A 1 630 ? 56.27000 51.98700 -56.46900 1.000 17.16000 630 ASN A C 1
ATOM 4877 O O . ASN A 1 630 ? 57.37500 51.89200 -55.90400 1.000 14.78000 630 ASN A O 1
ATOM 4882 N N . THR A 1 631 ? 55.58300 50.92800 -56.84800 1.000 18.63000 631 THR A N 1
ATOM 4883 C CA . THR A 1 631 ? 56.09600 49.58600 -56.60100 1.000 18.01000 631 THR A CA 1
ATOM 4884 C C . THR A 1 631 ? 55.78700 48.68400 -57.78200 1.000 18.76000 631 THR A C 1
ATOM 4885 O O . THR A 1 631 ? 55.02800 49.09500 -58.69100 1.000 14.95000 631 THR A O 1
ATOM 4889 N N . VAL A 1 632 ? 56.36200 47.48200 -57.78700 1.000 12.50000 632 VAL A N 1
ATOM 4890 C CA . VAL A 1 632 ? 56.03200 46.49500 -58.83900 1.000 10.96000 632 VAL A CA 1
ATOM 4891 C C . VAL A 1 632 ? 55.71100 45.19100 -58.12000 1.000 12.69000 632 VAL A C 1
ATOM 4892 O O . VAL A 1 632 ? 56.42100 44.79100 -57.20500 1.000 17.20000 632 VAL A O 1
ATOM 4896 N N . THR A 1 633 ? 54.60000 44.57500 -58.47300 1.000 18.11000 633 THR A N 1
ATOM 4897 C CA . THR A 1 633 ? 54.19400 43.31200 -57.79500 1.000 20.26000 633 THR A CA 1
ATOM 4898 C C . THR A 1 633 ? 54.48300 42.11600 -58.68900 1.000 15.51000 633 THR A C 1
ATOM 4899 O O . THR A 1 633 ? 54.74200 42.28500 -59.87500 1.000 16.35000 633 THR A O 1
ATOM 4903 N N . PRO A 1 634 ? 54.40800 40.89000 -58.14100 1.000 15.25000 634 PRO A N 1
ATOM 4904 C CA . PRO A 1 634 ? 54.71800 39.70500 -58.97100 1.000 21.74000 634 PRO A CA 1
ATOM 4905 C C . PRO A 1 634 ? 53.68100 39.49000 -60.08100 1.000 12.81000 634 PRO A C 1
ATOM 4906 O O . PRO A 1 634 ? 54.04200 38.97800 -61.12700 1.000 18.13000 634 PRO A O 1
ATOM 4910 N N . SER A 1 635 ? 52.40700 39.88500 -59.86800 1.000 15.79000 635 SER A N 1
ATOM 4911 C CA . SER A 1 635 ? 51.41000 39.75600 -60.93900 1.000 14.21000 635 SER A CA 1
ATOM 4912 C C . SER A 1 635 ? 50.12300 40.47100 -60.64400 1.000 20.52000 635 SER A C 1
ATOM 4913 O O . SER A 1 635 ? 49.44800 40.14600 -59.69400 1.000 14.77000 635 SER A O 1
ATOM 4916 N N . VAL A 1 636 ? 49.79100 41.43800 -61.48700 1.000 15.25000 636 VAL A N 1
ATOM 4917 C CA . VAL A 1 636 ? 48.52100 42.14600 -61.35100 1.000 17.33000 636 VAL A CA 1
ATOM 4918 C C . VAL A 1 636 ? 47.29000 41.24500 -61.41200 1.000 19.64000 636 VAL A C 1
ATOM 4919 O O . VAL A 1 636 ? 46.27600 41.56500 -60.80700 1.000 13.74000 636 VAL A O 1
ATOM 4923 N N . THR A 1 637 ? 47.38200 40.11500 -62.12300 1.000 18.11000 637 THR A N 1
ATOM 4924 C CA . THR A 1 637 ? 46.24600 39.19900 -62.24200 1.000 16.77000 637 THR A CA 1
ATOM 4925 C C . THR A 1 637 ? 46.28600 38.05500 -61.23300 1.000 24.02000 637 THR A C 1
ATOM 4926 O O . THR A 1 637 ? 45.37800 37.23200 -61.23300 1.000 17.43000 637 THR A O 1
ATOM 4930 N N . GLY A 1 638 ? 47.31100 38.04000 -60.37100 1.000 19.57000 638 GLY A N 1
ATOM 4931 C CA . GLY A 1 638 ? 47.57100 36.89700 -59.46600 1.000 19.58000 638 GLY A CA 1
ATOM 4932 C C . GLY A 1 638 ? 46.64600 36.87100 -58.27200 1.000 16.38000 638 GLY A C 1
ATOM 4933 O O . GLY A 1 638 ? 46.30900 37.93300 -57.70800 1.000 18.61000 638 GLY A O 1
ATOM 4934 N N . ARG A 1 639 ? 46.27300 35.66100 -57.85100 1.000 18.26000 639 ARG A N 1
ATOM 4935 C CA . ARG A 1 639 ? 45.40200 35.50100 -56.71200 1.000 14.30000 639 ARG A CA 1
ATOM 4936 C C . ARG A 1 639 ? 45.94300 36.18300 -55.45800 1.000 19.49000 639 ARG A C 1
ATOM 4937 O O . ARG A 1 639 ? 45.19100 36.78900 -54.71500 1.000 17.76000 639 ARG A O 1
ATOM 4945 N N . TRP A 1 640 ? 47.25000 36.07500 -55.23700 1.000 16.51000 640 TRP A N 1
ATOM 4946 C CA . TRP A 1 640 ? 47.82900 36.56700 -54.01300 1.000 18.87000 640 TRP A CA 1
ATOM 4947 C C . TRP A 1 640 ? 48.89400 37.59400 -54.28200 1.000 20.27000 640 TRP A C 1
ATOM 4948 O O . TRP A 1 640 ? 49.59300 38.03400 -53.35800 1.000 24.19000 640 TRP A O 1
ATOM 4959 N N . PHE A 1 641 ? 49.00500 38.01100 -55.54400 1.000 15.18000 641 PHE A N 1
ATOM 4960 C CA . PHE A 1 641 ? 50.13600 38.86900 -55.92100 1.000 20.87000 641 PHE A CA 1
ATOM 4961 C C . PHE A 1 641 ? 49.70400 40.26000 -56.38100 1.000 17.83000 641 PHE A C 1
ATOM 4962 O O . PHE A 1 641 ? 50.53600 40.98400 -56.95100 1.000 25.28000 641 PHE A O 1
ATOM 4970 N N . SER A 1 642 ? 48.41800 40.59100 -56.22600 1.000 13.74000 642 SER A N 1
ATOM 4971 C CA . SER A 1 642 ? 47.82800 41.80300 -56.83100 1.000 21.77000 642 SER A CA 1
ATOM 4972 C C . SER A 1 642 ? 47.73600 42.98100 -55.84700 1.000 20.13000 642 SER A C 1
ATOM 4973 O O . SER A 1 642 ? 48.41700 42.97200 -54.79400 1.000 18.39000 642 SER A O 1
ATOM 4976 N N . GLY A 1 643 ? 46.87900 43.97700 -56.13600 1.000 21.17000 643 GLY A N 1
ATOM 4977 C CA . GLY A 1 643 ? 46.95200 45.29000 -55.44200 1.000 14.81000 643 GLY A CA 1
ATOM 4978 C C . GLY A 1 643 ? 48.42900 45.74300 -55.52700 1.000 15.52000 643 GLY A C 1
ATOM 4979 O O . GLY A 1 643 ? 49.03400 45.60600 -56.59100 1.000 16.60000 643 GLY A O 1
ATOM 4980 N N . ASN A 1 644 ? 49.00200 46.26100 -54.43900 1.000 15.00000 644 ASN A N 1
ATOM 4981 C CA . ASN A 1 644 ? 50.41400 46.69300 -54.43700 1.000 19.67000 644 ASN A CA 1
ATOM 4982 C C . ASN A 1 644 ? 51.25200 45.85100 -53.48300 1.000 14.94000 644 ASN A C 1
ATOM 4983 O O . ASN A 1 644 ?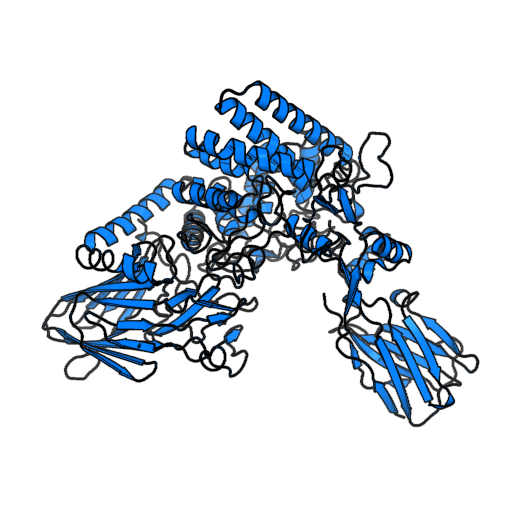 52.30500 46.29900 -52.99500 1.000 13.95000 644 ASN A O 1
ATOM 4988 N N . GLN A 1 645 ? 50.80800 44.60800 -53.27100 1.000 21.24000 645 GLN A N 1
ATOM 4989 C CA . GLN A 1 645 ? 51.59100 43.59600 -52.54300 1.000 15.03000 645 GLN A CA 1
ATOM 4990 C C . GLN A 1 645 ? 53.01000 43.44000 -53.10400 1.000 14.88000 645 GLN A C 1
ATOM 4991 O O . GLN A 1 645 ? 53.22600 43.10600 -54.27500 1.000 17.90000 645 GLN A O 1
ATOM 4997 N N . THR A 1 646 ? 53.98600 43.65600 -52.25700 1.000 17.57000 646 THR A N 1
ATOM 4998 C CA . THR A 1 646 ? 55.39700 43.75600 -52.70700 1.000 18.21000 646 THR A CA 1
ATOM 4999 C C . THR A 1 646 ? 56.31500 42.89000 -51.84100 1.000 17.51000 646 THR A C 1
ATOM 5000 O O . THR A 1 646 ? 56.23700 42.94800 -50.60700 1.000 17.04000 646 THR A O 1
ATOM 5004 N N . TRP A 1 647 ? 57.17000 42.11000 -52.50600 1.000 16.54000 647 TRP A N 1
ATOM 5005 C CA . TRP A 1 647 ? 58.17000 41.20100 -51.91700 1.000 16.95000 647 TRP A CA 1
ATOM 5006 C C . TRP A 1 647 ? 59.58900 41.67100 -52.25200 1.000 18.69000 647 TRP A C 1
ATOM 5007 O O . TRP A 1 647 ? 59.81600 42.13600 -53.39300 1.000 17.90000 647 TRP A O 1
ATOM 5018 N N . PRO A 1 648 ? 60.54900 41.50500 -51.31800 1.000 15.15000 648 PRO A N 1
ATOM 5019 C CA . PRO A 1 648 ? 61.97800 41.88000 -51.54400 1.000 19.95000 648 PRO A CA 1
ATOM 5020 C C . PRO A 1 648 ? 62.66000 41.15200 -52.67500 1.000 18.45000 648 PRO A C 1
ATOM 5021 O O . PRO A 1 648 ? 63.18800 41.78900 -53.60000 1.000 16.91000 648 PRO A O 1
ATOM 5025 N N . TRP A 1 649 ? 62.53200 39.82700 -52.65200 1.000 21.80000 649 TRP A N 1
ATOM 5026 C CA . TRP A 1 649 ? 63.09600 38.89800 -53.63900 1.000 20.14000 649 TRP A CA 1
ATOM 5027 C C . TRP A 1 649 ? 62.62900 39.17500 -55.07200 1.000 22.69000 649 TRP A C 1
ATOM 5028 O O . TRP A 1 649 ? 63.45600 39.34100 -55.96300 1.000 22.77000 649 TRP A O 1
ATOM 5039 N N . ASP A 1 650 ? 61.31000 39.28500 -55.27300 1.000 25.09000 650 ASP A N 1
ATOM 5040 C CA . ASP A 1 650 ? 60.71600 39.69200 -56.55600 1.000 16.91000 650 ASP A CA 1
ATOM 5041 C C . ASP A 1 650 ? 61.24400 41.07900 -57.00100 1.000 18.17000 650 ASP A C 1
ATOM 5042 O O . ASP A 1 650 ? 61.70600 41.23600 -58.13300 1.000 11.08000 650 ASP A O 1
ATOM 5047 N N . THR A 1 651 ? 61.25100 42.02000 -56.05900 1.000 13.32000 651 THR A N 1
ATOM 5048 C CA . THR A 1 651 ? 61.77500 43.35000 -56.29400 1.000 25.52000 651 THR A CA 1
ATOM 5049 C C . THR A 1 651 ? 63.19400 43.41400 -56.82900 1.000 18.36000 651 THR A C 1
ATOM 5050 O O . THR A 1 651 ? 63.42600 44.11400 -57.82300 1.000 16.10000 651 THR A O 1
ATOM 5054 N N . TRP A 1 652 ? 64.12300 42.67700 -56.22800 1.000 17.00000 652 TRP A N 1
ATOM 5055 C CA . TRP A 1 652 ? 65.51900 42.78600 -56.68500 1.000 20.36000 652 TRP A CA 1
ATOM 5056 C C . TRP A 1 652 ? 65.61200 42.38300 -58.12200 1.000 23.85000 652 TRP A C 1
ATOM 5057 O O . TRP A 1 652 ? 66.36300 43.02600 -58.89600 1.000 16.40000 652 TRP A O 1
ATOM 5068 N N . LYS A 1 653 ? 64.89500 41.31100 -58.47800 1.000 11.64000 653 LYS A N 1
ATOM 5069 C CA . LYS A 1 653 ? 64.92100 40.84300 -59.87100 1.000 14.30000 653 LYS A CA 1
ATOM 5070 C C . LYS A 1 653 ? 64.23600 41.81100 -60.83900 1.000 20.54000 653 LYS A C 1
ATOM 5071 O O . LYS A 1 653 ? 64.74900 42.06200 -61.94800 1.000 19.14000 653 LYS A O 1
ATOM 5077 N N . GLN A 1 654 ? 63.05500 42.27900 -60.43700 1.000 16.11000 654 GLN A N 1
ATOM 5078 C CA . GLN A 1 654 ? 62.25600 43.26400 -61.22000 1.000 17.55000 654 GLN A CA 1
ATOM 5079 C C . GLN A 1 654 ? 63.04900 44.52800 -61.53500 1.000 18.84000 654 GLN A C 1
ATOM 5080 O O . GLN A 1 654 ? 63.09900 44.94400 -62.69000 1.000 20.28000 654 GLN A O 1
ATOM 5086 N N . ALA A 1 655 ? 63.67600 45.09600 -60.50700 1.000 15.19000 655 ALA A N 1
ATOM 5087 C CA . ALA A 1 655 ? 64.44100 46.35200 -60.61200 1.000 18.85000 655 ALA A CA 1
ATOM 5088 C C . ALA A 1 655 ? 65.74900 46.15500 -61.39900 1.000 16.91000 655 ALA A C 1
ATOM 5089 O O . ALA A 1 655 ? 66.12600 47.04700 -62.15100 1.000 20.05000 655 ALA A O 1
ATOM 5091 N N . PHE A 1 656 ? 66.37900 44.96600 -61.31400 1.000 18.06000 656 PHE A N 1
ATOM 5092 C CA . PHE A 1 656 ? 67.56700 44.66300 -62.13200 1.000 14.50000 656 PHE A CA 1
ATOM 5093 C C . PHE A 1 656 ? 67.23300 44.82200 -63.62200 1.000 19.35000 656 PHE A C 1
ATOM 5094 O O . PHE A 1 656 ? 68.00400 45.43300 -64.39200 1.000 21.44000 656 PHE A O 1
ATOM 5102 N N . ALA A 1 657 ? 66.07400 44.32000 -64.01500 1.000 15.95000 657 ALA A N 1
ATOM 5103 C CA . ALA A 1 657 ? 65.63900 44.38600 -65.41300 1.000 16.53000 657 ALA A CA 1
ATOM 5104 C C . ALA A 1 657 ? 64.98800 45.72300 -65.75800 1.000 19.48000 657 ALA A C 1
ATOM 5105 O O . ALA A 1 657 ? 65.24700 46.26100 -66.83800 1.000 16.36000 657 ALA A O 1
ATOM 5107 N N . MET A 1 658 ? 64.14000 46.25500 -64.86800 1.000 16.09000 658 MET A N 1
ATOM 5108 C CA . MET A 1 658 ? 63.52500 47.55500 -65.12600 1.000 18.65000 658 MET A CA 1
ATOM 5109 C C . MET A 1 658 ? 64.53300 48.67900 -65.19000 1.000 20.91000 658 MET A C 1
ATOM 5110 O O . MET A 1 658 ? 64.25200 49.70500 -65.83500 1.000 15.43000 658 MET A O 1
ATOM 5115 N N . ALA A 1 659 ? 65.71200 48.47800 -64.58500 1.000 15.64000 659 ALA A N 1
ATOM 5116 C CA . ALA A 1 659 ? 66.82600 49.43400 -64.75200 1.000 23.12000 659 ALA A CA 1
ATOM 5117 C C . ALA A 1 659 ? 67.10600 49.81200 -66.21700 1.000 22.84000 659 ALA A C 1
ATOM 5118 O O . ALA A 1 659 ? 67.47400 50.95200 -66.51500 1.000 17.69000 659 ALA A O 1
ATOM 5120 N N . HIS A 1 660 ? 66.92500 48.83300 -67.08400 1.000 19.33000 660 HIS A N 1
ATOM 5121 C CA . HIS A 1 660 ? 67.32500 48.92000 -68.49200 1.000 18.11000 660 HIS A CA 1
ATOM 5122 C C . HIS A 1 660 ? 66.28700 49.59500 -69.39500 1.000 16.98000 660 HIS A C 1
ATOM 5123 O O . HIS A 1 660 ? 66.57100 49.84300 -70.53700 1.000 20.93000 660 HIS A O 1
ATOM 5130 N N . PHE A 1 661 ? 65.07300 49.85700 -68.90100 1.000 16.93000 661 PHE A N 1
ATOM 5131 C CA . PHE A 1 661 ? 64.01700 50.47600 -69.71000 1.000 17.57000 661 PHE A CA 1
ATOM 5132 C C . PHE A 1 661 ? 63.07400 51.47700 -69.00100 1.000 17.44000 661 PHE A C 1
ATOM 5133 O O . PHE A 1 661 ? 62.46900 52.33700 -69.64200 1.000 19.77000 661 PHE A O 1
ATOM 5141 N N . ASN A 1 662 ? 62.95400 51.33900 -67.68000 1.000 18.14000 662 ASN A N 1
ATOM 5142 C CA . ASN A 1 662 ? 62.10500 52.17800 -66.86600 1.000 19.01000 662 ASN A CA 1
ATOM 5143 C C . ASN A 1 662 ? 62.83500 52.39100 -65.54100 1.000 18.37000 662 ASN A C 1
ATOM 5144 O O . ASN A 1 662 ? 62.34000 51.98700 -64.48700 1.000 18.17000 662 ASN A O 1
ATOM 5149 N N . PRO A 1 663 ? 64.04300 53.01100 -65.58300 1.000 22.87000 663 PRO A N 1
ATOM 5150 C CA . PRO A 1 663 ? 64.84600 53.15400 -64.35000 1.000 22.94000 663 PRO A CA 1
ATOM 5151 C C . PRO A 1 663 ? 64.15400 53.92000 -63.23500 1.000 20.78000 663 PRO A C 1
ATOM 5152 O O . PRO A 1 663 ? 64.43000 53.63600 -62.06100 1.000 18.20000 663 PRO A O 1
ATOM 5156 N N . ASP A 1 664 ? 63.26500 54.85400 -63.56500 1.000 14.28000 664 ASP A N 1
ATOM 5157 C CA . ASP A 1 664 ? 62.61100 55.62700 -62.48600 1.000 16.77000 664 ASP A CA 1
ATOM 5158 C C . ASP A 1 664 ? 61.74900 54.69500 -61.58700 1.000 17.51000 664 ASP A C 1
ATOM 5159 O O . ASP A 1 664 ? 61.81800 54.77500 -60.33100 1.000 14.34000 664 ASP A O 1
ATOM 5164 N N . ILE A 1 665 ? 61.02500 53.75900 -62.22400 1.000 16.28000 665 ILE A N 1
ATOM 5165 C CA . ILE A 1 665 ? 60.20900 52.80000 -61.46100 1.000 15.21000 665 ILE A CA 1
ATOM 5166 C C . ILE A 1 665 ? 61.04900 51.70100 -60.78300 1.000 20.91000 665 ILE A C 1
ATOM 5167 O O . ILE A 1 665 ? 60.70600 51.23200 -59.67300 1.000 21.14000 665 ILE A O 1
ATOM 5172 N N . ALA A 1 666 ? 62.15400 51.30100 -61.43100 1.000 23.52000 666 ALA A N 1
ATOM 5173 C CA . ALA A 1 666 ? 63.14700 50.45300 -60.77900 1.000 17.82000 666 ALA A CA 1
ATOM 5174 C C . ALA A 1 666 ? 63.58700 51.00000 -59.41800 1.000 19.69000 666 ALA A C 1
ATOM 5175 O O . ALA A 1 666 ? 63.56500 50.28800 -58.42200 1.000 15.83000 666 ALA A O 1
ATOM 5177 N N . LYS A 1 667 ? 63.95500 52.27700 -59.38300 1.000 13.99000 667 LYS A N 1
ATOM 5178 C CA . LYS A 1 667 ? 64.42100 52.91200 -58.14100 1.000 16.05000 667 LYS A CA 1
ATOM 5179 C C . LYS A 1 667 ? 63.29400 52.97700 -57.14900 1.000 12.03000 667 LYS A C 1
ATOM 5180 O O . LYS A 1 667 ? 63.51600 52.72000 -55.95900 1.000 16.27000 667 LYS A O 1
ATOM 5186 N N . GLU A 1 668 ? 62.08600 53.26300 -57.63400 1.000 13.13000 668 GLU A N 1
ATOM 5187 C CA . GLU A 1 668 ? 60.90500 53.37700 -56.75200 1.000 15.51000 668 GLU A CA 1
ATOM 5188 C C . GLU A 1 668 ? 60.58400 52.07700 -56.07200 1.000 16.21000 668 GLU A C 1
ATOM 5189 O O . GLU A 1 668 ? 60.32400 52.02600 -54.85900 1.000 16.30000 668 GLU A O 1
ATOM 5195 N N . ASN A 1 669 ? 60.58500 51.02500 -56.88700 1.000 16.80000 669 ASN A N 1
ATOM 5196 C CA . ASN A 1 669 ? 60.38500 49.65200 -56.40300 1.000 15.31000 669 ASN A CA 1
ATOM 5197 C C . ASN A 1 669 ? 61.34600 49.28600 -55.24300 1.000 13.04000 669 ASN A C 1
ATOM 5198 O O . ASN A 1 669 ? 60.89400 48.88100 -54.17300 1.000 17.11000 669 ASN A O 1
ATOM 5203 N N . ILE A 1 670 ? 62.64600 49.50100 -55.41600 1.000 16.58000 670 ILE A N 1
ATOM 5204 C CA . ILE A 1 670 ? 63.60100 49.27000 -54.33400 1.000 14.32000 670 ILE A CA 1
ATOM 5205 C C . ILE A 1 670 ? 63.31100 50.14200 -53.08000 1.000 18.63000 670 ILE A C 1
ATOM 5206 O O . ILE A 1 670 ? 63.36300 49.66200 -51.89300 1.000 18.75000 670 ILE A O 1
ATOM 5211 N N . ARG A 1 671 ? 62.95700 51.39800 -53.32900 1.000 15.42000 671 ARG A N 1
ATOM 5212 C CA . ARG A 1 671 ? 62.60900 52.33100 -52.26500 1.000 15.82000 671 ARG A CA 1
ATOM 5213 C C . ARG A 1 671 ? 61.37200 51.87700 -51.49700 1.000 14.53000 671 ARG A C 1
ATOM 5214 O O . ARG A 1 671 ? 61.31900 51.99700 -50.27800 1.000 15.56000 671 ARG A O 1
ATOM 5222 N N . ALA A 1 672 ? 60.37400 51.37100 -52.21300 1.000 14.68000 672 ALA A N 1
ATOM 5223 C CA . ALA A 1 672 ? 59.13400 50.90300 -51.55800 1.000 20.44000 672 ALA A CA 1
ATOM 5224 C C . ALA A 1 672 ? 59.45000 49.80100 -50.54100 1.000 19.47000 672 ALA A C 1
ATOM 5225 O O . ALA A 1 672 ? 59.00800 49.83600 -49.38300 1.000 18.27000 672 ALA A O 1
ATOM 5227 N N . VAL A 1 673 ? 60.28200 48.86700 -50.96700 1.000 16.96000 673 VAL A N 1
ATOM 5228 C CA . VAL A 1 673 ? 60.75500 47.80600 -50.07300 1.000 20.15000 673 VAL A CA 1
ATOM 5229 C C . VAL A 1 673 ? 61.57600 48.34300 -48.89900 1.000 21.89000 673 VAL A C 1
ATOM 5230 O O . VAL A 1 673 ? 61.37600 47.89000 -47.77600 1.000 21.17000 673 VAL A O 1
ATOM 5234 N N . PHE A 1 674 ? 62.47200 49.31200 -49.12700 1.000 19.52000 674 PHE A N 1
ATOM 5235 C CA . PHE A 1 674 ? 63.23900 49.80900 -47.96700 1.000 21.81000 674 PHE A CA 1
ATOM 5236 C C . PHE A 1 674 ? 62.49200 50.76100 -47.03900 1.000 19.52000 674 PHE A C 1
ATOM 5237 O O . PHE A 1 674 ? 62.91200 50.99600 -45.88100 1.000 16.31000 674 PHE A O 1
ATOM 5245 N N . SER A 1 675 ? 61.36400 51.27600 -47.53900 1.000 20.16000 675 SER A N 1
ATOM 5246 C CA . SER A 1 675 ? 60.55400 52.22700 -46.81200 1.000 20.18000 675 SER A CA 1
ATOM 5247 C C . SER A 1 675 ? 59.93800 51.62100 -45.53600 1.000 23.20000 675 SER A C 1
ATOM 5248 O O . SER A 1 675 ? 59.48400 52.35500 -44.66200 1.000 16.72000 675 SER A O 1
ATOM 5251 N N . TRP A 1 676 ? 59.95100 50.29500 -45.43200 1.000 14.16000 676 TRP A N 1
ATOM 5252 C CA . TRP A 1 676 ? 59.44400 49.63000 -44.25200 1.000 14.99000 676 TRP A CA 1
ATOM 5253 C C . TRP A 1 676 ? 60.47500 48.79200 -43.56700 1.000 16.97000 676 TRP A C 1
ATOM 5254 O O . TRP A 1 676 ? 60.14700 48.07300 -42.62800 1.000 16.49000 676 TRP A O 1
ATOM 5265 N N . GLN A 1 677 ? 61.74400 48.97300 -43.94100 1.000 18.81000 677 GLN A N 1
ATOM 5266 C CA . GLN A 1 677 ? 62.86300 48.44100 -43.14400 1.000 13.83000 677 GLN A CA 1
ATOM 5267 C C . GLN A 1 677 ? 62.81600 48.85600 -41.65600 1.000 20.57000 677 GLN A C 1
ATOM 5268 O O . GLN A 1 677 ? 62.41900 49.99400 -41.29000 1.000 19.06000 677 GLN A O 1
ATOM 5274 N N . ILE A 1 678 ? 63.18100 47.92200 -40.76500 1.000 21.48000 678 ILE A N 1
ATOM 5275 C CA . ILE A 1 678 ? 63.02600 48.16800 -39.33200 1.000 19.30000 678 ILE A CA 1
ATOM 5276 C C . ILE A 1 678 ? 64.09500 49.15800 -38.87200 1.000 25.69000 678 ILE A C 1
ATOM 5277 O O . ILE A 1 678 ? 65.27500 48.98400 -39.21300 1.000 22.84000 678 ILE A O 1
ATOM 5282 N N . GLN A 1 679 ? 63.65800 50.19200 -38.12500 1.000 18.01000 679 GLN A N 1
ATOM 5283 C CA . GLN A 1 679 ? 64.54900 51.20500 -37.56200 1.000 22.10000 679 GLN A CA 1
ATOM 5284 C C . GLN A 1 679 ? 64.51200 51.16400 -36.03100 1.000 25.34000 679 GLN A C 1
ATOM 5285 O O . GLN A 1 679 ? 63.50000 50.74400 -35.46200 1.000 28.94000 679 GLN A O 1
ATOM 5291 N N . PRO A 1 680 ? 65.59400 51.61700 -35.35200 1.000 26.90000 680 PRO A N 1
ATOM 5292 C CA . PRO A 1 680 ? 65.56200 51.61500 -33.87400 1.000 21.08000 680 PRO A CA 1
ATOM 5293 C C . PRO A 1 680 ? 64.30900 52.28000 -33.31800 1.000 31.40000 680 PRO A C 1
ATOM 5294 O O . PRO A 1 680 ? 63.80900 53.28200 -33.89600 1.000 27.07000 680 PRO A O 1
ATOM 5298 N N . GLY A 1 681 ? 63.78000 51.69500 -32.24100 1.000 33.10000 681 GLY A N 1
ATOM 5299 C CA . GLY A 1 681 ? 62.55200 52.18500 -31.63500 1.000 33.97000 681 GLY A CA 1
ATOM 5300 C C . GLY A 1 681 ? 61.26500 51.72300 -32.29100 1.000 35.06000 681 GLY A C 1
ATOM 5301 O O . GLY A 1 681 ? 60.19000 52.24800 -31.97700 1.000 28.89000 681 GLY A O 1
ATOM 5302 N N . ASP A 1 682 ? 61.34900 50.72300 -33.17700 1.000 32.42000 682 ASP A N 1
ATOM 5303 C CA . ASP A 1 682 ? 60.15700 50.16700 -33.84400 1.000 27.09000 682 ASP A CA 1
ATOM 5304 C C . ASP A 1 682 ? 59.15800 49.60700 -32.81600 1.000 24.54000 682 ASP A C 1
ATOM 5305 O O . ASP A 1 682 ? 59.57400 48.99800 -31.83500 1.000 25.26000 682 ASP A O 1
ATOM 5310 N N . SER A 1 683 ? 57.85100 49.80200 -33.02500 1.000 28.66000 683 SER A N 1
ATOM 5311 C CA . SER A 1 683 ? 56.85500 49.39300 -32.00400 1.000 25.78000 683 SER A CA 1
ATOM 5312 C C . SER A 1 683 ? 56.63800 47.89200 -31.82100 1.000 32.19000 683 SER A C 1
ATOM 5313 O O . SER A 1 683 ? 56.22200 47.45500 -30.74900 1.000 30.78000 683 SER A O 1
ATOM 5316 N N . VAL A 1 684 ? 56.91600 47.12100 -32.87100 1.000 24.93000 684 VAL A N 1
ATOM 5317 C CA . VAL A 1 684 ? 56.62400 45.69300 -32.92900 1.000 27.67000 684 VAL A CA 1
ATOM 5318 C C . VAL A 1 684 ? 57.89900 44.87800 -32.67700 1.000 23.61000 684 VAL A C 1
ATOM 5319 O O . VAL A 1 684 ? 57.90300 44.01100 -31.81000 1.000 27.09000 684 VAL A O 1
ATOM 5323 N N . ARG A 1 685 ? 58.96500 45.15200 -33.43000 1.000 17.86000 685 ARG A N 1
ATOM 5324 C CA . ARG A 1 685 ? 60.17900 44.33300 -33.39900 1.000 21.90000 685 ARG A CA 1
ATOM 5325 C C . ARG A 1 685 ? 61.49600 45.11300 -33.28100 1.000 19.88000 685 ARG A C 1
ATOM 5326 O O . ARG A 1 685 ? 62.31700 45.12000 -34.21500 1.000 19.23000 685 ARG A O 1
ATOM 5334 N N . PRO A 1 686 ? 61.74200 45.73800 -32.10900 1.000 19.38000 686 PRO A N 1
ATOM 5335 C CA . PRO A 1 686 ? 62.98400 46.49200 -31.92600 1.000 20.36000 686 PRO A CA 1
ATOM 5336 C C . PRO A 1 686 ? 64.25600 45.67600 -32.01800 1.000 17.11000 686 PRO A C 1
ATOM 5337 O O . PRO A 1 686 ? 65.31200 46.23000 -32.23100 1.000 20.76000 686 PRO A O 1
ATOM 5341 N N . GLN A 1 687 ? 64.14900 44.36000 -31.86500 1.000 23.89000 687 GLN A N 1
ATOM 5342 C CA . GLN A 1 687 ? 65.26700 43.42300 -32.00600 1.000 21.28000 687 GLN A CA 1
ATOM 5343 C C . GLN A 1 687 ? 65.60500 43.11400 -33.46800 1.000 19.93000 687 GLN A C 1
ATOM 5344 O O . GLN A 1 687 ? 66.54000 42.37300 -33.73500 1.000 26.15000 687 GLN A O 1
ATOM 5350 N N . ASP A 1 688 ? 64.85900 43.69300 -34.40800 1.000 20.51000 688 ASP A N 1
ATOM 5351 C CA . ASP A 1 688 ? 65.01400 43.38800 -35.82500 1.000 16.97000 688 ASP A CA 1
ATOM 5352 C C . ASP A 1 688 ? 65.47300 44.58900 -36.67700 1.000 16.03000 688 ASP A C 1
ATOM 5353 O O . ASP A 1 688 ? 65.25600 44.62100 -37.89700 1.000 14.34000 688 ASP A O 1
ATOM 5358 N N . VAL A 1 689 ? 66.19800 45.51900 -36.07600 1.000 18.99000 689 VAL A N 1
ATOM 5359 C CA . VAL A 1 689 ? 66.74400 46.66600 -36.84600 1.000 15.52000 689 VAL A CA 1
ATOM 5360 C C . VAL A 1 689 ? 67.48800 46.19400 -38.10800 1.000 18.91000 689 VAL A C 1
ATOM 5361 O O . VAL A 1 689 ? 68.37400 45.30700 -38.05000 1.000 26.17000 689 VAL A O 1
ATOM 5365 N N . GLY A 1 690 ? 67.07600 46.73800 -39.24100 1.000 18.19000 690 GLY A N 1
ATOM 5366 C CA . GLY A 1 690 ? 67.68300 46.44500 -40.55400 1.000 17.71000 690 GLY A CA 1
ATOM 5367 C C . GLY A 1 690 ? 66.91700 45.40700 -41.37200 1.000 22.84000 690 GLY A C 1
ATOM 5368 O O . GLY A 1 690 ? 67.14600 45.24900 -42.60200 1.000 17.19000 690 GLY A O 1
ATOM 5369 N N . PHE A 1 691 ? 65.98700 44.71800 -40.70600 1.000 18.08000 691 PHE A N 1
ATOM 5370 C CA . PHE A 1 691 ? 65.14600 43.68300 -41.33500 1.000 19.14000 691 PHE A CA 1
ATOM 5371 C C . PHE A 1 691 ? 64.24600 44.33000 -42.37900 1.000 19.90000 691 PHE A C 1
ATOM 5372 O O . PHE A 1 691 ? 63.70100 45.42800 -42.18200 1.000 13.81000 691 PHE A O 1
ATOM 5380 N N . VAL A 1 692 ? 64.13500 43.64200 -43.50600 1.000 13.29000 692 VAL A N 1
ATOM 5381 C CA . VAL A 1 692 ? 63.19100 44.02500 -44.57100 1.000 19.84000 692 VAL A CA 1
ATOM 5382 C C . VAL A 1 692 ? 62.00600 43.05900 -44.56400 1.000 17.14000 692 VAL A C 1
ATOM 5383 O O . VAL A 1 692 ? 62.24300 41.89200 -44.79400 1.000 20.49000 692 VAL A O 1
ATOM 5387 N N . PRO A 1 693 ? 60.73900 43.52500 -44.35900 1.000 20.31000 693 PRO A N 1
ATOM 5388 C CA . PRO A 1 693 ? 59.60500 42.55000 -44.35600 1.000 19.66000 693 PRO A CA 1
ATOM 5389 C C . PRO A 1 693 ? 59.42100 41.75700 -45.64300 1.000 19.44000 693 PRO A C 1
ATOM 5390 O O . PRO A 1 693 ? 59.79000 42.24000 -46.73000 1.000 22.56000 693 PRO A O 1
ATOM 5394 N N . ASP A 1 694 ? 58.89400 40.54000 -45.51200 1.000 19.17000 694 ASP A N 1
ATOM 5395 C CA . ASP A 1 694 ? 58.57600 39.64400 -46.63700 1.000 18.61000 694 ASP A CA 1
ATOM 5396 C C . ASP A 1 694 ? 57.52800 40.22900 -47.55500 1.000 17.66000 694 ASP A C 1
ATOM 5397 O O . ASP A 1 694 ? 57.60000 40.08700 -48.79100 1.000 18.09000 694 ASP A O 1
ATOM 5402 N N . LEU A 1 695 ? 56.52000 40.83700 -46.94000 1.000 17.63000 695 LEU A N 1
ATOM 5403 C CA . LEU A 1 695 ? 55.35300 41.30500 -47.66500 1.000 21.40000 695 LEU A CA 1
ATOM 5404 C C . LEU A 1 695 ? 54.86200 42.61200 -47.09300 1.000 18.82000 695 LEU A C 1
ATOM 5405 O O . LEU A 1 695 ? 54.34200 42.66600 -45.94500 1.000 16.11000 695 LEU A O 1
ATOM 5410 N N . ILE A 1 696 ? 54.94100 43.65300 -47.92000 1.000 18.94000 696 ILE A N 1
ATOM 5411 C CA . ILE A 1 696 ? 54.23200 44.93200 -47.63200 1.000 20.17000 696 ILE A CA 1
ATOM 5412 C C . ILE A 1 696 ? 53.08500 45.18900 -48.65000 1.000 20.23000 696 ILE A C 1
ATOM 5413 O O . ILE A 1 696 ? 53.13700 44.74800 -49.80900 1.000 15.69000 696 ILE A O 1
ATOM 5418 N N . ALA A 1 697 ? 52.05400 45.87800 -48.20200 1.000 19.67000 697 ALA A N 1
ATOM 5419 C CA . ALA A 1 697 ? 50.84300 46.10000 -48.99900 1.000 24.47000 697 ALA A CA 1
ATOM 5420 C C . ALA A 1 697 ? 50.08100 47.35100 -48.49200 1.000 19.75000 697 ALA A C 1
ATOM 5421 O O . ALA A 1 697 ? 50.48000 47.95800 -47.50400 1.000 14.98000 697 ALA A O 1
ATOM 5423 N N . TRP A 1 698 ? 48.96600 47.64900 -49.15800 1.000 19.16000 698 TRP A N 1
ATOM 5424 C CA . TRP A 1 698 ? 48.02400 48.70100 -48.78900 1.000 24.65000 698 TRP A CA 1
ATOM 5425 C C . TRP A 1 698 ? 47.75000 48.71800 -47.28700 1.000 23.51000 698 TRP A C 1
ATOM 5426 O O . TRP A 1 698 ? 47.85900 49.77100 -46.65500 1.000 16.79000 698 TRP A O 1
ATOM 5437 N N . ASN A 1 699 ? 47.38500 47.56700 -46.73800 1.000 19.87000 699 ASN A N 1
ATOM 5438 C CA . ASN A 1 699 ? 46.96000 47.51800 -45.35900 1.000 18.90000 699 ASN A CA 1
ATOM 5439 C C . ASN A 1 699 ? 48.04400 47.00900 -44.45400 1.000 27.80000 699 ASN A C 1
ATOM 5440 O O . ASN A 1 699 ? 48.63500 45.95400 -44.70300 1.000 15.65000 699 ASN A O 1
ATOM 5445 N N . LEU A 1 700 ? 48.31900 47.80400 -43.41600 1.000 18.41000 700 LEU A N 1
ATOM 5446 C CA . LEU A 1 700 ? 49.23200 47.39700 -42.35700 1.000 21.29000 700 LEU A CA 1
ATOM 5447 C C . LEU A 1 700 ? 48.66600 46.19700 -41.57400 1.000 20.67000 700 LEU A C 1
ATOM 5448 O O . LEU A 1 700 ? 47.46500 46.03400 -41.47200 1.000 15.62000 700 LEU A O 1
ATOM 5453 N N . SER A 1 701 ? 49.53400 45.37900 -41.00500 1.000 23.11000 701 SER A N 1
ATOM 5454 C CA . SER A 1 701 ? 49.08000 44.28900 -40.09600 1.000 27.69000 701 SER A CA 1
ATOM 5455 C C . SER A 1 701 ? 48.34200 44.87000 -38.85400 1.000 24.64000 701 SER A C 1
ATOM 5456 O O . SER A 1 701 ? 48.50800 46.05200 -38.56800 1.000 21.36000 701 SER A O 1
ATOM 5459 N N . PRO A 1 702 ? 47.52600 44.05000 -38.12600 1.000 23.11000 702 PRO A N 1
ATOM 5460 C CA . PRO A 1 702 ? 46.86300 44.56800 -36.90000 1.000 27.69000 702 PRO A CA 1
ATOM 5461 C C . PRO A 1 702 ? 47.84500 44.99900 -35.81300 1.000 25.28000 702 PRO A C 1
ATOM 5462 O O . PRO A 1 702 ? 47.59300 45.99300 -35.11500 1.000 24.62000 702 PRO A O 1
ATOM 5466 N N . GLU A 1 703 ? 48.99100 44.32200 -35.71900 1.000 24.97000 703 GLU A N 1
ATOM 5467 C CA . GLU A 1 703 ? 50.06600 44.72900 -34.78500 1.000 27.38000 703 GLU A CA 1
ATOM 5468 C C . GLU A 1 703 ? 50.56400 46.14700 -35.06300 1.000 25.01000 703 GLU A C 1
ATOM 5469 O O . GLU A 1 703 ? 51.04700 46.79800 -34.16600 1.000 20.16000 703 GLU A O 1
ATOM 5475 N N . ARG A 1 704 ? 50.42900 46.60900 -36.31600 1.000 28.62000 704 ARG A N 1
ATOM 5476 C CA . ARG A 1 704 ? 50.75700 47.98200 -36.69800 1.000 20.78000 704 ARG A CA 1
ATOM 5477 C C . ARG A 1 704 ? 49.56100 48.92100 -36.87900 1.000 31.39000 704 ARG A C 1
ATOM 5478 O O . ARG A 1 704 ? 49.70400 50.03100 -37.41800 1.000 23.57000 704 ARG A O 1
ATOM 5486 N N . GLY A 1 705 ? 48.38400 48.47700 -36.43500 1.000 33.49000 705 GLY A N 1
ATOM 5487 C CA . GLY A 1 705 ? 47.22200 49.33900 -36.38700 1.000 37.45000 705 GLY A CA 1
ATOM 5488 C C . GLY A 1 705 ? 46.30800 49.26900 -37.59000 1.000 27.39000 705 GLY A C 1
ATOM 5489 O O . GLY A 1 705 ? 45.35900 49.97300 -37.62600 1.000 28.11000 705 GLY A O 1
ATOM 5490 N N . GLY A 1 706 ? 46.60400 48.41800 -38.56300 1.000 25.43000 706 GLY A N 1
ATOM 5491 C CA . GLY A 1 706 ? 45.69500 48.14700 -39.68200 1.000 18.24000 706 GLY A CA 1
ATOM 5492 C C . GLY A 1 706 ? 44.84000 46.88100 -39.55000 1.000 25.27000 706 GLY A C 1
ATOM 5493 O O . GLY A 1 706 ? 44.77600 46.24100 -38.48500 1.000 25.55000 706 GLY A O 1
ATOM 5494 N N . ASP A 1 707 ? 44.13900 46.53400 -40.62900 1.000 27.47000 707 ASP A N 1
ATOM 5495 C CA . ASP A 1 707 ? 43.27700 45.35300 -40.67100 1.000 19.70000 707 ASP A CA 1
ATOM 5496 C C . ASP A 1 707 ? 43.69300 44.38900 -41.77500 1.000 19.39000 707 ASP A C 1
ATOM 5497 O O . ASP A 1 707 ? 42.88300 43.62600 -42.28200 1.000 24.67000 707 ASP A O 1
ATOM 5502 N N . GLY A 1 708 ? 44.96500 44.45400 -42.15800 1.000 20.04000 708 GLY A N 1
ATOM 5503 C CA . GLY A 1 708 ? 45.46200 43.75000 -43.33300 1.000 25.30000 708 GLY A CA 1
ATOM 5504 C C . GLY A 1 708 ? 45.94300 42.35500 -42.95900 1.000 21.82000 708 GLY A C 1
ATOM 5505 O O . GLY A 1 708 ? 46.54500 42.18000 -41.88900 1.000 18.90000 708 GLY A O 1
ATOM 5506 N N . GLY A 1 709 ? 45.69400 41.38500 -43.83300 1.000 19.83000 709 GLY A N 1
ATOM 5507 C CA . GLY A 1 709 ? 46.07700 39.99200 -43.56200 1.000 26.13000 709 GLY A CA 1
ATOM 5508 C C . GLY A 1 709 ? 47.30500 39.53200 -44.31600 1.000 26.03000 709 GLY A C 1
ATOM 5509 O O . GLY A 1 709 ? 47.85000 38.45700 -44.02700 1.000 24.51000 709 GLY A O 1
ATOM 5510 N N . ASN A 1 710 ? 47.75300 40.32700 -45.28700 1.000 24.65000 710 ASN A N 1
ATOM 5511 C CA . ASN A 1 710 ? 48.88500 39.89400 -46.07700 1.000 21.92000 710 ASN A CA 1
ATOM 5512 C C . ASN A 1 710 ? 50.23000 40.39700 -45.55200 1.000 22.84000 710 ASN A C 1
ATOM 5513 O O . ASN A 1 710 ? 51.21000 39.71700 -45.70100 1.000 16.85000 710 ASN A O 1
ATOM 5518 N N . TRP A 1 711 ? 50.25300 41.59600 -44.97600 1.000 18.96000 711 TRP A N 1
ATOM 5519 C CA . TRP A 1 711 ? 51.46300 42.19800 -44.44200 1.000 18.63000 711 TRP A CA 1
ATOM 5520 C C . TRP A 1 711 ? 52.15400 41.14800 -43.57800 1.000 23.31000 711 TRP A C 1
ATOM 5521 O O . TRP A 1 711 ? 51.57800 40.64500 -42.60900 1.000 20.90000 711 TRP A O 1
ATOM 5532 N N . ASN A 1 712 ? 53.37700 40.80700 -43.94700 1.000 21.39000 712 ASN A N 1
ATOM 5533 C CA . ASN A 1 712 ? 54.03200 39.68200 -43.31600 1.000 18.74000 712 ASN A CA 1
ATOM 5534 C C . ASN A 1 712 ? 55.44500 40.03500 -42.85800 1.000 17.40000 712 ASN A C 1
ATOM 5535 O O . ASN A 1 712 ? 56.30100 40.41000 -43.66800 1.000 21.15000 712 ASN A O 1
ATOM 5540 N N . GLU A 1 713 ? 55.68300 39.88800 -41.56100 1.000 14.57000 713 GLU A N 1
ATOM 5541 C CA . GLU A 1 713 ? 57.03900 40.07200 -40.98300 1.000 14.03000 713 GLU A CA 1
ATOM 5542 C C . GLU A 1 713 ? 57.56900 38.87500 -40.20100 1.000 16.14000 713 GLU A C 1
ATOM 5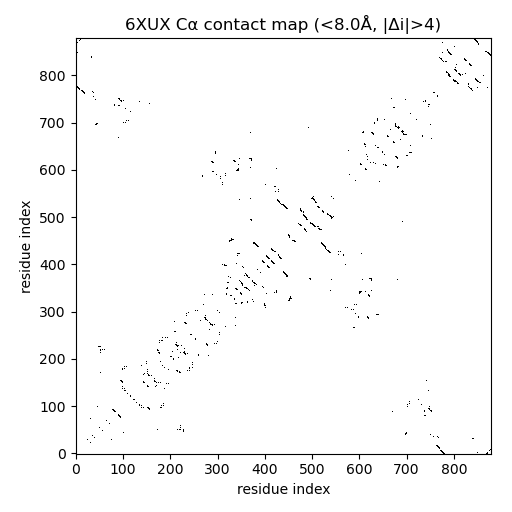543 O O . GLU A 1 713 ? 58.45300 39.00100 -39.33000 1.000 17.37000 713 GLU A O 1
ATOM 5549 N N . ARG A 1 714 ? 57.10700 37.68900 -40.58200 1.000 17.89000 714 ARG A N 1
ATOM 5550 C CA . ARG A 1 714 ? 57.55200 36.45300 -39.94700 1.000 21.14000 714 ARG A CA 1
ATOM 5551 C C . ARG A 1 714 ? 58.89200 35.98200 -40.52600 1.000 15.31000 714 ARG A C 1
ATOM 5552 O O . ARG A 1 714 ? 59.57100 35.14600 -39.93000 1.000 19.83000 714 ARG A O 1
ATOM 5560 N N . ASN A 1 715 ? 59.26600 36.52100 -41.68500 1.000 15.94000 715 ASN A N 1
ATOM 5561 C CA . ASN A 1 715 ? 60.52400 36.15900 -42.34800 1.000 15.38000 715 ASN A CA 1
ATOM 5562 C C . ASN A 1 715 ? 60.84500 37.26400 -43.38600 1.000 21.04000 715 ASN A C 1
ATOM 5563 O O . ASN A 1 715 ? 60.01100 38.14700 -43.66800 1.000 20.27000 715 ASN A O 1
ATOM 5568 N N . THR A 1 716 ? 62.05400 37.21900 -43.92700 1.000 15.87000 716 THR A N 1
ATOM 5569 C CA . THR A 1 716 ? 62.43100 38.05300 -45.04900 1.000 14.22000 716 THR A CA 1
ATOM 5570 C C . THR A 1 716 ? 62.53600 37.13100 -46.29300 1.000 16.78000 716 THR A C 1
ATOM 5571 O O . THR A 1 716 ? 61.80600 36.14800 -46.40100 1.000 23.90000 716 THR A O 1
ATOM 5575 N N . LYS A 1 717 ? 63.43800 37.43900 -47.20200 1.000 20.97000 717 LYS A N 1
ATOM 5576 C CA . LYS A 1 717 ? 63.71200 36.63800 -48.38300 1.000 21.80000 717 LYS A CA 1
ATOM 5577 C C . LYS A 1 717 ? 65.21500 36.65600 -48.63900 1.000 17.31000 717 LYS A C 1
ATOM 5578 O O . LYS A 1 717 ? 65.92200 37.41200 -47.99700 1.000 20.86000 717 LYS A O 1
ATOM 5584 N N . PRO A 1 718 ? 65.72500 35.83800 -49.58800 1.000 17.51000 718 PRO A N 1
ATOM 5585 C CA . PRO A 1 718 ? 67.19100 35.85700 -49.77900 1.000 13.16000 718 PRO A CA 1
ATOM 5586 C C . PRO A 1 718 ? 67.62700 37.21500 -50.37500 1.000 26.38000 718 PRO A C 1
ATOM 5587 O O . PRO A 1 718 ? 66.81700 37.92100 -51.01200 1.000 28.63000 718 PRO A O 1
ATOM 5591 N N . SER A 1 719 ? 68.87700 37.57700 -50.14500 1.000 22.24000 719 SER A N 1
ATOM 5592 C CA . SER A 1 719 ? 69.26000 38.93500 -50.39000 1.000 24.21000 719 SER A CA 1
ATOM 5593 C C . SER A 1 719 ? 70.05900 39.09900 -51.63700 1.000 15.49000 719 SER A C 1
ATOM 5594 O O . SER A 1 719 ? 71.26100 38.79200 -51.68300 1.000 19.07000 719 SER A O 1
ATOM 5597 N N . LEU A 1 720 ? 69.35700 39.58900 -52.65500 1.000 22.03000 720 LEU A N 1
ATOM 5598 C CA . LEU A 1 720 ? 70.00000 40.22600 -53.79800 1.000 16.95000 720 LEU A CA 1
ATOM 5599 C C . LEU A 1 720 ? 69.82200 41.75900 -53.89900 1.000 20.59000 720 LEU A C 1
ATOM 5600 O O . LEU A 1 720 ? 69.86000 42.33600 -54.98800 1.000 12.72000 720 LEU A O 1
ATOM 5605 N N . ALA A 1 721 ? 69.70200 42.41100 -52.75000 1.000 18.89000 721 ALA A N 1
ATOM 5606 C CA . ALA A 1 721 ? 69.53400 43.85200 -52.71200 1.000 16.88000 721 ALA A CA 1
ATOM 5607 C C . ALA A 1 721 ?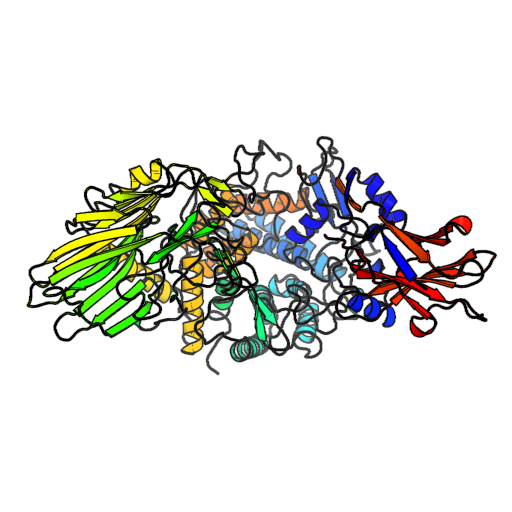 70.73400 44.66200 -53.26900 1.000 17.79000 721 ALA A C 1
ATOM 5608 O O . ALA A 1 721 ? 70.51600 45.52800 -54.09800 1.000 22.14000 721 ALA A O 1
ATOM 5610 N N . ALA A 1 722 ? 71.97400 44.35100 -52.85800 1.000 16.11000 722 ALA A N 1
ATOM 5611 C CA . ALA A 1 722 ? 73.15400 45.08800 -53.34100 1.000 18.42000 722 ALA A CA 1
ATOM 5612 C C . ALA A 1 722 ? 73.37400 44.94100 -54.81600 1.000 19.53000 722 ALA A C 1
ATOM 5613 O O . ALA A 1 722 ? 73.65800 45.93200 -55.47900 1.000 19.01000 722 ALA A O 1
ATOM 5615 N N . TRP A 1 723 ? 73.23900 43.70600 -55.31400 1.000 19.56000 723 TRP A N 1
ATOM 5616 C CA . TRP A 1 723 ? 73.24100 43.40800 -56.75900 1.000 16.30000 723 TRP A CA 1
ATOM 5617 C C . TRP A 1 723 ? 72.23000 44.26200 -57.55900 1.000 18.01000 723 TRP A C 1
ATOM 5618 O O . TRP A 1 723 ? 72.56600 44.81000 -58.61100 1.000 19.69000 723 TRP A O 1
ATOM 5629 N N . SER A 1 724 ? 71.01500 44.40600 -57.05000 1.000 16.91000 724 SER A N 1
ATOM 5630 C CA . SER A 1 724 ? 69.94000 45.14300 -57.73600 1.000 21.51000 724 SER A CA 1
ATOM 5631 C C . SER A 1 724 ? 70.23700 46.68500 -57.70400 1.000 20.97000 724 SER A C 1
ATOM 5632 O O . SER A 1 724 ? 70.15400 47.37800 -58.72200 1.000 16.35000 724 SER A O 1
ATOM 5635 N N . VAL A 1 725 ? 70.59500 47.19000 -56.53300 1.000 20.40000 725 VAL A N 1
ATOM 5636 C CA . VAL A 1 725 ? 71.01500 48.60100 -56.37400 1.000 13.58000 725 VAL A CA 1
ATOM 5637 C C . VAL A 1 725 ? 72.23300 48.92300 -57.26800 1.000 18.14000 725 VAL A C 1
ATOM 5638 O O . VAL A 1 725 ? 72.24200 49.97900 -57.92600 1.000 16.77000 725 VAL A O 1
ATOM 5642 N N . MET A 1 726 ? 73.23900 48.04300 -57.30300 1.000 13.39000 726 MET A N 1
ATOM 5643 C CA . MET A 1 726 ? 74.36300 48.25300 -58.20300 1.000 22.56000 726 MET A CA 1
ATOM 5644 C C . MET A 1 726 ? 73.97600 48.25900 -59.68900 1.000 26.46000 726 MET A C 1
ATOM 5645 O O . MET A 1 726 ? 74.52900 49.04300 -60.46200 1.000 17.43000 726 MET A O 1
ATOM 5650 N N . GLU A 1 727 ? 73.00400 47.42800 -60.08500 1.000 21.69000 727 GLU A N 1
ATOM 5651 C CA . GLU A 1 727 ? 72.55200 47.44800 -61.49900 1.000 20.64000 727 GLU A CA 1
ATOM 5652 C C . GLU A 1 727 ? 71.91300 48.77200 -61.89600 1.000 23.06000 727 GLU A C 1
ATOM 5653 O O . GLU A 1 727 ? 72.12100 49.24800 -63.02100 1.000 23.28000 727 GLU A O 1
ATOM 5659 N N . VAL A 1 728 ? 71.15100 49.37400 -60.97700 1.000 19.61000 728 VAL A N 1
ATOM 5660 C CA . VAL A 1 728 ? 70.60100 50.70300 -61.21400 1.000 21.00000 728 VAL A CA 1
ATOM 5661 C C . VAL A 1 728 ? 71.73700 51.71900 -61.34900 1.000 26.15000 728 VAL A C 1
ATOM 5662 O O . VAL A 1 728 ? 71.67700 52.57400 -62.22900 1.000 22.54000 728 VAL A O 1
ATOM 5666 N N . TYR A 1 729 ? 72.80000 51.57500 -60.55200 1.000 21.93000 729 TYR A N 1
ATOM 5667 C CA . TYR A 1 729 ? 73.98300 52.44100 -60.73900 1.000 22.74000 729 TYR A CA 1
ATOM 5668 C C . TYR A 1 729 ? 74.71100 52.18700 -62.07000 1.000 25.44000 729 TYR A C 1
ATOM 5669 O O . TYR A 1 729 ? 75.22600 53.10400 -62.68100 1.000 18.57000 729 TYR A O 1
ATOM 5678 N N . ASN A 1 730 ? 74.78900 50.94300 -62.50000 1.000 20.17000 730 ASN A N 1
ATOM 5679 C CA . ASN A 1 730 ? 75.51000 50.60000 -63.73300 1.000 27.04000 730 ASN A CA 1
ATOM 5680 C C . ASN A 1 730 ? 74.88200 51.20700 -64.99200 1.000 26.54000 730 ASN A C 1
ATOM 5681 O O . ASN A 1 730 ? 75.56800 51.34600 -65.99000 1.000 24.30000 730 ASN A O 1
ATOM 5686 N N . VAL A 1 731 ? 73.58200 51.52100 -64.95000 1.000 26.13000 731 VAL A N 1
ATOM 5687 C CA . VAL A 1 731 ? 72.85900 52.13200 -66.10600 1.000 28.90000 731 VAL A CA 1
ATOM 5688 C C . VAL A 1 731 ? 72.68400 53.66400 -65.96800 1.000 28.34000 731 VAL A C 1
ATOM 5689 O O . VAL A 1 731 ? 72.37800 54.33300 -66.95400 1.000 33.77000 731 VAL A O 1
ATOM 5693 N N . THR A 1 732 ? 72.84200 54.19900 -64.74700 1.000 23.68000 732 THR A N 1
ATOM 5694 C CA . THR A 1 732 ? 72.64100 55.61500 -64.44100 1.000 22.20000 732 THR A CA 1
ATOM 5695 C C . THR A 1 732 ? 73.87400 56.36800 -63.94900 1.000 29.14000 732 THR A C 1
ATOM 5696 O O . THR A 1 732 ? 73.94600 57.62300 -64.05800 1.000 25.78000 732 THR A O 1
ATOM 5700 N N . GLN A 1 733 ? 74.81200 55.63800 -63.35300 1.000 21.63000 733 GLN A N 1
ATOM 5701 C CA . GLN A 1 733 ? 75.95900 56.21400 -62.64500 1.000 28.94000 733 GLN A CA 1
ATOM 5702 C C . GLN A 1 733 ? 75.59500 57.39700 -61.71900 1.000 29.12000 733 GLN A C 1
ATOM 5703 O O . GLN A 1 733 ? 76.32500 58.39500 -61.64900 1.000 34.13000 733 GLN A O 1
ATOM 5709 N N . ASP A 1 734 ? 74.46100 57.28600 -61.02500 1.000 21.05000 734 ASP A N 1
ATOM 5710 C CA . ASP A 1 734 ? 73.97400 58.33300 -60.10700 1.000 24.13000 734 ASP A CA 1
ATOM 5711 C C . ASP A 1 734 ? 74.57200 58.08400 -58.71200 1.000 26.28000 734 ASP A C 1
ATOM 5712 O O . ASP A 1 734 ? 74.14600 57.16600 -57.99300 1.000 18.06000 734 ASP A O 1
ATOM 5717 N N . LYS A 1 735 ? 75.53100 58.91900 -58.30900 1.000 24.50000 735 LYS A N 1
ATOM 5718 C CA . LYS A 1 735 ? 76.20100 58.72400 -57.00700 1.000 23.35000 735 LYS A CA 1
ATOM 5719 C C . LYS A 1 735 ? 75.30200 58.96200 -55.83300 1.000 22.89000 735 LYS A C 1
ATOM 5720 O O . LYS A 1 735 ? 75.47700 58.37300 -54.76100 1.000 20.04000 735 LYS A O 1
ATOM 5726 N N . THR A 1 736 ? 74.34400 59.86400 -56.01200 1.000 26.26000 736 THR A N 1
ATOM 5727 C CA . THR A 1 736 ? 73.38700 60.15700 -54.94000 1.000 26.27000 736 THR A CA 1
ATOM 5728 C C . THR A 1 736 ? 72.49500 58.91800 -54.62800 1.000 19.69000 736 THR A C 1
ATOM 5729 O O . THR A 1 736 ? 72.14900 58.69800 -53.48500 1.000 17.60000 736 THR A O 1
ATOM 5733 N N . TRP A 1 737 ? 72.13300 58.16600 -55.66300 1.000 20.32000 737 TRP A N 1
ATOM 5734 C CA . TRP A 1 737 ? 71.44100 56.84000 -55.53600 1.000 26.28000 737 TRP A CA 1
ATOM 5735 C C . TRP A 1 737 ? 72.18400 55.81900 -54.65500 1.000 18.46000 737 TRP A C 1
ATOM 5736 O O . TRP A 1 737 ? 71.60400 55.25000 -53.72800 1.000 18.98000 737 TRP A O 1
ATOM 5747 N N . VAL A 1 738 ? 73.48300 55.64000 -54.91600 1.000 15.10000 738 VAL A N 1
ATOM 5748 C CA . VAL A 1 738 ? 74.32600 54.78200 -54.07900 1.000 17.16000 738 VAL A CA 1
ATOM 5749 C C . VAL A 1 738 ? 74.43000 55.31600 -52.63200 1.000 21.83000 738 VAL A C 1
ATOM 5750 O O . VAL A 1 738 ? 74.31100 54.55800 -51.64600 1.000 18.50000 738 VAL A O 1
ATOM 5754 N N . ALA A 1 739 ? 74.58000 56.62900 -52.49200 1.000 20.34000 739 ALA A N 1
ATOM 5755 C CA . ALA A 1 739 ? 74.72100 57.20100 -51.15100 1.000 17.81000 739 ALA A CA 1
ATOM 5756 C C . ALA A 1 739 ? 73.47300 56.94000 -50.34900 1.000 14.17000 739 ALA A C 1
ATOM 5757 O O . ALA A 1 739 ? 73.58500 56.64100 -49.17400 1.000 21.42000 739 ALA A O 1
ATOM 5759 N N . GLU A 1 740 ? 72.31000 57.03200 -51.00000 1.000 13.97000 740 GLU A N 1
ATOM 5760 C CA . GLU A 1 740 ? 70.98400 56.83900 -50.42800 1.000 15.24000 740 GLU A CA 1
ATOM 5761 C C . GLU A 1 740 ? 70.82600 55.42300 -49.92700 1.000 24.05000 740 GLU A C 1
ATOM 5762 O O . GLU A 1 740 ? 70.33900 55.20100 -48.82500 1.000 20.44000 740 GLU A O 1
ATOM 5768 N N . MET A 1 741 ? 71.19200 54.48800 -50.80500 1.000 19.11000 741 MET A N 1
ATOM 5769 C CA . MET A 1 741 ? 70.95400 53.04600 -50.61700 1.000 21.90000 741 MET A CA 1
ATOM 5770 C C . MET A 1 741 ? 71.94100 52.30200 -49.73600 1.000 20.77000 741 MET A C 1
ATOM 5771 O O . MET A 1 741 ? 71.56400 51.42600 -48.94300 1.000 23.89000 741 MET A O 1
ATOM 5776 N N . TYR A 1 742 ? 73.21300 52.65300 -49.87800 1.000 22.03000 742 TYR A N 1
ATOM 5777 C CA . TYR A 1 742 ? 74.28800 52.02300 -49.13300 1.000 23.90000 742 TYR A CA 1
ATOM 5778 C C . TYR A 1 742 ? 74.05000 51.89400 -47.59700 1.000 15.84000 742 TYR A C 1
ATOM 5779 O O . TYR A 1 742 ? 74.25900 50.80900 -47.06200 1.000 23.35000 742 TYR A O 1
ATOM 5788 N N . PRO A 1 743 ? 73.57800 52.95600 -46.89800 1.000 21.33000 743 PRO A N 1
ATOM 5789 C CA . PRO A 1 743 ? 73.31400 52.65500 -45.45500 1.000 20.88000 743 PRO A CA 1
ATOM 5790 C C . PRO A 1 743 ? 72.15000 51.66300 -45.20700 1.000 20.50000 743 PRO A C 1
ATOM 5791 O O . PRO A 1 743 ? 72.18600 50.89100 -44.25400 1.000 18.52000 743 PRO A O 1
ATOM 5795 N N . LYS A 1 744 ? 71.15000 51.66100 -46.08100 1.000 20.56000 744 LYS A N 1
ATOM 5796 C CA . LYS A 1 744 ? 70.01900 50.74100 -45.93400 1.000 21.93000 744 LYS A CA 1
ATOM 5797 C C . LYS A 1 744 ? 70.51900 49.28900 -46.16800 1.000 20.59000 744 LYS A C 1
ATOM 5798 O O . LYS A 1 744 ? 70.21800 48.36600 -45.37100 1.000 16.13000 744 LYS A O 1
ATOM 5804 N N . LEU A 1 745 ? 71.31400 49.11100 -47.23800 1.000 18.52000 745 LEU A N 1
ATOM 5805 C CA . LEU A 1 745 ? 72.01300 47.86200 -47.52200 1.000 21.45000 745 LEU A CA 1
ATOM 5806 C C . LEU A 1 745 ? 72.90900 47.38800 -46.37000 1.000 18.64000 745 LEU A C 1
ATOM 5807 O O . LEU A 1 745 ? 72.89100 46.19700 -46.06300 1.000 18.65000 745 LEU A O 1
ATOM 5812 N N . VAL A 1 746 ? 73.64200 48.31400 -45.72100 1.000 13.86000 746 VAL A N 1
ATOM 5813 C CA . VAL A 1 746 ? 74.52300 47.95400 -44.57200 1.000 19.03000 746 VAL A CA 1
ATOM 5814 C C . VAL A 1 746 ? 73.69900 47.44600 -43.38200 1.000 18.21000 746 VAL A C 1
ATOM 5815 O O . VAL A 1 746 ? 74.00200 46.37700 -42.81300 1.000 17.26000 746 VAL A O 1
ATOM 5819 N N . ALA A 1 747 ? 72.64800 48.18000 -43.03000 1.000 13.95000 747 ALA A N 1
ATOM 5820 C CA . ALA A 1 747 ? 71.74900 47.78200 -41.91000 1.000 15.25000 747 ALA A CA 1
ATOM 5821 C C . ALA A 1 747 ? 71.11200 46.40100 -42.16200 1.000 14.97000 747 ALA A C 1
ATOM 5822 O O . ALA A 1 747 ? 70.96500 45.58500 -41.25900 1.000 13.47000 747 ALA A O 1
ATOM 5824 N N . TYR A 1 748 ? 70.76700 46.13400 -43.41800 1.000 16.43000 748 TYR A N 1
ATOM 5825 C CA . TYR A 1 748 ? 70.19500 44.81300 -43.78200 1.000 15.31000 748 TYR A CA 1
ATOM 5826 C C . TYR A 1 748 ? 71.25500 43.71500 -43.66400 1.000 14.50000 748 TYR A C 1
ATOM 5827 O O . TYR A 1 748 ? 70.98500 42.66100 -43.05500 1.000 19.05000 748 TYR A O 1
ATOM 5836 N N . HIS A 1 749 ? 72.45100 43.95700 -44.24000 1.000 14.78000 749 HIS A N 1
ATOM 5837 C CA . HIS A 1 749 ? 73.61800 43.05800 -44.13000 1.000 22.39000 749 HIS A CA 1
ATOM 5838 C C . HIS A 1 749 ? 73.90900 42.71300 -42.65400 1.000 23.18000 749 HIS A C 1
ATOM 5839 O O . HIS A 1 749 ? 74.05900 41.54100 -42.27600 1.000 24.24000 749 HIS A O 1
ATOM 5846 N N . ASP A 1 750 ? 73.95900 43.74300 -41.82800 1.000 17.53000 750 ASP A N 1
ATOM 5847 C CA . ASP A 1 750 ? 74.21800 43.57500 -40.41700 1.000 25.88000 750 ASP A CA 1
ATOM 5848 C C . ASP A 1 750 ? 73.14500 42.77800 -39.70100 1.000 21.86000 750 ASP A C 1
ATOM 5849 O O . ASP A 1 750 ? 73.46100 42.06400 -38.73200 1.000 22.16000 750 ASP A O 1
ATOM 5854 N N . TRP A 1 751 ? 71.88300 42.92800 -40.13700 1.000 20.55000 751 TRP A N 1
ATOM 5855 C CA . TRP A 1 751 ? 70.76000 42.22900 -39.52300 1.000 17.12000 751 TRP A CA 1
ATOM 5856 C C . TRP A 1 751 ? 70.90200 40.72400 -39.71500 1.000 18.49000 751 TRP A C 1
ATOM 5857 O O . TRP A 1 751 ? 70.61500 39.94500 -38.78100 1.000 15.57000 751 TRP A O 1
ATOM 5868 N N . TRP A 1 752 ? 71.30600 40.30300 -40.91400 1.000 13.13000 752 TRP A N 1
ATOM 5869 C CA . TRP A 1 752 ? 71.52800 38.88200 -41.14600 1.000 22.49000 752 TRP A CA 1
ATOM 5870 C C . TRP A 1 752 ? 72.54900 38.33900 -40.15400 1.000 22.93000 752 TRP A C 1
ATOM 5871 O O . TRP A 1 752 ? 72.37000 37.24200 -39.63900 1.000 15.51000 752 TRP A O 1
ATOM 5882 N N . LEU A 1 753 ? 73.62600 39.09500 -39.93400 1.000 24.19000 753 LEU A N 1
ATOM 5883 C CA . LEU A 1 753 ? 74.70000 38.62300 -39.04800 1.000 26.48000 753 LEU A CA 1
ATOM 5884 C C . LEU A 1 753 ? 74.36200 38.66800 -37.57000 1.000 18.93000 753 LEU A C 1
ATOM 5885 O O . LEU A 1 753 ? 74.89200 37.86200 -36.81300 1.000 24.34000 753 LEU A O 1
ATOM 5890 N N . ARG A 1 754 ? 73.47200 39.56200 -37.15000 1.000 21.15000 754 ARG A N 1
ATOM 5891 C CA . ARG A 1 754 ? 72.93300 39.47000 -35.78200 1.000 16.55000 754 ARG A CA 1
ATOM 5892 C C . ARG A 1 754 ? 71.87100 38.37900 -35.58200 1.000 25.90000 754 ARG A C 1
ATOM 5893 O O . ARG A 1 754 ? 71.85900 37.70200 -34.52600 1.000 23.66000 754 ARG A O 1
ATOM 5901 N N . ASN A 1 755 ? 70.97000 38.21700 -36.54400 1.000 17.97000 755 ASN A N 1
ATOM 5902 C CA . ASN A 1 755 ? 69.73900 37.46700 -36.28000 1.000 16.01000 755 ASN A CA 1
ATOM 5903 C C . ASN A 1 755 ? 69.58900 36.13100 -37.02000 1.000 19.86000 755 ASN A C 1
ATOM 5904 O O . ASN A 1 755 ? 68.62700 35.40300 -36.79500 1.000 20.49000 755 ASN A O 1
ATOM 5909 N N . ARG A 1 756 ? 70.50400 35.83300 -37.93300 1.000 21.61000 756 ARG A N 1
ATOM 5910 C CA . ARG A 1 756 ? 70.42000 34.59000 -38.69100 1.000 17.91000 756 ARG A CA 1
ATOM 5911 C C . ARG A 1 756 ? 71.76600 33.89100 -38.72100 1.000 20.40000 756 ARG A C 1
ATOM 5912 O O . ARG A 1 756 ? 72.23900 33.47600 -39.77800 1.000 25.45000 756 ARG A O 1
ATOM 5920 N N . ASP A 1 757 ? 72.38200 33.76400 -37.55200 1.000 18.92000 757 ASP A N 1
ATOM 5921 C CA . ASP A 1 757 ? 73.68500 33.12700 -37.46200 1.000 13.51000 757 ASP A CA 1
ATOM 5922 C C . ASP A 1 757 ? 73.77500 32.48400 -36.08200 1.000 17.89000 757 ASP A C 1
ATOM 5923 O O . ASP A 1 757 ? 74.48500 32.96400 -35.17700 1.000 17.30000 757 ASP A O 1
ATOM 5928 N N . HIS A 1 758 ? 73.04600 31.39300 -35.96500 1.000 19.22000 758 HIS A N 1
ATOM 5929 C CA . HIS A 1 758 ? 72.91200 30.68000 -34.71000 1.000 19.71000 758 HIS A CA 1
ATOM 5930 C C . HIS A 1 758 ? 74.26100 30.30300 -34.08200 1.000 21.65000 758 HIS A C 1
ATOM 5931 O O . HIS A 1 758 ? 74.42200 30.41500 -32.85500 1.000 24.25000 758 HIS A O 1
ATOM 5938 N N . ASN A 1 759 ? 75.17700 29.77800 -34.89000 1.000 20.38000 759 ASN A N 1
ATOM 5939 C CA . ASN A 1 759 ? 76.51000 29.36400 -34.38700 1.000 24.48000 759 ASN A CA 1
ATOM 5940 C C . ASN A 1 759 ? 77.56300 30.45100 -34.43300 1.000 25.02000 759 ASN A C 1
ATOM 5941 O O . ASN A 1 759 ? 78.73200 30.18300 -34.11600 1.000 29.55000 759 ASN A O 1
ATOM 5946 N N . GLY A 1 760 ? 77.16200 31.66500 -34.85100 1.000 23.14000 760 GLY A N 1
ATOM 5947 C CA . GLY A 1 760 ? 78.01300 32.86500 -34.80700 1.000 20.60000 760 GLY A CA 1
ATOM 5948 C C . GLY A 1 760 ? 79.30400 32.89600 -35.62100 1.000 22.55000 760 GLY A C 1
ATOM 5949 O O . GLY A 1 760 ? 80.17900 33.74800 -35.37100 1.000 22.08000 760 GLY A O 1
ATOM 5950 N N . ASN A 1 761 ? 79.39100 32.00400 -36.61700 1.000 18.86000 761 ASN A N 1
ATOM 5951 C CA . ASN A 1 761 ? 80.59700 31.79100 -37.41300 1.000 19.98000 761 ASN A CA 1
ATOM 5952 C C . ASN A 1 761 ? 80.65300 32.76500 -38.60700 1.000 20.69000 761 ASN A C 1
ATOM 5953 O O . ASN A 1 761 ? 81.59400 32.70000 -39.37200 1.000 23.29000 761 ASN A O 1
ATOM 5958 N N . GLY A 1 762 ? 79.64700 33.63900 -38.75700 1.000 23.47000 762 GLY A N 1
ATOM 5959 C CA . GLY A 1 762 ? 79.62000 34.61900 -39.86700 1.000 20.57000 762 GLY A CA 1
ATOM 5960 C C . GLY A 1 762 ? 79.02200 34.08600 -41.16400 1.000 15.71000 762 GLY A C 1
ATOM 5961 O O . GLY A 1 762 ? 79.11600 34.74800 -42.21100 1.000 15.00000 762 GLY A O 1
ATOM 5962 N N . VAL A 1 763 ? 78.39200 32.91500 -41.10200 1.000 17.39000 763 VAL A N 1
ATOM 5963 C CA . VAL A 1 763 ? 77.82600 32.21500 -42.29400 1.000 15.12000 763 VAL A CA 1
ATOM 5964 C C . VAL A 1 763 ? 76.31800 32.01200 -42.00700 1.000 20.47000 763 VAL A C 1
ATOM 5965 O O . VAL A 1 763 ? 75.97000 31.20500 -41.15800 1.000 16.99000 763 VAL A O 1
ATOM 5969 N N . PRO A 1 764 ? 75.43600 32.75400 -42.69600 1.000 20.31000 764 PRO A N 1
ATOM 5970 C CA . PRO A 1 764 ? 73.98200 32.84800 -42.39200 1.000 24.97000 764 PRO A CA 1
ATOM 5971 C C . PRO A 1 764 ? 73.19500 31.56200 -42.56500 1.000 21.38000 764 PRO A C 1
ATOM 5972 O O . PRO A 1 764 ? 73.59600 30.66000 -43.29300 1.000 26.75000 764 PRO A O 1
ATOM 5976 N N . GLU A 1 765 ? 72.05700 31.48800 -41.90000 1.000 19.89000 765 GLU A N 1
ATOM 5977 C CA . GLU A 1 765 ? 71.11300 30.39500 -42.14000 1.000 16.09000 765 GLU A CA 1
ATOM 5978 C C . GLU A 1 765 ? 69.80700 31.07600 -42.48800 1.000 22.60000 765 GLU A C 1
ATOM 5979 O O . GLU A 1 765 ? 69.57100 32.21300 -42.07800 1.000 22.96000 765 GLU A O 1
ATOM 5985 N N . TYR A 1 766 ? 68.94000 30.38400 -43.21400 1.000 20.99000 766 TYR A N 1
ATOM 5986 C CA . TYR A 1 766 ? 67.56600 30.84000 -43.35400 1.000 18.86000 766 TYR A CA 1
ATOM 5987 C C . TYR A 1 766 ? 66.85600 30.63500 -42.03000 1.000 20.02000 766 TYR A C 1
ATOM 5988 O O . TYR A 1 766 ? 67.23700 29.75800 -41.24400 1.000 17.41000 766 TYR A O 1
ATOM 5997 N N . GLY A 1 767 ? 65.86400 31.47700 -41.76300 1.000 20.00000 767 GLY A N 1
ATOM 5998 C CA . GLY A 1 767 ? 65.25700 31.52500 -40.42800 1.000 18.51000 767 GLY A CA 1
ATOM 5999 C C . GLY A 1 767 ? 63.94500 32.25500 -40.37900 1.000 20.26000 767 GLY A C 1
ATOM 6000 O O . GLY A 1 767 ? 63.30600 32.52000 -41.42000 1.000 23.61000 767 GLY A O 1
ATOM 6001 N N . ALA A 1 768 ? 63.53900 32.60600 -39.16900 1.000 18.01000 768 ALA A N 1
ATOM 6002 C CA . ALA A 1 768 ? 62.28600 33.29300 -38.97300 1.000 18.30000 768 ALA A CA 1
ATOM 6003 C C . ALA A 1 768 ? 62.44100 34.26100 -37.81300 1.000 18.32000 768 ALA A C 1
ATOM 6004 O O . ALA A 1 768 ? 63.34300 34.12800 -36.97300 1.000 20.01000 768 ALA A O 1
ATOM 6006 N N . THR A 1 769 ? 61.55900 35.24800 -37.77000 1.000 18.31000 769 THR A N 1
ATOM 6007 C CA . THR A 1 769 ? 61.59500 36.24700 -36.70700 1.000 22.22000 769 THR A CA 1
ATOM 6008 C C . THR A 1 769 ? 60.77800 35.79500 -35.49000 1.000 20.01000 769 THR A C 1
ATOM 6009 O O . THR A 1 769 ? 59.99400 34.84700 -35.59200 1.000 14.33000 769 THR A O 1
ATOM 6013 N N . ARG A 1 770 ? 60.95500 36.49000 -34.36400 1.000 15.91000 770 ARG A N 1
ATOM 6014 C CA . ARG A 1 770 ? 60.05400 36.34400 -33.25600 1.000 13.57000 770 ARG A CA 1
ATOM 6015 C C . ARG A 1 770 ? 58.73200 36.99100 -33.69100 1.000 26.11000 770 ARG A C 1
ATOM 6016 O O . ARG A 1 770 ? 58.72900 38.16800 -34.14900 1.000 20.90000 770 ARG A O 1
ATOM 6024 N N . ASP A 1 771 ? 57.62700 36.25100 -33.59800 1.000 19.95000 771 ASP A N 1
ATOM 6025 C CA . ASP A 1 771 ? 56.34600 36.72200 -34.14500 1.000 29.98000 771 ASP A CA 1
ATOM 6026 C C . ASP A 1 771 ? 55.16700 36.13400 -33.38300 1.000 22.15000 771 ASP A C 1
ATOM 6027 O O . ASP A 1 771 ? 55.31400 35.07200 -32.76700 1.000 26.22000 771 ASP A O 1
ATOM 6032 N N . LYS A 1 772 ? 54.00300 36.80400 -33.42800 1.000 30.36000 772 LYS A N 1
ATOM 6033 C CA . LYS A 1 772 ? 52.74200 36.26500 -32.81100 1.000 33.76000 772 LYS A CA 1
ATOM 6034 C C . LYS A 1 772 ? 52.39100 34.85100 -33.31700 1.000 25.60000 772 LYS A C 1
ATOM 6035 O O . LYS A 1 772 ? 52.00400 33.98100 -32.53100 1.000 25.53000 772 LYS A O 1
ATOM 6041 N N . ALA A 1 773 ? 52.60500 34.62600 -34.61600 1.000 22.52000 773 ALA A N 1
ATOM 6042 C CA . ALA A 1 773 ? 52.50700 33.30400 -35.23900 1.000 31.36000 773 ALA A CA 1
ATOM 6043 C C . ALA A 1 773 ? 53.59600 32.29200 -34.78000 1.000 20.92000 773 ALA A C 1
ATOM 6044 O O . ALA A 1 773 ? 53.40800 31.08200 -34.95100 1.000 22.55000 773 ALA A O 1
ATOM 6046 N N . HIS A 1 774 ? 54.71300 32.77100 -34.20200 1.000 26.37000 774 HIS A N 1
ATOM 6047 C CA . HIS A 1 774 ? 55.86200 31.88800 -33.93500 1.000 22.51000 774 HIS A CA 1
ATOM 6048 C C . HIS A 1 774 ? 56.06900 31.49400 -32.49000 1.000 27.18000 774 HIS A C 1
ATOM 6049 O O . HIS A 1 774 ? 56.61200 30.41300 -32.22500 1.000 23.57000 774 HIS A O 1
ATOM 6056 N N . ASN A 1 775 ? 55.64300 32.36900 -31.58100 1.000 22.87000 775 ASN A N 1
ATOM 6057 C CA . ASN A 1 775 ? 55.90400 32.17100 -30.15700 1.000 23.39000 775 ASN A CA 1
ATOM 6058 C C . ASN A 1 775 ? 54.79100 32.76600 -29.31500 1.000 27.00000 775 ASN A C 1
ATOM 6059 O O . ASN A 1 775 ? 53.93600 33.50600 -29.82600 1.000 23.83000 775 ASN A O 1
ATOM 6064 N N . THR A 1 776 ? 54.78500 32.40900 -28.02600 1.000 24.81000 776 THR A N 1
ATOM 6065 C CA . THR A 1 776 ? 53.83200 32.96000 -27.06700 1.000 27.88000 776 THR A CA 1
ATOM 6066 C C . THR A 1 776 ? 54.39600 34.31800 -26.64200 1.000 30.87000 776 THR A C 1
ATOM 6067 O O . THR A 1 776 ? 55.56800 34.61600 -26.92300 1.000 27.05000 776 THR A O 1
ATOM 6071 N N . GLU A 1 777 ? 53.58900 35.11300 -25.93900 1.000 30.00000 777 GLU A N 1
ATOM 6072 C CA . GLU A 1 777 ? 54.05200 36.39100 -25.36000 1.000 45.92000 777 GLU A CA 1
ATOM 6073 C C . GLU A 1 777 ? 55.40500 36.27600 -24.62300 1.000 39.82000 777 GLU A C 1
ATOM 6074 O O . GLU A 1 777 ? 56.23300 37.18000 -24.69800 1.000 40.45000 777 GLU A O 1
ATOM 6080 N N . SER A 1 778 ? 55.62200 35.14900 -23.93500 1.000 40.00000 778 SER A N 1
ATOM 6081 C CA . SER A 1 778 ? 56.83500 34.91100 -23.13300 1.000 29.89000 778 SER A CA 1
ATOM 6082 C C . SER A 1 778 ? 58.03500 34.32400 -23.90500 1.000 41.81000 778 SER A C 1
ATOM 6083 O O . SER A 1 778 ? 59.10900 34.10600 -23.32500 1.000 45.79000 778 SER A O 1
ATOM 6086 N N . GLY A 1 779 ? 57.85900 34.06900 -25.20300 1.000 39.70000 779 GLY A N 1
ATOM 6087 C CA . GLY A 1 779 ? 58.97600 33.64600 -26.05300 1.000 41.21000 779 GLY A CA 1
ATOM 6088 C C . GLY A 1 779 ? 59.13100 32.14500 -26.22500 1.000 31.08000 779 GLY A C 1
ATOM 6089 O O . GLY A 1 779 ? 60.21400 31.65500 -26.58600 1.000 35.49000 779 GLY A O 1
ATOM 6090 N N . GLU A 1 780 ? 58.05600 31.41900 -25.95400 1.000 26.71000 780 GLU A N 1
ATOM 6091 C CA . GLU A 1 780 ? 58.06200 29.95300 -26.07700 1.000 31.17000 780 GLU A CA 1
ATOM 6092 C C . GLU A 1 780 ? 57.59600 29.61600 -27.47600 1.000 17.73000 780 GLU A C 1
ATOM 6093 O O . GLU A 1 780 ? 56.44900 29.92900 -27.83100 1.000 27.81000 780 GLU A O 1
ATOM 6099 N N . MET A 1 781 ? 58.47400 28.96700 -28.23400 1.000 23.00000 781 MET A N 1
ATOM 6100 C CA . MET A 1 781 ? 58.21600 28.58900 -29.62700 1.000 24.45000 781 MET A CA 1
ATOM 6101 C C . MET A 1 781 ? 56.95900 27.70200 -29.77500 1.000 29.39000 781 MET A C 1
ATOM 6102 O O . MET A 1 781 ? 56.83900 26.64900 -29.11700 1.000 26.65000 781 MET A O 1
ATOM 6107 N N . LEU A 1 782 ? 56.03800 28.13700 -30.62300 1.000 23.75000 782 LEU A N 1
ATOM 6108 C CA . LEU A 1 782 ? 54.86500 27.35900 -30.94900 1.000 17.52000 782 LEU A CA 1
ATOM 6109 C C . LEU A 1 782 ? 55.12500 26.20500 -31.89700 1.000 25.08000 782 LEU A C 1
ATOM 6110 O O . LEU A 1 782 ? 55.99500 26.26100 -32.76100 1.000 23.77000 782 LEU A O 1
ATOM 6115 N N . PHE A 1 783 ? 54.37300 25.13100 -31.68300 1.000 21.58000 783 PHE A N 1
ATOM 6116 C CA . PHE A 1 783 ? 54.32100 24.01500 -32.62200 1.000 23.03000 783 PHE A CA 1
ATOM 6117 C C . PHE A 1 783 ? 53.01100 23.26100 -32.48100 1.000 19.18000 783 PHE A C 1
ATOM 6118 O O . PHE A 1 783 ? 52.29800 23.39400 -31.48200 1.000 26.84000 783 PHE A O 1
ATOM 6126 N N . THR A 1 784 ? 52.69300 22.49900 -33.50900 1.000 23.02000 784 THR A N 1
ATOM 6127 C CA . THR A 1 784 ? 51.39500 21.88800 -33.65700 1.000 24.92000 784 THR A CA 1
ATOM 6128 C C . THR A 1 784 ? 51.58700 20.38300 -33.80300 1.000 29.94000 784 THR A C 1
ATOM 6129 O O . THR A 1 784 ? 52.49200 19.91700 -34.51000 1.000 26.12000 784 THR A O 1
ATOM 6133 N N . VAL A 1 785 ? 50.72200 19.63400 -33.12600 1.000 31.94000 785 VAL A N 1
ATOM 6134 C CA . VAL A 1 785 ? 50.66400 18.17500 -33.27800 1.000 31.13000 785 VAL A CA 1
ATOM 6135 C C . VAL A 1 785 ? 49.22700 17.80000 -33.60300 1.000 26.52000 785 VAL A C 1
ATOM 6136 O O . VAL A 1 785 ? 48.30000 18.51000 -33.20900 1.000 34.34000 785 VAL A O 1
ATOM 6140 N N . LYS A 1 786 ? 49.02900 16.70800 -34.33800 1.000 27.49000 786 LYS A N 1
ATOM 6141 C CA . LYS A 1 786 ? 47.67100 16.23400 -34.60500 1.000 30.05000 786 LYS A CA 1
ATOM 6142 C C . LYS A 1 786 ? 47.14300 15.51100 -33.37500 1.000 26.89000 786 LYS A C 1
ATOM 6143 O O . LYS A 1 786 ? 47.93100 14.91800 -32.64500 1.000 30.86000 786 LYS A O 1
ATOM 6149 N N . LYS A 1 787 ? 45.83100 15.59700 -33.13000 1.000 23.60000 787 LYS A N 1
ATOM 6150 C CA . LYS A 1 787 ? 45.15600 14.79600 -32.09500 1.000 34.34000 787 LYS A CA 1
ATOM 6151 C C . LYS A 1 787 ? 45.23700 13.29700 -32.47300 1.000 34.17000 787 LYS A C 1
ATOM 6152 O O . LYS A 1 787 ? 45.25100 12.95000 -33.67400 1.000 27.45000 787 LYS A O 1
ATOM 6158 N N . SER A 1 788 ? 45.28200 12.41700 -31.46800 1.000 31.24000 788 SER A N 1
ATOM 6159 C CA . SER A 1 788 ? 45.00900 10.98600 -31.72100 1.000 36.01000 788 SER A CA 1
ATOM 6160 C C . SER A 1 788 ? 43.64400 10.78600 -32.37300 1.000 27.42000 788 SER A C 1
ATOM 6161 O O . SER A 1 788 ? 42.68300 11.48400 -32.05400 1.000 34.65000 788 SER A O 1
ATOM 6164 N N . LEU A 1 789 ? 43.58000 9.83700 -33.30300 1.000 30.21000 789 LEU A N 1
ATOM 6165 C CA . LEU A 1 789 ? 42.33400 9.43300 -33.93700 1.000 21.99000 789 LEU A CA 1
ATOM 6166 C C . LEU A 1 789 ? 42.16400 7.93200 -33.73500 1.000 24.34000 789 LEU A C 1
ATOM 6167 O O . LEU A 1 789 ? 43.11200 7.17700 -33.96900 1.000 24.17000 789 LEU A O 1
ATOM 6172 N N . ARG A 1 790 ? 40.96800 7.49700 -33.31000 1.000 18.47000 790 ARG A N 1
ATOM 6173 C CA . ARG A 1 790 ? 40.70800 6.08000 -33.18400 1.000 24.69000 790 ARG A CA 1
ATOM 6174 C C . ARG A 1 790 ? 39.67100 5.62300 -34.16900 1.000 25.41000 790 ARG A C 1
ATOM 6175 O O . ARG A 1 790 ? 38.59100 6.19300 -34.24700 1.000 34.85000 790 ARG A O 1
ATOM 6183 N N . LEU A 1 791 ? 40.01700 4.58100 -34.92000 1.000 27.73000 791 LEU A N 1
ATOM 6184 C CA . LEU A 1 791 ? 39.09300 3.94500 -35.82400 1.000 21.25000 791 LEU A CA 1
ATOM 6185 C C . LEU A 1 791 ? 38.56900 2.68700 -35.16700 1.000 28.97000 791 LEU A C 1
ATOM 6186 O O . LEU A 1 791 ? 39.27400 2.04900 -34.38700 1.000 29.63000 791 LEU A O 1
ATOM 6191 N N . SER A 1 792 ? 37.32000 2.34600 -35.49100 1.000 28.18000 792 SER A N 1
ATOM 6192 C CA . SER A 1 792 ? 36.67700 1.16100 -34.96600 1.000 29.86000 792 SER A CA 1
ATOM 6193 C C . SER A 1 792 ? 36.02000 0.36600 -36.10900 1.000 32.80000 792 SER A C 1
ATOM 6194 O O . SER A 1 792 ? 35.60200 0.93600 -37.12800 1.000 29.56000 792 SER A O 1
ATOM 6197 N N . CYS A 1 793 ? 35.95900 -0.95100 -35.93300 1.000 28.22000 793 CYS A N 1
ATOM 6198 C CA . CYS A 1 793 ? 35.34500 -1.83900 -36.90000 1.000 32.54000 793 CYS A CA 1
ATOM 6199 C C . CYS A 1 793 ? 34.47300 -2.83100 -36.15700 1.000 29.09000 793 CYS A C 1
ATOM 6200 O O . CYS A 1 793 ? 34.98200 -3.63500 -35.38200 1.000 29.42000 793 CYS A O 1
ATOM 6203 N N . ALA A 1 794 ? 33.15500 -2.70400 -36.33800 1.000 33.60000 794 ALA A N 1
ATOM 6204 C CA . ALA A 1 794 ? 32.17900 -3.60500 -35.73100 1.000 26.41000 794 ALA A CA 1
ATOM 6205 C C . ALA A 1 794 ? 31.86800 -4.71200 -36.72900 1.000 34.56000 794 ALA A C 1
ATOM 6206 O O . ALA A 1 794 ? 31.41500 -4.46000 -37.85100 1.000 36.09000 794 ALA A O 1
ATOM 6208 N N . ALA A 1 795 ? 32.14500 -5.94300 -36.30600 1.000 33.45000 795 ALA A N 1
ATOM 6209 C CA . ALA A 1 795 ? 31.90900 -7.12600 -37.10300 1.000 36.23000 795 ALA A CA 1
ATOM 6210 C C . ALA A 1 795 ? 30.53300 -7.69700 -36.76100 1.000 38.68000 795 ALA A C 1
ATOM 6211 O O . ALA A 1 795 ? 30.15200 -7.75800 -35.58600 1.000 41.02000 795 ALA A O 1
ATOM 6213 N N . SER A 1 796 ? 29.79900 -8.08500 -37.80100 1.000 33.23000 796 SER A N 1
ATOM 6214 C CA . SER A 1 796 ? 28.48200 -8.70700 -37.66700 1.000 43.56000 796 SER A CA 1
ATOM 6215 C C . SER A 1 796 ? 28.47400 -10.04800 -38.41000 1.000 44.63000 796 SER A C 1
ATOM 6216 O O . SER A 1 796 ? 28.89000 -10.12200 -39.57900 1.000 42.42000 796 SER A O 1
ATOM 6219 N N . GLY A 1 797 ? 28.02200 -11.10000 -37.72800 1.000 55.74000 797 GLY A N 1
ATOM 6220 C CA . GLY A 1 797 ? 27.87300 -12.43600 -38.33000 1.000 53.48000 797 GLY A CA 1
ATOM 6221 C C . GLY A 1 797 ? 28.69300 -13.50000 -37.62400 1.000 58.48000 797 GLY A C 1
ATOM 6222 O O . GLY A 1 797 ? 28.17000 -14.26200 -36.80800 1.000 59.59000 797 GLY A O 1
ATOM 6223 N N . ARG A 1 798 ? 29.99900 -13.50300 -37.88700 1.000 63.94000 798 ARG A N 1
ATOM 6224 C CA . ARG A 1 798 ? 30.92200 -14.45900 -37.27400 1.000 56.89000 798 ARG A CA 1
ATOM 6225 C C . ARG A 1 798 ? 32.02000 -13.77500 -36.44500 1.000 53.20000 798 ARG A C 1
ATOM 6226 O O . ARG A 1 798 ? 32.64700 -12.81800 -36.90000 1.000 45.79000 798 ARG A O 1
ATOM 6234 N N . THR A 1 799 ? 32.24200 -14.27500 -35.23100 1.000 31.59000 799 THR A N 1
ATOM 6235 C CA . THR A 1 799 ? 33.25800 -13.73500 -34.32100 1.000 50.26000 799 THR A CA 1
ATOM 6236 C C . THR A 1 799 ? 34.67100 -14.05200 -34.86200 1.000 40.84000 799 THR A C 1
ATOM 6237 O O . THR A 1 799 ? 34.90000 -15.14100 -35.37400 1.000 41.57000 799 THR A O 1
ATOM 6241 N N . PHE A 1 800 ? 35.60400 -13.10500 -34.77700 1.000 34.09000 800 PHE A N 1
ATOM 6242 C CA . PHE A 1 800 ? 36.94000 -13.30700 -35.37100 1.000 35.68000 800 PHE A CA 1
ATOM 6243 C C . PHE A 1 800 ? 38.09100 -13.32100 -34.35300 1.000 36.22000 800 PHE A C 1
ATOM 6244 O O . PHE A 1 800 ? 39.26700 -13.34700 -34.73000 1.000 33.44000 800 PHE A O 1
ATOM 6252 N N . SER A 1 801 ? 37.73500 -13.30600 -33.07000 1.000 40.26000 801 SER A N 1
ATOM 6253 C CA . SER A 1 801 ? 38.66200 -13.37700 -31.93600 1.000 41.69000 801 SER A CA 1
ATOM 6254 C C . SER A 1 801 ? 39.57800 -14.63200 -31.90100 1.000 43.46000 801 SER A C 1
ATOM 6255 O O . SER A 1 801 ? 40.59100 -14.65300 -31.20100 1.000 42.12000 801 SER A O 1
ATOM 6258 N N . THR A 1 802 ? 39.18700 -15.66700 -32.63000 1.000 32.92000 802 THR A N 1
ATOM 6259 C CA . THR A 1 802 ? 39.97000 -16.88700 -32.82100 1.000 42.97000 802 THR A CA 1
ATOM 6260 C C . THR A 1 802 ? 40.92700 -16.73400 -34.02400 1.000 40.88000 802 THR A C 1
ATOM 6261 O O . THR A 1 802 ? 41.93700 -17.46000 -34.15900 1.000 37.82000 802 THR A O 1
ATOM 6265 N N . ALA A 1 803 ? 40.60800 -15.76800 -34.88100 1.000 37.38000 803 ALA A N 1
ATOM 6266 C CA . ALA A 1 803 ? 41.13800 -15.74900 -36.22700 1.000 31.96000 803 ALA A CA 1
ATOM 6267 C C . ALA A 1 803 ? 41.86500 -14.42000 -36.49600 1.000 24.52000 803 ALA A C 1
ATOM 6268 O O . ALA A 1 803 ? 42.66500 -14.01600 -35.65600 1.000 24.68000 803 ALA A O 1
ATOM 6270 N N . ALA A 1 804 ? 41.62400 -13.78300 -37.65100 1.000 17.16000 804 ALA A N 1
ATOM 6271 C CA . ALA A 1 804 ? 42.34000 -12.57000 -38.09500 1.000 29.58000 804 ALA A CA 1
ATOM 6272 C C . ALA A 1 804 ? 41.42500 -11.36200 -38.32300 1.000 25.49000 804 ALA A C 1
ATOM 6273 O O . ALA A 1 804 ? 40.34900 -11.49700 -38.92300 1.000 19.45000 804 ALA A O 1
ATOM 6275 N N . MET A 1 805 ? 41.85400 -10.19500 -37.83300 1.000 23.99000 805 MET A N 1
ATOM 6276 C CA . MET A 1 805 ? 41.23000 -8.90800 -38.15600 1.000 20.04000 805 MET A CA 1
ATOM 6277 C C . MET A 1 805 ? 42.36900 -7.95800 -38.43900 1.000 28.07000 805 MET A C 1
ATOM 6278 O O . MET A 1 805 ? 43.40500 -8.03100 -37.77800 1.000 23.71000 805 MET A O 1
ATOM 6283 N N . GLY A 1 806 ? 42.18700 -7.10400 -39.44600 1.000 24.44000 806 GLY A N 1
ATOM 6284 C CA . GLY A 1 806 ? 43.23400 -6.21000 -39.88000 1.000 25.78000 806 GLY A CA 1
ATOM 6285 C C . GLY A 1 806 ? 42.76500 -4.87100 -40.42200 1.000 22.60000 806 GLY A C 1
ATOM 6286 O O . GLY A 1 806 ? 41.59000 -4.66100 -40.72800 1.000 23.81000 806 GLY A O 1
ATOM 6287 N N . TRP A 1 807 ? 43.71700 -3.96200 -40.51700 1.000 22.57000 807 TRP A N 1
ATOM 6288 C CA . TRP A 1 807 ? 43.47000 -2.66500 -41.11300 1.000 24.33000 807 TRP A CA 1
ATOM 6289 C C . TRP A 1 807 ? 44.36800 -2.50400 -42.32500 1.000 22.93000 807 TRP A C 1
ATOM 6290 O O . TRP A 1 807 ? 45.57400 -2.78000 -42.25800 1.000 21.36000 807 TRP A O 1
ATOM 6301 N N . PHE A 1 808 ? 43.74200 -2.12100 -43.43900 1.000 22.92000 808 PHE A N 1
ATOM 6302 C CA . PHE A 1 808 ? 44.44300 -1.66700 -44.64000 1.000 25.02000 808 PHE A CA 1
ATOM 6303 C C . PHE A 1 808 ? 44.12300 -0.19500 -44.93000 1.000 26.34000 808 PHE A C 1
ATOM 6304 O O . PHE A 1 808 ? 43.15400 0.34800 -44.38800 1.000 22.37000 808 PHE A O 1
ATOM 6312 N N . ARG A 1 809 ? 44.94500 0.42600 -45.78600 1.000 24.53000 809 ARG A N 1
ATOM 6313 C CA . ARG A 1 809 ? 44.69700 1.78200 -46.26800 1.000 29.35000 809 ARG A CA 1
ATOM 6314 C C . ARG A 1 809 ? 44.97100 1.86300 -47.74800 1.000 28.56000 809 ARG A C 1
ATOM 6315 O O . ARG A 1 809 ? 45.76100 1.08800 -48.28000 1.000 24.39000 809 ARG A O 1
ATOM 6323 N N . GLN A 1 810 ? 44.30400 2.80600 -48.40300 1.000 22.32000 810 GLN A N 1
ATOM 6324 C CA . GLN A 1 810 ? 44.66100 3.12200 -49.76000 1.000 28.64000 810 GLN A CA 1
ATOM 6325 C C . GLN A 1 810 ? 44.42600 4.58700 -50.08700 1.000 37.91000 810 GLN A C 1
ATOM 6326 O O . GLN A 1 810 ? 43.32000 5.13200 -49.91200 1.000 34.65000 810 GLN A O 1
ATOM 6332 N N . ALA A 1 811 ? 45.52900 5.21500 -50.49200 1.000 45.39000 811 ALA A N 1
ATOM 6333 C CA . ALA A 1 811 ? 45.55900 6.58700 -50.96300 1.000 44.31000 811 ALA A CA 1
ATOM 6334 C C . ALA A 1 811 ? 44.92500 6.63000 -52.36900 1.000 51.46000 811 ALA A C 1
ATOM 6335 O O . ALA A 1 811 ? 44.81100 5.57900 -53.01500 1.000 51.07000 811 ALA A O 1
ATOM 6337 N N . PRO A 1 812 ? 44.51500 7.83500 -52.85300 1.000 67.24000 812 PRO A N 1
ATOM 6338 C CA . PRO A 1 812 ? 43.87400 7.93900 -54.18100 1.000 64.91000 812 PRO A CA 1
ATOM 6339 C C . PRO A 1 812 ? 44.74900 7.38000 -55.29500 1.000 55.59000 812 PRO A C 1
ATOM 6340 O O . PRO A 1 812 ? 45.89600 7.82500 -55.46000 1.000 56.10000 812 PRO A O 1
ATOM 6344 N N . GLY A 1 813 ? 44.20900 6.38600 -56.00900 1.000 56.49000 813 GLY A N 1
ATOM 6345 C CA . GLY A 1 813 ? 44.91400 5.66900 -57.07900 1.000 45.97000 813 GLY A CA 1
ATOM 6346 C C . GLY A 1 813 ? 46.18600 4.99200 -56.60300 1.000 55.00000 813 GLY A C 1
ATOM 6347 O O . GLY A 1 813 ? 47.26700 5.26400 -57.13300 1.000 53.37000 813 GLY A O 1
ATOM 6348 N N . LYS A 1 814 ? 46.05500 4.14600 -55.57100 1.000 54.23000 814 LYS A N 1
ATOM 6349 C CA . LYS A 1 814 ? 47.15300 3.30800 -55.04300 1.000 49.31000 814 LYS A CA 1
ATOM 6350 C C . LYS A 1 814 ? 46.64000 1.89700 -54.66200 1.000 46.84000 814 LYS A C 1
ATOM 6351 O O . LYS A 1 814 ? 45.43400 1.65600 -54.62500 1.000 43.47000 814 LYS A O 1
ATOM 6357 N N . GLU A 1 815 ? 47.55300 0.96300 -54.39500 1.000 56.00000 815 GLU A N 1
ATOM 6358 C CA . GLU A 1 815 ? 47.16900 -0.36100 -53.87000 1.000 51.65000 815 GLU A CA 1
ATOM 6359 C C . GLU A 1 815 ? 46.68200 -0.29800 -52.40100 1.000 40.82000 815 GLU A C 1
ATOM 6360 O O . GLU A 1 815 ? 47.06000 0.61100 -51.65100 1.000 39.21000 815 GLU A O 1
ATOM 6366 N N . ARG A 1 816 ? 45.83800 -1.24600 -51.99900 1.000 46.17000 816 ARG A N 1
ATOM 6367 C CA . ARG A 1 816 ? 45.54900 -1.46000 -50.56700 1.000 43.12000 816 ARG A CA 1
ATOM 6368 C C . ARG A 1 816 ? 46.77200 -2.01000 -49.83600 1.000 40.02000 816 ARG A C 1
ATOM 6369 O O . ARG A 1 816 ? 47.18800 -3.13200 -50.09400 1.000 38.26000 816 ARG A O 1
ATOM 6377 N N . ASP A 1 817 ? 47.31900 -1.22400 -48.91200 1.000 36.32000 817 ASP A N 1
ATOM 6378 C CA . ASP A 1 817 ? 48.50900 -1.62000 -48.16500 1.000 29.59000 817 ASP A CA 1
ATOM 6379 C C . ASP A 1 817 ? 48.19000 -1.92900 -46.70300 1.000 25.26000 817 ASP A C 1
ATOM 6380 O O . ASP A 1 817 ? 47.45900 -1.20000 -46.07000 1.000 23.48000 817 ASP A O 1
ATOM 6385 N N . PHE A 1 818 ? 48.77300 -3.01600 -46.20000 1.000 22.41000 818 PHE A N 1
ATOM 6386 C CA . PHE A 1 818 ? 48.57000 -3.46200 -44.83800 1.000 24.28000 818 PHE A CA 1
ATOM 6387 C C . PHE A 1 818 ? 49.04100 -2.43000 -43.81500 1.000 23.10000 818 PHE A C 1
ATOM 6388 O O . PHE A 1 818 ? 50.05500 -1.73300 -44.03600 1.000 21.38000 818 PHE A O 1
ATOM 6396 N N . VAL A 1 819 ? 48.29200 -2.31200 -42.71800 1.000 20.17000 819 VAL A N 1
ATOM 6397 C CA . VAL A 1 819 ? 48.64800 -1.37500 -41.63100 1.000 21.56000 819 VAL A CA 1
ATOM 6398 C C . VAL A 1 819 ? 48.96900 -2.13700 -40.36000 1.000 16.93000 819 VAL A C 1
ATOM 6399 O O . VAL A 1 819 ? 50.06700 -2.05500 -39.86200 1.000 23.64000 819 VAL A O 1
ATOM 6403 N N . ALA A 1 820 ? 48.02000 -2.89700 -39.86900 1.000 18.49000 820 ALA A N 1
ATOM 6404 C CA . ALA A 1 820 ? 48.14300 -3.61100 -38.58700 1.000 21.45000 820 ALA A CA 1
ATOM 6405 C C . ALA A 1 820 ? 47.12600 -4.72100 -38.52700 1.000 17.62000 820 ALA A C 1
ATOM 6406 O O . ALA A 1 820 ? 46.05600 -4.61500 -39.14800 1.000 22.69000 820 ALA A O 1
ATOM 6408 N N . GLY A 1 821 ? 47.46800 -5.79100 -37.80200 1.000 20.16000 821 GLY A N 1
ATOM 6409 C CA . GLY A 1 821 ? 46.58100 -6.91900 -37.66400 1.000 15.72000 821 GLY A CA 1
ATOM 6410 C C . GLY A 1 821 ? 46.62000 -7.42300 -36.23700 1.000 14.86000 821 GLY A C 1
ATOM 6411 O O . GLY A 1 821 ? 47.56000 -7.13800 -35.53300 1.000 18.42000 821 GLY A O 1
ATOM 6412 N N . ILE A 1 822 ? 45.57600 -8.16700 -35.84500 1.000 16.54000 822 ILE A N 1
ATOM 6413 C CA . ILE A 1 822 ? 45.46700 -8.82500 -34.51800 1.000 18.61000 822 ILE A CA 1
ATOM 6414 C C . ILE A 1 822 ? 44.91000 -10.23300 -34.74000 1.000 19.13000 822 ILE A C 1
ATOM 6415 O O . ILE A 1 822 ? 44.00200 -10.45000 -35.57300 1.000 21.40000 822 ILE A O 1
ATOM 6420 N N . TYR A 1 823 ? 45.46100 -11.19600 -34.01200 1.000 19.89000 823 TYR A N 1
ATOM 6421 C CA . TYR A 1 823 ? 45.35100 -12.59300 -34.42600 1.000 21.08000 823 TYR A CA 1
ATOM 6422 C C . TYR A 1 823 ? 45.26500 -13.55900 -33.28600 1.000 21.08000 823 TYR A C 1
ATOM 6423 O O . TYR A 1 823 ? 45.93000 -13.36600 -32.27000 1.000 20.42000 823 TYR A O 1
ATOM 6432 N N . TRP A 1 824 ? 44.44900 -14.60000 -33.49100 1.000 19.13000 824 TRP A N 1
ATOM 6433 C CA . TRP A 1 824 ? 44.34900 -15.76400 -32.61000 1.000 26.30000 824 TRP A CA 1
ATOM 6434 C C . TRP A 1 824 ? 43.75600 -15.42500 -31.25800 1.000 21.96000 824 TRP A C 1
ATOM 6435 O O . TRP A 1 824 ? 43.54300 -14.23900 -30.93800 1.000 23.91000 824 TRP A O 1
ATOM 6446 N N . THR A 1 825 ? 43.51300 -16.46900 -30.45800 1.000 22.35000 825 THR A N 1
ATOM 6447 C CA . THR A 1 825 ? 43.06700 -16.32700 -29.05300 1.000 23.85000 825 THR A CA 1
ATOM 6448 C C . THR A 1 825 ? 43.95000 -15.38100 -28.23200 1.000 21.67000 825 THR A C 1
ATOM 6449 O O . THR A 1 825 ? 43.43600 -14.51000 -27.53400 1.000 28.31000 825 THR A O 1
ATOM 6453 N N . VAL A 1 826 ? 45.26600 -15.53700 -28.34400 1.000 20.89000 826 VAL A N 1
ATOM 6454 C CA . VAL A 1 826 ? 46.20300 -14.76700 -27.52400 1.000 25.47000 826 VAL A CA 1
ATOM 6455 C C . VAL A 1 826 ? 46.15400 -13.27100 -27.91300 1.000 23.80000 826 VAL A C 1
ATOM 6456 O O . VAL A 1 826 ? 46.40900 -12.39200 -27.08800 1.000 23.68000 826 VAL A O 1
ATOM 6460 N N . GLY A 1 827 ? 45.80700 -12.99600 -29.17400 1.000 25.67000 827 GLY A N 1
ATOM 6461 C CA . GLY A 1 827 ? 45.65900 -11.63000 -29.62800 1.000 23.92000 827 GLY A CA 1
ATOM 6462 C C . GLY A 1 827 ? 47.00300 -11.01500 -29.91700 1.000 26.16000 827 GLY A C 1
ATOM 6463 O O . GLY A 1 827 ? 47.25300 -9.86900 -29.54400 1.000 25.18000 827 GLY A O 1
ATOM 6464 N N . SER A 1 828 ? 47.83000 -11.78800 -30.62100 1.000 20.42000 828 SER A N 1
ATOM 6465 C CA . SER A 1 828 ? 49.10800 -11.39600 -31.14600 1.000 26.86000 828 SER A CA 1
ATOM 6466 C C . SER A 1 828 ? 48.87300 -10.30600 -32.19800 1.000 18.66000 828 SER A C 1
ATOM 6467 O O . SER A 1 828 ? 47.84800 -10.31500 -32.84200 1.000 22.55000 828 SER A O 1
ATOM 6470 N N . THR A 1 829 ? 49.81800 -9.39100 -32.37300 1.000 27.84000 829 THR A N 1
ATOM 6471 C CA . THR A 1 829 ? 49.66700 -8.27400 -33.30800 1.000 21.66000 829 THR A CA 1
ATOM 6472 C C . THR A 1 829 ? 50.75200 -8.29700 -34.37700 1.000 22.91000 829 THR A C 1
ATOM 6473 O O . THR A 1 829 ? 51.74200 -9.00500 -34.25000 1.000 26.53000 829 THR A O 1
ATOM 6477 N N . TYR A 1 830 ? 50.54900 -7.53300 -35.45100 1.000 25.12000 830 TYR A N 1
ATOM 6478 C CA . TYR A 1 830 ? 51.57500 -7.36000 -36.45600 1.000 20.91000 830 TYR A CA 1
ATOM 6479 C C . TYR A 1 830 ? 51.35100 -6.01900 -37.10600 1.000 16.32000 830 TYR A C 1
ATOM 6480 O O . TYR A 1 830 ? 50.19700 -5.64800 -37.31900 1.000 20.87000 830 TYR A O 1
ATOM 6489 N N . TYR A 1 831 ? 52.44100 -5.31800 -37.42700 1.000 24.86000 831 TYR A N 1
ATOM 6490 C CA . TYR A 1 831 ? 52.36200 -3.93600 -37.95000 1.000 22.06000 831 TYR A CA 1
ATOM 6491 C C . TYR A 1 831 ? 53.22400 -3.69200 -39.17900 1.000 19.66000 831 TYR A C 1
ATOM 6492 O O . TYR A 1 831 ? 54.34500 -4.17700 -39.22700 1.000 23.30000 831 TYR A O 1
ATOM 6501 N N . ALA A 1 832 ? 52.73900 -2.85200 -40.11400 1.000 29.98000 832 ALA A N 1
ATOM 6502 C CA . ALA A 1 832 ? 53.57900 -2.27900 -41.16400 1.000 23.43000 832 ALA A CA 1
ATOM 6503 C C . ALA A 1 832 ? 54.65600 -1.44600 -40.48800 1.000 20.35000 832 ALA A C 1
ATOM 6504 O O . ALA A 1 832 ? 54.39500 -0.86500 -39.43900 1.000 24.05000 832 ALA A O 1
ATOM 6506 N N . ASP A 1 833 ? 55.87000 -1.41500 -41.04300 1.000 27.89000 833 ASP A N 1
ATOM 6507 C CA . ASP A 1 833 ? 56.96900 -0.58600 -40.48200 1.000 26.85000 833 ASP A CA 1
ATOM 6508 C C . ASP A 1 833 ? 56.56300 0.90200 -40.22100 1.000 28.65000 833 ASP A C 1
ATOM 6509 O O . ASP A 1 833 ? 56.89600 1.48000 -39.16200 1.000 22.89000 833 ASP A O 1
ATOM 6514 N N . SER A 1 834 ? 55.79600 1.46800 -41.15600 1.000 26.67000 834 SER A N 1
ATOM 6515 C CA . SER A 1 834 ? 55.26600 2.81600 -41.04200 1.000 29.88000 834 SER A CA 1
ATOM 6516 C C . SER A 1 834 ? 54.25400 2.99000 -39.90300 1.000 32.26000 834 SER A C 1
ATOM 6517 O O . SER A 1 834 ? 54.08200 4.12200 -39.44100 1.000 28.02000 834 SER A O 1
ATOM 6520 N N . ALA A 1 835 ? 53.61900 1.89600 -39.43600 1.000 28.17000 835 ALA A N 1
ATOM 6521 C CA . ALA A 1 835 ? 52.74000 1.96700 -38.26100 1.000 28.32000 835 ALA A CA 1
ATOM 6522 C C . ALA A 1 835 ? 53.44600 1.81200 -36.90500 1.000 25.30000 835 ALA A C 1
ATOM 6523 O O . ALA A 1 835 ? 52.90800 2.26200 -35.87500 1.000 20.57000 835 ALA A O 1
ATOM 6525 N N . LYS A 1 836 ? 54.63800 1.18800 -36.90500 1.000 23.23000 836 LYS A N 1
ATOM 6526 C CA . LYS A 1 836 ? 55.38300 0.89600 -35.64900 1.000 30.16000 836 LYS A CA 1
ATOM 6527 C C . LYS A 1 836 ? 55.71700 2.14100 -34.89200 1.000 22.63000 836 LYS A C 1
ATOM 6528 O O . LYS A 1 836 ? 56.11700 3.11800 -35.47700 1.000 24.20000 836 LYS A O 1
ATOM 6534 N N . GLY A 1 837 ? 55.57100 2.10600 -33.57700 1.000 21.71000 837 GLY A N 1
ATOM 6535 C CA . GLY A 1 837 ? 55.77200 3.30700 -32.75700 1.000 29.41000 837 GLY A CA 1
ATOM 6536 C C . GLY A 1 837 ? 54.60900 4.27600 -32.65400 1.000 23.92000 837 GLY A C 1
ATOM 6537 O O . GLY A 1 837 ? 54.57500 5.09900 -31.74000 1.000 28.43000 837 GLY A O 1
ATOM 6538 N N . ARG A 1 838 ? 53.74900 4.28800 -33.66500 1.000 22.48000 838 ARG A N 1
ATOM 6539 C CA . ARG A 1 838 ? 52.64500 5.24200 -33.73400 1.000 24.83000 838 ARG A CA 1
ATOM 6540 C C . ARG A 1 838 ? 51.21500 4.73900 -33.57300 1.000 26.40000 838 ARG A C 1
ATOM 6541 O O . ARG A 1 838 ? 50.39200 5.41400 -32.97700 1.000 27.36000 838 ARG A O 1
ATOM 6549 N N . PHE A 1 839 ? 50.94500 3.56700 -34.13800 1.000 22.57000 839 PHE A N 1
ATOM 6550 C CA . PHE A 1 839 ? 49.62500 2.98100 -34.21400 1.000 16.79000 839 PHE A CA 1
ATOM 6551 C C . PHE A 1 839 ? 49.55200 1.76600 -33.27900 1.000 21.10000 839 PHE A C 1
ATOM 6552 O O . PHE A 1 839 ? 50.53500 1.06400 -33.08300 1.000 19.51000 839 PHE A O 1
ATOM 6560 N N . THR A 1 840 ? 48.37900 1.55300 -32.69700 1.000 18.82000 840 THR A N 1
ATOM 6561 C CA . THR A 1 840 ? 48.13500 0.46900 -31.75900 1.000 17.47000 840 THR A CA 1
ATOM 6562 C C . THR A 1 840 ? 46.79000 -0.12200 -32.11600 1.000 19.05000 840 THR A C 1
ATOM 6563 O O . THR A 1 840 ? 45.77200 0.56600 -32.07900 1.000 23.03000 840 THR A O 1
ATOM 6567 N N . ILE A 1 841 ? 46.82700 -1.38100 -32.52900 1.000 19.67000 841 ILE A N 1
ATOM 6568 C CA . ILE A 1 841 ? 45.67800 -2.20100 -32.74900 1.000 22.33000 841 ILE A CA 1
ATOM 6569 C C . ILE A 1 841 ? 45.30100 -3.03100 -31.50200 1.000 24.25000 841 ILE A C 1
ATOM 6570 O O . ILE A 1 841 ? 46.16300 -3.47500 -30.72900 1.000 23.73000 841 ILE A O 1
ATOM 6575 N N . SER A 1 842 ? 43.99600 -3.19300 -31.31400 1.000 23.77000 842 SER A N 1
ATOM 6576 C CA . SER A 1 842 ? 43.45100 -3.83500 -30.14300 1.000 20.21000 842 SER A CA 1
ATOM 6577 C C . SER A 1 842 ? 42.03400 -4.33400 -30.41400 1.000 14.18000 842 SER A C 1
ATOM 6578 O O . SER A 1 842 ? 41.40500 -3.97300 -31.40500 1.000 17.59000 842 SER A O 1
ATOM 6581 N N . ARG A 1 843 ? 41.54900 -5.18000 -29.51300 1.000 29.66000 843 ARG A N 1
ATOM 6582 C CA . ARG A 1 843 ? 40.34800 -5.99800 -29.72700 1.000 23.73000 843 ARG A CA 1
ATOM 6583 C C . ARG A 1 843 ? 39.51400 -5.99700 -28.48500 1.000 31.71000 843 ARG A C 1
ATOM 6584 O O . ARG A 1 843 ? 40.07400 -6.04000 -27.40900 1.000 23.33000 843 ARG A O 1
ATOM 6592 N N . ASP A 1 844 ? 38.19000 -5.96500 -28.66100 1.000 34.76000 844 ASP A N 1
ATOM 6593 C CA . ASP A 1 844 ? 37.21000 -6.15700 -27.59500 1.000 39.05000 844 ASP A CA 1
ATOM 6594 C C . ASP A 1 844 ? 36.36400 -7.38000 -27.99100 1.000 40.75000 844 ASP A C 1
ATOM 6595 O O . ASP A 1 844 ? 35.34700 -7.25000 -28.69100 1.000 45.39000 844 ASP A O 1
ATOM 6600 N N . ASN A 1 845 ? 36.80100 -8.56400 -27.55800 1.000 48.87000 845 ASN A N 1
ATOM 6601 C CA . ASN A 1 845 ? 36.25200 -9.87900 -28.01700 1.000 51.21000 845 ASN A CA 1
ATOM 6602 C C . ASN A 1 845 ? 34.75700 -10.03300 -27.74300 1.000 51.83000 845 ASN A C 1
ATOM 6603 O O . ASN A 1 845 ? 34.03100 -10.63300 -28.54300 1.000 49.29000 845 ASN A O 1
ATOM 6608 N N . ALA A 1 846 ? 34.33100 -9.49500 -26.59800 1.000 49.07000 846 ALA A N 1
ATOM 6609 C CA . ALA A 1 846 ? 32.93600 -9.34900 -26.22600 1.000 48.41000 846 ALA A CA 1
ATOM 6610 C C . ALA A 1 846 ? 32.13700 -8.54800 -27.26900 1.000 50.55000 846 ALA A C 1
ATOM 6611 O O . ALA A 1 846 ? 31.02400 -8.94600 -27.59400 1.000 45.61000 846 ALA A O 1
ATOM 6613 N N . LYS A 1 847 ? 32.71000 -7.46400 -27.81900 1.000 42.89000 847 LYS A N 1
ATOM 6614 C CA . LYS A 1 847 ? 31.96300 -6.57100 -28.70800 1.000 40.22000 847 LYS A CA 1
ATOM 6615 C C . LYS A 1 847 ? 32.07600 -6.91200 -30.17800 1.000 39.06000 847 LYS A C 1
ATOM 6616 O O . LYS A 1 847 ? 31.43400 -6.26900 -31.01100 1.000 45.77000 847 LYS A O 1
ATOM 6622 N N . ASN A 1 848 ? 32.88500 -7.91800 -30.49600 1.000 43.22000 848 ASN A N 1
ATOM 6623 C CA . ASN A 1 848 ? 33.21700 -8.25600 -31.87500 1.000 45.08000 848 ASN A CA 1
ATOM 6624 C C . ASN A 1 848 ? 33.62700 -6.95500 -32.61100 1.000 45.76000 848 ASN A C 1
ATOM 6625 O O . ASN A 1 848 ? 33.05700 -6.59200 -33.64600 1.000 41.23000 848 ASN A O 1
ATOM 6630 N N . THR A 1 849 ? 34.57700 -6.23500 -32.01400 1.000 28.14000 849 THR A N 1
ATOM 6631 C CA . THR A 1 849 ? 35.06900 -4.97100 -32.55100 1.000 36.97000 849 THR A CA 1
ATOM 6632 C C . THR A 1 849 ? 36.58200 -4.90900 -32.41400 1.000 38.16000 849 THR A C 1
ATOM 6633 O O . THR A 1 849 ? 37.15200 -5.36600 -31.41300 1.000 40.26000 849 THR A O 1
ATOM 6637 N N . VAL A 1 850 ? 37.21900 -4.37400 -33.44400 1.000 29.33000 850 VAL A N 1
ATOM 6638 C CA . VAL A 1 850 ? 38.65700 -4.14400 -33.46400 1.000 25.29000 850 VAL A CA 1
ATOM 6639 C C . VAL A 1 850 ? 38.86700 -2.61000 -33.50900 1.000 27.47000 850 VAL A C 1
ATOM 6640 O O . VAL A 1 850 ? 38.02500 -1.88100 -34.03600 1.000 27.35000 850 VAL A O 1
ATOM 6644 N N . TYR A 1 851 ? 39.97300 -2.13700 -32.92800 1.000 25.58000 851 TYR A N 1
ATOM 6645 C CA . TYR A 1 851 ? 40.31700 -0.72800 -32.92000 1.000 21.61000 851 TYR A CA 1
ATOM 6646 C C . TYR A 1 851 ? 41.69300 -0.45500 -33.50100 1.000 20.92000 851 TYR A C 1
ATOM 6647 O O . TYR A 1 851 ? 42.60400 -1.27600 -33.36700 1.000 24.21000 851 TYR A O 1
ATOM 6656 N N . LEU A 1 852 ? 41.83800 0.72700 -34.09500 1.000 20.69000 852 LEU A N 1
ATOM 6657 C CA . LEU A 1 852 ? 43.13800 1.23700 -34.44000 1.000 19.65000 852 LEU A CA 1
ATOM 6658 C C . LEU A 1 852 ? 43.31000 2.66200 -33.87600 1.000 18.28000 852 LEU A C 1
ATOM 6659 O O . LEU A 1 852 ? 42.67600 3.58600 -34.32300 1.000 19.42000 852 LEU A O 1
ATOM 6664 N N . GLN A 1 853 ? 44.19100 2.79700 -32.88700 1.000 20.25000 853 GLN A N 1
ATOM 6665 C CA . GLN A 1 853 ? 44.57800 4.06600 -32.32100 1.000 22.07000 853 GLN A CA 1
ATOM 6666 C C . GLN A 1 853 ? 45.73600 4.60200 -33.14600 1.000 28.95000 853 GLN A C 1
ATOM 6667 O O . GLN A 1 853 ? 46.76000 3.93100 -33.31200 1.000 21.11000 853 GLN A O 1
ATOM 6673 N N . MET A 1 854 ? 45.53900 5.80900 -33.67700 1.000 24.25000 854 MET A N 1
ATOM 6674 C CA . MET A 1 854 ? 46.51000 6.44900 -34.54600 1.000 29.91000 854 MET A CA 1
ATOM 6675 C C . MET A 1 854 ? 47.03800 7.74000 -33.91900 1.000 29.75000 854 MET A C 1
ATOM 6676 O O . MET A 1 854 ? 46.35500 8.76600 -33.89500 1.000 26.70000 854 MET A O 1
ATOM 6681 N N . ASP A 1 855 ? 48.26600 7.66000 -33.40300 1.000 33.89000 855 ASP A N 1
ATOM 6682 C CA . ASP A 1 855 ? 48.98100 8.82200 -32.84400 1.000 27.57000 855 ASP A CA 1
ATOM 6683 C C . ASP A 1 855 ? 50.02300 9.26200 -33.86400 1.000 25.79000 855 ASP A C 1
ATOM 6684 O O . ASP A 1 855 ? 50.36700 8.49700 -34.78900 1.000 28.90000 855 ASP A O 1
ATOM 6689 N N . SER A 1 856 ? 50.52800 10.47800 -33.71400 1.000 21.80000 856 SER A N 1
ATOM 6690 C CA . SER A 1 856 ? 51.59700 10.99300 -34.56900 1.000 25.59000 856 SER A CA 1
ATOM 6691 C C . SER A 1 856 ? 51.29700 10.88800 -36.04800 1.000 24.54000 856 SER A C 1
ATOM 6692 O O . SER A 1 856 ? 52.18100 10.57000 -36.83800 1.000 29.76000 856 SER A O 1
ATOM 6695 N N . LEU A 1 857 ? 50.03700 11.14800 -36.39700 1.000 30.15000 857 LEU A N 1
ATOM 6696 C CA . LEU A 1 857 ? 49.59100 11.30700 -37.78500 1.000 26.14000 857 LEU A CA 1
ATOM 6697 C C . LEU A 1 857 ? 50.34200 12.41300 -38.56400 1.000 34.11000 857 LEU A C 1
ATOM 6698 O O . LEU A 1 857 ? 50.87000 13.36700 -37.98800 1.000 29.05000 857 LEU A O 1
ATOM 6703 N N . LYS A 1 858 ? 50.39200 12.26700 -39.87400 1.000 30.88000 858 LYS A N 1
ATOM 6704 C CA . LYS A 1 858 ? 51.07400 13.21800 -40.74300 1.000 36.56000 858 LYS A CA 1
ATOM 6705 C C . LYS A 1 858 ? 50.33400 13.17600 -42.07700 1.000 35.17000 858 LYS A C 1
ATOM 6706 O O . LYS A 1 858 ? 49.54100 12.25400 -42.27600 1.000 26.73000 858 LYS A O 1
ATOM 6712 N N . PRO A 1 859 ? 50.52400 14.18600 -42.96800 1.000 30.93000 859 PRO A N 1
ATOM 6713 C CA . PRO A 1 859 ? 49.72900 14.14800 -44.20700 1.000 33.59000 859 PRO A CA 1
ATOM 6714 C C . PRO A 1 859 ? 49.81700 12.85300 -45.05900 1.000 30.40000 859 PRO A C 1
ATOM 6715 O O . PRO A 1 859 ? 48.80100 12.44300 -45.62200 1.000 30.43000 859 PRO A O 1
ATOM 6719 N N . GLU A 1 860 ? 50.98800 12.22000 -45.11600 1.000 23.85000 860 GLU A N 1
ATOM 6720 C CA . GLU A 1 860 ? 51.19600 10.92900 -45.82900 1.000 41.02000 860 GLU A CA 1
ATOM 6721 C C . GLU A 1 860 ? 50.16700 9.84400 -45.43900 1.000 41.41000 860 GLU A C 1
ATOM 6722 O O . GLU A 1 860 ? 49.91400 8.91000 -46.20000 1.000 31.96000 860 GLU A O 1
ATOM 6728 N N . ASP A 1 861 ? 49.55600 9.99500 -44.26500 1.000 37.13000 861 ASP A N 1
ATOM 6729 C CA . ASP A 1 861 ? 48.59300 9.01900 -43.75600 1.000 34.47000 861 ASP A CA 1
ATOM 6730 C C . ASP A 1 861 ? 47.16200 9.17700 -44.28900 1.000 35.24000 861 ASP A C 1
ATOM 6731 O O . ASP A 1 861 ? 46.30100 8.34800 -44.00200 1.000 36.02000 861 ASP A O 1
ATOM 6736 N N . THR A 1 862 ? 46.90300 10.25600 -45.02300 1.000 32.66000 862 THR A N 1
ATOM 6737 C CA . THR A 1 862 ? 45.60600 10.49400 -45.62000 1.000 36.57000 862 THR A CA 1
ATOM 6738 C C . THR A 1 862 ? 45.34600 9.35200 -46.57800 1.000 34.29000 862 THR A C 1
ATOM 6739 O O . THR A 1 862 ? 46.18700 9.05500 -47.42700 1.000 35.90000 862 THR A O 1
ATOM 6743 N N . ALA A 1 863 ? 44.18600 8.71700 -46.39800 1.000 37.71000 863 ALA A N 1
ATOM 6744 C CA . ALA A 1 863 ? 43.79900 7.49600 -47.11400 1.000 33.30000 863 ALA A CA 1
ATOM 6745 C C . ALA A 1 863 ? 42.40000 7.06900 -46.69400 1.000 32.11000 863 ALA A C 1
ATOM 6746 O O . ALA A 1 863 ? 41.86000 7.58200 -45.71300 1.000 29.89000 863 ALA A O 1
ATOM 6748 N N . VAL A 1 864 ? 41.81200 6.15900 -47.47400 1.000 31.80000 864 VAL A N 1
ATOM 6749 C CA . VAL A 1 864 ? 40.62300 5.41800 -47.07000 1.000 25.90000 864 VAL A CA 1
ATOM 6750 C C . VAL A 1 864 ? 41.16200 4.22700 -46.26200 1.000 27.46000 864 VAL A C 1
ATOM 6751 O O . VAL A 1 864 ? 42.01800 3.46900 -46.75400 1.000 30.45000 864 VAL A O 1
ATOM 6755 N N . TYR A 1 865 ? 40.69900 4.09100 -45.02300 1.000 26.10000 865 TYR A N 1
ATOM 6756 C CA . TYR A 1 865 ? 41.10000 2.96900 -44.16200 1.000 24.46000 865 TYR A CA 1
ATOM 6757 C C . TYR A 1 865 ? 40.01600 1.90000 -44.14900 1.000 30.70000 865 TYR A C 1
ATOM 6758 O O . TYR A 1 865 ? 38.83800 2.22200 -43.94700 1.000 33.62000 865 TYR A O 1
ATOM 6767 N N . TYR A 1 866 ? 40.40900 0.64400 -44.39400 1.000 23.93000 866 TYR A N 1
ATOM 6768 C CA . TYR A 1 866 ? 39.48000 -0.47700 -44.44400 1.000 27.79000 866 TYR A CA 1
ATOM 6769 C C . TYR A 1 866 ? 39.79900 -1.50600 -43.36600 1.000 24.06000 866 TYR A C 1
ATOM 6770 O O . TYR A 1 866 ? 40.96600 -1.94000 -43.24300 1.000 22.91000 866 TYR A O 1
ATOM 6779 N N . CYS A 1 867 ? 38.78400 -1.91700 -42.60000 1.000 29.38000 867 CYS A N 1
ATOM 6780 C CA . CYS A 1 867 ? 38.94800 -3.13100 -41.81100 1.000 24.52000 867 CYS A CA 1
ATOM 6781 C C . CYS A 1 867 ? 38.71800 -4.29400 -42.73600 1.000 29.16000 867 CYS A C 1
ATOM 6782 O O . CYS A 1 867 ? 38.10600 -4.15700 -43.80600 1.000 28.56000 867 CYS A O 1
ATOM 6785 N N . ALA A 1 868 ? 39.27500 -5.42400 -42.33700 1.000 27.18000 868 ALA A N 1
ATOM 6786 C CA . ALA A 1 868 ? 39.21900 -6.66600 -43.09300 1.000 22.55000 868 ALA A CA 1
ATOM 6787 C C . ALA A 1 868 ? 39.24700 -7.81600 -42.08200 1.000 20.37000 868 ALA A C 1
ATOM 6788 O O . ALA A 1 868 ? 39.71400 -7.64000 -40.95200 1.000 20.10000 868 ALA A O 1
ATOM 6790 N N . ALA A 1 869 ? 38.76000 -8.98200 -42.48100 1.000 18.94000 869 ALA A N 1
ATOM 6791 C CA . ALA A 1 869 ? 38.72100 -10.13200 -41.57800 1.000 20.98000 869 ALA A CA 1
ATOM 6792 C C . ALA A 1 869 ? 38.83400 -11.46700 -42.33200 1.000 23.63000 869 ALA A C 1
ATOM 6793 O O . ALA A 1 869 ? 38.55100 -11.56500 -43.53800 1.000 19.84000 869 ALA A O 1
ATOM 6795 N N . ARG A 1 870 ? 39.28400 -12.47300 -41.60000 1.000 21.01000 870 ARG A N 1
ATOM 6796 C CA . ARG A 1 870 ? 39.51500 -13.80500 -42.15600 1.000 33.59000 870 ARG A CA 1
ATOM 6797 C C . ARG A 1 870 ? 39.12700 -14.79300 -41.06000 1.000 32.06000 870 ARG A C 1
ATOM 6798 O O . ARG A 1 870 ? 39.62400 -14.69700 -39.93300 1.000 28.31000 870 ARG A O 1
ATOM 6806 N N . ARG A 1 871 ? 38.23300 -15.71100 -41.39000 1.000 31.91000 871 ARG A N 1
ATOM 6807 C CA . ARG A 1 871 ? 37.80300 -16.74000 -40.43700 1.000 41.35000 871 ARG A CA 1
ATOM 6808 C C . ARG A 1 871 ? 38.61800 -18.02200 -40.57000 1.000 39.65000 871 ARG A C 1
ATOM 6809 O O . ARG A 1 871 ? 39.00600 -18.59700 -39.55800 1.000 36.34000 871 ARG A O 1
ATOM 6817 N N . ARG A 1 872 ? 38.85600 -18.45800 -41.81300 1.000 35.15000 872 ARG A N 1
ATOM 6818 C CA . ARG A 1 872 ? 39.56100 -19.70400 -42.09600 1.000 40.50000 872 ARG A CA 1
ATOM 6819 C C . ARG A 1 872 ? 40.97600 -19.73200 -41.49400 1.000 42.78000 872 ARG A C 1
ATOM 6820 O O . ARG A 1 872 ? 41.71600 -18.71900 -41.53300 1.000 32.88000 872 ARG A O 1
ATOM 6828 N N . GLY A 1 873 ? 41.31200 -20.88800 -40.91000 1.000 32.70000 873 GLY A N 1
ATOM 6829 C CA . GLY A 1 873 ? 42.60400 -21.13500 -40.28800 1.000 29.44000 873 GLY A CA 1
ATOM 6830 C C . GLY A 1 873 ? 43.77300 -20.71800 -41.15000 1.000 24.59000 873 GLY A C 1
ATOM 6831 O O . GLY A 1 873 ? 43.71700 -20.74800 -42.39000 1.000 27.81000 873 GLY A O 1
ATOM 6832 N N . PHE A 1 874 ? 44.82900 -20.29100 -40.48200 1.000 26.28000 874 PHE A N 1
ATOM 6833 C CA . PHE A 1 874 ? 46.03300 -19.84700 -41.15700 1.000 35.05000 874 PHE A CA 1
ATOM 6834 C C . PHE A 1 874 ? 47.20300 -20.33900 -40.35000 1.000 31.09000 874 PHE A C 1
ATOM 6835 O O . PHE A 1 874 ? 47.08800 -20.52200 -39.13400 1.000 34.75000 874 PHE A O 1
ATOM 6843 N N . THR A 1 875 ? 48.32600 -20.55100 -41.02700 1.000 30.99000 875 THR A N 1
ATOM 6844 C CA . THR A 1 875 ? 49.56400 -20.97900 -40.37000 1.000 31.38000 875 THR A CA 1
ATOM 6845 C C . THR A 1 875 ? 50.32500 -19.79400 -39.78300 1.000 28.52000 875 THR A C 1
ATOM 6846 O O . THR A 1 875 ? 50.77300 -19.84600 -38.62400 1.000 29.74000 875 THR A O 1
ATOM 6850 N N . LEU A 1 876 ? 50.45500 -18.73500 -40.58500 1.000 27.69000 876 LEU A N 1
ATOM 6851 C CA . LEU A 1 876 ? 51.15400 -17.51900 -40.19100 1.000 29.78000 876 LEU A CA 1
ATOM 6852 C C . LEU A 1 876 ? 50.25200 -16.28600 -40.33800 1.000 30.37000 876 LEU A C 1
ATOM 6853 O O . LEU A 1 876 ? 49.42000 -16.21900 -41.24700 1.000 33.03000 876 LEU A O 1
ATOM 6858 N N . ALA A 1 877 ? 50.40400 -15.31900 -39.42900 1.000 29.93000 877 ALA A N 1
ATOM 6859 C CA . ALA A 1 877 ? 49.55900 -14.12100 -39.40100 1.000 27.18000 877 ALA A CA 1
ATOM 6860 C C . ALA A 1 877 ? 49.44600 -13.51400 -40.80900 1.000 27.57000 877 ALA A C 1
ATOM 6861 O O . ALA A 1 877 ? 50.48200 -13.16000 -41.39900 1.000 30.58000 877 ALA A O 1
ATOM 6863 N N . PRO A 1 878 ? 48.20700 -13.44800 -41.36600 1.000 29.64000 878 PRO A N 1
ATOM 6864 C CA . PRO A 1 878 ? 48.02400 -12.88500 -42.70900 1.000 33.97000 878 PRO A CA 1
ATOM 6865 C C . PRO A 1 878 ? 48.22500 -11.35900 -42.76100 1.000 20.43000 878 PRO A C 1
ATOM 6866 O O . PRO A 1 878 ? 47.72900 -10.58500 -41.90200 1.000 27.72000 878 PRO A O 1
ATOM 6870 N N . THR A 1 879 ? 49.00400 -10.93200 -43.73800 1.000 23.55000 879 THR A N 1
ATOM 6871 C CA . THR A 1 879 ? 49.33600 -9.52200 -43.83800 1.000 27.28000 879 THR A CA 1
ATOM 6872 C C . THR A 1 879 ? 49.06200 -8.94100 -45.24100 1.000 22.09000 879 THR A C 1
ATOM 6873 O O . THR A 1 879 ? 49.40500 -7.79400 -45.53300 1.000 27.91000 879 THR A O 1
ATOM 6877 N N . ARG A 1 880 ? 48.44900 -9.73500 -46.10200 1.000 25.39000 880 ARG A N 1
ATOM 6878 C CA . ARG A 1 880 ? 48.22800 -9.32000 -47.48100 1.000 30.09000 880 ARG A CA 1
ATOM 6879 C C . ARG A 1 880 ? 46.75100 -9.36200 -47.85100 1.000 21.60000 880 ARG A C 1
ATOM 6880 O O . ARG A 1 880 ? 46.02800 -10.21100 -47.40000 1.000 25.04000 880 ARG A O 1
ATOM 6888 N N . ALA A 1 881 ? 46.33700 -8.39400 -48.66000 1.000 30.16000 881 ALA A N 1
ATOM 6889 C CA . ALA A 1 881 ? 44.92600 -8.12100 -48.95700 1.000 26.67000 881 ALA A CA 1
ATOM 6890 C C . ALA A 1 881 ? 44.22100 -9.38400 -49.40500 1.000 31.60000 881 ALA A C 1
ATOM 6891 O O . ALA A 1 881 ? 43.13400 -9.69600 -48.91900 1.000 26.76000 881 ALA A O 1
ATOM 6893 N N . ASN A 1 882 ? 44.85800 -10.10800 -50.33100 1.000 32.76000 882 ASN A N 1
ATOM 6894 C CA . ASN A 1 882 ? 44.26800 -11.31000 -50.94000 1.000 35.13000 882 ASN A CA 1
ATOM 6895 C C . ASN A 1 882 ? 44.09800 -12.46300 -49.93400 1.000 32.75000 882 ASN A C 1
ATOM 6896 O O . ASN A 1 882 ? 43.35400 -13.39000 -50.18400 1.000 36.74000 882 ASN A O 1
ATOM 6901 N N . GLU A 1 883 ? 44.77300 -12.37300 -48.78600 1.000 34.77000 883 GLU A N 1
ATOM 6902 C CA . GLU A 1 883 ? 44.61000 -13.36500 -47.72300 1.000 25.29000 883 GLU A CA 1
ATOM 6903 C C . GLU A 1 883 ? 43.38700 -13.12900 -46.82800 1.000 26.60000 883 GLU A C 1
ATOM 6904 O O . GLU A 1 883 ? 43.04900 -13.98700 -46.03900 1.000 26.72000 883 GLU A O 1
ATOM 6910 N N . TYR A 1 884 ? 42.72000 -11.98300 -46.95500 1.000 27.84000 884 TYR A N 1
ATOM 6911 C CA . TYR A 1 884 ? 41.51400 -11.71100 -46.16900 1.000 26.84000 884 TYR A CA 1
ATOM 6912 C C . TYR A 1 884 ? 40.27400 -11.98400 -46.99500 1.000 32.35000 884 TYR A C 1
ATOM 6913 O O . TYR A 1 884 ? 40.32300 -11.90000 -48.23500 1.000 38.14000 884 TYR A O 1
ATOM 6922 N N . ASP A 1 885 ? 39.17000 -12.28900 -46.31600 1.000 24.70000 885 ASP A N 1
ATOM 6923 C CA . ASP A 1 885 ? 37.97200 -12.75200 -46.98700 1.000 25.35000 885 ASP A CA 1
ATOM 6924 C C . ASP A 1 885 ? 36.76300 -11.86800 -46.83900 1.000 32.78000 885 ASP A C 1
ATOM 6925 O O . ASP A 1 885 ? 35.79400 -12.08300 -47.56400 1.000 33.22000 885 ASP A O 1
ATOM 6930 N N . TYR A 1 886 ? 36.81400 -10.89700 -45.91300 1.000 31.90000 886 TYR A N 1
ATOM 6931 C CA . TYR A 1 886 ? 35.72700 -9.91500 -45.70600 1.000 25.00000 886 TYR A CA 1
ATOM 6932 C C . TYR A 1 886 ? 36.28000 -8.52200 -45.54300 1.000 24.14000 886 TYR A C 1
ATOM 6933 O O . TYR A 1 886 ? 37.37000 -8.36100 -44.99000 1.000 20.50000 886 TYR A O 1
ATOM 6942 N N . TRP A 1 887 ? 35.53100 -7.52700 -46.03300 1.000 28.66000 887 TRP A N 1
ATOM 6943 C CA . TRP A 1 887 ? 35.95400 -6.12900 -46.07800 1.000 28.35000 887 TRP A CA 1
ATOM 6944 C C . TRP A 1 887 ? 34.82100 -5.18700 -45.68700 1.000 25.58000 887 TRP A C 1
ATOM 6945 O O . TRP A 1 887 ? 33.67500 -5.37400 -46.11000 1.000 27.11000 887 TRP A O 1
ATOM 6956 N N . GLY A 1 888 ? 35.14200 -4.18100 -44.87600 1.000 29.36000 888 GLY A N 1
ATOM 6957 C CA . GLY A 1 888 ? 34.24600 -3.06700 -44.63500 1.000 21.05000 888 GLY A CA 1
ATOM 6958 C C . GLY A 1 888 ? 34.19900 -2.18000 -45.85800 1.000 29.93000 888 GLY A C 1
ATOM 6959 O O . GLY A 1 888 ? 34.94200 -2.40100 -46.81700 1.000 27.49000 888 GLY A O 1
ATOM 6960 N N . GLN A 1 889 ? 33.36000 -1.15100 -45.83400 1.000 31.90000 889 GLN A N 1
ATOM 6961 C CA . GLN A 1 889 ? 33.23500 -0.26300 -47.00700 1.000 31.60000 889 GLN A CA 1
ATOM 6962 C C . GLN A 1 889 ? 34.33000 0.77900 -47.08400 1.000 40.40000 889 GLN A C 1
ATOM 6963 O O . GLN A 1 889 ? 34.52500 1.38000 -48.14100 1.000 35.14000 889 GLN A O 1
ATOM 6969 N N . GLY A 1 890 ? 35.04100 0.99700 -45.97100 1.000 31.35000 890 GLY A N 1
ATOM 6970 C CA . GLY A 1 890 ? 36.08200 2.03200 -45.91000 1.000 41.04000 890 GLY A CA 1
ATOM 6971 C C . GLY A 1 890 ? 35.66600 3.29200 -45.18600 1.000 34.20000 890 GLY A C 1
ATOM 6972 O O . GLY A 1 890 ? 34.47100 3.59400 -45.06400 1.000 38.63000 890 GLY A O 1
ATOM 6973 N N . THR A 1 891 ? 36.66200 4.02400 -44.68800 1.000 35.83000 891 THR A N 1
ATOM 6974 C CA . THR A 1 891 ? 36.43500 5.25900 -43.95100 1.000 23.63000 891 THR A CA 1
ATOM 6975 C C . THR A 1 891 ? 37.60300 6.18600 -44.27900 1.000 37.71000 891 THR A C 1
ATOM 6976 O O . THR A 1 891 ? 38.77400 5.81900 -44.07300 1.000 35.86000 891 THR A O 1
ATOM 6980 N N . GLN A 1 892 ? 37.28900 7.36500 -44.82100 1.000 32.09000 892 GLN A N 1
ATOM 6981 C CA . GLN A 1 892 ? 38.30400 8.34900 -45.16200 1.000 35.94000 892 GLN A CA 1
ATOM 6982 C C . GLN A 1 892 ? 38.89300 8.95300 -43.88100 1.000 31.98000 892 GLN A C 1
ATOM 6983 O O . GLN A 1 892 ? 38.15300 9.31400 -42.96900 1.000 26.06000 892 GLN A O 1
ATOM 6989 N N . VAL A 1 893 ? 40.22500 9.00600 -43.80700 1.000 31.73000 893 VAL A N 1
ATOM 6990 C CA . VAL A 1 893 ? 40.88500 9.88100 -42.85100 1.000 34.90000 893 VAL A CA 1
ATOM 6991 C C . VAL A 1 893 ? 41.75600 10.87700 -43.60700 1.000 31.55000 893 VAL A C 1
ATOM 6992 O O . VAL A 1 893 ? 42.48200 10.51100 -44.54600 1.000 25.79000 893 VAL A O 1
ATOM 6996 N N . THR A 1 894 ? 41.63700 12.13800 -43.19600 1.000 35.05000 894 THR A N 1
ATOM 6997 C CA . THR A 1 894 ? 42.32300 13.25300 -43.84900 1.000 30.35000 894 THR A CA 1
ATOM 6998 C C . THR A 1 894 ? 43.19900 13.94800 -42.80700 1.000 30.10000 894 THR A C 1
ATOM 6999 O O . THR A 1 894 ? 42.75800 14.21600 -41.67300 1.000 29.85000 894 THR A O 1
ATOM 7003 N N . VAL A 1 895 ? 44.45900 14.15800 -43.18900 1.000 34.95000 895 VAL A N 1
ATOM 7004 C CA . VAL A 1 895 ? 45.45100 14.85200 -42.37100 1.000 35.00000 895 VAL A CA 1
ATOM 7005 C C . VAL A 1 895 ? 46.10800 15.90800 -43.25300 1.000 32.27000 895 VAL A C 1
ATOM 7006 O O . VAL A 1 895 ? 46.77600 15.58000 -44.24500 1.000 34.63000 895 VAL A O 1
ATOM 7010 N N . SER A 1 896 ? 45.91900 17.17100 -42.88100 1.000 44.85000 896 SER A N 1
ATOM 7011 C CA . SER A 1 896 ? 46.30200 18.30900 -43.73400 1.000 58.76000 896 SER A CA 1
ATOM 7012 C C . SER A 1 896 ? 47.34700 19.20400 -43.09000 1.000 47.17000 896 SER A C 1
ATOM 7013 O O . SER A 1 896 ? 47.34800 19.38000 -41.86600 1.000 43.09000 896 SER A O 1
ATOM 7016 N N . SER A 1 897 ? 48.22100 19.76200 -43.93100 1.000 53.31000 897 SER A N 1
ATOM 7017 C CA . SER A 1 897 ? 49.28400 20.68000 -43.49200 1.000 61.60000 897 SER A CA 1
ATOM 7018 C C . SER A 1 897 ? 49.07500 22.13500 -43.93600 1.000 56.21000 897 SER A C 1
ATOM 7019 O O . SER A 1 897 ? 48.24700 22.42000 -44.80900 1.000 65.56000 897 SER A O 1
#

Solvent-accessible surface area: 33978 Å² total; per-residue (Å²): 88,117,8,74,18,58,39,30,32,125,12,154,93,74,88,71,37,7,42,105,64,10,48,144,26,39,151,147,55,31,51,81,10,22,46,8,32,0,26,67,0,0,10,83,0,3,13,9,79,46,1,7,8,11,18,79,30,56,68,69,25,29,71,151,25,50,93,142,63,14,142,126,82,31,10,32,3,93,6,9,38,6,118,34,198,135,37,66,5,18,0,0,0,4,36,2,0,0,0,7,2,0,0,4,4,34,2,6,1,56,38,0,0,60,0,0,77,45,43,59,79,95,127,73,3,144,121,7,126,98,34,8,102,102,8,8,78,30,0,27,78,7,0,21,17,100,126,48,78,0,1,6,0,0,48,18,53,164,163,85,62,121,100,45,2,4,0,134,26,2,52,52,2,14,24,4,0,7,0,1,7,0,0,12,6,16,5,8,68,95,75,19,0,52,17,0,2,121,16,0,32,39,85,139,21,2,46,14,78,0,0,0,3,4,5,0,61,79,8,40,0,39,16,18,93,39,69,16,12,0,5,0,6,0,1,14,0,1,3,0,0,56,0,0,53,114,27,70,61,85,109,36,0,25,130,8,0,28,28,0,20,139,39,5,95,36,14,77,59,68,26,32,10,46,16,1,10,14,3,89,74,0,46,54,67,5,0,8,8,4,0,15,1,0,0,0,2,2,4,0,1,59,29,3,4,103,119,161,100,13,84,105,34,79,57,1,0,65,16,52,5,27,0,85,16,2,5,1,8,31,154,55,45,17,0,110,26,11,4,8,4,0,32,0,0,0,0,0,3,0,2,3,76,15,101,127,7,32,2,5,10,2,0,3,0,1,0,2,4,0,5,6,1,3,5,0,11,24,8,5,51,5,29,0,82,49,157,61,134,102,11,104,24,97,43,99,28,25,1,9,0,1,0,0,10,0,63,2,72,13,209,65,1,65,2,63,2,23,0,17,3,14,15,61,24,0,0,1,10,21,2,74,2,65,5,148,116,70,2,59,0,26,7,32,2,60,2,8,85,94,8,30,0,54,94,37,139,78,103,50,149,111,59,1,61,58,64,18,100,78,7,125,35,128,6,31,53,49,209,27,2,1,59,0,36,8,13,124,6,69,25,38,131,33,0,2,6,34,33,91,4,25,1,11,0,12,7,58,35,110,29,118,29,122,52,110,61,51,139,3,46,0,120,9,108,9,122,18,75,35,58,0,42,1,0,13,0,3,0,4,39,52,123,32,25,72,155,15,51,142,65,0,122,54,0,34,77,122,19,71,104,24,16,64,48,2,77,103,52,5,78,79,10,4,157,86,0,40,84,24,120,65,18,34,118,92,10,23,83,4,0,0,10,0,0,9,4,0,0,10,0,15,0,3,52,7,33,11,0,147,66,29,0,1,0,0,0,5,0,1,28,110,46,0,0,0,1,1,27,1,10,9,0,0,0,0,0,21,0,0,3,44,2,11,26,83,8,0,37,24,0,0,54,0,4,4,46,73,10,3,96,107,75,31,104,47,5,77,36,0,39,0,0,0,2,7,16,4,0,24,16,43,9,82,74,39,72,27,66,3,32,16,16,19,13,48,0,0,20,0,5,1,0,2,14,0,0,7,24,0,22,98,62,53,133,46,107,104,4,0,48,60,0,7,74,70,2,29,33,3,2,51,0,1,50,116,0,0,17,76,59,63,61,31,5,0,0,0,0,0,0,74,11,140,29,0,11,42,174,99,6,88,1,33,2,17,24,20,96,70,27,138,0,25,0,44,12,64,72,141,100,1,29,102,5,0,4,0,0,1,31,43,23,125,80,97,116,89,76,29,2,0,0,10,1,88,117,132,20,46,59,121,44,24,123,60,1,127,78,13,10,69,7,49,43,54,80,107,134,32,11,0,26,0,77,0,44,26,2,40,47,73,1,38,2,44,0,23,0,0,0,27,150,96,69,36,124,146,28,3,27,160,28,147,47,9,60,62,79,7,169,16,26,82,0,44,5,59,119

GO terms:
  GO:0015926 glucosidase activity (F, IDA)
  GO:0006974 DNA damage response (P, IEP)
  GO:0009313 oligosaccharide catabolic process (P, IDA)

Sequence (879 aa):
VQLVESGGGLVKEETQSGLNNYARVVEKGQYDSLEIPAQVAASWESGRDDAAVFGFIDKEQLDKYVANGGKRSDWTVKFAENRSQDGTLLGYSLLQESVDQASYMYSDNHYLAEMATILGKPEEAKRYRQLAQQLADYINTCMFDPTTQFYYDVRIEDKPLANGCAGKPIVERGKGPEGWSPLFNGAATQANADAVVKVMLDPKEFNTFVPLGTAALTNPAFGADIYWRGRVWVDQFWFGLKGMERYGYRDDALKLADTFFRHAKGLTADGPIQENYNPLTGAQQGAPNFSWSAAHLYMMLYNDFFRKQNADNYKNVINRTGAPQYMKDYDYDDHQRFNPFFDLGAWHGHLLPDGPNTMGGFPGVALLTEEYINFMASNFDRLTVWQDGKKVDFTLEAYSIPGALVQKLTAKDVQVEMTLRFATPRTSLLETKITSNKPLDLVWDGELLEKLEAKEGKPLSDKTIAGEYPDYQRKISATRDGLKVTFGKVRATWDLLTSGESEYQVHKSLPVQTEINGNNRFTSKAHINGSTTLYTTYSHLLTAQEVSKEQMMQIRDDILARPAFYLTASQQRWEEYLKKGLTNPDATPEQTRVAVKAIETLNGNWRSPGGAVKFNTVTPSVTGRWFSGNQTWPWDTWKQAFAMAHFNPDIAKENIRAVFSWQIQPGDSVRPQDVGFVPDLIAWNLSPERGGDGGNWNERNTKPSLAAWSVMEVYNVTQDKTWVAEMYPKLVAYHDWWLRNRDHNGNGVPEYGATRDKAHNTESGEMLFTVKKSLRLSCAASGRTFSTAAMGWFRQAPGKERDFVAGIYWTVGSTYYADSAKGRFTISRDNAKNTVYLQMDSLKPEDTAVYYCAARRRGFTLAPTRANEYDYWGQGTQVTVSS

Foldseek 3Di:
DFKAKDFFDEFFWDKDWFPVVLVVCVVLVQLQQWDFLFLQVLCVQAVQNQALQQLHAFDVLLVVLVVVPDDSCLSDWDKAWFADPVRDTFFIFTQKFWLLLLLLLLLLLVLLLVLCVLVVNNVSNVVSVVLNLLSLCLQAPAFADPVLLWGAMAGQDPPADPVRHSGHGSCSQADFLSRLSCLLSVSDDLVSLVSHVVQQCDCQFAVFLLGRFGGTNPRSRADLPDRRRAWHFLVSLLSSLNSCVSNPRVVVSLVNLVSNCVQQPCLLPAAFQAGTARRHRNDGDHAGLFQLRLLSLLVCLVRHFFPCVLVVFKRLHQQEDFDQAQQAAEQQSFNPGDFAAFQQAFWGFGCYPAPVQAQATAFIWGFFFFATTTWWRFDFRKWKDDPRDTFDWDWDWIDGQFWTWIWTDGPFKIWIWIWGAQHRFKIKIKIWMAGPFKIKMKTKTFTHWAHDDYNNHRPDRDTPCNVFVQQPWDWDADPFGIKIFGGATPPQQHHGADGGKMKDKGKLDDWDWDDDGRMIMTMDMDGGIDMMMMMIGTAGDNVRVVVCVVVVVVCRVPVVVRVVVSVVLSVQLLVLSQPDPRHDPSSSSSSSSSSSSQSNQWHQDAAPQNFIAGWRHCRGSRTHNRKAFQVSLLSSLLRCLRRPNVNSLRHLCSQLVPADDQPDQFNNSQHLDGWGIDTNFDPVSVPTSHDGGGQFFHYRDPSSVSLVSNCVSPVDSVSSVVCSVSSVRNSVSQQSNACNPNPSRGGRTTGDDPSARDPVRIGMMMGTDKTKMKMQDPDDQALQAKKFKWWDDVPGDTFGAKMFGHVVGDMDGDPVNPPFWDKDDDRVRSMIMIIGGSDRQSPFTWMKMFGARDDDDDHDGDPVRTDDIHPTHTHGYDD

CATH classification: 2.70.98.50

InterPro domains:
  IPR001661 Glycoside hydrolase, family 37 [PTHR23403] (323-782)
  IPR008928 Six-hairpin glycosidase superfamily [SSF48208] (270-779)
  IPR012341 Six-hairpin glycosidase-like superfamily [G3DSA:1.50.10.10] (298-779)
  IPR048450 Glucosidase YgjK, N-terminal domain [PF21152] (33-286)
  IPR054491 Mannosylglycerate hydrolase MGH1-like, glycoside hydrolase domain [PF22422] (342-768)

Nearest PDB structures (foldseek):
  6xux-assembly1_A  TM=1.001E+00  e=0.000E+00  Escherichia coli K-12
  7q1u-assembly1_B  TM=9.204E-01  e=0.000E+00  Escherichia coli K-12
  3d3i-assembly1_A  TM=1.001E+00  e=1.675E-78  Escherichia coli K-12
  5gw7-assembly1_A  TM=9.899E-01  e=3.272E-77  Escherichia coli K-12
  5ca3-assembly1_A  TM=9.910E-01  e=6.444E-77  Escherichia coli K-12

Secondary structure (DSSP, 8-state):
-EEEEE--EEPPEEEEE-HHHHHHHHHHT-GGGEE-HHHHHHHHHHT-TT-GGGT---HHHHHHHHHTT--GGGG---EEEEE-TT--EEEEEESEE-HHHHHHHHHHHHHHHHHHHHTT-HHHHHHHHHHHHHHHHHIIIIIEETTTTEE--EE--SS--TTS-SS-B-GGG---GGGGHHHHHT-S-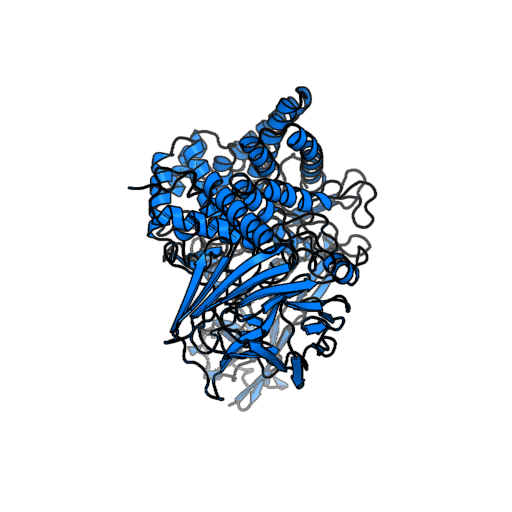HHHHHHHHHHHT-TTTT--SS-S-SS-TT-TT--TT-TTTT-EEHHHHHHHHHHHHHTT-HHHHHHHHHHHHHHSTTTTSSSPP-SEE-TTT--EES-SS-HHHHHHHHHHHHHT-----GGGSTTSS--B----EEEEE-TTS-BSS--B--TT-SEEB-B--STTTTTS---EEEEETTEEEEEEEEEEEEEEEETTEE---EEEEEEETTEEEEEEE-SSEEEEEEEEEEETTEEEEEEEEEESS-EEEEEEEEE--EEEEETTEESSS-BHHHH-TT---EEEEETTEEEEE----EETTTEE--S--EEEEEESS--EEEEETTEEEEEEEESS-EEEEEEEEEE-SHHHHHHHHHHHHHHHH-HHHHHHHHHHHHHHHHHHH---TT--HHHHHHHHHHHHHHHHHEE--BTTB-S-EE-S-TT-TTT-TT-B-HHHHHHHHHHHTTT-HHHHHHHHHHHHTT---TT-SS-GGGTT---SBB-SSPPGGGTS--SS-B-S------HHHHHHHHHHHH--HHHHHHHHHHHHHHHHHHHHHS-TT-SS----EEE--TTTB-TT-PBEEEEEPPEEEEEEEESS--TTSEEEEEEE-TTS--EEEEEEETTTTEEEE-GGGTTTEEEEEETTTTEEEEEE-S--GGG-EEEEEEEE-S--SS---SGGG--EE---EEEE---

B-factor: mean 26.57, std 10.46, range [8.48, 111.24]

Radius of gyration: 30.78 Å; Cα contacts (8 Å, |Δi|>4): 2169; chains: 1; bounding box: 73×91×72 Å

Organism: Escherichia coli (strain K12) (NCBI:txid83333)